Protein AF-0000000080623939 (afdb_homodimer)

Nearest PDB structures (foldseek):
  3be8-assembly1_B  TM=8.299E-01  e=8.585E-42  Homo sapiens
  3be8-assembly1_A  TM=8.220E-01  e=2.836E-42  Homo sapiens
  8axc-assembly1_A  TM=8.297E-01  e=2.183E-39  Mus musculus
  6ep4-assembly1_A  TM=8.125E-01  e=1.832E-39  Homo sapiens
  2bce-assembly1_A  TM=8.359E-01  e=5.084E-38  Bos taurus

Sequence (1098 aa):
MGGTISKSSQHYPDSRQVVTSYGPIEGRRLIHEGDKQVDAFQGIPYAAPPIGKLRFAMPQPHEKWTEVRETKAFGDRGIQKDNIFHGKMAPQSEDNLTLNVFTPVWTPKNSTGFPVLFYIHGGGFISDSAHKYGDLSICQHLVTKDVVVVTIQYRLGYLGFWTTGDSSIPDNLALHDMTFALKWVKENIGLFNGDPNNITLMGQSAGGASVDFLSISPVSRDLFHKVIPMGGNASCSWAIHPRPLNSCRKRSHEIGVLDEMNTLDWVEKLREVPAEKFGSTLDMGAVDLQTDPELVIGPKYDNLFIPKPIMELRKESPVKPRLVGCARSEGLVMCMFGLNTKHPLHGIQQDVSAILSEKLFPLKAREYQEQALEKLIDTGSDHSKEEWQRAMCELRGDSFLNIGVQQNVVDVLETQPQTPVYLYSFDYYNPKAYGIMRWKLPFKDATHCTDISYVVGNHIVMSLDFNEDDYKMIEITTRLWTNFAKYGDPNGEGEDIAQLEQKWERATVENPQTHLSISLQPKLQQVYKNGRPLFMAQLLKEARPPPNLMGGTISKSSQHYPDSRQVVTSYGPIEGRRLIHEGDKQVDAFQGIPYAAPPIGKLRFAMPQPHEKWTEVRETKAFGDRGIQKDNIFHGKMAPQSEDNLTLNVFTPVWTPKNSTGFPVLFYIHGGGFISDSAHKYGDLSICQHLVTKDVVVVTIQYRLGYLGFWTTGDSSIPDNLALHDMTFALKWVKENIGLFNGDPNNITLMGQSAGGASVDFLSISPVSRDLFHKVIPMGGNASCSWAIHPRPLNSCRKRSHEIGVLDEMNTLDWVEKLREVPAEKFGSTLDMGAVDLQTDPELVIGPKYDNLFIPKPIMELRKESPVKPRLVGCARSEGLVMCMFGLNTKHPLHGIQQDVSAILSEKLFPLKAREYQEQALEKLIDTGSDHSKEEWQRAMCELRGDSFLNIGVQQNVVDVLETQPQTPVYLYSFDYYNPKAYGIMRWKLPFKDATHCTDISYVVGNHIVMSLDFNEDDYKMIEITTRLWTNFAKYGDPNGEGEDIAQLEQKWERATVENPQTHLSISLQPKLQQVYKNGRPLFMAQLLKEARPPPNL

pLDDT: mean 92.3, std 11.76, range [22.44, 98.94]

Structure (mmCIF, N/CA/C/O backbone):
data_AF-0000000080623939-model_v1
#
loop_
_entity.id
_entity.type
_entity.pdbx_description
1 polymer 'Carboxylesterase type B domain-containing protein'
#
loop_
_atom_site.group_PDB
_atom_site.id
_atom_site.type_symbol
_atom_site.label_atom_id
_atom_site.label_alt_id
_atom_site.la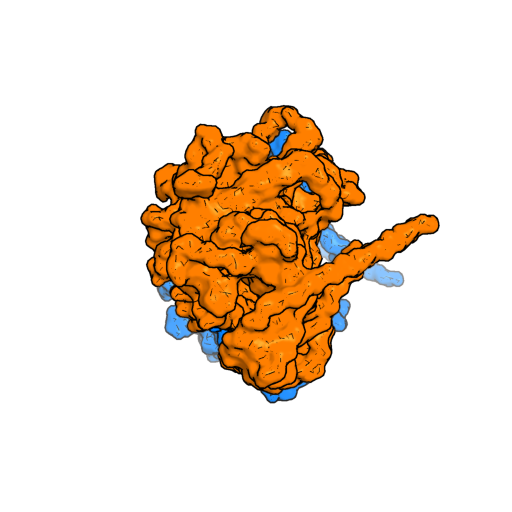bel_comp_id
_atom_site.label_asym_id
_atom_site.label_entity_id
_atom_site.label_seq_id
_atom_site.pdbx_PDB_ins_code
_atom_site.Cartn_x
_atom_site.Cartn_y
_atom_site.Cartn_z
_atom_site.occupancy
_atom_site.B_iso_or_equiv
_atom_site.auth_seq_id
_atom_site.auth_comp_id
_atom_site.auth_asym_id
_atom_site.auth_atom_id
_atom_site.pdbx_PDB_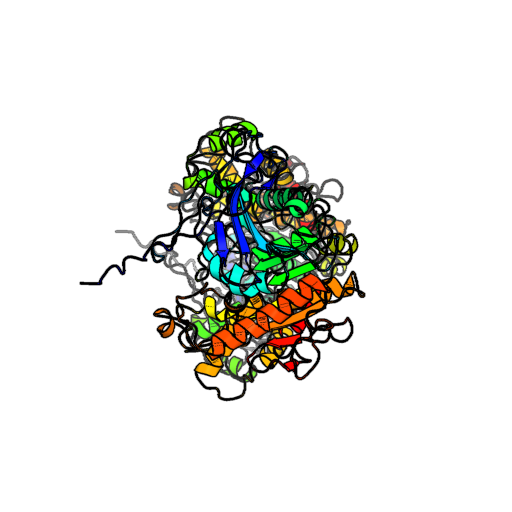model_num
ATOM 1 N N . MET A 1 1 ? 9.047 -49.406 19.062 1 22.44 1 MET A N 1
ATOM 2 C CA . MET A 1 1 ? 9.758 -50.312 18.156 1 22.44 1 MET A CA 1
ATOM 3 C C . MET A 1 1 ? 9.266 -50.125 16.734 1 22.44 1 MET A C 1
ATOM 5 O O . MET A 1 1 ? 8.289 -50.781 16.328 1 22.44 1 MET A O 1
ATOM 9 N N . GLY A 1 2 ? 9 -48.906 16.344 1 24.2 2 GLY A N 1
ATOM 10 C CA . GLY A 1 2 ? 8.336 -48.438 15.133 1 24.2 2 GLY A CA 1
ATOM 11 C C . GLY A 1 2 ? 8.961 -48.969 13.859 1 24.2 2 GLY A C 1
ATOM 12 O O . GLY A 1 2 ? 10.125 -48.688 13.578 1 24.2 2 GLY A O 1
ATOM 13 N N . GLY A 1 3 ? 8.539 -50.188 13.602 1 26.73 3 GLY A N 1
ATOM 14 C CA . GLY A 1 3 ? 9.133 -51 12.547 1 26.73 3 GLY A CA 1
ATOM 15 C C . GLY A 1 3 ? 9.25 -50.281 11.227 1 26.73 3 GLY A C 1
ATOM 16 O O . GLY A 1 3 ? 8.305 -49.594 10.805 1 26.73 3 GLY A O 1
ATOM 17 N N . THR A 1 4 ? 10.445 -49.812 10.922 1 29.72 4 THR A N 1
ATOM 18 C CA . THR A 1 4 ? 10.883 -49.281 9.641 1 29.72 4 THR A CA 1
ATOM 19 C C . THR A 1 4 ? 10.469 -50.219 8.5 1 29.72 4 THR A C 1
ATOM 21 O O . THR A 1 4 ? 10.914 -51.375 8.438 1 29.72 4 THR A O 1
ATOM 24 N N . ILE A 1 5 ? 9.156 -50.312 8.156 1 33.03 5 ILE A N 1
ATOM 25 C CA . ILE A 1 5 ? 8.797 -51.125 7.012 1 33.03 5 ILE A CA 1
ATOM 26 C C . ILE A 1 5 ? 9.789 -50.906 5.875 1 33.03 5 ILE A C 1
ATOM 28 O O . ILE A 1 5 ? 10.047 -49.75 5.488 1 33.03 5 ILE A O 1
ATOM 32 N N . SER A 1 6 ? 10.734 -51.844 5.906 1 30.95 6 SER A N 1
ATOM 33 C CA . SER A 1 6 ? 11.625 -51.875 4.75 1 30.95 6 SER A CA 1
ATOM 34 C C . SER A 1 6 ? 10.859 -51.625 3.453 1 30.95 6 SER A C 1
ATOM 36 O O . SER A 1 6 ? 9.898 -52.312 3.143 1 30.95 6 SER A O 1
ATOM 38 N N . LYS A 1 7 ? 10.578 -50.438 3.146 1 43.19 7 LYS A N 1
ATOM 39 C CA . LYS A 1 7 ? 10.023 -50.156 1.82 1 43.19 7 LYS A CA 1
ATOM 40 C C . LYS A 1 7 ? 10.633 -51.094 0.779 1 43.19 7 LYS A C 1
ATOM 42 O O . LYS A 1 7 ? 11.828 -51.031 0.495 1 43.19 7 LYS A O 1
ATOM 47 N N . SER A 1 8 ? 10.375 -52.406 0.696 1 37.66 8 SER A N 1
ATOM 48 C CA . SER A 1 8 ? 10.82 -53.312 -0.362 1 37.66 8 SER A CA 1
ATOM 49 C C . SER A 1 8 ? 10.984 -52.562 -1.685 1 37.66 8 SER A C 1
ATOM 51 O O . SER A 1 8 ? 10.047 -51.906 -2.168 1 37.66 8 SER A O 1
ATOM 53 N N . SER A 1 9 ? 12.109 -52.125 -2.123 1 48.19 9 SER A N 1
ATOM 54 C CA . SER A 1 9 ? 12.508 -51.469 -3.365 1 48.19 9 SER A CA 1
ATOM 55 C C . SER A 1 9 ? 12 -52.25 -4.582 1 48.19 9 SER A C 1
ATOM 57 O O . SER A 1 9 ? 12.492 -53.312 -4.883 1 48.19 9 SER A O 1
ATOM 59 N N . GLN A 1 10 ? 10.773 -52.281 -4.875 1 62.12 10 GLN A N 1
ATOM 60 C CA . GLN A 1 10 ? 10.25 -52.906 -6.086 1 62.12 10 GLN A CA 1
ATOM 61 C C . GLN A 1 10 ? 11.148 -52.625 -7.285 1 62.12 10 GLN A C 1
ATOM 63 O O . GLN A 1 10 ? 11.5 -51.469 -7.547 1 62.12 10 GLN A O 1
ATOM 68 N N . HIS A 1 11 ? 11.867 -53.594 -7.727 1 80.19 11 HIS A N 1
ATOM 69 C CA . HIS A 1 11 ? 12.727 -53.531 -8.898 1 80.19 11 HIS A CA 1
ATOM 70 C C . HIS A 1 11 ? 11.914 -53.406 -10.18 1 80.19 11 HIS A C 1
ATOM 72 O O . HIS A 1 11 ? 11.031 -54.25 -10.438 1 80.19 11 HIS A O 1
ATOM 78 N N . TYR A 1 12 ? 11.953 -52.312 -10.852 1 90.81 12 TYR A N 1
ATOM 79 C CA . TYR A 1 12 ? 11.305 -52.094 -12.141 1 90.81 12 TYR A CA 1
ATOM 80 C C . TYR A 1 12 ? 12.266 -52.375 -13.289 1 90.81 12 TYR A C 1
ATOM 82 O O . TYR A 1 12 ? 13.453 -52.062 -13.203 1 90.81 12 TYR A O 1
ATOM 90 N N . PRO A 1 13 ? 11.758 -53 -14.352 1 95.25 13 PRO A N 1
ATOM 91 C CA . PRO A 1 13 ? 12.617 -53.219 -15.523 1 95.25 13 PRO A CA 1
ATOM 92 C C . PRO A 1 13 ? 13.047 -51.875 -16.172 1 95.25 13 PRO A C 1
ATOM 94 O O . PRO A 1 13 ? 12.453 -50.844 -15.906 1 95.25 13 PRO A O 1
ATOM 97 N N . ASP A 1 14 ? 14.086 -52.031 -17.016 1 96.88 14 ASP A N 1
ATOM 98 C CA . ASP A 1 14 ? 14.555 -50.875 -17.766 1 96.88 14 ASP A CA 1
ATOM 99 C C . ASP A 1 14 ? 13.539 -50.469 -18.828 1 96.88 14 ASP A C 1
ATOM 101 O O . ASP A 1 14 ? 12.836 -51.312 -19.391 1 96.88 14 ASP A O 1
ATOM 105 N N . SER A 1 15 ? 13.484 -49.219 -19.062 1 97.12 15 SER A N 1
ATOM 106 C CA . SER A 1 15 ? 12.688 -48.688 -20.156 1 97.12 15 SER A CA 1
ATOM 107 C C . SER A 1 15 ? 13.375 -48.906 -21.5 1 97.12 15 SER A C 1
ATOM 109 O O . SER A 1 15 ? 14.5 -49.406 -21.547 1 97.12 15 SER A O 1
ATOM 111 N N . ARG A 1 16 ? 12.625 -48.5 -22.547 1 96.56 16 ARG A N 1
ATOM 112 C CA . ARG A 1 16 ? 13.312 -48.344 -23.828 1 96.56 16 ARG A CA 1
ATOM 113 C C . ARG A 1 16 ? 14.367 -47.25 -23.766 1 96.56 16 ARG A C 1
ATOM 115 O O . ARG A 1 16 ? 14.297 -46.344 -22.906 1 96.56 16 ARG A O 1
ATOM 122 N N . GLN A 1 17 ? 15.305 -47.312 -24.641 1 97.75 17 GLN A N 1
ATOM 123 C CA . GLN A 1 17 ? 16.281 -46.25 -24.781 1 97.75 17 GLN A CA 1
ATOM 124 C C . GLN A 1 17 ? 15.805 -45.188 -25.75 1 97.75 17 GLN A C 1
ATOM 126 O O . GLN A 1 17 ? 15.219 -45.5 -26.797 1 97.75 17 GLN A O 1
ATOM 131 N N . VAL A 1 18 ? 15.992 -43.969 -25.422 1 98.12 18 VAL A N 1
ATOM 132 C CA . VAL A 1 18 ? 15.648 -42.844 -26.266 1 98.12 18 VAL A CA 1
ATOM 133 C C . VAL A 1 18 ? 16.891 -41.969 -26.484 1 98.12 18 VAL A C 1
ATOM 135 O O . VAL A 1 18 ? 17.641 -41.688 -25.547 1 98.12 18 VAL A O 1
ATOM 138 N N . VAL A 1 19 ? 17.141 -41.5 -27.703 1 98.19 19 VAL A N 1
ATOM 139 C CA . VAL A 1 19 ? 18.25 -40.625 -28 1 98.19 19 VAL A CA 1
ATOM 140 C C . VAL A 1 19 ? 17.75 -39.188 -28.141 1 98.19 19 VAL A C 1
ATOM 142 O O . VAL A 1 19 ? 17.297 -38.781 -29.219 1 98.19 19 VAL A O 1
ATOM 145 N N . THR A 1 20 ? 17.922 -38.438 -27.125 1 98 20 THR A N 1
ATOM 146 C CA . THR A 1 20 ? 17.5 -37.031 -27.125 1 98 20 THR A CA 1
ATOM 147 C C . THR A 1 20 ? 18.5 -36.188 -27.875 1 98 20 THR A C 1
ATOM 149 O O . THR A 1 20 ? 19.531 -36.656 -28.344 1 98 20 THR A O 1
ATOM 152 N N . SER A 1 21 ? 18.219 -34.844 -27.953 1 97.12 21 SER A N 1
ATOM 153 C CA . SER A 1 21 ? 19.109 -33.875 -28.625 1 97.12 21 SER A CA 1
ATOM 154 C C . SER A 1 21 ? 20.453 -33.812 -27.906 1 97.12 21 SER A C 1
ATOM 156 O O . SER A 1 21 ? 21.453 -33.406 -28.5 1 97.12 21 SER A O 1
ATOM 158 N N . TYR A 1 22 ? 20.5 -34.25 -26.578 1 97.81 22 TYR A N 1
ATOM 159 C CA . TYR A 1 22 ? 21.75 -34.156 -25.828 1 97.81 22 TYR A CA 1
ATOM 160 C C . TYR A 1 22 ? 22.438 -35.5 -25.719 1 97.81 22 TYR A C 1
ATOM 162 O O . TYR A 1 22 ? 23.625 -35.594 -25.406 1 97.81 22 TYR A O 1
ATOM 170 N N . GLY A 1 23 ? 21.719 -36.562 -25.906 1 98.25 23 GLY A N 1
ATOM 171 C CA . GLY A 1 23 ? 22.312 -37.906 -25.828 1 98.25 23 GLY A CA 1
ATOM 172 C C . GLY A 1 23 ? 21.328 -38.969 -25.438 1 98.25 23 GLY A C 1
ATOM 173 O O . GLY A 1 23 ? 20.156 -38.688 -25.172 1 98.25 23 GLY A O 1
ATOM 174 N N . PRO A 1 24 ? 21.781 -40.219 -25.438 1 98.5 24 PRO A N 1
ATOM 175 C CA . PRO A 1 24 ? 20.891 -41.344 -25.109 1 98.5 24 PRO A CA 1
ATOM 176 C C . PRO A 1 24 ? 20.578 -41.438 -23.625 1 98.5 24 PRO A C 1
ATOM 178 O O . PRO A 1 24 ? 21.453 -41.188 -22.797 1 98.5 24 PRO A O 1
ATOM 181 N N . ILE A 1 25 ? 19.328 -41.812 -23.359 1 98.81 25 ILE A N 1
ATOM 182 C CA . ILE A 1 25 ? 18.906 -42 -21.969 1 98.81 25 ILE A CA 1
ATOM 183 C C . ILE A 1 25 ? 18.125 -43.281 -21.812 1 98.81 25 ILE A C 1
ATOM 185 O O . ILE A 1 25 ? 17.609 -43.844 -22.797 1 98.81 25 ILE A O 1
ATOM 189 N N . GLU A 1 26 ? 18.109 -43.812 -20.578 1 98.62 26 GLU A N 1
ATOM 190 C CA . GLU A 1 26 ? 17.328 -45 -20.203 1 98.62 26 GLU A CA 1
ATOM 191 C C . GLU A 1 26 ? 16.672 -44.812 -18.844 1 98.62 26 GLU A C 1
ATOM 193 O O . GLU A 1 26 ? 17.328 -44.438 -17.875 1 98.62 26 GLU A O 1
ATOM 198 N N . GLY A 1 27 ? 15.391 -45 -18.859 1 98.31 27 GLY A N 1
ATOM 199 C CA . GLY A 1 27 ? 14.633 -44.875 -17.625 1 98.31 27 GLY A CA 1
ATOM 200 C C . GLY A 1 27 ? 14.172 -46.219 -17.094 1 98.31 27 GLY A C 1
ATOM 201 O O . GLY A 1 27 ? 14.906 -47.219 -17.156 1 98.31 27 GLY A O 1
ATOM 202 N N . ARG A 1 28 ? 13.023 -46.188 -16.406 1 98.06 28 ARG A N 1
ATOM 203 C CA . ARG A 1 28 ? 12.375 -47.375 -15.875 1 98.06 28 ARG A CA 1
ATOM 204 C C . ARG A 1 28 ? 11 -47.594 -16.484 1 98.06 28 ARG A C 1
ATOM 206 O O . ARG A 1 28 ? 10.305 -46.625 -16.797 1 98.06 28 ARG A O 1
ATOM 213 N N . ARG A 1 29 ? 10.648 -48.844 -16.688 1 98 29 ARG A N 1
ATOM 214 C CA . ARG A 1 29 ? 9.258 -49.156 -17 1 98 29 ARG A CA 1
ATOM 215 C C . ARG A 1 29 ? 8.438 -49.375 -15.734 1 98 29 ARG A C 1
ATOM 217 O O . ARG A 1 29 ? 8.391 -50.469 -15.195 1 98 29 ARG A O 1
ATOM 224 N N . LEU A 1 30 ? 7.762 -48.375 -15.312 1 96.69 30 LEU A N 1
ATOM 225 C CA . LEU A 1 30 ? 7.098 -48.375 -14.016 1 96.69 30 LEU A CA 1
ATOM 226 C C . LEU A 1 30 ? 5.828 -49.219 -14.047 1 96.69 30 LEU A C 1
ATOM 228 O O . LEU A 1 30 ? 5.473 -49.844 -13.047 1 96.69 30 LEU A O 1
ATOM 232 N N . ILE A 1 31 ? 5.098 -49.125 -15.148 1 96.44 31 ILE A N 1
ATOM 233 C CA . ILE A 1 31 ? 4.02 -50.094 -15.406 1 96.44 31 ILE A CA 1
ATOM 234 C C . ILE A 1 31 ? 4.469 -51.094 -16.453 1 96.44 31 ILE A C 1
ATOM 236 O O . ILE A 1 31 ? 4.633 -50.75 -17.625 1 96.44 31 ILE A O 1
ATOM 240 N N . HIS A 1 32 ? 4.629 -52.344 -16.047 1 93.44 32 HIS A N 1
ATOM 241 C CA . HIS A 1 32 ? 5.289 -53.281 -16.938 1 93.44 32 HIS A CA 1
ATOM 242 C C . HIS A 1 32 ? 4.414 -54.5 -17.203 1 93.44 32 HIS A C 1
ATOM 244 O O . HIS A 1 32 ? 4.836 -55.469 -17.875 1 93.44 32 HIS A O 1
ATOM 250 N N . GLU A 1 33 ? 3.297 -54.438 -16.703 1 90.19 33 GLU A N 1
ATOM 251 C CA . GLU A 1 33 ? 2.352 -55.531 -16.953 1 90.19 33 GLU A CA 1
ATOM 252 C C . GLU A 1 33 ? 1.16 -55.031 -17.781 1 90.19 33 GLU A C 1
ATOM 254 O O . GLU A 1 33 ? 0.781 -53.844 -17.688 1 90.19 33 GLU A O 1
ATOM 259 N N . GLY A 1 34 ? 0.685 -55.906 -18.625 1 89.75 34 GLY A N 1
ATOM 260 C CA . GLY A 1 34 ? -0.511 -55.562 -19.391 1 89.75 34 GLY A CA 1
ATOM 261 C C . GLY A 1 34 ? -0.219 -54.781 -20.641 1 89.75 34 GLY A C 1
ATOM 262 O O . GLY A 1 34 ? 0.943 -54.562 -21 1 89.75 34 GLY A O 1
ATOM 263 N N . ASP A 1 35 ? -1.229 -54.25 -21.297 1 90.62 35 ASP A N 1
ATOM 264 C CA . ASP A 1 35 ? -1.124 -53.594 -22.594 1 90.62 35 ASP A CA 1
ATOM 265 C C . ASP A 1 35 ? -0.76 -52.125 -22.438 1 90.62 35 ASP A C 1
ATOM 267 O O . ASP A 1 35 ? -0.218 -51.531 -23.359 1 90.62 35 ASP A O 1
ATOM 271 N N . LYS A 1 36 ? -1.07 -51.594 -21.312 1 93.56 36 LYS A N 1
ATOM 272 C CA . LYS A 1 36 ? -0.782 -50.188 -21.094 1 93.56 36 LYS A CA 1
ATOM 273 C C . LYS A 1 36 ? 0.456 -50 -20.219 1 93.56 36 LYS A C 1
ATOM 275 O O . LYS A 1 36 ? 0.36 -49.5 -19.094 1 93.56 36 LYS A O 1
ATOM 280 N N . GLN A 1 37 ? 1.551 -50.281 -20.781 1 96.94 37 GLN A N 1
ATOM 281 C CA . GLN A 1 37 ? 2.824 -50.125 -20.078 1 96.94 37 GLN A CA 1
ATOM 282 C C . GLN A 1 37 ? 3.348 -48.719 -20.188 1 96.94 37 GLN A C 1
ATOM 284 O O . GLN A 1 37 ? 3.088 -48.031 -21.172 1 96.94 37 GLN A O 1
ATOM 289 N N . VAL A 1 38 ? 4.047 -48.281 -19.141 1 98.44 38 VAL A N 1
ATOM 290 C CA . VAL A 1 38 ? 4.461 -46.875 -19.062 1 98.44 38 VAL A CA 1
ATOM 291 C C . VAL A 1 38 ? 5.941 -46.781 -18.719 1 98.44 38 VAL A C 1
ATOM 293 O O . VAL A 1 38 ? 6.387 -47.375 -17.734 1 98.44 38 VAL A O 1
ATOM 296 N N . ASP A 1 39 ? 6.719 -46.094 -19.531 1 98.5 39 ASP A N 1
ATOM 297 C CA . ASP A 1 39 ? 8.109 -45.75 -19.25 1 98.5 39 ASP A CA 1
ATOM 298 C C . ASP A 1 39 ? 8.211 -44.438 -18.5 1 98.5 39 ASP A C 1
ATOM 300 O O . ASP A 1 39 ? 7.457 -43.5 -18.766 1 98.5 39 ASP A O 1
ATOM 304 N N . ALA A 1 40 ? 9.109 -44.406 -17.562 1 98.56 40 ALA A N 1
ATOM 305 C CA . ALA A 1 40 ? 9.438 -43.188 -16.828 1 98.56 40 ALA A CA 1
ATOM 306 C C . ALA A 1 40 ? 10.914 -42.812 -16.984 1 98.56 40 ALA A C 1
ATOM 308 O O . ALA A 1 40 ? 11.789 -43.656 -16.688 1 98.56 40 ALA A O 1
ATOM 309 N N . PHE A 1 41 ? 11.188 -41.688 -17.531 1 98.69 41 PHE A N 1
ATOM 310 C CA . PHE A 1 41 ? 12.516 -41.062 -17.578 1 98.69 41 PHE A CA 1
ATOM 311 C C . PHE A 1 41 ? 12.609 -39.906 -16.594 1 98.69 41 PHE A C 1
ATOM 313 O O . PHE A 1 41 ? 11.93 -38.906 -16.75 1 98.69 41 PHE A O 1
ATOM 320 N N . GLN A 1 42 ? 13.422 -40.062 -15.539 1 98.31 42 GLN A N 1
ATOM 321 C CA . GLN A 1 42 ? 13.445 -39.094 -14.461 1 98.31 42 GLN A CA 1
ATOM 322 C C . GLN A 1 42 ? 14.828 -38.469 -14.312 1 98.31 42 GLN A C 1
ATOM 324 O O . GLN A 1 42 ? 15.844 -39.156 -14.43 1 98.31 42 GLN A O 1
ATOM 329 N N . GLY A 1 43 ? 14.812 -37.094 -14.062 1 98.06 43 GLY A N 1
ATOM 330 C CA . GLY A 1 43 ? 16.062 -36.375 -13.836 1 98.06 43 GLY A CA 1
ATOM 331 C C . GLY A 1 43 ? 16.812 -36.062 -15.109 1 98.06 43 GLY A C 1
ATOM 332 O O . GLY A 1 43 ? 18.047 -36.031 -15.125 1 98.06 43 GLY A O 1
ATOM 333 N N . ILE A 1 44 ? 16.109 -35.906 -16.203 1 98.69 44 ILE A N 1
ATOM 334 C CA . ILE A 1 44 ? 16.75 -35.562 -17.469 1 98.69 44 ILE A CA 1
ATOM 335 C C . ILE A 1 44 ? 17.203 -34.094 -17.438 1 98.69 44 ILE A C 1
ATOM 337 O O . ILE A 1 44 ? 16.391 -33.188 -17.266 1 98.69 44 ILE A O 1
ATOM 341 N N . PRO A 1 45 ? 18.469 -33.812 -17.578 1 98.5 45 PRO A N 1
ATOM 342 C CA . PRO A 1 45 ? 18.859 -32.406 -17.656 1 98.5 45 PRO A CA 1
ATOM 343 C C . PRO A 1 45 ? 18.328 -31.734 -18.922 1 98.5 45 PRO A C 1
ATOM 345 O O . PRO A 1 45 ? 18.609 -32.188 -20.031 1 98.5 45 PRO A O 1
ATOM 348 N N . TYR A 1 46 ? 17.609 -30.688 -18.781 1 98.56 46 TYR A N 1
ATOM 349 C CA . TYR A 1 46 ? 17.125 -29.969 -19.969 1 98.56 46 TYR A CA 1
ATOM 350 C C . TYR A 1 46 ? 17.969 -28.734 -20.234 1 98.56 46 TYR A C 1
ATOM 352 O O . TYR A 1 46 ? 17.844 -28.109 -21.297 1 98.56 46 TYR A O 1
ATOM 360 N N . ALA A 1 47 ? 18.875 -28.359 -19.344 1 98.69 47 ALA A N 1
ATOM 361 C CA . ALA A 1 47 ? 19.797 -27.234 -19.469 1 98.69 47 ALA A CA 1
ATOM 362 C C . ALA A 1 47 ? 21.109 -27.5 -18.75 1 98.69 47 ALA A C 1
ATOM 364 O O . ALA A 1 47 ? 21.219 -28.453 -17.953 1 98.69 47 ALA A O 1
ATOM 365 N N . ALA A 1 48 ? 22.094 -26.656 -19.094 1 98.56 48 ALA A N 1
ATOM 366 C CA . ALA A 1 48 ? 23.359 -26.703 -18.344 1 98.56 48 ALA A CA 1
ATOM 367 C C . ALA A 1 48 ? 23.141 -26.328 -16.891 1 98.56 48 ALA A C 1
ATOM 369 O O . ALA A 1 48 ? 22.266 -25.516 -16.578 1 98.56 48 ALA A O 1
ATOM 370 N N . PRO A 1 49 ? 23.969 -26.984 -15.984 1 98.25 49 PRO A N 1
ATOM 371 C CA . PRO A 1 49 ? 23.844 -26.578 -14.578 1 98.25 49 PRO A CA 1
ATOM 372 C C . PRO A 1 49 ? 24.031 -25.078 -14.375 1 98.25 49 PRO A C 1
ATOM 374 O O . PRO A 1 49 ? 25.016 -24.5 -14.867 1 98.25 49 PRO A O 1
ATOM 377 N N . PRO A 1 50 ? 23.094 -24.438 -13.734 1 98.31 50 PRO A N 1
ATOM 378 C CA . PRO A 1 50 ? 23.203 -22.984 -13.5 1 98.31 50 PRO A CA 1
ATOM 379 C C . PRO A 1 50 ? 24.094 -22.656 -12.305 1 98.31 50 PRO A C 1
ATOM 381 O O . PRO A 1 50 ? 23.656 -21.984 -11.375 1 98.31 50 PRO A O 1
ATOM 384 N N . ILE A 1 51 ? 25.359 -23.062 -12.281 1 97.69 51 ILE A N 1
ATOM 385 C CA . ILE A 1 51 ? 26.312 -22.875 -11.203 1 97.69 51 ILE A CA 1
ATOM 386 C C . ILE A 1 51 ? 27.469 -22 -11.672 1 97.69 51 ILE A C 1
ATOM 388 O O . ILE A 1 51 ? 27.641 -21.781 -12.875 1 97.69 51 ILE A O 1
ATOM 392 N N . GLY A 1 52 ? 28.25 -21.469 -10.734 1 96.12 52 GLY A N 1
ATOM 393 C CA . GLY A 1 52 ? 29.391 -20.625 -11.086 1 96.12 52 GLY A CA 1
ATOM 394 C C . GLY A 1 52 ? 29 -19.422 -11.93 1 96.12 52 GLY A C 1
ATOM 395 O O . GLY A 1 52 ? 28.094 -18.672 -11.562 1 96.12 52 GLY A O 1
ATOM 396 N N . LYS A 1 53 ? 29.547 -19.344 -13.102 1 95.62 53 LYS A N 1
ATOM 397 C CA . LYS A 1 53 ? 29.297 -18.203 -13.992 1 95.62 53 LYS A CA 1
ATOM 398 C C . LYS A 1 53 ? 27.859 -18.234 -14.531 1 95.62 53 LYS A C 1
ATOM 400 O O . LYS A 1 53 ? 27.344 -17.203 -14.992 1 95.62 53 LYS A O 1
ATOM 405 N N . LEU A 1 54 ? 27.266 -19.422 -14.438 1 97.69 54 LEU A N 1
ATOM 406 C CA . LEU A 1 54 ? 25.906 -19.547 -14.977 1 97.69 54 LEU A CA 1
ATOM 407 C C . LEU A 1 54 ? 24.859 -19.281 -13.898 1 97.69 54 LEU A C 1
ATOM 409 O O . LEU A 1 54 ? 23.672 -19.266 -14.188 1 97.69 54 LEU A O 1
ATOM 413 N N . ARG A 1 55 ? 25.391 -19.109 -12.586 1 96.5 55 ARG A N 1
ATOM 414 C CA . ARG A 1 55 ? 24.453 -18.578 -11.594 1 96.5 55 ARG A CA 1
ATOM 415 C C . ARG A 1 55 ? 23.969 -17.188 -12 1 96.5 55 ARG A C 1
ATOM 417 O O . ARG A 1 55 ? 24.781 -16.328 -12.359 1 96.5 55 ARG A O 1
ATOM 424 N N . PHE A 1 56 ? 22.734 -16.922 -12.062 1 98.12 56 PHE A N 1
ATOM 425 C CA . PHE A 1 56 ? 22.078 -15.656 -12.414 1 98.12 56 PHE A CA 1
ATOM 426 C C . PHE A 1 56 ? 22.219 -15.375 -13.906 1 98.12 56 PHE A C 1
ATOM 428 O O . PHE A 1 56 ? 22.266 -14.219 -14.32 1 98.12 56 PHE A O 1
ATOM 435 N N . ALA A 1 57 ? 22.375 -16.375 -14.672 1 98 57 ALA A N 1
ATOM 436 C CA . ALA A 1 57 ? 22.422 -16.25 -16.125 1 98 57 ALA A CA 1
ATOM 437 C C . ALA A 1 57 ? 21.25 -16.984 -16.781 1 98 57 ALA A C 1
ATOM 439 O O . ALA A 1 57 ? 20.594 -17.812 -16.141 1 98 57 ALA A O 1
ATOM 440 N N . MET A 1 58 ? 20.969 -16.609 -18 1 98.5 58 MET A N 1
ATOM 441 C CA . MET A 1 58 ? 19.969 -17.328 -18.781 1 98.5 58 MET A CA 1
ATOM 442 C C . MET A 1 58 ? 20.312 -18.812 -18.891 1 98.5 58 MET A C 1
ATOM 444 O O . MET A 1 58 ? 21.484 -19.172 -18.953 1 98.5 58 MET A O 1
ATOM 448 N N . PRO A 1 59 ? 19.25 -19.672 -18.875 1 98.69 59 PRO A N 1
ATOM 449 C CA . PRO A 1 59 ? 19.562 -21.094 -19.125 1 98.69 59 PRO A CA 1
ATOM 450 C C . PRO A 1 59 ? 20.219 -21.312 -20.469 1 98.69 59 PRO A C 1
ATOM 452 O O . PRO A 1 59 ? 19.891 -20.641 -21.453 1 98.69 59 PRO A O 1
ATOM 455 N N . GLN A 1 60 ? 21.141 -22.297 -20.453 1 98.31 60 GLN A N 1
ATOM 456 C CA . GLN A 1 60 ? 21.891 -22.625 -21.656 1 98.31 60 GLN A CA 1
ATOM 457 C C . GLN A 1 60 ? 21.766 -24.125 -21.984 1 98.31 60 GLN A C 1
ATOM 459 O O . GLN A 1 60 ? 21.453 -24.922 -21.109 1 98.31 60 GLN A O 1
ATOM 464 N N . PRO A 1 61 ? 22.016 -24.469 -23.234 1 98.38 61 PRO A N 1
ATOM 465 C CA . PRO A 1 61 ? 21.953 -25.875 -23.594 1 98.38 61 PRO A CA 1
ATOM 466 C C . PRO A 1 61 ? 22.953 -26.734 -22.812 1 98.38 61 PRO A C 1
ATOM 468 O O . PRO A 1 61 ? 24.078 -26.281 -22.547 1 98.38 61 PRO A O 1
ATOM 471 N N . HIS A 1 62 ? 22.531 -27.828 -22.469 1 98.12 62 HIS A N 1
ATOM 472 C CA . HIS A 1 62 ? 23.422 -28.781 -21.828 1 98.12 62 HIS A CA 1
ATOM 473 C C . HIS A 1 62 ? 24.438 -29.328 -22.828 1 98.12 62 HIS A C 1
ATOM 475 O O . HIS A 1 62 ? 24.141 -29.469 -24.016 1 98.12 62 HIS A O 1
ATOM 481 N N . GLU A 1 63 ? 25.641 -29.719 -22.297 1 97.56 63 GLU A N 1
ATOM 482 C CA . GLU A 1 63 ? 26.609 -30.422 -23.141 1 97.56 63 GLU A CA 1
ATOM 483 C C . GLU A 1 63 ? 26.078 -31.797 -23.578 1 97.56 63 GLU A C 1
ATOM 485 O O . GLU A 1 63 ? 25.422 -32.469 -22.797 1 97.56 63 GLU A O 1
ATOM 490 N N . LYS A 1 64 ? 26.469 -32.156 -24.75 1 98.06 64 LYS A N 1
ATOM 491 C CA . LYS A 1 64 ? 26.016 -33.438 -25.266 1 98.06 64 LYS A CA 1
ATOM 492 C C . LYS A 1 64 ? 26.797 -34.594 -24.609 1 98.06 64 LYS A C 1
ATOM 494 O O . LYS A 1 64 ? 27.906 -34.406 -24.125 1 98.06 64 LYS A O 1
ATOM 499 N N . TRP A 1 65 ? 26.141 -35.688 -24.547 1 97.94 65 TRP A N 1
ATOM 500 C CA . TRP A 1 65 ? 26.828 -36.875 -24.062 1 97.94 65 TRP A CA 1
ATOM 501 C C . TRP A 1 65 ? 26.609 -38.031 -25.031 1 97.94 65 TRP A C 1
ATOM 503 O O . TRP A 1 65 ? 25.688 -38.031 -25.859 1 97.94 65 TRP A O 1
ATOM 513 N N . THR A 1 66 ? 27.531 -39.094 -24.969 1 97.62 66 THR A N 1
ATOM 514 C CA . THR A 1 66 ? 27.484 -40.156 -25.938 1 97.62 66 THR A CA 1
ATOM 515 C C . THR A 1 66 ? 27.062 -41.469 -25.281 1 97.62 66 THR A C 1
ATOM 517 O O . THR A 1 66 ? 26.469 -42.344 -25.922 1 97.62 66 THR A O 1
ATOM 520 N N . GLU A 1 67 ? 27.375 -41.594 -24.016 1 98 67 GLU A N 1
ATOM 521 C CA . GLU A 1 67 ? 26.984 -42.812 -23.297 1 98 67 GLU A CA 1
ATOM 522 C C . GLU A 1 67 ? 25.578 -42.688 -22.75 1 98 67 GLU A C 1
ATOM 524 O O . GLU A 1 67 ? 25.078 -41.594 -22.469 1 98 67 GLU A O 1
ATOM 529 N N . VAL A 1 68 ? 24.984 -43.875 -22.594 1 98.31 68 VAL A N 1
ATOM 530 C CA . VAL A 1 68 ? 23.625 -43.906 -22.094 1 98.31 68 VAL A CA 1
ATOM 531 C C . VAL A 1 68 ? 23.578 -43.375 -20.656 1 98.31 68 VAL A C 1
ATOM 533 O O . VAL A 1 68 ? 24.25 -43.906 -19.781 1 98.31 68 VAL A O 1
ATOM 536 N N . ARG A 1 69 ? 22.844 -42.375 -20.484 1 98.06 69 ARG A N 1
ATOM 537 C CA . ARG A 1 69 ? 22.656 -41.812 -19.156 1 98.06 69 ARG A CA 1
ATOM 538 C C . ARG A 1 69 ? 21.469 -42.469 -18.453 1 98.06 69 ARG A C 1
ATOM 540 O O . ARG A 1 69 ? 20.391 -42.625 -19.047 1 98.06 69 ARG A O 1
ATOM 547 N N . GLU A 1 70 ? 21.641 -42.875 -17.188 1 97.75 70 GLU A N 1
ATOM 548 C CA . GLU A 1 70 ? 20.547 -43.406 -16.391 1 97.75 70 GLU A CA 1
ATOM 549 C C . GLU A 1 70 ? 19.625 -42.281 -15.898 1 97.75 70 GLU A C 1
ATOM 551 O O . GLU A 1 70 ? 20.078 -41.344 -15.242 1 97.75 70 GLU A O 1
ATOM 556 N N . THR A 1 71 ? 18.453 -42.344 -16.266 1 98.25 71 THR A N 1
ATOM 557 C CA . THR A 1 71 ? 17.422 -41.406 -15.836 1 98.25 71 THR A CA 1
ATOM 558 C C . THR A 1 71 ? 16.328 -42.125 -15.062 1 98.25 71 THR A C 1
ATOM 560 O O . THR A 1 71 ? 15.156 -42.094 -15.445 1 98.25 71 THR A O 1
ATOM 563 N N . LYS A 1 72 ? 16.688 -42.719 -13.875 1 97.31 72 LYS A N 1
ATOM 564 C CA . LYS A 1 72 ? 15.844 -43.656 -13.156 1 97.31 72 LYS A CA 1
ATOM 565 C C . LYS A 1 72 ? 15.375 -43.094 -11.82 1 97.31 72 LYS A C 1
ATOM 567 O O . LYS A 1 72 ? 14.734 -43.781 -11.023 1 97.31 72 LYS A O 1
ATOM 572 N N . ALA A 1 73 ? 15.805 -41.875 -11.578 1 95.56 73 ALA A N 1
ATOM 573 C CA . ALA A 1 73 ? 15.391 -41.156 -10.359 1 95.56 73 ALA A CA 1
ATOM 574 C C . ALA A 1 73 ? 15.219 -39.656 -10.609 1 95.56 73 ALA A C 1
ATOM 576 O O . ALA A 1 73 ? 15.812 -39.125 -11.539 1 95.56 73 ALA A O 1
ATOM 577 N N . PHE A 1 74 ? 14.414 -39.094 -9.727 1 96.5 74 PHE A N 1
ATOM 578 C CA . PHE A 1 74 ? 14.242 -37.656 -9.805 1 96.5 74 PHE A CA 1
ATOM 579 C C . PHE A 1 74 ? 15.57 -36.938 -9.609 1 96.5 74 PHE A C 1
ATOM 581 O O . PHE A 1 74 ? 16.391 -37.344 -8.805 1 96.5 74 PHE A O 1
ATOM 588 N N . GLY A 1 75 ? 15.719 -35.812 -10.375 1 96.19 75 GLY A N 1
ATOM 589 C CA . GLY A 1 75 ? 16.844 -34.938 -10.078 1 96.19 75 GLY A CA 1
ATOM 590 C C . GLY A 1 75 ? 16.672 -34.188 -8.766 1 96.19 75 GLY A C 1
ATOM 591 O O . GLY A 1 75 ? 15.617 -34.219 -8.148 1 96.19 75 GLY A O 1
ATOM 592 N N . ASP A 1 76 ? 17.688 -33.469 -8.352 1 96.12 76 ASP A N 1
ATOM 593 C CA . ASP A 1 76 ? 17.688 -32.75 -7.094 1 96.12 76 ASP A CA 1
ATOM 594 C C . ASP A 1 76 ? 16.641 -31.641 -7.102 1 96.12 76 ASP A C 1
ATOM 596 O O . ASP A 1 76 ? 16.344 -31.062 -8.148 1 96.12 76 ASP A O 1
ATOM 600 N N . ARG A 1 77 ? 16.109 -31.375 -5.891 1 96.06 77 ARG A N 1
ATOM 601 C CA . ARG A 1 77 ? 15.25 -30.219 -5.715 1 96.06 77 ARG A CA 1
ATOM 602 C C . ARG A 1 77 ? 16.062 -28.922 -5.785 1 96.06 77 ARG A C 1
ATOM 604 O O . ARG A 1 77 ? 17.281 -28.938 -5.582 1 96.06 77 ARG A O 1
ATOM 611 N N . GLY A 1 78 ? 15.375 -27.844 -6.102 1 96.56 78 GLY A N 1
ATOM 612 C CA . GLY A 1 78 ? 16.016 -26.531 -6.016 1 96.56 78 GLY A CA 1
ATOM 613 C C . GLY A 1 78 ? 16.344 -26.125 -4.59 1 96.56 78 GLY A C 1
ATOM 614 O O . GLY A 1 78 ? 15.766 -26.656 -3.639 1 96.56 78 GLY A O 1
ATOM 615 N N . ILE A 1 79 ? 17.25 -25.172 -4.48 1 97.12 79 ILE A N 1
ATOM 616 C CA . ILE A 1 79 ? 17.672 -24.672 -3.178 1 97.12 79 ILE A CA 1
ATOM 617 C C . ILE A 1 79 ? 16.484 -24.031 -2.467 1 97.12 79 ILE A C 1
ATOM 619 O O . ILE A 1 79 ? 15.844 -23.125 -3.01 1 97.12 79 ILE A O 1
ATOM 623 N N . GLN A 1 80 ? 16.125 -24.453 -1.294 1 95.38 80 GLN A N 1
ATOM 624 C CA . GLN A 1 80 ? 15.039 -23.969 -0.455 1 95.38 80 GLN A CA 1
ATOM 625 C C . GLN A 1 80 ? 15.289 -24.297 1.015 1 95.38 80 GLN A C 1
ATOM 627 O O . GLN A 1 80 ? 16.25 -25 1.347 1 95.38 80 GLN A O 1
ATOM 632 N N . LYS A 1 81 ? 14.516 -23.672 1.905 1 90.81 81 LYS A N 1
ATOM 633 C CA . LYS A 1 81 ? 14.578 -24 3.326 1 90.81 81 LYS A CA 1
ATOM 634 C C . LYS A 1 81 ? 13.359 -24.812 3.76 1 90.81 81 LYS A C 1
ATOM 636 O O . LYS A 1 81 ? 12.234 -24.297 3.711 1 90.81 81 LYS A O 1
ATOM 641 N N . ASP A 1 82 ? 13.641 -26 4.062 1 81.69 82 ASP A N 1
ATOM 642 C CA . ASP A 1 82 ? 12.555 -26.891 4.461 1 81.69 82 ASP A CA 1
ATOM 643 C C . ASP A 1 82 ? 12.086 -26.594 5.883 1 81.69 82 ASP A C 1
ATOM 645 O O . ASP A 1 82 ? 12.875 -26.188 6.73 1 81.69 82 ASP A O 1
ATOM 649 N N . ASN A 1 83 ? 10.805 -26.562 5.938 1 68.44 83 ASN A N 1
ATOM 650 C CA . ASN A 1 83 ? 10.273 -26.453 7.297 1 68.44 83 ASN A CA 1
ATOM 651 C C . ASN A 1 83 ? 10.625 -27.672 8.141 1 68.44 83 ASN A C 1
ATOM 653 O O . ASN A 1 83 ? 10.609 -28.797 7.637 1 68.44 83 ASN A O 1
ATOM 657 N N . ILE A 1 84 ? 11.156 -27.391 9.281 1 52.62 84 ILE A N 1
ATOM 658 C CA . ILE A 1 84 ? 11.688 -28.406 10.188 1 52.62 84 ILE A CA 1
ATOM 659 C C . ILE A 1 84 ? 10.656 -29.516 10.391 1 52.62 84 ILE A C 1
ATOM 661 O O . ILE A 1 84 ? 11.016 -30.656 10.648 1 52.62 84 ILE A O 1
ATOM 665 N N . PHE A 1 85 ? 9.414 -29.125 10.234 1 49.88 85 PHE A N 1
ATOM 666 C CA . PHE A 1 85 ? 8.406 -30.109 10.578 1 49.88 85 PHE A CA 1
ATOM 667 C C . PHE A 1 85 ? 8.203 -31.094 9.43 1 49.88 85 PHE A C 1
ATOM 669 O O . PHE A 1 85 ? 7.504 -32.094 9.578 1 49.88 85 PHE A O 1
ATOM 676 N N . HIS A 1 86 ? 8.844 -30.719 8.328 1 55.5 86 HIS A N 1
ATOM 677 C CA . HIS A 1 86 ? 8.609 -31.625 7.211 1 55.5 86 HIS A CA 1
ATOM 678 C C . HIS A 1 86 ? 9.688 -32.719 7.145 1 55.5 86 HIS A C 1
ATOM 680 O O . HIS A 1 86 ? 10.844 -32.469 7.48 1 55.5 86 HIS A O 1
ATOM 686 N N . GLY A 1 87 ? 9.328 -34.031 7.266 1 50.53 87 GLY A N 1
ATOM 687 C CA . GLY A 1 87 ? 10.148 -35.25 7.164 1 50.53 87 GLY A CA 1
ATOM 688 C C . GLY A 1 87 ? 11.219 -35.156 6.09 1 50.53 87 GLY A C 1
ATOM 689 O O . GLY A 1 87 ? 11.414 -34.094 5.496 1 50.53 87 GLY A O 1
ATOM 690 N N . LYS A 1 88 ? 11.93 -36.344 5.879 1 55.38 88 LYS A N 1
ATOM 691 C CA . LYS A 1 88 ? 13.062 -36.531 4.98 1 55.38 88 LYS A CA 1
ATOM 692 C C . LYS A 1 88 ? 12.742 -36.062 3.574 1 55.38 88 LYS A C 1
ATOM 694 O O . LYS A 1 88 ? 11.82 -36.562 2.926 1 55.38 88 LYS A O 1
ATOM 699 N N . MET A 1 89 ? 13.25 -34.844 3.15 1 67.81 89 MET A N 1
ATOM 700 C CA . MET A 1 89 ? 12.992 -34.281 1.826 1 67.81 89 MET A CA 1
ATOM 701 C C . MET A 1 89 ? 14.109 -34.656 0.856 1 67.81 89 MET A C 1
ATOM 703 O O . MET A 1 89 ? 15.227 -34.969 1.277 1 67.81 89 MET A O 1
ATOM 707 N N . ALA A 1 90 ? 13.82 -34.875 -0.425 1 81.62 90 ALA A N 1
ATOM 708 C CA . ALA A 1 90 ? 14.773 -35.156 -1.5 1 81.62 90 ALA A CA 1
ATOM 709 C C . ALA A 1 90 ? 15.914 -34.156 -1.486 1 81.62 90 ALA A C 1
ATOM 711 O O . ALA A 1 90 ? 15.781 -33.062 -0.933 1 81.62 90 ALA A O 1
ATOM 712 N N . PRO A 1 91 ? 17.078 -34.562 -1.84 1 92.06 91 PRO A N 1
ATOM 713 C CA . PRO A 1 91 ? 18.25 -33.656 -1.824 1 92.06 91 PRO A CA 1
ATOM 714 C C . PRO A 1 91 ? 18.031 -32.375 -2.635 1 92.06 91 PRO A C 1
ATOM 716 O O . PRO A 1 91 ? 17.203 -32.375 -3.551 1 92.06 91 PRO A O 1
ATOM 719 N N . GLN A 1 92 ? 18.75 -31.375 -2.273 1 95.38 92 GLN A N 1
ATOM 720 C CA . GLN A 1 92 ? 18.719 -30.094 -2.955 1 95.38 92 GLN A CA 1
ATOM 721 C C . GLN A 1 92 ? 20.047 -29.797 -3.645 1 95.38 92 GLN A C 1
ATOM 723 O O . GLN A 1 92 ? 21.109 -30.219 -3.168 1 95.38 92 GLN A O 1
ATOM 728 N N . SER A 1 93 ? 20.016 -29.156 -4.73 1 97 93 SER A N 1
ATOM 729 C CA . SER A 1 93 ? 21.203 -28.734 -5.449 1 97 93 SER A CA 1
ATOM 730 C C . SER A 1 93 ? 20.938 -27.516 -6.312 1 97 93 SER A C 1
ATOM 732 O O . SER A 1 93 ? 19.812 -27.297 -6.758 1 97 93 SER A O 1
ATOM 734 N N . GLU A 1 94 ? 21.922 -26.734 -6.457 1 96.88 94 GLU A N 1
ATOM 735 C CA . GLU A 1 94 ? 21.844 -25.656 -7.434 1 96.88 94 GLU A CA 1
ATOM 736 C C . GLU A 1 94 ? 21.766 -26.203 -8.859 1 96.88 94 GLU A C 1
ATOM 738 O O . GLU A 1 94 ? 21.234 -25.547 -9.758 1 96.88 94 GLU A O 1
ATOM 743 N N . ASP A 1 95 ? 22.375 -27.328 -9.055 1 97.81 95 ASP A N 1
ATOM 744 C CA . ASP A 1 95 ? 22.234 -28.047 -10.312 1 97.81 95 ASP A CA 1
ATOM 745 C C . ASP A 1 95 ? 20.922 -28.812 -10.367 1 97.81 95 ASP A C 1
ATOM 747 O O . ASP A 1 95 ? 20.891 -30.031 -10.227 1 97.81 95 ASP A O 1
ATOM 751 N N . ASN A 1 96 ? 19.844 -28.094 -10.633 1 98.06 96 ASN A N 1
ATOM 752 C CA . ASN A 1 96 ? 18.531 -28.719 -10.477 1 98.06 96 ASN A CA 1
ATOM 753 C C . ASN A 1 96 ? 17.688 -28.578 -11.734 1 98.06 96 ASN A C 1
ATOM 755 O O . ASN A 1 96 ? 16.5 -28.875 -11.727 1 98.06 96 ASN A O 1
ATOM 759 N N . LEU A 1 97 ? 18.25 -28.141 -12.875 1 98.69 97 LEU A N 1
ATOM 760 C CA . LEU A 1 97 ? 17.453 -27.938 -14.078 1 98.69 97 LEU A CA 1
ATOM 761 C C . LEU A 1 97 ? 17.234 -29.25 -14.812 1 98.69 97 LEU A C 1
ATOM 763 O O . LEU A 1 97 ? 17.844 -29.5 -15.859 1 98.69 97 LEU A O 1
ATOM 767 N N . THR A 1 98 ? 16.328 -30.016 -14.289 1 98.62 98 THR A N 1
ATOM 768 C CA . THR A 1 98 ? 15.984 -31.328 -14.828 1 98.62 98 THR A CA 1
ATOM 769 C C . THR A 1 98 ? 14.477 -31.453 -15.016 1 98.62 98 THR A C 1
ATOM 771 O O . THR A 1 98 ? 13.703 -30.656 -14.469 1 98.62 98 THR A O 1
ATOM 774 N N . LEU A 1 99 ? 14.062 -32.344 -15.883 1 98.69 99 LEU A N 1
ATOM 775 C CA . LEU A 1 99 ? 12.648 -32.656 -16.062 1 98.69 99 LEU A CA 1
ATOM 776 C C . LEU A 1 99 ? 12.43 -34.188 -16.094 1 98.69 99 LEU A C 1
ATOM 778 O O . LEU A 1 99 ? 13.391 -34.938 -16.094 1 98.69 99 LEU A O 1
ATOM 782 N N . ASN A 1 100 ? 11.203 -34.594 -15.969 1 98.81 100 ASN A N 1
ATOM 783 C CA . ASN A 1 100 ? 10.766 -35.969 -16.016 1 98.81 100 ASN A CA 1
ATOM 784 C C . ASN A 1 100 ? 9.727 -36.188 -17.125 1 98.81 100 ASN A C 1
ATOM 786 O O . ASN A 1 100 ? 8.859 -35.344 -17.344 1 98.81 100 ASN A O 1
ATOM 790 N N . VAL A 1 101 ? 9.844 -37.375 -17.781 1 98.88 101 VAL A N 1
ATOM 791 C CA . VAL A 1 101 ? 8.875 -37.719 -18.797 1 98.88 101 VAL A CA 1
ATOM 792 C C . VAL A 1 101 ? 8.258 -39.094 -18.469 1 98.88 101 VAL A C 1
ATOM 794 O O . VAL A 1 101 ? 8.977 -40.094 -18.328 1 98.88 101 VAL A O 1
ATOM 797 N N . PHE A 1 102 ? 7.012 -39.125 -18.328 1 98.81 102 PHE A N 1
ATOM 798 C CA . PHE A 1 102 ? 6.211 -40.344 -18.219 1 98.81 102 PHE A CA 1
ATOM 799 C C . PHE A 1 102 ? 5.41 -40.562 -19.484 1 98.81 102 PHE A C 1
ATOM 801 O O . PHE A 1 102 ? 4.613 -39.719 -19.891 1 98.81 102 PHE A O 1
ATOM 808 N N . THR A 1 103 ? 5.578 -41.719 -20.109 1 98.69 103 THR A N 1
ATOM 809 C CA . THR A 1 103 ? 5.059 -41.844 -21.469 1 98.69 103 THR A CA 1
ATOM 810 C C . THR A 1 103 ? 4.543 -43.25 -21.75 1 98.69 103 THR A C 1
ATOM 812 O O . THR A 1 103 ? 5.129 -44.219 -21.281 1 98.69 103 THR A O 1
ATOM 815 N N . PRO A 1 104 ? 3.473 -43.312 -22.578 1 98 104 PRO A N 1
ATOM 816 C CA . PRO A 1 104 ? 2.979 -44.625 -23.016 1 98 104 PRO A CA 1
ATOM 817 C C . PRO A 1 104 ? 3.973 -45.344 -23.906 1 98 104 PRO A C 1
ATOM 819 O O . PRO A 1 104 ? 4.66 -44.719 -24.719 1 98 104 PRO A O 1
ATOM 822 N N . VAL A 1 105 ? 3.916 -46.594 -23.734 1 95.94 105 VAL A N 1
ATOM 823 C CA . VAL A 1 105 ? 4.738 -47.469 -24.594 1 95.94 105 VAL A CA 1
ATOM 824 C C . VAL A 1 105 ? 3.939 -47.875 -25.812 1 95.94 105 VAL A C 1
ATOM 826 O O . VAL A 1 105 ? 4.516 -48.188 -26.859 1 95.94 105 VAL A O 1
ATOM 829 N N . TRP A 1 106 ? 2.645 -47.938 -25.688 1 95.62 106 TRP A N 1
ATOM 830 C CA . TRP A 1 106 ? 1.801 -48.344 -26.797 1 95.62 106 TRP A CA 1
ATOM 831 C C . TRP A 1 106 ? 1.73 -47.219 -27.859 1 95.62 106 TRP A C 1
ATOM 833 O O . TRP A 1 106 ? 2.16 -46.094 -27.609 1 95.62 106 TRP A O 1
ATOM 843 N N . THR A 1 107 ? 1.24 -47.562 -29.078 1 94.56 107 THR A N 1
ATOM 844 C CA . THR A 1 107 ? 1.21 -46.656 -30.234 1 94.56 107 THR A CA 1
ATOM 845 C C . THR A 1 107 ? 0.036 -45.688 -30.125 1 94.56 107 THR A C 1
ATOM 847 O O . THR A 1 107 ? -1.094 -46.094 -29.859 1 94.56 107 THR A O 1
ATOM 850 N N . PRO A 1 108 ? 0.355 -44.469 -30.266 1 94.94 108 PRO A N 1
ATOM 851 C CA . PRO A 1 108 ? -0.744 -43.5 -30.25 1 94.94 108 PRO A CA 1
ATOM 852 C C . PRO A 1 108 ? -1.711 -43.688 -31.422 1 94.94 108 PRO A C 1
ATOM 854 O O . PRO A 1 108 ? -1.305 -44.125 -32.5 1 94.94 108 PRO A O 1
ATOM 857 N N . LYS A 1 109 ? -2.893 -43.25 -31.141 1 89.81 109 LYS A N 1
ATOM 858 C CA . LYS A 1 109 ? -3.891 -43.312 -32.219 1 89.81 109 LYS A CA 1
ATOM 859 C C . LYS A 1 109 ? -3.596 -42.281 -33.281 1 89.81 109 LYS A C 1
ATOM 861 O O . LYS A 1 109 ? -3.791 -42.531 -34.469 1 89.81 109 LYS A O 1
ATOM 866 N N . ASN A 1 110 ? -3.186 -41.188 -32.906 1 89.94 110 ASN A N 1
ATOM 867 C CA . ASN A 1 110 ? -2.777 -40.156 -33.844 1 89.94 110 ASN A CA 1
ATOM 868 C C . ASN A 1 110 ? -1.298 -40.25 -34.188 1 89.94 110 ASN A C 1
ATOM 870 O O . ASN A 1 110 ? -0.455 -40.438 -33.312 1 89.94 110 ASN A O 1
ATOM 874 N N . SER A 1 111 ? -0.985 -40.031 -35.469 1 91.25 111 SER A N 1
ATOM 875 C CA . SER A 1 111 ? 0.387 -40.188 -35.938 1 91.25 111 SER A CA 1
ATOM 876 C C . SER A 1 111 ? 1.292 -39.094 -35.375 1 91.25 111 SER A C 1
ATOM 878 O O . SER A 1 111 ? 2.514 -39.25 -35.344 1 91.25 111 SER A O 1
ATOM 880 N N . THR A 1 112 ? 0.661 -38.094 -34.906 1 94.12 112 THR A N 1
ATOM 881 C CA . THR A 1 112 ? 1.458 -37 -34.406 1 94.12 112 THR A CA 1
ATOM 882 C C . THR A 1 112 ? 1.889 -37.25 -32.969 1 94.12 112 THR A C 1
ATOM 884 O O . THR A 1 112 ? 2.762 -36.562 -32.438 1 94.12 112 THR A O 1
ATOM 887 N N . GLY A 1 113 ? 1.306 -38.25 -32.281 1 97.94 113 GLY A N 1
ATOM 888 C CA . GLY A 1 113 ? 1.688 -38.625 -30.922 1 97.94 113 GLY A CA 1
ATOM 889 C C . GLY A 1 113 ? 0.607 -38.344 -29.906 1 97.94 113 GLY A C 1
ATOM 890 O O . GLY A 1 113 ? -0.484 -37.875 -30.25 1 97.94 113 GLY A O 1
ATOM 891 N N . PHE A 1 114 ? 0.901 -38.656 -28.625 1 98.62 114 PHE A N 1
ATOM 892 C CA . PHE A 1 114 ? -0.021 -38.406 -27.531 1 98.62 114 PHE A CA 1
ATOM 893 C C . PHE A 1 114 ? 0.024 -36.938 -27.109 1 98.62 114 PHE A C 1
ATOM 895 O O . PHE A 1 114 ? 1.087 -36.312 -27.125 1 98.62 114 PHE A O 1
ATOM 902 N N . PRO A 1 115 ? -1.143 -36.375 -26.75 1 98.62 115 PRO A N 1
ATOM 903 C CA . PRO A 1 115 ? -1.104 -35.062 -26.141 1 98.62 115 PRO A CA 1
ATOM 904 C C . PRO A 1 115 ? -0.199 -35 -24.906 1 98.62 115 PRO A C 1
ATOM 906 O O . PRO A 1 115 ? -0.056 -36 -24.203 1 98.62 115 PRO A O 1
ATOM 909 N N . VAL A 1 116 ? 0.385 -33.844 -24.625 1 98.88 116 VAL A N 1
ATOM 910 C CA . VAL A 1 116 ? 1.38 -33.688 -23.578 1 98.88 116 VAL A CA 1
ATOM 911 C C . VAL A 1 116 ? 0.829 -32.781 -22.469 1 98.88 116 VAL A C 1
ATOM 913 O O . VAL A 1 116 ? 0.298 -31.703 -22.734 1 98.88 116 VAL A O 1
ATOM 916 N N . LEU A 1 117 ? 0.86 -33.25 -21.234 1 98.81 117 LEU A N 1
ATOM 917 C CA . LEU A 1 117 ? 0.653 -32.438 -20.031 1 98.81 117 LEU A CA 1
ATOM 918 C C . LEU A 1 117 ? 1.987 -32.031 -19.422 1 98.81 117 LEU A C 1
ATOM 920 O O . LEU A 1 117 ? 2.771 -32.875 -19.016 1 98.81 117 LEU A O 1
ATOM 924 N N . PHE A 1 118 ? 2.232 -30.781 -19.406 1 98.88 118 PHE A N 1
ATOM 925 C CA . PHE A 1 118 ? 3.447 -30.188 -18.859 1 98.88 118 PHE A CA 1
ATOM 926 C C . PHE A 1 118 ? 3.162 -29.516 -17.516 1 98.88 118 PHE A C 1
ATOM 928 O O . PHE A 1 118 ? 2.527 -28.469 -17.469 1 98.88 118 PHE A O 1
ATOM 935 N N . TYR A 1 119 ? 3.703 -30.078 -16.422 1 98.5 119 TYR A N 1
ATOM 936 C CA . TYR A 1 119 ? 3.326 -29.625 -15.086 1 98.5 119 TYR A CA 1
ATOM 937 C C . TYR A 1 119 ? 4.426 -28.766 -14.469 1 98.5 119 TYR A C 1
ATOM 939 O O . TYR A 1 119 ? 5.598 -29.156 -14.477 1 98.5 119 TYR A O 1
ATOM 947 N N . ILE A 1 120 ? 4.008 -27.641 -13.914 1 98.62 120 ILE A N 1
ATOM 948 C CA . ILE A 1 120 ? 4.867 -26.734 -13.164 1 98.62 120 ILE A CA 1
ATOM 949 C C . ILE A 1 120 ? 4.418 -26.688 -11.703 1 98.62 120 ILE A C 1
ATOM 951 O O . ILE A 1 120 ? 3.301 -26.25 -11.406 1 98.62 120 ILE A O 1
ATOM 955 N N . HIS A 1 121 ? 5.305 -27.047 -10.781 1 96.75 121 HIS A N 1
ATOM 956 C CA . HIS A 1 121 ? 4.934 -27.141 -9.375 1 96.75 121 HIS A CA 1
ATOM 957 C C . HIS A 1 121 ? 4.832 -25.75 -8.742 1 96.75 121 HIS A C 1
ATOM 959 O O . HIS A 1 121 ? 5.371 -24.781 -9.273 1 96.75 121 HIS A O 1
ATOM 965 N N . GLY A 1 122 ? 4.137 -25.766 -7.625 1 95.56 122 GLY A N 1
ATOM 966 C CA . GLY A 1 122 ? 3.957 -24.531 -6.883 1 95.56 122 GLY A CA 1
ATOM 967 C C . GLY A 1 122 ? 5.043 -24.297 -5.848 1 95.56 122 GLY A C 1
ATOM 968 O O . GLY A 1 122 ? 6.223 -24.531 -6.113 1 95.56 122 GLY A O 1
ATOM 969 N N . GLY A 1 123 ? 4.637 -23.703 -4.73 1 93.44 123 GLY A N 1
ATOM 970 C CA . GLY A 1 123 ? 5.578 -23.438 -3.654 1 93.44 123 GLY A CA 1
ATOM 971 C C . GLY A 1 123 ? 5.918 -21.969 -3.51 1 93.44 123 GLY A C 1
ATOM 972 O O . GLY A 1 123 ? 7.008 -21.609 -3.049 1 93.44 123 GLY A O 1
ATOM 973 N N . GLY A 1 124 ? 5.059 -21.109 -3.926 1 94.62 124 GLY A N 1
ATOM 974 C CA . GLY A 1 124 ? 5.262 -19.688 -3.766 1 94.62 124 GLY A CA 1
ATOM 975 C C . GLY A 1 124 ? 6.516 -19.172 -4.453 1 94.62 124 GLY A C 1
ATOM 976 O O . GLY A 1 124 ? 7.164 -18.25 -3.971 1 94.62 124 GLY A O 1
ATOM 977 N N . PHE A 1 125 ? 6.992 -19.875 -5.383 1 96.94 125 PHE A N 1
ATOM 978 C CA . PHE A 1 125 ? 8.188 -19.594 -6.172 1 96.94 125 PHE A CA 1
ATOM 979 C C . PHE A 1 125 ? 9.445 -19.875 -5.363 1 96.94 125 PHE A C 1
ATOM 981 O O . PHE A 1 125 ? 10.562 -19.734 -5.871 1 96.94 125 PHE A O 1
ATOM 988 N N . ILE A 1 126 ? 9.344 -20.312 -4.098 1 96.06 126 ILE A N 1
ATOM 989 C CA . ILE A 1 126 ? 10.547 -20.359 -3.27 1 96.06 126 ILE A CA 1
ATOM 990 C C . ILE A 1 126 ? 10.758 -21.766 -2.732 1 96.06 126 ILE A C 1
ATOM 992 O O . ILE A 1 126 ? 11.789 -22.062 -2.117 1 96.06 126 ILE A O 1
ATOM 996 N N . SER A 1 127 ? 9.742 -22.578 -2.963 1 93.62 127 SER A N 1
ATOM 997 C CA . SER A 1 127 ? 9.844 -23.922 -2.408 1 93.62 127 SER A CA 1
ATOM 998 C C . SER A 1 127 ? 9.109 -24.938 -3.275 1 93.62 127 SER A C 1
ATOM 1000 O O . SER A 1 127 ? 8.617 -24.594 -4.355 1 93.62 127 SER A O 1
ATOM 1002 N N . ASP A 1 128 ? 9.148 -26.219 -2.873 1 92.62 128 ASP A N 1
ATOM 1003 C CA . ASP A 1 128 ? 8.484 -27.359 -3.494 1 92.62 128 ASP A CA 1
ATOM 1004 C C . ASP A 1 128 ? 9.375 -28 -4.562 1 92.62 128 ASP A C 1
ATOM 1006 O O . ASP A 1 128 ? 10.586 -27.781 -4.578 1 92.62 128 ASP A O 1
ATOM 1010 N N . SER A 1 129 ? 8.891 -29.047 -5.234 1 94.12 129 SER A N 1
ATOM 1011 C CA . SER A 1 129 ? 9.625 -29.797 -6.25 1 94.12 129 SER A CA 1
ATOM 1012 C C . SER A 1 129 ? 8.711 -30.766 -6.984 1 94.12 129 SER A C 1
ATOM 1014 O O . SER A 1 129 ? 7.609 -31.062 -6.516 1 94.12 129 SER A O 1
ATOM 1016 N N . ALA A 1 130 ? 9.195 -31.25 -8.062 1 93.56 130 ALA A N 1
ATOM 1017 C CA . ALA A 1 130 ? 8.469 -32.25 -8.844 1 93.56 130 ALA A CA 1
ATOM 1018 C C . ALA A 1 130 ? 8.352 -33.562 -8.062 1 93.56 130 ALA A C 1
ATOM 1020 O O . ALA A 1 130 ? 7.449 -34.344 -8.32 1 93.56 130 ALA A O 1
ATOM 1021 N N . HIS A 1 131 ? 9.156 -33.781 -7.074 1 90.5 131 HIS A N 1
ATOM 1022 C CA . HIS A 1 131 ? 9.148 -35 -6.258 1 90.5 131 HIS A CA 1
ATOM 1023 C C . HIS A 1 131 ? 7.801 -35.188 -5.57 1 90.5 131 HIS A C 1
ATOM 1025 O O . HIS A 1 131 ? 7.297 -36.312 -5.484 1 90.5 131 HIS A O 1
ATOM 1031 N N . LYS A 1 132 ? 7.348 -34.125 -5.184 1 89 132 LYS A N 1
ATOM 1032 C CA . LYS A 1 132 ? 6.176 -34.125 -4.316 1 89 132 LYS A CA 1
ATOM 1033 C C . LYS A 1 132 ? 4.949 -34.688 -5.047 1 89 132 LYS A C 1
ATOM 1035 O O . LYS A 1 132 ? 4.02 -35.188 -4.414 1 89 132 LYS A O 1
ATOM 1040 N N . TYR A 1 133 ? 4.949 -34.719 -6.328 1 89.81 133 TYR A N 1
ATOM 1041 C CA . TYR A 1 133 ? 3.736 -35 -7.086 1 89.81 133 TYR A CA 1
ATOM 1042 C C . TYR A 1 133 ? 3.723 -36.469 -7.57 1 89.81 133 TYR A C 1
ATOM 1044 O O . TYR A 1 133 ? 2.732 -36.906 -8.148 1 89.81 133 TYR A O 1
ATOM 1052 N N . GLY A 1 134 ? 4.809 -37.156 -7.332 1 88.31 134 GLY A N 1
ATOM 1053 C CA . GLY A 1 134 ? 4.836 -38.594 -7.527 1 88.31 134 GLY A CA 1
ATOM 1054 C C . GLY A 1 134 ? 5.297 -39 -8.914 1 88.31 134 GLY A C 1
ATOM 1055 O O . GLY A 1 134 ? 5.574 -38.156 -9.758 1 88.31 134 GLY A O 1
ATOM 1056 N N . ASP A 1 135 ? 5.4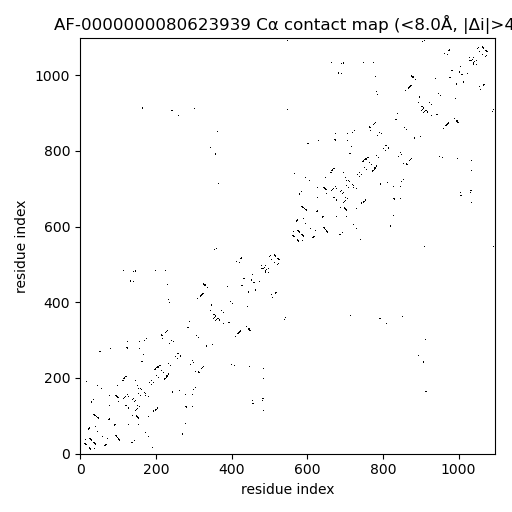14 -40.375 -9.078 1 93.12 135 ASP A N 1
ATOM 1057 C CA . ASP A 1 135 ? 5.793 -40.969 -10.359 1 93.12 135 ASP A CA 1
ATOM 1058 C C . ASP A 1 135 ? 4.84 -42.094 -10.734 1 93.12 135 ASP A C 1
ATOM 1060 O O . ASP A 1 135 ? 4.082 -41.969 -11.695 1 93.12 135 ASP A O 1
ATOM 1064 N N . LEU A 1 136 ? 4.699 -43.094 -9.844 1 93.88 136 LEU A N 1
ATOM 1065 C CA . LEU A 1 136 ? 3.834 -44.219 -10.125 1 93.88 136 LEU A CA 1
ATOM 1066 C C . LEU A 1 136 ? 2.381 -43.781 -10.258 1 93.88 136 LEU A C 1
ATOM 1068 O O . LEU A 1 136 ? 1.659 -44.281 -11.133 1 93.88 136 LEU A O 1
ATOM 1072 N N . SER A 1 137 ? 1.953 -42.938 -9.383 1 94.69 137 SER A N 1
ATOM 1073 C CA . SER A 1 137 ? 0.57 -42.469 -9.422 1 94.69 137 SER A CA 1
ATOM 1074 C C . SER A 1 137 ? 0.277 -41.719 -10.719 1 94.69 137 SER A C 1
ATOM 1076 O O . SER A 1 137 ? -0.811 -41.875 -11.289 1 94.69 137 SER A O 1
ATOM 1078 N N . ILE A 1 138 ? 1.197 -40.938 -11.195 1 97.06 138 ILE A N 1
ATOM 1079 C CA . ILE A 1 138 ? 1.062 -40.25 -12.461 1 97.06 138 ILE A CA 1
ATOM 1080 C C . ILE A 1 138 ? 0.904 -41.25 -13.602 1 97.06 138 ILE A C 1
ATOM 1082 O O . ILE A 1 138 ? 0.032 -41.094 -14.453 1 97.06 138 ILE A O 1
ATOM 1086 N N . CYS A 1 139 ? 1.748 -42.281 -13.602 1 97.62 139 CYS A N 1
ATOM 1087 C CA . CYS A 1 139 ? 1.696 -43.312 -14.617 1 97.62 139 CYS A CA 1
ATOM 1088 C C . CYS A 1 139 ? 0.35 -44.031 -14.602 1 97.62 139 CYS A C 1
ATOM 1090 O O . CYS A 1 139 ? -0.26 -44.25 -15.648 1 97.62 139 CYS A O 1
ATOM 1092 N N . GLN A 1 140 ? -0.128 -44.281 -13.414 1 96.38 140 GLN A N 1
ATOM 1093 C CA . GLN A 1 140 ? -1.329 -45.094 -13.234 1 96.38 140 GLN A CA 1
ATOM 1094 C C . GLN A 1 140 ? -2.584 -44.312 -13.602 1 96.38 140 GLN A C 1
ATOM 1096 O O . GLN A 1 140 ? -3.529 -44.875 -14.164 1 96.38 140 GLN A O 1
ATOM 1101 N N . HIS A 1 141 ? -2.564 -43.062 -13.312 1 96.94 141 HIS A N 1
ATOM 1102 C CA . HIS A 1 141 ? -3.852 -42.375 -13.336 1 96.94 141 HIS A CA 1
ATOM 1103 C C . HIS A 1 141 ? -3.926 -41.375 -14.492 1 96.94 141 HIS A C 1
ATOM 1105 O O . HIS A 1 141 ? -5.02 -41 -14.93 1 96.94 141 HIS A O 1
ATOM 1111 N N . LEU A 1 142 ? -2.832 -40.875 -14.984 1 98.38 142 LEU A N 1
ATOM 1112 C CA . LEU A 1 142 ? -2.844 -39.906 -16.078 1 98.38 142 LEU A CA 1
ATOM 1113 C C . LEU A 1 142 ? -2.359 -40.562 -17.375 1 98.38 142 LEU A C 1
ATOM 1115 O O . LEU A 1 142 ? -3.088 -40.562 -18.375 1 98.38 142 LEU A O 1
ATOM 1119 N N . VAL A 1 143 ? -1.21 -41.156 -17.391 1 98.56 143 VAL A N 1
ATOM 1120 C CA . VAL A 1 143 ? -0.581 -41.656 -18.609 1 98.56 143 VAL A CA 1
ATOM 1121 C C . VAL A 1 143 ? -1.432 -42.781 -19.219 1 98.56 143 VAL A C 1
ATOM 1123 O O . VAL A 1 143 ? -1.529 -42.875 -20.453 1 98.56 143 VAL A O 1
ATOM 1126 N N . THR A 1 144 ? -2.049 -43.562 -18.438 1 96.94 144 THR A N 1
ATOM 1127 C CA . THR A 1 144 ? -2.873 -44.656 -18.922 1 96.94 144 THR A CA 1
ATOM 1128 C C . THR A 1 144 ? -4.105 -44.125 -19.656 1 96.94 144 THR A C 1
ATOM 1130 O O . THR A 1 144 ? -4.824 -44.906 -20.297 1 96.94 144 THR A O 1
ATOM 1133 N N . LYS A 1 145 ? -4.27 -42.875 -19.594 1 97.44 145 LYS A N 1
ATOM 1134 C CA . LYS A 1 145 ? -5.383 -42.25 -20.297 1 97.44 145 LYS A CA 1
ATOM 1135 C C . LYS A 1 145 ? -4.902 -41.531 -21.547 1 97.44 145 LYS A C 1
ATOM 1137 O O . LYS A 1 145 ? -5.457 -40.5 -21.938 1 97.44 145 LYS A O 1
ATOM 1142 N N . ASP A 1 146 ? -3.844 -41.938 -22.078 1 97.81 146 ASP A N 1
ATOM 1143 C CA . ASP A 1 146 ? -3.352 -41.594 -23.406 1 97.81 146 ASP A CA 1
ATOM 1144 C C . ASP A 1 146 ? -2.791 -40.156 -23.422 1 97.81 146 ASP A C 1
ATOM 1146 O O . ASP A 1 146 ? -3.123 -39.375 -24.312 1 97.81 146 ASP A O 1
ATOM 1150 N N . VAL A 1 147 ? -2.016 -39.844 -22.422 1 98.62 147 VAL A N 1
ATOM 1151 C CA . VAL A 1 147 ? -1.266 -38.594 -22.422 1 98.62 147 VAL A CA 1
ATOM 1152 C C . VAL A 1 147 ? 0.179 -38.844 -22 1 98.62 147 VAL A C 1
ATOM 1154 O O . VAL A 1 147 ? 0.466 -39.844 -21.328 1 98.62 147 VAL A O 1
ATOM 1157 N N . VAL A 1 148 ? 1.09 -38.031 -22.438 1 98.81 148 VAL A N 1
ATOM 1158 C CA . VAL A 1 148 ? 2.439 -37.938 -21.891 1 98.81 148 VAL A CA 1
ATOM 1159 C C . VAL A 1 148 ? 2.482 -36.875 -20.812 1 98.81 148 VAL A C 1
ATOM 1161 O O . VAL A 1 148 ? 1.888 -35.781 -20.969 1 98.81 148 VAL A O 1
ATOM 1164 N N . VAL A 1 149 ? 3.107 -37.156 -19.688 1 98.88 149 VAL A N 1
ATOM 1165 C CA . VAL A 1 149 ? 3.223 -36.188 -18.625 1 98.88 149 VAL A CA 1
ATOM 1166 C C . VAL A 1 149 ? 4.684 -35.781 -18.453 1 98.88 149 VAL A C 1
ATOM 1168 O O . VAL A 1 149 ? 5.57 -36.625 -18.406 1 98.88 149 VAL A O 1
ATOM 1171 N N . VAL A 1 150 ? 4.906 -34.5 -18.422 1 98.88 150 VAL A N 1
ATOM 1172 C CA . VAL A 1 150 ? 6.223 -33.938 -18.141 1 98.88 150 VAL A CA 1
ATOM 1173 C C . VAL A 1 150 ? 6.164 -33.094 -16.875 1 98.88 150 VAL A C 1
ATOM 1175 O O . VAL A 1 150 ? 5.246 -32.312 -16.688 1 98.88 150 VAL A O 1
ATOM 1178 N N . THR A 1 151 ? 7.047 -33.312 -15.906 1 98.56 151 THR A N 1
ATOM 1179 C CA . THR A 1 151 ? 7.223 -32.469 -14.742 1 98.56 151 THR A CA 1
ATOM 1180 C C . THR A 1 151 ? 8.625 -31.859 -14.711 1 98.56 151 THR A C 1
ATOM 1182 O O . THR A 1 151 ? 9.578 -32.469 -15.188 1 98.56 151 THR A O 1
ATOM 1185 N N . ILE A 1 152 ? 8.766 -30.672 -14.109 1 98.5 152 ILE A N 1
ATOM 1186 C CA . ILE A 1 152 ? 10.062 -30.016 -14.234 1 98.5 152 ILE A CA 1
ATOM 1187 C C . ILE A 1 152 ? 10.5 -29.484 -12.875 1 98.5 152 ILE A C 1
ATOM 1189 O O . ILE A 1 152 ? 9.672 -29.266 -11.984 1 98.5 152 ILE A O 1
ATOM 1193 N N . GLN A 1 153 ? 11.773 -29.359 -12.742 1 97.94 153 GLN A N 1
ATOM 1194 C CA . GLN A 1 153 ? 12.406 -28.516 -11.742 1 97.94 153 GLN A CA 1
ATOM 1195 C C . GLN A 1 153 ? 12.891 -27.203 -12.352 1 97.94 153 GLN A C 1
ATOM 1197 O O . GLN A 1 153 ? 13.117 -27.125 -13.562 1 97.94 153 GLN A O 1
ATOM 1202 N N . TYR A 1 154 ? 12.969 -26.203 -11.648 1 98.44 154 TYR A N 1
ATOM 1203 C CA . TYR A 1 154 ? 13.477 -24.891 -12.047 1 98.44 154 TYR A CA 1
ATOM 1204 C C . TYR A 1 154 ? 14.117 -24.172 -10.859 1 98.44 154 TYR A C 1
ATOM 1206 O O . TYR A 1 154 ? 13.992 -24.609 -9.719 1 98.44 154 TYR A O 1
ATOM 1214 N N . ARG A 1 155 ? 14.906 -23.141 -11.078 1 97.94 155 ARG A N 1
ATOM 1215 C CA . ARG A 1 155 ? 15.508 -22.375 -9.984 1 97.94 155 ARG A CA 1
ATOM 1216 C C . ARG A 1 155 ? 14.438 -21.734 -9.109 1 97.94 155 ARG A C 1
ATOM 1218 O O . ARG A 1 155 ? 13.461 -21.188 -9.625 1 97.94 155 ARG A O 1
ATOM 1225 N N . LEU A 1 156 ? 14.648 -21.688 -7.781 1 98.12 156 LEU A N 1
ATOM 1226 C CA . LEU A 1 156 ? 13.656 -21.203 -6.828 1 98.12 156 LEU A CA 1
ATOM 1227 C C . LEU A 1 156 ? 14.133 -19.922 -6.156 1 98.12 156 LEU A C 1
ATOM 1229 O O . LEU A 1 156 ? 15.328 -19.641 -6.105 1 98.12 156 LEU A O 1
ATOM 1233 N N . GLY A 1 157 ? 13.172 -19.203 -5.648 1 97.56 157 GLY A N 1
ATOM 1234 C CA . GLY A 1 157 ? 13.445 -18.078 -4.766 1 97.56 157 GLY A CA 1
ATOM 1235 C C . GLY A 1 157 ? 14.406 -17.078 -5.359 1 97.56 157 GLY A C 1
ATOM 1236 O O . GLY A 1 157 ? 14.266 -16.672 -6.516 1 97.56 157 GLY A O 1
ATOM 1237 N N . TYR A 1 158 ? 15.367 -16.703 -4.555 1 97.94 158 TYR A N 1
ATOM 1238 C CA . TYR A 1 158 ? 16.312 -15.664 -4.945 1 97.94 158 TYR A CA 1
ATOM 1239 C C . TYR A 1 158 ? 17.188 -16.125 -6.113 1 97.94 158 TYR A C 1
ATOM 1241 O O . TYR A 1 158 ? 17.609 -15.312 -6.941 1 97.94 158 TYR A O 1
ATOM 1249 N N . LEU A 1 159 ? 17.375 -17.406 -6.254 1 98.44 159 LEU A N 1
ATOM 1250 C CA . LEU A 1 159 ? 18.188 -17.891 -7.375 1 98.44 159 LEU A CA 1
ATOM 1251 C C . LEU A 1 159 ? 17.406 -17.797 -8.68 1 98.44 159 LEU A C 1
ATOM 1253 O O . LEU A 1 159 ? 17.984 -17.656 -9.758 1 98.44 159 LEU A O 1
ATOM 1257 N N . GLY A 1 160 ? 16.094 -17.844 -8.57 1 98.44 160 GLY A N 1
ATOM 1258 C CA . GLY A 1 160 ? 15.258 -17.781 -9.758 1 98.44 160 GLY A CA 1
ATOM 1259 C C . GLY A 1 160 ? 14.766 -16.391 -10.07 1 98.44 160 GLY A C 1
ATOM 1260 O O . GLY A 1 160 ? 14.344 -16.109 -11.195 1 98.44 160 GLY A O 1
ATOM 1261 N N . PHE A 1 161 ? 14.859 -15.492 -9.047 1 98.44 161 PHE A N 1
ATOM 1262 C CA . PHE A 1 161 ? 14.203 -14.203 -9.258 1 98.44 161 PHE A CA 1
ATOM 1263 C C . PHE A 1 161 ? 15.078 -13.062 -8.742 1 98.44 161 PHE A C 1
ATOM 1265 O O . PHE A 1 161 ? 14.57 -11.977 -8.438 1 98.44 161 PHE A O 1
ATOM 1272 N N . TRP A 1 162 ? 16.344 -13.266 -8.656 1 97.81 162 TRP A N 1
ATOM 1273 C CA . TRP A 1 162 ? 17.234 -12.164 -8.297 1 97.81 162 TRP A CA 1
ATOM 1274 C C . TRP A 1 162 ? 17.172 -11.055 -9.344 1 97.81 162 TRP A C 1
ATOM 1276 O O . TRP A 1 162 ? 17.016 -11.328 -10.539 1 97.81 162 TRP A O 1
ATOM 1286 N N . THR A 1 163 ? 17.297 -9.82 -8.883 1 97.38 163 THR A N 1
ATOM 1287 C CA . THR A 1 163 ? 17.359 -8.68 -9.789 1 97.38 163 THR A CA 1
ATOM 1288 C C . THR A 1 163 ? 18.344 -7.633 -9.266 1 97.38 163 THR A C 1
ATOM 1290 O O . THR A 1 163 ? 18.484 -7.457 -8.055 1 97.38 163 THR A O 1
ATOM 1293 N N . THR A 1 164 ? 19.031 -7.023 -10.18 1 95.62 164 THR A N 1
ATOM 1294 C CA . THR A 1 164 ? 19.906 -5.902 -9.844 1 95.62 164 THR A CA 1
ATOM 1295 C C . THR A 1 164 ? 19.234 -4.574 -10.188 1 95.62 164 THR A C 1
ATOM 1297 O O . THR A 1 164 ? 19.812 -3.508 -9.969 1 95.62 164 THR A O 1
ATOM 1300 N N . GLY A 1 165 ? 18.031 -4.707 -10.75 1 93.31 165 GLY A N 1
ATOM 1301 C CA . GLY A 1 165 ? 17.266 -3.514 -11.07 1 93.31 165 GLY A CA 1
ATOM 1302 C C . GLY A 1 165 ? 17.734 -2.818 -12.336 1 93.31 165 GLY A C 1
ATOM 1303 O O . GLY A 1 165 ? 17.188 -1.786 -12.719 1 93.31 165 GLY A O 1
ATOM 1304 N N . ASP A 1 166 ? 18.781 -3.312 -12.852 1 91 166 ASP A N 1
ATOM 1305 C CA . ASP A 1 166 ? 19.281 -2.848 -14.141 1 91 166 ASP A CA 1
ATOM 1306 C C . ASP A 1 166 ? 19.5 -4.016 -15.102 1 91 166 ASP A C 1
ATOM 1308 O O . ASP A 1 166 ? 18.922 -5.094 -14.914 1 91 166 ASP A O 1
ATOM 1312 N N . SER A 1 167 ? 20.156 -3.82 -16.203 1 90.56 167 SER A N 1
ATOM 1313 C CA . SER A 1 167 ? 20.266 -4.848 -17.234 1 90.56 167 SER A CA 1
ATOM 1314 C C . SER A 1 167 ? 21.516 -5.691 -17.062 1 90.56 167 SER A C 1
ATOM 1316 O O . SER A 1 167 ? 21.922 -6.406 -17.984 1 90.56 167 SER A O 1
ATOM 1318 N N . SER A 1 168 ? 22.141 -5.582 -15.828 1 92.94 168 SER A N 1
ATOM 1319 C CA . SER A 1 168 ? 23.375 -6.305 -15.602 1 92.94 168 SER A CA 1
ATOM 1320 C C . SER A 1 168 ? 23.156 -7.812 -15.609 1 92.94 168 SER A C 1
ATOM 1322 O O . SER A 1 168 ? 24.031 -8.57 -16.016 1 92.94 168 SER A O 1
ATOM 1324 N N . ILE A 1 169 ? 22.078 -8.25 -15.109 1 95.06 169 ILE A N 1
ATOM 1325 C CA . ILE A 1 169 ? 21.688 -9.656 -15.188 1 95.06 169 ILE A CA 1
ATOM 1326 C C . ILE A 1 169 ? 20.234 -9.758 -15.656 1 95.06 169 ILE A C 1
ATOM 1328 O O . ILE A 1 169 ? 19.469 -8.805 -15.539 1 95.06 169 ILE A O 1
ATOM 1332 N N . PRO A 1 170 ? 19.875 -10.961 -16.25 1 97.06 170 PRO A N 1
ATOM 1333 C CA . PRO A 1 170 ? 18.484 -11.141 -16.672 1 97.06 170 PRO A CA 1
ATOM 1334 C C . PRO A 1 170 ? 17.531 -11.258 -15.492 1 97.06 170 PRO A C 1
ATOM 1336 O O . PRO A 1 170 ? 17.906 -11.75 -14.43 1 97.06 170 PRO A O 1
ATOM 1339 N N . ASP A 1 171 ? 16.328 -10.742 -15.695 1 97.88 171 ASP A N 1
ATOM 1340 C CA . ASP A 1 171 ? 15.266 -10.875 -14.703 1 97.88 171 ASP A CA 1
ATOM 1341 C C . ASP A 1 171 ? 14.438 -12.133 -14.945 1 97.88 171 ASP A C 1
ATOM 1343 O O . ASP A 1 171 ? 14.484 -12.711 -16.031 1 97.88 171 ASP A O 1
ATOM 1347 N N . ASN A 1 172 ? 13.695 -12.609 -13.93 1 98.69 172 ASN A N 1
ATOM 1348 C CA . ASN A 1 172 ? 12.711 -13.68 -14.039 1 98.69 172 ASN A CA 1
ATOM 1349 C C . ASN A 1 172 ? 13.336 -14.969 -14.562 1 98.69 172 ASN A C 1
ATOM 1351 O O . ASN A 1 172 ? 12.773 -15.633 -15.438 1 98.69 172 ASN A O 1
ATOM 1355 N N . LEU A 1 173 ? 14.477 -15.312 -14.023 1 98.81 173 LEU A N 1
ATOM 1356 C CA . LEU A 1 173 ? 15.234 -16.453 -14.523 1 98.81 173 LEU A CA 1
ATOM 1357 C C . LEU A 1 173 ? 14.453 -17.75 -14.352 1 98.81 173 LEU A C 1
ATOM 1359 O O . LEU A 1 173 ? 14.555 -18.656 -15.18 1 98.81 173 LEU A O 1
ATOM 1363 N N . ALA A 1 174 ? 13.68 -17.891 -13.281 1 98.88 174 ALA A N 1
ATOM 1364 C CA . ALA A 1 174 ? 12.859 -19.078 -13.094 1 98.88 174 ALA A CA 1
ATOM 1365 C C . ALA A 1 174 ? 11.883 -19.266 -14.258 1 98.88 174 ALA A C 1
ATOM 1367 O O . ALA A 1 174 ? 11.688 -20.375 -14.742 1 98.88 174 ALA A O 1
ATOM 1368 N N . LEU A 1 175 ? 11.258 -18.188 -14.711 1 98.94 175 LEU A N 1
ATOM 1369 C CA . LEU A 1 175 ? 10.336 -18.25 -15.844 1 98.94 175 LEU A CA 1
ATOM 1370 C C . LEU A 1 175 ? 11.078 -18.609 -17.125 1 98.94 175 LEU A C 1
ATOM 1372 O O . LEU A 1 175 ? 10.547 -19.344 -17.969 1 98.94 175 LEU A O 1
ATOM 1376 N N . HIS A 1 176 ? 12.297 -18.125 -17.25 1 98.88 176 HIS A N 1
ATOM 1377 C CA . HIS A 1 176 ? 13.133 -18.5 -18.375 1 98.88 176 HIS A CA 1
ATOM 1378 C C . HIS A 1 176 ? 13.523 -19.984 -18.312 1 98.88 176 HIS A C 1
ATOM 1380 O O . HIS A 1 176 ? 13.641 -20.641 -19.344 1 98.88 176 HIS A O 1
ATOM 1386 N N . ASP A 1 177 ? 13.789 -20.453 -17.094 1 98.94 177 ASP A N 1
ATOM 1387 C CA . ASP A 1 177 ? 14.039 -21.875 -16.938 1 98.94 177 ASP A CA 1
ATOM 1388 C C . ASP A 1 177 ? 12.859 -22.703 -17.453 1 98.94 177 ASP A C 1
ATOM 1390 O O . ASP A 1 177 ? 13.039 -23.641 -18.219 1 98.94 177 ASP A O 1
ATOM 1394 N N . MET A 1 178 ? 11.68 -22.344 -17.062 1 98.94 178 MET A N 1
ATOM 1395 C CA . MET A 1 178 ? 10.461 -23.031 -17.484 1 98.94 178 MET A CA 1
ATOM 1396 C C . MET A 1 178 ? 10.305 -23 -19 1 98.94 178 MET A C 1
ATOM 1398 O O . MET A 1 178 ? 9.953 -24 -19.625 1 98.94 178 MET A O 1
ATOM 1402 N N . THR A 1 179 ? 10.602 -21.828 -19.578 1 98.88 179 THR A N 1
ATOM 1403 C CA . THR A 1 179 ? 10.531 -21.656 -21.016 1 98.88 179 THR A CA 1
ATOM 1404 C C . THR A 1 179 ? 11.547 -22.562 -21.719 1 98.88 179 THR A C 1
ATOM 1406 O O . THR A 1 179 ? 11.242 -23.172 -22.75 1 98.88 179 THR A O 1
ATOM 1409 N N . PHE A 1 180 ? 12.703 -22.625 -21.141 1 98.88 180 PHE A N 1
ATOM 1410 C CA . PHE A 1 180 ? 13.758 -23.453 -21.719 1 98.88 180 PHE A CA 1
ATOM 1411 C C . PHE A 1 180 ? 13.375 -24.938 -21.656 1 98.88 180 PHE A C 1
ATOM 1413 O O . PHE A 1 180 ? 13.641 -25.688 -22.594 1 98.88 180 PHE A O 1
ATOM 1420 N N . ALA A 1 181 ? 12.789 -25.344 -20.578 1 98.88 181 ALA A N 1
ATOM 1421 C CA . ALA A 1 181 ? 12.266 -26.703 -20.469 1 98.88 181 ALA A CA 1
ATOM 1422 C C . ALA A 1 181 ? 11.211 -26.969 -21.547 1 98.88 181 ALA A C 1
ATOM 1424 O O . ALA A 1 181 ? 11.188 -28.047 -22.141 1 98.88 181 ALA A O 1
ATOM 1425 N N . LEU A 1 182 ? 10.375 -26.031 -21.766 1 98.75 182 LEU A N 1
ATOM 1426 C CA . LEU A 1 182 ? 9.336 -26.141 -22.781 1 98.75 182 LEU A CA 1
ATOM 1427 C C . LEU A 1 182 ? 9.945 -26.297 -24.172 1 98.75 182 LEU A C 1
ATOM 1429 O O . LEU A 1 182 ? 9.445 -27.078 -24.984 1 98.75 182 LEU A O 1
ATOM 1433 N N . LYS A 1 183 ? 10.945 -25.547 -24.438 1 98.75 183 LYS A N 1
ATOM 1434 C CA . LYS A 1 183 ? 11.641 -25.672 -25.719 1 98.75 183 LYS A CA 1
ATOM 1435 C C . LYS A 1 183 ? 12.234 -27.062 -25.875 1 98.75 183 LYS A C 1
ATOM 1437 O O . LYS A 1 183 ? 12.148 -27.656 -26.953 1 98.75 183 LYS A O 1
ATOM 1442 N N . TRP A 1 184 ? 12.859 -27.516 -24.828 1 98.75 184 TRP A N 1
ATOM 1443 C CA . TRP A 1 184 ? 13.375 -28.891 -24.859 1 98.75 184 TRP A CA 1
ATOM 1444 C C . TRP A 1 184 ? 12.266 -29.891 -25.172 1 98.75 184 TRP A C 1
ATOM 1446 O O . TRP A 1 184 ? 12.461 -30.812 -25.969 1 98.75 184 TRP A O 1
ATOM 1456 N N . VAL A 1 185 ? 11.133 -29.734 -24.547 1 98.88 185 VAL A N 1
ATOM 1457 C CA . VAL A 1 185 ? 10 -30.625 -24.734 1 98.88 185 VAL A CA 1
ATOM 1458 C C . VAL A 1 185 ? 9.523 -30.547 -26.188 1 98.88 185 VAL A C 1
ATOM 1460 O O . VAL A 1 185 ? 9.297 -31.578 -26.828 1 98.88 185 VAL A O 1
ATOM 1463 N N . LYS A 1 186 ? 9.391 -29.438 -26.688 1 98 186 LYS A N 1
ATOM 1464 C CA . LYS A 1 186 ? 8.953 -29.266 -28.062 1 98 186 LYS A CA 1
ATOM 1465 C C . LYS A 1 186 ? 9.891 -29.984 -29.031 1 98 186 LYS A C 1
ATOM 1467 O O . LYS A 1 186 ? 9.438 -30.594 -30 1 98 186 LYS A O 1
ATOM 1472 N N . GLU A 1 187 ? 11.117 -29.953 -28.734 1 98.06 187 GLU A N 1
ATOM 1473 C CA . GLU A 1 187 ? 12.148 -30.516 -29.594 1 98.06 187 GLU A CA 1
ATOM 1474 C C . GLU A 1 187 ? 12.219 -32.031 -29.469 1 98.06 187 GLU A C 1
ATOM 1476 O O . GLU A 1 187 ? 12.508 -32.75 -30.438 1 98.06 187 GLU A O 1
ATOM 1481 N N . ASN A 1 188 ? 11.945 -32.531 -28.281 1 98.69 188 ASN A N 1
ATOM 1482 C CA . ASN A 1 188 ? 12.336 -33.906 -28.016 1 98.69 188 ASN A CA 1
ATOM 1483 C C . ASN A 1 188 ? 11.117 -34.812 -27.781 1 98.69 188 ASN A C 1
ATOM 1485 O O . ASN A 1 188 ? 11.227 -36.031 -27.828 1 98.69 188 ASN A O 1
ATOM 1489 N N . ILE A 1 189 ? 9.969 -34.281 -27.562 1 98.69 189 ILE A N 1
ATOM 1490 C CA . ILE A 1 189 ? 8.883 -35.062 -26.969 1 98.69 189 ILE A CA 1
ATOM 1491 C C . ILE A 1 189 ? 8.383 -36.094 -27.953 1 98.69 189 ILE A C 1
ATOM 1493 O O . ILE A 1 189 ? 7.777 -37.094 -27.562 1 98.69 189 ILE A O 1
ATOM 1497 N N . GLY A 1 190 ? 8.578 -35.844 -29.266 1 98.06 190 GLY A N 1
ATOM 1498 C CA . GLY A 1 190 ? 8.242 -36.812 -30.281 1 98.06 190 GLY A CA 1
ATOM 1499 C C . GLY A 1 190 ? 8.953 -38.156 -30.078 1 98.06 190 GLY A C 1
ATOM 1500 O O . GLY A 1 190 ? 8.406 -39.219 -30.406 1 98.06 190 GLY A O 1
ATOM 1501 N N . LEU A 1 191 ? 10.141 -38.094 -29.516 1 97.75 191 LEU A N 1
ATOM 1502 C CA . LEU A 1 191 ? 10.93 -39.312 -29.25 1 97.75 191 LEU A CA 1
ATOM 1503 C C . LEU A 1 191 ? 10.312 -40.125 -28.125 1 97.75 191 LEU A C 1
ATOM 1505 O O . LEU A 1 191 ? 10.641 -41.312 -27.953 1 97.75 191 LEU A O 1
ATOM 1509 N N . PHE A 1 192 ? 9.422 -39.531 -27.406 1 98.31 192 PHE A N 1
ATOM 1510 C CA . PHE A 1 192 ? 8.734 -40.156 -26.281 1 98.31 192 PHE A CA 1
ATOM 1511 C C . PHE A 1 192 ? 7.277 -40.438 -26.641 1 98.31 192 PHE A C 1
ATOM 1513 O O . PHE A 1 192 ? 6.453 -40.656 -25.75 1 98.31 192 PHE A O 1
ATOM 1520 N N . ASN A 1 193 ? 6.945 -40.312 -27.875 1 97.75 193 ASN A N 1
ATOM 1521 C CA . ASN A 1 193 ? 5.605 -40.562 -28.406 1 97.75 193 ASN A CA 1
ATOM 1522 C C . ASN A 1 193 ? 4.66 -39.406 -28.094 1 97.75 193 ASN A C 1
ATOM 1524 O O . ASN A 1 193 ? 3.439 -39.562 -28.141 1 97.75 193 ASN A O 1
ATOM 1528 N N . GLY A 1 194 ? 5.184 -38.312 -27.719 1 98.62 194 GLY A N 1
ATOM 1529 C CA . GLY A 1 194 ? 4.375 -37.125 -27.484 1 98.62 194 GLY A CA 1
ATOM 1530 C C . GLY A 1 194 ? 4.191 -36.25 -28.719 1 98.62 194 GLY A C 1
ATOM 1531 O O . GLY A 1 194 ? 5.039 -36.281 -29.609 1 98.62 194 GLY A O 1
ATOM 1532 N N . ASP A 1 195 ? 3.107 -35.562 -28.781 1 98.69 195 ASP A N 1
ATOM 1533 C CA . ASP A 1 195 ? 2.814 -34.625 -29.859 1 98.69 195 ASP A CA 1
ATOM 1534 C C . ASP A 1 195 ? 3.316 -33.219 -29.531 1 98.69 195 ASP A C 1
ATOM 1536 O O . ASP A 1 195 ? 2.76 -32.531 -28.672 1 98.69 195 ASP A O 1
ATOM 1540 N N . PRO A 1 196 ? 4.348 -32.719 -30.188 1 98.31 196 PRO A N 1
ATOM 1541 C CA . PRO A 1 196 ? 4.875 -31.375 -29.891 1 98.31 196 PRO A CA 1
ATOM 1542 C C . PRO A 1 196 ? 3.9 -30.266 -30.266 1 98.31 196 PRO A C 1
ATOM 1544 O O . PRO A 1 196 ? 4.125 -29.109 -29.922 1 98.31 196 PRO A O 1
ATOM 1547 N N . ASN A 1 197 ? 2.818 -30.594 -30.938 1 98.12 197 ASN A N 1
ATOM 1548 C CA . ASN A 1 197 ? 1.835 -29.594 -31.359 1 98.12 197 ASN A CA 1
ATOM 1549 C C . ASN A 1 197 ? 0.551 -29.703 -30.531 1 98.12 197 ASN A C 1
ATOM 1551 O O . ASN A 1 197 ? -0.483 -29.156 -30.922 1 98.12 197 ASN A O 1
ATOM 1555 N N . ASN A 1 198 ? 0.585 -30.375 -29.484 1 98.5 198 ASN A N 1
ATOM 1556 C CA . ASN A 1 198 ? -0.53 -30.516 -28.562 1 98.5 198 ASN A CA 1
ATOM 1557 C C . ASN A 1 198 ? -0.05 -30.578 -27.109 1 98.5 198 ASN A C 1
ATOM 1559 O O . ASN A 1 198 ? -0.195 -31.594 -26.438 1 98.5 198 ASN A O 1
ATOM 1563 N N . ILE A 1 199 ? 0.454 -29.453 -26.641 1 98.88 199 ILE A N 1
ATOM 1564 C CA . ILE A 1 199 ? 1.032 -29.312 -25.312 1 98.88 199 ILE A CA 1
ATOM 1565 C C . ILE A 1 199 ? 0.128 -28.453 -24.438 1 98.88 199 ILE A C 1
ATOM 1567 O O . ILE A 1 199 ? -0.241 -27.344 -24.812 1 98.88 199 ILE A O 1
ATOM 1571 N N . THR A 1 200 ? -0.287 -29 -23.297 1 98.94 200 THR A N 1
ATOM 1572 C CA . THR A 1 200 ? -1.04 -28.281 -22.281 1 98.94 200 THR A CA 1
ATOM 1573 C C . THR A 1 200 ? -0.161 -28 -21.062 1 98.94 200 THR A C 1
ATOM 1575 O O . THR A 1 200 ? 0.408 -28.922 -20.469 1 98.94 200 THR A O 1
ATOM 1578 N N . LEU A 1 201 ? -0.059 -26.734 -20.672 1 98.88 201 LEU A N 1
ATOM 1579 C CA . LEU A 1 201 ? 0.624 -26.391 -19.438 1 98.88 201 LEU A CA 1
ATOM 1580 C C . LEU A 1 201 ? -0.343 -26.438 -18.25 1 98.88 201 LEU A C 1
ATOM 1582 O O . LEU A 1 201 ? -1.441 -25.875 -18.328 1 98.88 201 LEU A O 1
ATOM 1586 N N . MET A 1 202 ? 0.063 -27.078 -17.25 1 98.75 202 MET A N 1
ATOM 1587 C CA . MET A 1 202 ? -0.688 -27.125 -16 1 98.75 202 MET A CA 1
ATOM 1588 C C . MET A 1 202 ? 0.203 -26.766 -14.82 1 98.75 202 MET A C 1
ATOM 1590 O O . MET A 1 202 ? 1.399 -27.062 -14.828 1 98.75 202 MET A O 1
ATOM 1594 N N . GLY A 1 203 ? -0.328 -26.125 -13.828 1 98.31 203 GLY A N 1
ATOM 1595 C CA . GLY A 1 203 ? 0.431 -25.781 -12.633 1 98.31 203 GLY A CA 1
ATOM 1596 C C . GLY A 1 203 ? -0.447 -25.438 -11.445 1 98.31 203 GLY A C 1
ATOM 1597 O O . GLY A 1 203 ? -1.614 -25.078 -11.617 1 98.31 203 GLY A O 1
ATOM 1598 N N . GLN A 1 204 ? 0.126 -25.531 -10.273 1 96.94 204 GLN A N 1
ATOM 1599 C CA . GLN A 1 204 ? -0.569 -25.297 -9.016 1 96.94 204 GLN A CA 1
ATOM 1600 C C . GLN A 1 204 ? 0.017 -24.094 -8.289 1 96.94 204 GLN A C 1
ATOM 1602 O O . GLN A 1 204 ? 1.238 -23.953 -8.18 1 96.94 204 GLN A O 1
ATOM 1607 N N . SER A 1 205 ? -0.899 -23.188 -7.742 1 95.5 205 SER A N 1
ATOM 1608 C CA . SER A 1 205 ? -0.459 -22.062 -6.926 1 95.5 205 SER A CA 1
ATOM 1609 C C . SER A 1 205 ? 0.506 -21.172 -7.695 1 95.5 205 SER A C 1
ATOM 1611 O O . SER A 1 205 ? 0.173 -20.672 -8.773 1 95.5 205 SER A O 1
ATOM 1613 N N . ALA A 1 206 ? 1.816 -21.078 -7.25 1 97 206 ALA A N 1
ATOM 1614 C CA . ALA A 1 206 ? 2.82 -20.344 -8.008 1 97 206 ALA A CA 1
ATOM 1615 C C . ALA A 1 206 ? 3.047 -20.953 -9.383 1 97 206 ALA A C 1
ATOM 1617 O O . ALA A 1 206 ? 3.318 -20.25 -10.352 1 97 206 ALA A O 1
ATOM 1618 N N . GLY A 1 207 ? 2.865 -22.25 -9.469 1 98.38 207 GLY A N 1
ATOM 1619 C CA . GLY A 1 207 ? 2.918 -22.922 -10.758 1 98.38 207 GLY A CA 1
ATOM 1620 C C . GLY A 1 207 ? 1.791 -22.5 -11.688 1 98.38 207 GLY A C 1
ATOM 1621 O O . GLY A 1 207 ? 1.994 -22.359 -12.898 1 98.38 207 GLY A O 1
ATOM 1622 N N . GLY A 1 208 ? 0.594 -22.359 -11.07 1 98.69 208 GLY A N 1
ATOM 1623 C CA . GLY A 1 208 ? -0.514 -21.828 -11.852 1 98.69 208 GLY A CA 1
ATOM 1624 C C . GLY A 1 208 ? -0.274 -20.422 -12.359 1 98.69 208 GLY A C 1
ATOM 1625 O O . GLY A 1 208 ? -0.591 -20.094 -13.508 1 98.69 208 GLY A O 1
ATOM 1626 N N . ALA A 1 209 ? 0.279 -19.609 -11.539 1 98.62 209 ALA A N 1
ATOM 1627 C CA . ALA A 1 209 ? 0.652 -18.266 -11.961 1 98.62 209 ALA A CA 1
ATOM 1628 C C . ALA A 1 209 ? 1.689 -18.297 -13.078 1 98.62 209 ALA A C 1
ATOM 1630 O O . ALA A 1 209 ? 1.597 -17.547 -14.055 1 98.62 209 ALA A O 1
ATOM 1631 N N . SER A 1 210 ? 2.613 -19.172 -12.969 1 98.88 210 SER A N 1
ATOM 1632 C CA . SER A 1 210 ? 3.643 -19.328 -13.992 1 98.88 210 SER A CA 1
ATOM 1633 C C . SER A 1 210 ? 3.033 -19.734 -15.328 1 98.88 210 SER A C 1
ATOM 1635 O O . SER A 1 210 ? 3.393 -19.188 -16.375 1 98.88 210 SER A O 1
ATOM 1637 N N . VAL A 1 211 ? 2.105 -20.656 -15.258 1 98.81 211 VAL A N 1
ATOM 1638 C CA . VAL A 1 211 ? 1.413 -21.125 -16.453 1 98.81 211 VAL A CA 1
ATOM 1639 C C . VAL A 1 211 ? 0.756 -19.938 -17.172 1 98.81 211 VAL A C 1
ATOM 1641 O O . VAL A 1 211 ? 0.861 -19.797 -18.391 1 98.81 211 VAL A O 1
ATOM 1644 N N . ASP A 1 212 ? 0.142 -19.125 -16.375 1 98.81 212 ASP A N 1
ATOM 1645 C CA . ASP A 1 212 ? -0.537 -17.969 -16.953 1 98.81 212 ASP A CA 1
ATOM 1646 C C . ASP A 1 212 ? 0.469 -16.969 -17.5 1 98.81 212 ASP A C 1
ATOM 1648 O O . ASP A 1 212 ? 0.287 -16.438 -18.594 1 98.81 212 ASP A O 1
ATOM 1652 N N . PHE A 1 213 ? 1.554 -16.703 -16.859 1 98.88 213 PHE A N 1
ATOM 1653 C CA . PHE A 1 213 ? 2.6 -15.812 -17.359 1 98.88 213 PHE A CA 1
ATOM 1654 C C . PHE A 1 213 ? 3.189 -16.344 -18.656 1 98.88 213 PHE A C 1
ATOM 1656 O O . PHE A 1 213 ? 3.367 -15.594 -19.609 1 98.88 213 PHE A O 1
ATOM 1663 N N . LEU A 1 214 ? 3.482 -17.625 -18.703 1 98.94 214 LEU A N 1
ATOM 1664 C CA . LEU A 1 214 ? 4.047 -18.234 -19.891 1 98.94 214 LEU A CA 1
ATOM 1665 C C . LEU A 1 214 ? 3.092 -18.094 -21.078 1 98.94 214 LEU A C 1
ATOM 1667 O O . LEU A 1 214 ? 3.531 -17.953 -22.219 1 98.94 214 LEU A O 1
ATOM 1671 N N . SER A 1 215 ? 1.821 -18.125 -20.812 1 98.81 215 SER A N 1
ATOM 1672 C CA . SER A 1 215 ? 0.825 -18.094 -21.875 1 98.81 215 SER A CA 1
ATOM 1673 C C . SER A 1 215 ? 0.74 -16.703 -22.516 1 98.81 215 SER A C 1
ATOM 1675 O O . SER A 1 215 ? 0.22 -16.562 -23.625 1 98.81 215 SER A O 1
ATOM 1677 N N . ILE A 1 216 ? 1.26 -15.672 -21.844 1 98.62 216 ILE A N 1
ATOM 1678 C CA . ILE A 1 216 ? 1.061 -14.328 -22.391 1 98.62 216 ILE A CA 1
ATOM 1679 C C . ILE A 1 216 ? 2.41 -13.703 -22.734 1 98.62 216 ILE A C 1
ATOM 1681 O O . ILE A 1 216 ? 2.473 -12.711 -23.469 1 98.62 216 ILE A O 1
ATOM 1685 N N . SER A 1 217 ? 3.49 -14.266 -22.266 1 98.81 217 SER A N 1
ATOM 1686 C CA . SER A 1 217 ? 4.816 -13.703 -22.516 1 98.81 217 SER A CA 1
ATOM 1687 C C . SER A 1 217 ? 5.227 -13.859 -23.969 1 98.81 217 SER A C 1
ATOM 1689 O O . SER A 1 217 ? 5.094 -14.938 -24.547 1 98.81 217 SER A O 1
ATOM 1691 N N . PRO A 1 218 ? 5.84 -12.82 -24.562 1 98.56 218 PRO A N 1
ATOM 1692 C CA . PRO A 1 218 ? 6.324 -12.938 -25.938 1 98.56 218 PRO A CA 1
ATOM 1693 C C . PRO A 1 218 ? 7.43 -13.984 -26.078 1 98.56 218 PRO A C 1
ATOM 1695 O O . PRO A 1 218 ? 7.707 -14.445 -27.188 1 98.56 218 PRO A O 1
ATOM 1698 N N . VAL A 1 219 ? 7.98 -14.383 -24.984 1 98.31 219 VAL A N 1
ATOM 1699 C CA . VAL A 1 219 ? 9.117 -15.297 -25 1 98.31 219 VAL A CA 1
ATOM 1700 C C . VAL A 1 219 ? 8.625 -16.734 -25.078 1 98.31 219 VAL A C 1
ATOM 1702 O O . VAL A 1 219 ? 9.312 -17.609 -25.625 1 98.31 219 VAL A O 1
ATOM 1705 N N . SER A 1 220 ? 7.391 -16.984 -24.609 1 98.75 220 SER A N 1
ATOM 1706 C CA . SER A 1 220 ? 7.012 -18.375 -24.406 1 98.75 220 SER A CA 1
ATOM 1707 C C . SER A 1 220 ? 5.637 -18.672 -25 1 98.75 220 SER A C 1
ATOM 1709 O O . SER A 1 220 ? 5.285 -19.828 -25.219 1 98.75 220 SER A O 1
ATOM 1711 N N . ARG A 1 221 ? 4.828 -17.719 -25.312 1 98.5 221 ARG A N 1
ATOM 1712 C CA . ARG A 1 221 ? 3.396 -17.844 -25.562 1 98.5 221 ARG A CA 1
ATOM 1713 C C . ARG A 1 221 ? 3.133 -18.688 -26.812 1 98.5 221 ARG A C 1
ATOM 1715 O O . ARG A 1 221 ? 2.045 -19.234 -26.969 1 98.5 221 ARG A O 1
ATOM 1722 N N . ASP A 1 222 ? 4.098 -18.859 -27.672 1 98.44 222 ASP A N 1
ATOM 1723 C CA . ASP A 1 222 ? 3.865 -19.562 -28.938 1 98.44 222 ASP A CA 1
ATOM 1724 C C . ASP A 1 222 ? 4.348 -21 -28.875 1 98.44 222 ASP A C 1
ATOM 1726 O O . ASP A 1 222 ? 4.312 -21.719 -29.875 1 98.44 222 ASP A O 1
ATOM 1730 N N . LEU A 1 223 ? 4.68 -21.484 -27.656 1 98.62 223 LEU A N 1
ATOM 1731 C CA . LEU A 1 223 ? 5.359 -22.781 -27.547 1 98.62 223 LEU A CA 1
ATOM 1732 C C . LEU A 1 223 ? 4.379 -23.875 -27.156 1 98.62 223 LEU A C 1
ATOM 1734 O O . LEU A 1 223 ? 4.738 -25.062 -27.141 1 98.62 223 LEU A O 1
ATOM 1738 N N . PHE A 1 224 ? 3.156 -23.594 -26.906 1 98.75 224 PHE A N 1
ATOM 1739 C CA . PHE A 1 224 ? 2.188 -24.562 -26.422 1 98.75 224 PHE A CA 1
ATOM 1740 C C . PHE A 1 224 ? 0.768 -24.141 -26.766 1 98.75 224 PHE A C 1
ATOM 1742 O O . PHE A 1 224 ? 0.564 -23.125 -27.422 1 98.75 224 PHE A O 1
ATOM 1749 N N . HIS A 1 225 ? -0.266 -24.922 -26.219 1 98.69 225 HIS A N 1
ATOM 1750 C CA . HIS A 1 225 ? -1.534 -24.812 -26.922 1 98.69 225 HIS A CA 1
ATOM 1751 C C . HIS A 1 225 ? -2.695 -24.609 -25.969 1 98.69 225 HIS A C 1
ATOM 1753 O O . HIS A 1 225 ? -3.736 -24.062 -26.344 1 98.69 225 HIS A O 1
ATOM 1759 N N . LYS A 1 226 ? -2.59 -25.094 -24.781 1 98.88 226 LYS A N 1
ATOM 1760 C CA . LYS A 1 226 ? -3.645 -25 -23.781 1 98.88 226 LYS A CA 1
ATOM 1761 C C . LYS A 1 226 ? -3.061 -24.781 -22.391 1 98.88 226 LYS A C 1
ATOM 1763 O O . LYS A 1 226 ? -1.872 -25.016 -22.156 1 98.88 226 LYS A O 1
ATOM 1768 N N . VAL A 1 227 ? -3.941 -24.25 -21.406 1 98.88 227 VAL A N 1
ATOM 1769 C CA . VAL A 1 227 ? -3.393 -23.969 -20.078 1 98.88 227 VAL A CA 1
ATOM 1770 C C . VAL A 1 227 ? -4.387 -24.406 -19 1 98.88 227 VAL A C 1
ATOM 1772 O O . VAL A 1 227 ? -5.598 -24.281 -19.172 1 98.88 227 VAL A O 1
ATOM 1775 N N . ILE A 1 228 ? -3.871 -24.891 -17.891 1 98.88 228 ILE A N 1
ATOM 1776 C CA . ILE A 1 228 ? -4.633 -25.25 -16.703 1 98.88 228 ILE A CA 1
ATOM 1777 C C . ILE A 1 228 ? -4.016 -24.594 -15.469 1 98.88 228 ILE A C 1
ATOM 1779 O O . ILE A 1 228 ? -3.363 -25.25 -14.664 1 98.88 228 ILE A O 1
ATOM 1783 N N . PRO A 1 229 ? -4.223 -23.328 -15.258 1 98.75 229 PRO A N 1
ATOM 1784 C CA . PRO A 1 229 ? -3.789 -22.703 -14 1 98.75 229 PRO A CA 1
ATOM 1785 C C . PRO A 1 229 ? -4.668 -23.094 -12.812 1 98.75 229 PRO A C 1
ATOM 1787 O O . PRO A 1 229 ? -5.848 -22.75 -12.773 1 98.75 229 PRO A O 1
ATOM 1790 N N . MET A 1 230 ? -4.035 -23.797 -11.859 1 98.38 230 MET A N 1
ATOM 1791 C CA . MET A 1 230 ? -4.766 -24.281 -10.695 1 98.38 230 MET A CA 1
ATOM 1792 C C . MET A 1 230 ? -4.348 -23.531 -9.438 1 98.38 230 MET A C 1
ATOM 1794 O O . MET A 1 230 ? -3.162 -23.453 -9.117 1 98.38 230 MET A O 1
ATOM 1798 N N . GLY A 1 231 ? -5.297 -22.969 -8.75 1 97 231 GLY A N 1
ATOM 1799 C CA . GLY A 1 231 ? -5.023 -22.312 -7.484 1 97 231 GLY A CA 1
ATOM 1800 C C . GLY A 1 231 ? -4.043 -21.156 -7.609 1 97 231 GLY A C 1
ATOM 1801 O O . GLY A 1 231 ? -3.248 -20.922 -6.699 1 97 231 GLY A O 1
ATOM 1802 N N . GLY A 1 232 ? -3.938 -20.562 -8.703 1 97.31 232 GLY A N 1
ATOM 1803 C CA . GLY A 1 232 ? -3.066 -19.438 -8.945 1 97.31 232 GLY A CA 1
ATOM 1804 C C . GLY A 1 232 ? -3.021 -19.016 -10.406 1 97.31 232 GLY A C 1
ATOM 1805 O O . GLY A 1 232 ? -3.061 -19.859 -11.297 1 97.31 232 GLY A O 1
ATOM 1806 N N . ASN A 1 233 ? -2.938 -17.75 -10.672 1 98.31 233 ASN A N 1
ATOM 1807 C CA . ASN A 1 233 ? -2.803 -17.172 -12 1 98.31 233 ASN A CA 1
ATOM 1808 C C . ASN A 1 233 ? -2.209 -15.766 -11.945 1 98.31 233 ASN A C 1
ATOM 1810 O O . ASN A 1 233 ? -1.943 -15.242 -10.859 1 98.31 233 ASN A O 1
ATOM 1814 N N . ALA A 1 234 ? -2.023 -15.164 -13.086 1 97.69 234 ALA A N 1
ATOM 1815 C CA . ALA A 1 234 ? -1.319 -13.891 -13.188 1 97.69 234 ALA A CA 1
ATOM 1816 C C . ALA A 1 234 ? -2.156 -12.75 -12.609 1 97.69 234 ALA A C 1
ATOM 1818 O O . ALA A 1 234 ? -1.644 -11.648 -12.375 1 97.69 234 ALA A O 1
ATOM 1819 N N . SER A 1 235 ? -3.455 -12.992 -12.367 1 96.19 235 SER A N 1
ATOM 1820 C CA . SER A 1 235 ? -4.34 -11.953 -11.859 1 96.19 235 SER A CA 1
ATOM 1821 C C . SER A 1 235 ? -4.371 -11.945 -10.336 1 96.19 235 SER A C 1
ATOM 1823 O O . SER A 1 235 ? -4.988 -11.07 -9.727 1 96.19 235 SER A O 1
ATOM 1825 N N . CYS A 1 236 ? -3.758 -12.953 -9.719 1 95.19 236 CYS A N 1
ATOM 1826 C CA . CYS A 1 236 ? -3.662 -12.945 -8.266 1 95.19 236 CYS A CA 1
ATOM 1827 C C . CYS A 1 236 ? -2.764 -11.805 -7.785 1 95.19 236 CYS A C 1
ATOM 1829 O O . CYS A 1 236 ? -1.727 -11.531 -8.391 1 95.19 236 CYS A O 1
ATOM 1831 N N . SER A 1 237 ? -3.102 -11.195 -6.684 1 91.38 237 SER A N 1
ATOM 1832 C CA . SER A 1 237 ? -2.422 -10 -6.203 1 91.38 237 SER A CA 1
ATOM 1833 C C . SER A 1 237 ? -0.972 -10.297 -5.836 1 91.38 237 SER A C 1
ATOM 1835 O O . SER A 1 237 ? -0.124 -9.398 -5.863 1 91.38 237 SER A O 1
ATOM 1837 N N . TRP A 1 238 ? -0.66 -11.531 -5.512 1 92.69 238 TRP A N 1
ATOM 1838 C CA . TRP A 1 238 ? 0.67 -11.914 -5.055 1 92.69 238 TRP A CA 1
ATOM 1839 C C . TRP A 1 238 ? 1.534 -12.375 -6.223 1 92.69 238 TRP A C 1
ATOM 1841 O O . TRP A 1 238 ? 2.711 -12.703 -6.047 1 92.69 238 TRP A O 1
ATOM 1851 N N . ALA A 1 239 ? 0.96 -12.469 -7.453 1 96 239 ALA A N 1
ATOM 1852 C CA . ALA A 1 239 ? 1.637 -13.094 -8.586 1 96 239 ALA A CA 1
ATOM 1853 C C . ALA A 1 239 ? 2.84 -12.266 -9.031 1 96 239 ALA A C 1
ATOM 1855 O O . ALA A 1 239 ? 3.863 -12.82 -9.445 1 96 239 ALA A O 1
ATOM 1856 N N . ILE A 1 240 ? 2.754 -10.961 -9.008 1 96.19 240 ILE A N 1
ATOM 1857 C CA . ILE A 1 240 ? 3.857 -10.055 -9.32 1 96.19 240 ILE A CA 1
ATOM 1858 C C . ILE A 1 240 ? 4.379 -9.414 -8.039 1 96.19 240 ILE A C 1
ATOM 1860 O O . ILE A 1 240 ? 3.605 -8.836 -7.266 1 96.19 240 ILE A O 1
ATOM 1864 N N . HIS A 1 241 ? 5.637 -9.547 -7.863 1 95.31 241 HIS A N 1
ATOM 1865 C CA . HIS A 1 241 ? 6.23 -9 -6.648 1 95.31 241 HIS A CA 1
ATOM 1866 C C . HIS A 1 241 ? 6.328 -7.477 -6.719 1 95.31 241 HIS A C 1
ATOM 1868 O O . HIS A 1 241 ? 6.793 -6.926 -7.719 1 95.31 241 HIS A O 1
ATOM 1874 N N . PRO A 1 242 ? 6.012 -6.812 -5.668 1 90.62 242 PRO A N 1
ATOM 1875 C CA . PRO A 1 242 ? 5.914 -5.352 -5.754 1 90.62 242 PRO A CA 1
ATOM 1876 C C . PRO A 1 242 ? 7.262 -4.66 -5.566 1 90.62 242 PRO A C 1
ATOM 1878 O O . PRO A 1 242 ? 7.422 -3.502 -5.965 1 90.62 242 PRO A O 1
ATOM 1881 N N . ARG A 1 243 ? 8.273 -5.305 -4.926 1 91.31 243 ARG A N 1
ATOM 1882 C CA . ARG A 1 243 ? 9.547 -4.66 -4.641 1 91.31 243 ARG A CA 1
ATOM 1883 C C . ARG A 1 243 ? 10.688 -5.668 -4.688 1 91.31 243 ARG A C 1
ATOM 1885 O O . ARG A 1 243 ? 11.453 -5.797 -3.727 1 91.31 243 ARG A O 1
ATOM 1892 N N . PRO A 1 244 ? 10.875 -6.219 -5.797 1 95.06 244 PRO A N 1
ATOM 1893 C CA . PRO A 1 244 ? 11.859 -7.301 -5.875 1 95.06 244 PRO A CA 1
ATOM 1894 C C . PRO A 1 244 ? 13.281 -6.816 -5.637 1 95.06 244 PRO A C 1
ATOM 1896 O O . PRO A 1 244 ? 14.078 -7.512 -4.996 1 95.06 244 PRO A O 1
ATOM 1899 N N . LEU A 1 245 ? 13.703 -5.633 -6.117 1 94.56 245 LEU A N 1
ATOM 1900 C CA . LEU A 1 245 ? 15.055 -5.129 -5.922 1 94.56 245 LEU A CA 1
ATOM 1901 C C . LEU A 1 245 ? 15.344 -4.91 -4.441 1 94.56 245 LEU A C 1
ATOM 1903 O O . LEU A 1 245 ? 16.422 -5.273 -3.951 1 94.56 245 LEU A O 1
ATOM 1907 N N . ASN A 1 246 ? 14.414 -4.281 -3.795 1 91.06 246 ASN A N 1
ATOM 1908 C CA . ASN A 1 246 ? 14.57 -4.078 -2.359 1 91.06 246 ASN A CA 1
ATOM 1909 C C . ASN A 1 246 ? 14.734 -5.402 -1.618 1 91.06 246 ASN A C 1
ATOM 1911 O O . ASN A 1 246 ? 15.57 -5.516 -0.717 1 91.06 246 ASN A O 1
ATOM 1915 N N . SER A 1 247 ? 13.961 -6.387 -1.975 1 93.38 247 SER A N 1
ATOM 1916 C CA . SER A 1 247 ? 14.062 -7.711 -1.367 1 93.38 247 SER A CA 1
ATOM 1917 C C . SER A 1 247 ? 15.43 -8.336 -1.618 1 93.38 247 SER A C 1
ATOM 1919 O O . SER A 1 247 ? 16.016 -8.93 -0.716 1 93.38 247 SER A O 1
ATOM 1921 N N . CYS A 1 248 ? 15.906 -8.18 -2.762 1 95.75 248 CYS A N 1
ATOM 1922 C CA . CYS A 1 248 ? 17.219 -8.727 -3.111 1 95.75 248 CYS A CA 1
ATOM 1923 C C . CYS A 1 248 ? 18.328 -8.023 -2.342 1 95.75 248 CYS A C 1
ATOM 1925 O O . CYS A 1 248 ? 19.234 -8.672 -1.837 1 95.75 248 CYS A O 1
ATOM 1927 N N . ARG A 1 249 ? 18.281 -6.715 -2.205 1 93.38 249 ARG A N 1
ATOM 1928 C CA . ARG A 1 249 ? 19.281 -5.965 -1.447 1 93.38 249 ARG A CA 1
ATOM 1929 C C . ARG A 1 249 ? 19.281 -6.379 0.02 1 93.38 249 ARG A C 1
ATOM 1931 O O . ARG A 1 249 ? 20.344 -6.539 0.626 1 93.38 249 ARG A O 1
ATOM 1938 N N . LYS A 1 250 ? 18.125 -6.488 0.538 1 92.12 250 LYS A N 1
ATOM 1939 C CA . LYS A 1 250 ? 18.016 -6.922 1.926 1 92.12 250 LYS A CA 1
ATOM 1940 C C . LYS A 1 250 ? 18.625 -8.305 2.117 1 92.12 250 LYS A C 1
ATOM 1942 O O . LYS A 1 250 ? 19.406 -8.523 3.049 1 92.12 250 LYS A O 1
ATOM 1947 N N . ARG A 1 251 ? 18.25 -9.203 1.238 1 94.81 251 ARG A N 1
ATOM 1948 C CA . ARG A 1 251 ? 18.797 -10.555 1.318 1 94.81 251 ARG A CA 1
ATOM 1949 C C . ARG A 1 251 ? 20.312 -10.531 1.165 1 94.81 251 ARG A C 1
ATOM 1951 O O . ARG A 1 251 ? 21.031 -11.234 1.884 1 94.81 251 ARG A O 1
ATOM 1958 N N . SER A 1 252 ? 20.766 -9.766 0.247 1 95.81 252 SER A N 1
ATOM 1959 C CA . SER A 1 252 ? 22.203 -9.641 0.031 1 95.81 252 SER A CA 1
ATOM 1960 C C . SER A 1 252 ? 22.922 -9.25 1.316 1 95.81 252 SER A C 1
ATOM 1962 O O . SER A 1 252 ? 23.938 -9.852 1.677 1 95.81 252 SER A O 1
ATOM 1964 N N . HIS A 1 253 ? 22.406 -8.297 1.994 1 92.62 253 HIS A N 1
ATOM 1965 C CA . HIS A 1 253 ? 22.984 -7.844 3.254 1 92.62 253 HIS A CA 1
ATOM 1966 C C . HIS A 1 253 ? 22.922 -8.938 4.316 1 92.62 253 HIS A C 1
ATOM 1968 O O . HIS A 1 253 ? 23.875 -9.141 5.066 1 92.62 253 HIS A O 1
ATOM 1974 N N . GLU A 1 254 ? 21.812 -9.625 4.355 1 92.75 254 GLU A N 1
ATOM 1975 C CA . GLU A 1 254 ? 21.609 -10.688 5.336 1 92.75 254 GLU A CA 1
ATOM 1976 C C . GLU A 1 254 ? 22.641 -11.805 5.168 1 92.75 254 GLU A C 1
ATOM 1978 O O . GLU A 1 254 ? 23.047 -12.438 6.145 1 92.75 254 GLU A O 1
ATOM 1983 N N . ILE A 1 255 ? 23 -12 3.945 1 95 255 ILE A N 1
ATOM 1984 C CA . ILE A 1 255 ? 23.875 -13.141 3.711 1 95 255 ILE A CA 1
ATOM 1985 C C . ILE A 1 255 ? 25.328 -12.672 3.666 1 95 255 ILE A C 1
ATOM 1987 O O . ILE A 1 255 ? 26.219 -13.438 3.289 1 95 255 ILE A O 1
ATOM 1991 N N . GLY A 1 256 ? 25.578 -11.398 3.924 1 91.81 256 GLY A N 1
ATOM 1992 C CA . GLY A 1 256 ? 26.922 -10.898 4.164 1 91.81 256 GLY A CA 1
ATOM 1993 C C . GLY A 1 256 ? 27.547 -10.266 2.941 1 91.81 256 GLY A C 1
ATOM 1994 O O . GLY A 1 256 ? 28.75 -10.023 2.912 1 91.81 256 GLY A O 1
ATOM 1995 N N . VAL A 1 257 ? 26.797 -10.047 1.896 1 94.31 257 VAL A N 1
ATOM 1996 C CA . VAL A 1 257 ? 27.312 -9.375 0.71 1 94.31 257 VAL A CA 1
ATOM 1997 C C . VAL A 1 257 ? 26.734 -7.961 0.63 1 94.31 257 VAL A C 1
ATOM 1999 O O . VAL A 1 257 ? 25.578 -7.773 0.268 1 94.31 257 VAL A O 1
ATOM 2002 N N . LEU A 1 258 ? 27.578 -7.059 0.887 1 85.94 258 LEU A N 1
ATOM 2003 C CA . LEU A 1 258 ? 27.141 -5.668 0.848 1 85.94 258 LEU A CA 1
ATOM 2004 C C . LEU A 1 258 ? 27 -5.184 -0.591 1 85.94 258 LEU A C 1
ATOM 2006 O O . LEU A 1 258 ? 27.641 -5.723 -1.499 1 85.94 258 LEU A O 1
ATOM 2010 N N . ASP A 1 259 ? 26.125 -4.223 -0.821 1 76.88 259 ASP A N 1
ATOM 2011 C CA . ASP A 1 259 ? 25.828 -3.807 -2.186 1 76.88 259 ASP A CA 1
ATOM 2012 C C . ASP A 1 259 ? 26.375 -2.408 -2.469 1 76.88 259 ASP A C 1
ATOM 2014 O O . ASP A 1 259 ? 25.875 -1.702 -3.342 1 76.88 259 ASP A O 1
ATOM 2018 N N . GLU A 1 260 ? 27.312 -2.115 -1.705 1 80.06 260 GLU A N 1
ATOM 2019 C CA . GLU A 1 260 ? 27.953 -0.819 -1.915 1 80.06 260 GLU A CA 1
ATOM 2020 C C . GLU A 1 260 ? 29.078 -0.917 -2.951 1 80.06 260 GLU A C 1
ATOM 2022 O O . GLU A 1 260 ? 30.219 -0.578 -2.666 1 80.06 260 GLU A O 1
ATOM 2027 N N . MET A 1 261 ? 28.875 -1.493 -4.051 1 83.62 261 MET A N 1
ATOM 2028 C CA . MET A 1 261 ? 29.812 -1.682 -5.148 1 83.62 261 MET A CA 1
ATOM 2029 C C . MET A 1 261 ? 29.094 -1.638 -6.496 1 83.62 261 MET A C 1
ATOM 2031 O O . MET A 1 261 ? 27.859 -1.51 -6.543 1 83.62 261 MET A O 1
ATOM 2035 N N . ASN A 1 262 ? 29.922 -1.539 -7.492 1 87.56 262 ASN A N 1
ATOM 2036 C CA . ASN A 1 262 ? 29.281 -1.586 -8.797 1 87.56 262 ASN A CA 1
ATOM 2037 C C . ASN A 1 262 ? 28.516 -2.895 -9.008 1 87.56 262 ASN A C 1
ATOM 2039 O O . ASN A 1 262 ? 28.859 -3.912 -8.391 1 87.56 262 ASN A O 1
ATOM 2043 N N . THR A 1 263 ? 27.547 -2.855 -9.844 1 92.06 263 THR A N 1
ATOM 2044 C CA . THR A 1 263 ? 26.578 -3.943 -9.992 1 92.06 263 THR A CA 1
ATOM 2045 C C . THR A 1 263 ? 27.281 -5.227 -10.43 1 92.06 263 THR A C 1
ATOM 2047 O O . THR A 1 263 ? 26.969 -6.312 -9.938 1 92.06 263 THR A O 1
ATOM 2050 N N . LEU A 1 264 ? 28.203 -5.156 -11.336 1 93.06 264 LEU A N 1
ATOM 2051 C CA . LEU A 1 264 ? 28.891 -6.348 -11.844 1 93.06 264 LEU A CA 1
ATOM 2052 C C . LEU A 1 264 ? 29.703 -7.012 -10.75 1 93.06 264 LEU A C 1
ATOM 2054 O O . LEU A 1 264 ? 29.719 -8.242 -10.633 1 93.06 264 LEU A O 1
ATOM 2058 N N . ASP A 1 265 ? 30.359 -6.141 -9.93 1 94.44 265 ASP A N 1
ATOM 2059 C CA . ASP A 1 265 ? 31.109 -6.676 -8.797 1 94.44 265 ASP A CA 1
ATOM 2060 C C . ASP A 1 265 ? 30.172 -7.316 -7.773 1 94.44 265 ASP A C 1
ATOM 2062 O O . ASP A 1 265 ? 30.5 -8.359 -7.191 1 94.44 265 ASP A O 1
ATOM 2066 N N . TRP A 1 266 ? 29.094 -6.645 -7.613 1 94.56 266 TRP A N 1
ATOM 2067 C CA . TRP A 1 266 ? 28.078 -7.172 -6.711 1 94.56 266 TRP A CA 1
ATOM 2068 C C . TRP A 1 266 ? 27.641 -8.57 -7.137 1 94.56 266 TRP A C 1
ATOM 2070 O O . TRP A 1 266 ? 27.625 -9.492 -6.324 1 94.56 266 TRP A O 1
ATOM 2080 N N . VAL A 1 267 ? 27.406 -8.773 -8.391 1 96.38 267 VAL A N 1
ATOM 2081 C CA . VAL A 1 267 ? 26.953 -10.047 -8.938 1 96.38 267 VAL A CA 1
ATOM 2082 C C . VAL A 1 267 ? 28.047 -11.094 -8.797 1 96.38 267 VAL A C 1
ATOM 2084 O O . VAL A 1 267 ? 27.781 -12.242 -8.43 1 96.38 267 VAL A O 1
ATOM 2087 N N . GLU A 1 268 ? 29.281 -10.695 -9.047 1 96.69 268 GLU A N 1
ATOM 2088 C CA . GLU A 1 268 ? 30.391 -11.633 -8.938 1 96.69 268 GLU A CA 1
ATOM 2089 C C . GLU A 1 268 ? 30.578 -12.117 -7.5 1 96.69 268 GLU A C 1
ATOM 2091 O O . GLU A 1 268 ? 30.844 -13.297 -7.266 1 96.69 268 GLU A O 1
ATOM 2096 N N . LYS A 1 269 ? 30.469 -11.219 -6.578 1 96.81 269 LYS A N 1
ATOM 2097 C CA . LYS A 1 269 ? 30.562 -11.609 -5.176 1 96.81 269 LYS A CA 1
ATOM 2098 C C . LYS A 1 269 ? 29.422 -12.555 -4.793 1 96.81 269 LYS A C 1
ATOM 2100 O O . LYS A 1 269 ? 29.625 -13.492 -4.02 1 96.81 269 LYS A O 1
ATOM 2105 N N . LEU A 1 270 ? 28.25 -12.266 -5.328 1 97.5 270 LEU A N 1
ATOM 2106 C CA . LEU A 1 270 ? 27.094 -13.125 -5.051 1 97.5 270 LEU A CA 1
ATOM 2107 C C . LEU A 1 270 ? 27.312 -14.516 -5.637 1 97.5 270 LEU A C 1
ATOM 2109 O O . LEU A 1 270 ? 26.828 -15.508 -5.078 1 97.5 270 LEU A O 1
ATOM 2113 N N . ARG A 1 271 ? 27.969 -14.641 -6.738 1 97.56 271 ARG A N 1
ATOM 2114 C CA . ARG A 1 271 ? 28.25 -15.922 -7.375 1 97.56 271 ARG A CA 1
ATOM 2115 C C . ARG A 1 271 ? 29.172 -16.781 -6.512 1 97.56 271 ARG A C 1
ATOM 2117 O O . ARG A 1 271 ? 29.219 -18 -6.664 1 97.56 271 ARG A O 1
ATOM 2124 N N . GLU A 1 272 ? 29.812 -16.109 -5.531 1 96.75 272 GLU A N 1
ATOM 2125 C CA . GLU A 1 272 ? 30.766 -16.812 -4.676 1 96.75 272 GLU A CA 1
ATOM 2126 C C . GLU A 1 272 ? 30.078 -17.344 -3.414 1 96.75 272 GLU A C 1
ATOM 2128 O O . GLU A 1 272 ? 30.641 -18.172 -2.697 1 96.75 272 GLU A O 1
ATOM 2133 N N . VAL A 1 273 ? 28.922 -16.859 -3.16 1 97.12 273 VAL A N 1
ATOM 2134 C CA . VAL A 1 273 ? 28.219 -17.219 -1.941 1 97.12 273 VAL A CA 1
ATOM 2135 C C . VAL A 1 273 ? 27.672 -18.641 -2.062 1 97.12 273 VAL A C 1
ATOM 2137 O O . VAL A 1 273 ? 27.156 -19.031 -3.113 1 97.12 273 VAL A O 1
ATOM 2140 N N . PRO A 1 274 ? 27.828 -19.484 -0.973 1 97.44 274 PRO A N 1
ATOM 2141 C CA . PRO A 1 274 ? 27.188 -20.797 -1.026 1 97.44 274 PRO A CA 1
ATOM 2142 C C . PRO A 1 274 ? 25.703 -20.719 -1.369 1 97.44 274 PRO A C 1
ATOM 2144 O O . PRO A 1 274 ? 24.984 -19.859 -0.849 1 97.44 274 PRO A O 1
ATOM 2147 N N . ALA A 1 275 ? 25.203 -21.656 -2.186 1 97.12 275 ALA A N 1
ATOM 2148 C CA . ALA A 1 275 ? 23.859 -21.609 -2.732 1 97.12 275 ALA A CA 1
ATOM 2149 C C . ALA A 1 275 ? 22.812 -21.688 -1.619 1 97.12 275 ALA A C 1
ATOM 2151 O O . ALA A 1 275 ? 21.734 -21.078 -1.722 1 97.12 275 ALA A O 1
ATOM 2152 N N . GLU A 1 276 ? 23.094 -22.344 -0.556 1 95.62 276 GLU A N 1
ATOM 2153 C CA . GLU A 1 276 ? 22.156 -22.578 0.534 1 95.62 276 GLU A CA 1
ATOM 2154 C C . GLU A 1 276 ? 21.734 -21.266 1.199 1 95.62 276 GLU A C 1
ATOM 2156 O O . GLU A 1 276 ? 20.656 -21.188 1.788 1 95.62 276 GLU A O 1
ATOM 2161 N N . LYS A 1 277 ? 22.547 -20.25 1.069 1 96.38 277 LYS A N 1
ATOM 2162 C CA . LYS A 1 277 ? 22.281 -18.969 1.704 1 96.38 277 LYS A CA 1
ATOM 2163 C C . LYS A 1 277 ? 21.141 -18.234 0.993 1 96.38 277 LYS A C 1
ATOM 2165 O O . LYS A 1 277 ? 20.547 -17.312 1.549 1 96.38 277 LYS A O 1
ATOM 2170 N N . PHE A 1 278 ? 20.812 -18.672 -0.193 1 97.12 278 PHE A N 1
ATOM 2171 C CA . PHE A 1 278 ? 19.75 -18.047 -0.962 1 97.12 278 PHE A CA 1
ATOM 2172 C C . PHE A 1 278 ? 18.406 -18.703 -0.677 1 97.12 278 PHE A C 1
ATOM 2174 O O . PHE A 1 278 ? 17.359 -18.234 -1.132 1 97.12 278 PHE A O 1
ATOM 2181 N N . GLY A 1 279 ? 18.406 -19.859 0.033 1 95.5 279 GLY A N 1
ATOM 2182 C CA . GLY A 1 279 ? 17.172 -20.578 0.314 1 95.5 279 GLY A CA 1
ATOM 2183 C C . GLY A 1 279 ? 16.234 -19.828 1.234 1 95.5 279 GLY A C 1
ATOM 2184 O O . GLY A 1 279 ? 16.672 -19.109 2.125 1 95.5 279 GLY A O 1
ATOM 2185 N N . SER A 1 280 ? 14.945 -19.953 0.96 1 91.38 280 SER A N 1
ATOM 2186 C CA . SER A 1 280 ? 13.906 -19.359 1.794 1 91.38 280 SER A CA 1
ATOM 2187 C C . SER A 1 280 ? 12.82 -20.375 2.127 1 91.38 280 SER A C 1
ATOM 2189 O O . SER A 1 280 ? 12.727 -21.422 1.482 1 91.38 280 SER A O 1
ATOM 2191 N N . THR A 1 281 ? 12.031 -20 3.135 1 85.06 281 THR A N 1
ATOM 2192 C CA . THR A 1 281 ? 10.93 -20.859 3.561 1 85.06 281 THR A CA 1
ATOM 2193 C C . THR A 1 281 ? 9.586 -20.188 3.281 1 85.06 281 THR A C 1
ATOM 2195 O O . THR A 1 281 ? 9.43 -18.984 3.475 1 85.06 281 THR A O 1
ATOM 2198 N N . LEU A 1 282 ? 8.727 -21.016 2.807 1 81.12 282 LEU A N 1
ATOM 2199 C CA . LEU A 1 282 ? 7.359 -20.531 2.635 1 81.12 282 LEU A CA 1
ATOM 2200 C C . LEU A 1 282 ? 6.562 -20.703 3.924 1 81.12 282 LEU A C 1
ATOM 2202 O O . LEU A 1 282 ? 6.523 -21.781 4.5 1 81.12 282 LEU A O 1
ATOM 2206 N N . ASP A 1 283 ? 6.043 -19.516 4.387 1 73.75 283 ASP A N 1
ATOM 2207 C CA . ASP A 1 283 ? 5.176 -19.562 5.559 1 73.75 283 ASP A CA 1
ATOM 2208 C C . ASP A 1 283 ? 3.795 -19 5.238 1 73.75 283 ASP A C 1
ATOM 2210 O O . ASP A 1 283 ? 3.588 -17.781 5.301 1 73.75 283 ASP A O 1
ATOM 2214 N N . MET A 1 284 ? 2.889 -19.891 4.973 1 66.94 284 MET A N 1
ATOM 2215 C CA . MET A 1 284 ? 1.548 -19.484 4.57 1 66.94 284 MET A CA 1
ATOM 2216 C C . MET A 1 284 ? 0.788 -18.875 5.742 1 66.94 284 MET A C 1
ATOM 2218 O O . MET A 1 284 ? -0.152 -18.094 5.547 1 66.94 284 MET A O 1
ATOM 2222 N N . GLY A 1 285 ? 1.149 -19.281 6.93 1 63.56 285 GLY A N 1
ATOM 2223 C CA . GLY A 1 285 ? 0.506 -18.734 8.117 1 63.56 285 GLY A CA 1
ATOM 2224 C C . GLY A 1 285 ? 0.922 -17.312 8.43 1 63.56 285 GLY A C 1
ATOM 2225 O O . GLY A 1 285 ? 0.265 -16.625 9.219 1 63.56 285 GLY A O 1
ATOM 2226 N N . ALA A 1 286 ? 1.918 -16.875 7.781 1 57.75 286 ALA A N 1
ATOM 2227 C CA . ALA A 1 286 ? 2.479 -15.562 8.125 1 57.75 286 ALA A CA 1
ATOM 2228 C C . ALA A 1 286 ? 2.072 -14.508 7.105 1 57.75 286 ALA A C 1
ATOM 2230 O O . ALA A 1 286 ? 2.598 -13.391 7.117 1 57.75 286 ALA A O 1
ATOM 2231 N N . VAL A 1 287 ? 1.109 -14.875 6.383 1 61.06 287 VAL A N 1
ATOM 2232 C CA . VAL A 1 287 ? 0.691 -13.914 5.367 1 61.06 287 VAL A CA 1
ATOM 2233 C C . VAL A 1 287 ? -0.089 -12.773 6.02 1 61.06 287 VAL A C 1
ATOM 2235 O O . VAL A 1 287 ? -1.014 -13.016 6.801 1 61.06 287 VAL A O 1
ATOM 2238 N N . ASP A 1 288 ? 0.414 -11.523 5.824 1 61.06 288 ASP A N 1
ATOM 2239 C CA . ASP A 1 288 ? -0.28 -10.336 6.309 1 61.06 288 ASP A CA 1
ATOM 2240 C C . ASP A 1 288 ? -1.564 -10.086 5.523 1 61.06 288 ASP A C 1
ATOM 2242 O O . ASP A 1 288 ? -1.532 -9.961 4.297 1 61.06 288 ASP A O 1
ATOM 2246 N N . LEU A 1 289 ? -2.617 -10.07 6.258 1 60.31 289 LEU A N 1
ATOM 2247 C CA . LEU A 1 289 ? -3.904 -9.93 5.59 1 60.31 289 LEU A CA 1
ATOM 2248 C C . LEU A 1 289 ? -4.406 -8.492 5.68 1 60.31 289 LEU A C 1
ATOM 2250 O O . LEU A 1 289 ? -5.508 -8.18 5.223 1 60.31 289 LEU A O 1
ATOM 2254 N N . GLN A 1 290 ? -3.559 -7.641 6.289 1 61.84 290 GLN A N 1
ATOM 2255 C CA . GLN A 1 290 ? -3.965 -6.242 6.395 1 61.84 290 GLN A CA 1
ATOM 2256 C C . GLN A 1 290 ? -3.707 -5.492 5.09 1 61.84 290 GLN A C 1
ATOM 2258 O O . GLN A 1 290 ? -4.219 -4.391 4.891 1 61.84 290 GLN A O 1
ATOM 2263 N N . THR A 1 291 ? -2.883 -6.164 4.289 1 66.62 291 THR A N 1
ATOM 2264 C CA . THR A 1 291 ? -2.586 -5.66 2.949 1 66.62 291 THR A CA 1
ATOM 2265 C C . THR A 1 291 ? -2.619 -6.793 1.929 1 66.62 291 THR A C 1
ATOM 2267 O O . THR A 1 291 ? -2.908 -7.941 2.275 1 66.62 291 THR A O 1
ATOM 2270 N N . ASP A 1 292 ? -2.451 -6.383 0.754 1 69.12 292 ASP A N 1
ATOM 2271 C CA . ASP A 1 292 ? -2.32 -7.422 -0.262 1 69.12 292 ASP A CA 1
ATOM 2272 C C . ASP A 1 292 ? -1.198 -8.398 0.091 1 69.12 292 ASP A C 1
ATOM 2274 O O . ASP A 1 292 ? -0.107 -7.977 0.486 1 69.12 292 ASP A O 1
ATOM 2278 N N . PRO A 1 293 ? -1.561 -9.664 0.068 1 72.69 293 PRO A N 1
ATOM 2279 C CA . PRO A 1 293 ? -0.513 -10.641 0.365 1 72.69 293 PRO A CA 1
ATOM 2280 C C . PRO A 1 293 ? 0.691 -10.523 -0.567 1 72.69 293 PRO A C 1
ATOM 2282 O O . PRO A 1 293 ? 0.529 -10.227 -1.754 1 72.69 293 PRO A O 1
ATOM 2285 N N . GLU A 1 294 ? 1.916 -10.648 0.053 1 77.56 294 GLU A N 1
ATOM 2286 C CA . GLU A 1 294 ? 3.166 -10.594 -0.701 1 77.56 294 GLU A CA 1
ATOM 2287 C C . GLU A 1 294 ? 4.035 -11.812 -0.416 1 77.56 294 GLU A C 1
ATOM 2289 O O . GLU A 1 294 ? 4.09 -12.289 0.718 1 77.56 294 GLU A O 1
ATOM 2294 N N . LEU A 1 295 ? 4.598 -12.266 -1.485 1 87.81 295 LEU A N 1
ATOM 2295 C CA . LEU A 1 295 ? 5.551 -13.367 -1.345 1 87.81 295 LEU A CA 1
ATOM 2296 C C . LEU A 1 295 ? 6.949 -12.836 -1.055 1 87.81 295 LEU A C 1
ATOM 2298 O O . LEU A 1 295 ? 7.191 -11.625 -1.141 1 87.81 295 LEU A O 1
ATOM 2302 N N . VAL A 1 296 ? 7.855 -13.695 -0.655 1 90.62 296 VAL A N 1
ATOM 2303 C CA . VAL A 1 296 ? 9.227 -13.344 -0.299 1 90.62 296 VAL A CA 1
ATOM 2304 C C . VAL A 1 296 ? 9.93 -12.734 -1.507 1 90.62 296 VAL A C 1
ATOM 2306 O O . VAL A 1 296 ? 10.633 -11.727 -1.379 1 90.62 296 VAL A O 1
ATOM 2309 N N . ILE A 1 297 ? 9.781 -13.336 -2.631 1 95.5 297 ILE A N 1
ATOM 2310 C CA . ILE A 1 297 ? 10.305 -12.922 -3.928 1 95.5 297 ILE A CA 1
ATOM 2311 C C . ILE A 1 297 ? 9.516 -13.602 -5.043 1 95.5 297 ILE A C 1
ATOM 2313 O O . ILE A 1 297 ? 8.836 -14.609 -4.809 1 95.5 297 ILE A O 1
ATOM 2317 N N . GLY A 1 298 ? 9.562 -13.062 -6.25 1 97.12 298 GLY A N 1
ATOM 2318 C CA . GLY A 1 298 ? 8.812 -13.648 -7.348 1 97.12 298 GLY A CA 1
ATOM 2319 C C . GLY A 1 298 ? 8.938 -12.867 -8.641 1 97.12 298 GLY A C 1
ATOM 2320 O O . GLY A 1 298 ? 9.844 -12.047 -8.789 1 97.12 298 GLY A O 1
ATOM 2321 N N . PRO A 1 299 ? 8.023 -13.141 -9.555 1 98.38 299 PRO A N 1
ATOM 2322 C CA . PRO A 1 299 ? 8.047 -12.492 -10.859 1 98.38 299 PRO A CA 1
ATOM 2323 C C . PRO A 1 299 ? 7.895 -10.969 -10.766 1 98.38 299 PRO A C 1
ATOM 2325 O O . PRO A 1 299 ? 7.293 -10.469 -9.812 1 98.38 299 PRO A O 1
ATOM 2328 N N . LYS A 1 300 ? 8.484 -10.336 -11.719 1 97.56 300 LYS A N 1
ATOM 2329 C CA . LYS A 1 300 ? 8.359 -8.883 -11.828 1 97.56 300 LYS A CA 1
ATOM 2330 C C . LYS A 1 300 ? 8.227 -8.453 -13.281 1 97.56 300 LYS A C 1
ATOM 2332 O O . LYS A 1 300 ? 8.539 -9.219 -14.195 1 97.56 300 LYS A O 1
ATOM 2337 N N . TYR A 1 301 ? 7.723 -7.258 -13.5 1 97.31 301 TYR A N 1
ATOM 2338 C CA . TYR A 1 301 ? 7.801 -6.664 -14.828 1 97.31 301 TYR A CA 1
ATOM 2339 C C . TYR A 1 301 ? 9.25 -6.488 -15.266 1 97.31 301 TYR A C 1
ATOM 2341 O O . TYR A 1 301 ? 10.109 -6.121 -14.453 1 97.31 301 TYR A O 1
ATOM 2349 N N . ASP A 1 302 ? 9.531 -6.762 -16.422 1 97.25 302 ASP A N 1
ATOM 2350 C CA . ASP A 1 302 ? 10.852 -6.574 -17.016 1 97.25 302 ASP A CA 1
ATOM 2351 C C . ASP A 1 302 ? 10.742 -6.246 -18.516 1 97.25 302 ASP A C 1
ATOM 2353 O O . ASP A 1 302 ? 9.641 -6.055 -19.031 1 97.25 302 ASP A O 1
ATOM 2357 N N . ASN A 1 303 ? 11.867 -6.145 -19.188 1 96 303 ASN A N 1
ATOM 2358 C CA . ASN A 1 303 ? 11.859 -5.68 -20.562 1 96 303 ASN A CA 1
ATOM 2359 C C . ASN A 1 303 ? 11.719 -6.836 -21.547 1 96 303 ASN A C 1
ATOM 2361 O O . ASN A 1 303 ? 11.57 -6.621 -22.75 1 96 303 ASN A O 1
ATOM 2365 N N . LEU A 1 304 ? 11.695 -8.023 -21.016 1 97.31 304 LEU A N 1
ATOM 2366 C CA . LEU A 1 304 ? 11.734 -9.164 -21.922 1 97.31 304 LEU A CA 1
ATOM 2367 C C . LEU A 1 304 ? 10.547 -10.094 -21.672 1 97.31 304 LEU A C 1
ATOM 2369 O O . LEU A 1 304 ? 9.656 -10.211 -22.516 1 97.31 304 LEU A O 1
ATOM 2373 N N . PHE A 1 305 ? 10.406 -10.609 -20.531 1 98.38 305 PHE A N 1
ATOM 2374 C CA . PHE A 1 305 ? 9.438 -11.664 -20.266 1 98.38 305 PHE A CA 1
ATOM 2375 C C . PHE A 1 305 ? 8.047 -11.086 -20.031 1 98.38 305 PHE A C 1
ATOM 2377 O O . PHE A 1 305 ? 7.059 -11.586 -20.578 1 98.38 305 PHE A O 1
ATOM 2384 N N . ILE A 1 306 ? 7.93 -10.086 -19.172 1 98.25 306 ILE A N 1
ATOM 2385 C CA . ILE A 1 306 ? 6.695 -9.352 -18.922 1 98.25 306 ILE A CA 1
ATOM 2386 C C . ILE A 1 306 ? 6.902 -7.871 -19.234 1 98.25 306 ILE A C 1
ATOM 2388 O O . ILE A 1 306 ? 6.875 -7.035 -18.328 1 98.25 306 ILE A O 1
ATOM 2392 N N . PRO A 1 307 ? 6.996 -7.5 -20.453 1 97.5 307 PRO A N 1
ATOM 2393 C CA . PRO A 1 307 ? 7.453 -6.172 -20.859 1 97.5 307 PRO A CA 1
ATOM 2394 C C . PRO A 1 307 ? 6.316 -5.152 -20.938 1 97.5 307 PRO A C 1
ATOM 2396 O O . PRO A 1 307 ? 6.562 -3.965 -21.172 1 97.5 307 PRO A O 1
ATOM 2399 N N . LYS A 1 308 ? 5.043 -5.578 -20.828 1 97.25 308 LYS A N 1
ATOM 2400 C CA . LYS A 1 308 ? 3.848 -4.742 -20.906 1 97.25 308 LYS A CA 1
ATOM 2401 C C . LYS A 1 308 ? 2.852 -5.109 -19.797 1 97.25 308 LYS A C 1
ATOM 2403 O O . LYS A 1 308 ? 2.998 -6.145 -19.141 1 97.25 308 LYS A O 1
ATOM 2408 N N . PRO A 1 309 ? 1.866 -4.219 -19.562 1 96.19 309 PRO A N 1
ATOM 2409 C CA . PRO A 1 309 ? 0.802 -4.621 -18.641 1 96.19 309 PRO A CA 1
ATOM 2410 C C . PRO A 1 309 ? 0.133 -5.93 -19.047 1 96.19 309 PRO A C 1
ATOM 2412 O O . PRO A 1 309 ? -0.016 -6.207 -20.25 1 96.19 309 PRO A O 1
ATOM 2415 N N . ILE A 1 310 ? -0.344 -6.695 -18.078 1 96.88 310 ILE A N 1
ATOM 2416 C CA . ILE A 1 310 ? -0.866 -8.047 -18.266 1 96.88 310 ILE A CA 1
ATOM 2417 C C . ILE A 1 310 ? -1.995 -8.023 -19.297 1 96.88 310 ILE A C 1
ATOM 2419 O O . ILE A 1 310 ? -2.055 -8.891 -20.172 1 96.88 310 ILE A O 1
ATOM 2423 N N . MET A 1 311 ? -2.877 -7.031 -19.25 1 96.56 311 MET A N 1
ATOM 2424 C CA . MET A 1 311 ? -4.02 -6.953 -20.156 1 96.56 311 MET A CA 1
ATOM 2425 C C . MET A 1 311 ? -3.555 -6.777 -21.594 1 96.56 311 MET A C 1
ATOM 2427 O O . MET A 1 311 ? -4.148 -7.344 -22.516 1 96.56 311 MET A O 1
ATOM 2431 N N . GLU A 1 312 ? -2.494 -6.008 -21.766 1 97.31 312 GLU A N 1
ATOM 2432 C CA . GLU A 1 312 ? -1.956 -5.801 -23.109 1 97.31 312 GLU A CA 1
ATOM 2433 C C . GLU A 1 312 ? -1.293 -7.07 -23.641 1 97.31 312 GLU A C 1
ATOM 2435 O O . GLU A 1 312 ? -1.473 -7.434 -24.812 1 97.31 312 GLU A O 1
ATOM 2440 N N . LEU A 1 313 ? -0.548 -7.715 -22.781 1 98.19 313 LEU A N 1
ATOM 2441 C CA . LEU A 1 313 ? 0.081 -8.969 -23.172 1 98.19 313 LEU A CA 1
ATOM 2442 C C . LEU A 1 313 ? -0.969 -10.008 -23.547 1 98.19 313 LEU A C 1
ATOM 2444 O O . LEU A 1 313 ? -0.787 -10.766 -24.5 1 98.19 313 LEU A O 1
ATOM 2448 N N . ARG A 1 314 ? -2.035 -10.07 -22.781 1 97.94 314 ARG A N 1
ATOM 2449 C CA . ARG A 1 314 ? -3.115 -11.016 -23.062 1 97.94 314 ARG A CA 1
ATOM 2450 C C . ARG A 1 314 ? -3.732 -10.758 -24.422 1 97.94 314 ARG A C 1
ATOM 2452 O O . ARG A 1 314 ? -4.008 -11.695 -25.172 1 97.94 314 ARG A O 1
ATOM 2459 N N . LYS A 1 315 ? -3.92 -9.539 -24.75 1 97.44 315 LYS A N 1
ATOM 2460 C CA . LYS A 1 315 ? -4.508 -9.148 -26.031 1 97.44 315 LYS A CA 1
ATOM 2461 C C . LYS A 1 315 ? -3.627 -9.586 -27.188 1 97.44 315 LYS A C 1
ATOM 2463 O O . LYS A 1 315 ? -4.133 -9.953 -28.266 1 97.44 315 LYS A O 1
ATOM 2468 N N . GLU A 1 316 ? -2.377 -9.586 -26.969 1 97.88 316 GLU A N 1
ATOM 2469 C CA . GLU A 1 316 ? -1.416 -9.852 -28.031 1 97.88 316 GLU A CA 1
ATOM 2470 C C . GLU A 1 316 ? -1.125 -11.344 -28.156 1 97.88 316 GLU A C 1
ATOM 2472 O O . GLU A 1 316 ? -0.51 -11.781 -29.125 1 97.88 316 GLU A O 1
ATOM 2477 N N . SER A 1 317 ? -1.558 -12.148 -27.219 1 97.88 317 SER A N 1
ATOM 2478 C CA . SER A 1 317 ? -1.176 -13.555 -27.156 1 97.88 317 SER A CA 1
ATOM 2479 C C . SER A 1 317 ? -2.115 -14.422 -27.984 1 97.88 317 SER A C 1
ATOM 2481 O O . SER A 1 317 ? -3.242 -14.023 -28.281 1 97.88 317 SER A O 1
ATOM 2483 N N . PRO A 1 318 ? -1.646 -15.609 -28.469 1 97.88 318 PRO A N 1
ATOM 2484 C CA . PRO A 1 318 ? -2.568 -16.547 -29.125 1 97.88 318 PRO A CA 1
ATOM 2485 C C . PRO A 1 318 ? -3.682 -17.016 -28.188 1 97.88 318 PRO A C 1
ATOM 2487 O O . PRO A 1 318 ? -3.467 -17.156 -26.984 1 97.88 318 PRO A O 1
ATOM 2490 N N . VAL A 1 319 ? -4.809 -17.25 -28.812 1 97.94 319 VAL A N 1
ATOM 2491 C CA . VAL A 1 319 ? -5.938 -17.781 -28.062 1 97.94 319 VAL A CA 1
ATOM 2492 C C . VAL A 1 319 ? -5.625 -19.203 -27.609 1 97.94 319 VAL A C 1
ATOM 2494 O O . VAL A 1 319 ? -5.195 -20.047 -28.406 1 97.94 319 VAL A O 1
ATOM 2497 N N . LYS A 1 320 ? -5.801 -19.5 -26.344 1 98.38 320 LYS A N 1
ATOM 2498 C CA . LYS A 1 320 ? -5.586 -20.828 -25.766 1 98.38 320 LYS A CA 1
ATOM 2499 C C . LYS A 1 320 ? -6.742 -21.219 -24.859 1 98.38 320 LYS A C 1
ATOM 2501 O O . LYS A 1 320 ? -7.086 -20.5 -23.922 1 98.38 320 LYS A O 1
ATOM 2506 N N . PRO A 1 321 ? -7.316 -22.406 -25.156 1 98.75 321 PRO A N 1
ATOM 2507 C CA . PRO A 1 321 ? -8.289 -22.906 -24.172 1 98.75 321 PRO A CA 1
ATOM 2508 C C . PRO A 1 321 ? -7.723 -22.984 -22.766 1 98.75 321 PRO A C 1
ATOM 2510 O O . PRO A 1 321 ? -6.535 -23.266 -22.578 1 98.75 321 PRO A O 1
ATOM 2513 N N . ARG A 1 322 ? -8.633 -22.75 -21.797 1 98.62 322 ARG A N 1
ATOM 2514 C CA . ARG A 1 322 ? -8.18 -22.672 -20.406 1 98.62 322 ARG A CA 1
ATOM 2515 C C . ARG A 1 322 ? -9.109 -23.453 -19.484 1 98.62 322 ARG A C 1
ATOM 2517 O O . ARG A 1 322 ? -10.328 -23.422 -19.641 1 98.62 322 ARG A O 1
ATOM 2524 N N . LEU A 1 323 ? -8.539 -24.188 -18.641 1 98.75 323 LEU A N 1
ATOM 2525 C CA . LEU A 1 323 ? -9.18 -24.812 -17.484 1 98.75 323 LEU A CA 1
ATOM 2526 C C . LEU A 1 323 ? -8.664 -24.203 -16.188 1 98.75 323 LEU A C 1
ATOM 2528 O O . LEU A 1 323 ? -7.531 -24.469 -15.781 1 98.75 323 LEU A O 1
ATOM 2532 N N . VAL A 1 324 ? -9.516 -23.312 -15.539 1 98.62 324 VAL A N 1
ATOM 2533 C CA . VAL A 1 324 ? -9.047 -22.516 -14.422 1 98.62 324 VAL A CA 1
ATOM 2534 C C . VAL A 1 324 ? -9.961 -22.719 -13.211 1 98.62 324 VAL A C 1
ATOM 2536 O O . VAL A 1 324 ? -11.172 -22.891 -13.367 1 98.62 324 VAL A O 1
ATOM 2539 N N . GLY A 1 325 ? -9.336 -22.781 -12.047 1 97.62 325 GLY A N 1
ATOM 2540 C CA . GLY A 1 325 ? -10.172 -22.891 -10.859 1 97.62 325 GLY A CA 1
ATOM 2541 C C . GLY A 1 325 ? -9.359 -23.062 -9.586 1 97.62 325 GLY A C 1
ATOM 2542 O O . GLY A 1 325 ? -8.156 -22.797 -9.562 1 97.62 325 GLY A O 1
ATOM 2543 N N . CYS A 1 326 ? -10.102 -23.297 -8.5 1 95.75 326 CYS A N 1
ATOM 2544 C CA . CYS A 1 326 ? -9.492 -23.484 -7.188 1 95.75 326 CYS A CA 1
ATOM 2545 C C . CYS A 1 326 ? -10.375 -24.344 -6.293 1 95.75 326 CYS A C 1
ATOM 2547 O O . CYS A 1 326 ? -11.414 -24.828 -6.727 1 95.75 326 CYS A O 1
ATOM 2549 N N . ALA A 1 327 ? -9.836 -24.594 -5.105 1 96.06 327 ALA A N 1
ATOM 2550 C CA . ALA A 1 327 ? -10.578 -25.391 -4.125 1 96.06 327 ALA A CA 1
ATOM 2551 C C . ALA A 1 327 ? -11.695 -24.562 -3.494 1 96.06 327 ALA A C 1
ATOM 2553 O O . ALA A 1 327 ? -11.656 -23.328 -3.514 1 96.06 327 ALA A O 1
ATOM 2554 N N . ARG A 1 328 ? -12.578 -25.219 -2.949 1 96.62 328 ARG A N 1
ATOM 2555 C CA . ARG A 1 328 ? -13.773 -24.594 -2.389 1 96.62 328 ARG A CA 1
ATOM 2556 C C . ARG A 1 328 ? -13.406 -23.625 -1.276 1 96.62 328 ARG A C 1
ATOM 2558 O O . ARG A 1 328 ? -13.938 -22.516 -1.22 1 96.62 328 ARG A O 1
ATOM 2565 N N . SER A 1 329 ? -12.523 -24.016 -0.388 1 94.5 329 SER A N 1
ATOM 2566 C CA . SER A 1 329 ? -12.148 -23.203 0.767 1 94.5 329 SER A CA 1
ATOM 2567 C C . SER A 1 329 ? -10.648 -22.922 0.771 1 94.5 329 SER A C 1
ATOM 2569 O O . SER A 1 329 ? -9.938 -23.312 1.699 1 94.5 329 SER A O 1
ATOM 2571 N N . GLU A 1 330 ? -10.219 -22.125 -0.122 1 92.38 330 GLU A N 1
ATOM 2572 C CA . GLU A 1 330 ? -8.805 -21.844 -0.321 1 92.38 330 GLU A CA 1
ATOM 2573 C C . GLU A 1 330 ? -8.188 -21.234 0.934 1 92.38 330 GLU A C 1
ATOM 2575 O O . GLU A 1 330 ? -7.027 -21.5 1.256 1 92.38 330 GLU A O 1
ATOM 2580 N N . GLY A 1 331 ? -8.945 -20.531 1.664 1 89.94 331 GLY A N 1
ATOM 2581 C CA . GLY A 1 331 ? -8.422 -19.828 2.82 1 89.94 331 GLY A CA 1
ATOM 2582 C C . GLY A 1 331 ? -8.164 -20.734 4.012 1 89.94 331 GLY A C 1
ATOM 2583 O O . GLY A 1 331 ? -7.512 -20.328 4.977 1 89.94 331 GLY A O 1
ATOM 2584 N N . LEU A 1 332 ? -8.617 -21.875 3.969 1 88 332 LEU A N 1
ATOM 2585 C CA . LEU A 1 332 ? -8.531 -22.781 5.105 1 88 332 LEU A CA 1
ATOM 2586 C C . LEU A 1 332 ? -7.074 -23.094 5.445 1 88 332 LEU A C 1
ATOM 2588 O O . LEU A 1 332 ? -6.723 -23.25 6.613 1 88 332 LEU A O 1
ATOM 2592 N N . VAL A 1 333 ? -6.246 -23.094 4.469 1 80.12 333 VAL A N 1
ATOM 2593 C CA . VAL A 1 333 ? -4.832 -23.375 4.668 1 80.12 333 VAL A CA 1
ATOM 2594 C C . VAL A 1 333 ? -4.191 -22.25 5.488 1 80.12 333 VAL A C 1
ATOM 2596 O O . VAL A 1 333 ? -3.186 -22.469 6.172 1 80.12 333 VAL A O 1
ATOM 2599 N N . MET A 1 334 ? -4.77 -21.109 5.426 1 81.62 334 MET A N 1
ATOM 2600 C CA . MET A 1 334 ? -4.242 -19.953 6.137 1 81.62 334 MET A CA 1
ATOM 2601 C C . MET A 1 334 ? -4.797 -19.875 7.555 1 81.62 334 MET A C 1
ATOM 2603 O O . MET A 1 334 ? -4.406 -19.016 8.344 1 81.62 334 MET A O 1
ATOM 2607 N N . CYS A 1 335 ? -5.699 -20.672 7.883 1 79.31 335 CYS A N 1
ATOM 2608 C CA . CYS A 1 335 ? -6.355 -20.656 9.18 1 79.31 335 CYS A CA 1
ATOM 2609 C C . CYS A 1 335 ? -5.871 -21.812 10.047 1 79.31 335 CYS A C 1
ATOM 2611 O O . CYS A 1 335 ? -6.527 -22.188 11.023 1 79.31 335 CYS A O 1
ATOM 2613 N N . MET A 1 336 ? -4.723 -22.312 9.727 1 69.38 336 MET A N 1
ATOM 2614 C CA . MET A 1 336 ? -4.262 -23.547 10.367 1 69.38 336 MET A CA 1
ATOM 2615 C C . MET A 1 336 ? -3.957 -23.297 11.844 1 69.38 336 MET A C 1
ATOM 2617 O O . MET A 1 336 ? -3.947 -24.234 12.641 1 69.38 336 MET A O 1
ATOM 2621 N N . PHE A 1 337 ? -3.74 -22.016 12.188 1 64.75 337 PHE A N 1
ATOM 2622 C CA . PHE A 1 337 ? -3.436 -21.781 13.594 1 64.75 337 PHE A CA 1
ATOM 2623 C C . PHE A 1 337 ? -4.66 -21.266 14.336 1 64.75 337 PHE A C 1
ATOM 2625 O O . PHE A 1 337 ? -4.559 -20.828 15.484 1 64.75 337 PHE A O 1
ATOM 2632 N N . GLY A 1 338 ? -5.691 -21.422 13.781 1 65.75 338 GLY A N 1
ATOM 2633 C CA . GLY A 1 338 ? -6.945 -21.094 14.438 1 65.75 338 GLY A CA 1
ATOM 2634 C C . GLY A 1 338 ? -7.465 -19.719 14.062 1 65.75 338 GLY A C 1
ATOM 2635 O O . GLY A 1 338 ? -6.77 -18.938 13.398 1 65.75 338 GLY A O 1
ATOM 2636 N N . LEU A 1 339 ? -8.703 -19.547 14.172 1 74.75 339 LEU A N 1
ATOM 2637 C CA . LEU A 1 339 ? -9.406 -18.281 13.969 1 74.75 339 LEU A CA 1
ATOM 2638 C C . LEU A 1 339 ? -10.086 -17.828 15.258 1 74.75 339 LEU A C 1
ATOM 2640 O O . LEU A 1 339 ? -10.734 -18.625 15.938 1 74.75 339 LEU A O 1
ATOM 2644 N N . ASN A 1 340 ? -9.711 -16.594 15.664 1 72.06 340 ASN A N 1
ATOM 2645 C CA . ASN A 1 340 ? -10.406 -16 16.797 1 72.06 340 ASN A CA 1
ATOM 2646 C C . ASN A 1 340 ? -11.82 -15.562 16.422 1 72.06 340 ASN A C 1
ATOM 2648 O O . ASN A 1 340 ? -11.984 -14.625 15.633 1 72.06 340 ASN A O 1
ATOM 2652 N N . THR A 1 341 ? -12.836 -16.375 17.016 1 75.25 341 THR A N 1
ATOM 2653 C CA . THR A 1 341 ? -14.219 -16.047 16.672 1 75.25 341 THR A CA 1
ATOM 2654 C C . THR A 1 341 ? -14.914 -15.344 17.828 1 75.25 341 THR A C 1
ATOM 2656 O O . THR A 1 341 ? -16.141 -15.391 17.938 1 75.25 341 THR A O 1
ATOM 2659 N N . LYS A 1 342 ? -14.125 -14.734 18.719 1 82.19 342 LYS A N 1
ATOM 2660 C CA . LYS A 1 342 ? -14.766 -14.008 19.812 1 82.19 342 LYS A CA 1
ATOM 2661 C C . LYS A 1 342 ? -15.617 -12.859 19.297 1 82.19 342 LYS A C 1
ATOM 2663 O O . LYS A 1 342 ? -16.734 -12.633 19.766 1 82.19 342 LYS A O 1
ATOM 2668 N N . HIS A 1 343 ? -15.133 -12.219 18.312 1 87.19 343 HIS A N 1
ATOM 2669 C CA . HIS A 1 343 ? -15.844 -11.148 17.625 1 87.19 343 HIS A CA 1
ATOM 2670 C C . HIS A 1 343 ? -15.766 -11.305 16.109 1 87.19 343 HIS A C 1
ATOM 2672 O O . HIS A 1 343 ? -15.141 -10.492 15.43 1 87.19 343 HIS A O 1
ATOM 2678 N N . PRO A 1 344 ? -16.5 -12.297 15.625 1 88 344 PRO A N 1
ATOM 2679 C CA . PRO A 1 344 ? -16.328 -12.68 14.219 1 88 344 PRO A CA 1
ATOM 2680 C C . PRO A 1 344 ? -16.734 -11.57 13.258 1 88 344 PRO A C 1
ATOM 2682 O O . PRO A 1 344 ? -16.125 -11.398 12.203 1 88 344 PRO A O 1
ATOM 2685 N N . LEU A 1 345 ? -17.766 -10.828 13.648 1 88.44 345 LEU A N 1
ATOM 2686 C CA . LEU A 1 345 ? -18.203 -9.734 12.781 1 88.44 345 LEU A CA 1
ATOM 2687 C C . LEU A 1 345 ? -17.109 -8.688 12.648 1 88.44 345 LEU A C 1
ATOM 2689 O O . LEU A 1 345 ? -16.844 -8.188 11.547 1 88.44 345 LEU A O 1
ATOM 2693 N N . HIS A 1 346 ? -16.453 -8.359 13.734 1 88.19 346 HIS A N 1
ATOM 2694 C CA . HIS A 1 346 ? -15.336 -7.43 13.695 1 88.19 346 HIS A CA 1
ATOM 2695 C C . HIS A 1 346 ? -14.211 -7.953 12.812 1 88.19 346 HIS A C 1
ATOM 2697 O O . HIS A 1 346 ? -13.625 -7.199 12.031 1 88.19 346 HIS A O 1
ATOM 2703 N N . GLY A 1 347 ? -13.984 -9.203 12.938 1 87.56 347 GLY A N 1
ATOM 2704 C CA . GLY A 1 347 ? -12.938 -9.828 12.148 1 87.56 347 GLY A CA 1
ATOM 2705 C C . GLY A 1 347 ? -13.188 -9.742 10.656 1 87.56 347 GLY A C 1
ATOM 2706 O O . GLY A 1 347 ? -12.289 -9.375 9.891 1 87.56 347 GLY A O 1
ATOM 2707 N N . ILE A 1 348 ? -14.391 -10.078 10.266 1 91.06 348 ILE A N 1
ATOM 2708 C CA . ILE A 1 348 ? -14.656 -10.078 8.828 1 91.06 348 ILE A CA 1
ATOM 2709 C C . ILE A 1 348 ? -14.719 -8.648 8.312 1 91.06 348 ILE A C 1
ATOM 2711 O O . ILE A 1 348 ? -14.391 -8.383 7.156 1 91.06 348 ILE A O 1
ATOM 2715 N N . GLN A 1 349 ? -15.117 -7.711 9.141 1 90.31 349 GLN A N 1
ATOM 2716 C CA . GLN A 1 349 ? -15.117 -6.309 8.75 1 90.31 349 GLN A CA 1
ATOM 2717 C C . GLN A 1 349 ? -13.695 -5.801 8.523 1 90.31 349 GLN A C 1
ATOM 2719 O O . GLN A 1 349 ? -13.453 -5.035 7.586 1 90.31 349 GLN A O 1
ATOM 2724 N N . GLN A 1 350 ? -12.828 -6.234 9.328 1 88 350 GLN A N 1
ATOM 2725 C CA . GLN A 1 350 ? -11.43 -5.867 9.148 1 88 350 GLN A CA 1
ATOM 2726 C C . GLN A 1 350 ? -10.867 -6.469 7.859 1 88 350 GLN A C 1
ATOM 2728 O O . GLN A 1 350 ? -10.188 -5.785 7.09 1 88 350 GLN A O 1
ATOM 2733 N N . ASP A 1 351 ? -11.203 -7.684 7.633 1 89.88 351 ASP A N 1
ATOM 2734 C CA . ASP A 1 351 ? -10.672 -8.383 6.473 1 89.88 351 ASP A CA 1
ATOM 2735 C C . ASP A 1 351 ? -11.195 -7.777 5.172 1 89.88 351 ASP A C 1
ATOM 2737 O O . ASP A 1 351 ? -10.43 -7.562 4.23 1 89.88 351 ASP A O 1
ATOM 2741 N N . VAL A 1 352 ? -12.484 -7.547 5.141 1 93.69 352 VAL A N 1
ATOM 2742 C CA . VAL A 1 352 ? -13.055 -7.016 3.908 1 93.69 352 VAL A CA 1
ATOM 2743 C C . VAL A 1 352 ? -12.547 -5.598 3.67 1 93.69 352 VAL A C 1
ATOM 2745 O O . VAL A 1 352 ? -12.383 -5.172 2.523 1 93.69 352 VAL A O 1
ATOM 2748 N N . SER A 1 353 ? -12.258 -4.828 4.75 1 92.94 353 SER A N 1
ATOM 2749 C CA . SER A 1 353 ? -11.742 -3.469 4.629 1 92.94 353 SER A CA 1
ATOM 2750 C C . SER A 1 353 ? -10.336 -3.457 4.031 1 92.94 353 SER A C 1
ATOM 2752 O O . SER A 1 353 ? -9.938 -2.48 3.393 1 92.94 353 SER A O 1
ATOM 2754 N N . ALA A 1 354 ? -9.617 -4.516 4.246 1 91 354 ALA A N 1
ATOM 2755 C CA . ALA A 1 354 ? -8.289 -4.633 3.648 1 91 354 ALA A CA 1
ATOM 2756 C C . ALA A 1 354 ? -8.383 -4.848 2.141 1 91 354 ALA A C 1
ATOM 2758 O O . ALA A 1 354 ? -7.523 -4.383 1.389 1 91 354 ALA A O 1
ATOM 2759 N N . ILE A 1 355 ? -9.422 -5.531 1.723 1 93.88 355 ILE A N 1
ATOM 2760 C CA . ILE A 1 355 ? -9.609 -5.828 0.306 1 93.88 355 ILE A CA 1
ATOM 2761 C C . ILE A 1 355 ? -10.203 -4.609 -0.404 1 93.88 355 ILE A C 1
ATOM 2763 O O . ILE A 1 355 ? -9.648 -4.137 -1.399 1 93.88 355 ILE A O 1
ATOM 2767 N N . LEU A 1 356 ? -11.328 -4.152 0.096 1 95.44 356 LEU A N 1
ATOM 2768 C CA . LEU A 1 356 ? -12.008 -2.975 -0.439 1 95.44 356 LEU A CA 1
ATOM 2769 C C . LEU A 1 356 ? -11.727 -1.748 0.424 1 95.44 356 LEU A C 1
ATOM 2771 O O . LEU A 1 356 ? -12.641 -1.2 1.045 1 95.44 356 LEU A O 1
ATOM 2775 N N . SER A 1 357 ? -10.531 -1.29 0.37 1 92.31 357 SER A N 1
ATOM 2776 C CA . SER A 1 357 ? -10.016 -0.293 1.301 1 92.31 357 SER A CA 1
ATOM 2777 C C . SER A 1 357 ? -10.562 1.094 0.991 1 92.31 357 SER A C 1
ATOM 2779 O O . SER A 1 357 ? -10.938 1.378 -0.148 1 92.31 357 SER A O 1
ATOM 2781 N N . GLU A 1 358 ? -10.539 1.935 1.992 1 93 358 GLU A N 1
ATOM 2782 C CA . GLU A 1 358 ? -10.938 3.33 1.829 1 93 358 GLU A CA 1
ATOM 2783 C C . GLU A 1 358 ? -9.938 4.09 0.961 1 93 358 GLU A C 1
ATOM 2785 O O . GLU A 1 358 ? -10.289 5.102 0.345 1 93 358 GLU A O 1
ATOM 2790 N N . LYS A 1 359 ? -8.742 3.611 0.927 1 90.75 359 LYS A N 1
ATOM 2791 C CA . LYS A 1 359 ? -7.75 4.203 0.04 1 90.75 359 LYS A CA 1
ATOM 2792 C C . LYS A 1 359 ? -8.164 4.066 -1.423 1 90.75 359 LYS A C 1
ATOM 2794 O O . LYS A 1 359 ? -8.023 5.008 -2.205 1 90.75 359 LYS A O 1
ATOM 2799 N N . LEU A 1 360 ? -8.695 2.926 -1.754 1 93.12 360 LEU A N 1
ATOM 2800 C CA . LEU A 1 360 ? -9.109 2.646 -3.125 1 93.12 360 LEU A CA 1
ATOM 2801 C C . LEU A 1 360 ? -10.469 3.273 -3.42 1 93.12 360 LEU A C 1
ATOM 2803 O O . LEU A 1 360 ? -10.75 3.658 -4.559 1 93.12 360 LEU A O 1
ATOM 2807 N N . PHE A 1 361 ? -11.297 3.35 -2.369 1 95.12 361 PHE A N 1
ATOM 2808 C CA . PHE A 1 361 ? -12.656 3.838 -2.529 1 95.12 361 PHE A CA 1
ATOM 2809 C C . PHE A 1 361 ? -13.008 4.84 -1.433 1 95.12 361 PHE A C 1
ATOM 2811 O O . PHE A 1 361 ? -13.891 4.586 -0.613 1 95.12 361 PHE A O 1
ATOM 2818 N N . PRO A 1 362 ? -12.492 5.984 -1.509 1 94.38 362 PRO A N 1
ATOM 2819 C CA . PRO A 1 362 ? -12.555 6.91 -0.375 1 94.38 362 PRO A CA 1
ATOM 2820 C C . PRO A 1 362 ? -13.992 7.23 0.048 1 94.38 362 PRO A C 1
ATOM 2822 O O . PRO A 1 362 ? -14.273 7.352 1.243 1 94.38 362 PRO A O 1
ATOM 2825 N N . LEU A 1 363 ? -14.953 7.324 -0.889 1 95.12 363 LEU A N 1
ATOM 2826 C CA . LEU A 1 363 ? -16.312 7.734 -0.534 1 95.12 363 LEU A CA 1
ATOM 2827 C C . LEU A 1 363 ? -17.266 6.547 -0.584 1 95.12 363 LEU A C 1
ATOM 2829 O O . LEU A 1 363 ? -18.422 6.656 -0.161 1 95.12 363 LEU A O 1
ATOM 2833 N N . LYS A 1 364 ? -16.75 5.371 -1.015 1 95.62 364 LYS A N 1
ATOM 2834 C CA . LYS A 1 364 ? -17.688 4.281 -1.293 1 95.62 364 LYS A CA 1
ATOM 2835 C C . LYS A 1 364 ? -17.281 3.008 -0.562 1 95.62 364 LYS A C 1
ATOM 2837 O O . LYS A 1 364 ? -17.969 1.985 -0.659 1 95.62 364 LYS A O 1
ATOM 2842 N N . ALA A 1 365 ? -16.234 3.043 0.173 1 95.56 365 ALA A N 1
ATOM 2843 C CA . ALA A 1 365 ? -15.656 1.841 0.772 1 95.56 365 ALA A CA 1
ATOM 2844 C C . ALA A 1 365 ? -16.688 1.112 1.632 1 95.56 365 ALA A C 1
ATOM 2846 O O . ALA A 1 365 ? -16.891 -0.096 1.484 1 95.56 365 ALA A O 1
ATOM 2847 N N . ARG A 1 366 ? -17.375 1.787 2.516 1 95.12 366 ARG A N 1
ATOM 2848 C CA . ARG A 1 366 ? -18.312 1.132 3.424 1 95.12 366 ARG A CA 1
ATOM 2849 C C . ARG A 1 366 ? -19.422 0.426 2.65 1 95.12 366 ARG A C 1
ATOM 2851 O O . ARG A 1 366 ? -19.766 -0.722 2.947 1 95.12 366 ARG A O 1
ATOM 2858 N N . GLU A 1 367 ? -19.984 1.148 1.73 1 95.75 367 GLU A N 1
ATOM 2859 C CA . GLU A 1 367 ? -21.047 0.576 0.913 1 95.75 367 GLU A CA 1
ATOM 2860 C C . GLU A 1 367 ? -20.594 -0.707 0.226 1 95.75 367 GLU A C 1
ATOM 2862 O O . GLU A 1 367 ? -21.281 -1.728 0.281 1 95.75 367 GLU A O 1
ATOM 2867 N N . TYR A 1 368 ? -19.453 -0.685 -0.428 1 97.25 368 TYR A N 1
ATOM 2868 C CA . TYR A 1 368 ? -18.922 -1.839 -1.146 1 97.25 368 TYR A CA 1
ATOM 2869 C C . TYR A 1 368 ? -18.609 -2.979 -0.186 1 97.25 368 TYR A C 1
ATOM 2871 O O . TYR A 1 368 ? -18.844 -4.148 -0.502 1 97.25 368 TYR A O 1
ATOM 2879 N N . GLN A 1 369 ? -18.062 -2.627 1.009 1 96.19 369 GLN A N 1
ATOM 2880 C CA . GLN A 1 369 ? -17.766 -3.635 2.021 1 96.19 369 GLN A CA 1
ATOM 2881 C C . GLN A 1 369 ? -19.031 -4.34 2.486 1 96.19 369 GLN A C 1
ATOM 2883 O O . GLN A 1 369 ? -19.078 -5.566 2.58 1 96.19 369 GLN A O 1
ATOM 2888 N N . GLU A 1 370 ? -20.078 -3.586 2.746 1 94.88 370 G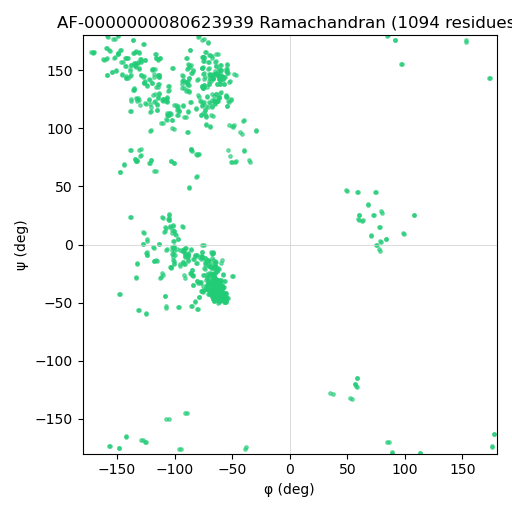LU A N 1
ATOM 2889 C CA . GLU A 1 370 ? -21.344 -4.156 3.186 1 94.88 370 GLU A CA 1
ATOM 2890 C C . GLU A 1 370 ? -21.938 -5.059 2.109 1 94.88 370 GLU A C 1
ATOM 2892 O O . GLU A 1 370 ? -22.453 -6.133 2.412 1 94.88 370 GLU A O 1
ATOM 2897 N N . GLN A 1 371 ? -21.859 -4.621 0.863 1 97.19 371 GLN A N 1
ATOM 2898 C CA . GLN A 1 371 ? -22.359 -5.438 -0.237 1 97.19 371 GLN A CA 1
ATOM 2899 C C . GLN A 1 371 ? -21.578 -6.75 -0.342 1 97.19 371 GLN A C 1
ATOM 2901 O O . GLN A 1 371 ? -22.172 -7.805 -0.584 1 97.19 371 GLN A O 1
ATOM 2906 N N . ALA A 1 372 ? -20.281 -6.715 -0.178 1 97.62 372 ALA A N 1
ATOM 2907 C CA . ALA A 1 372 ? -19.453 -7.922 -0.2 1 97.62 372 ALA A CA 1
ATOM 2908 C C . ALA A 1 372 ? -19.828 -8.859 0.947 1 97.62 372 ALA A C 1
ATOM 2910 O O . ALA A 1 372 ? -19.922 -10.07 0.76 1 97.62 372 ALA A O 1
ATOM 2911 N N . LEU A 1 373 ? -20.047 -8.273 2.152 1 95.75 373 LEU A N 1
ATOM 2912 C CA . LEU A 1 373 ? -20.375 -9.07 3.33 1 95.75 373 LEU A CA 1
ATOM 2913 C C . LEU A 1 373 ? -21.734 -9.719 3.182 1 95.75 373 LEU A C 1
ATOM 2915 O O . LEU A 1 373 ? -21.953 -10.844 3.652 1 95.75 373 LEU A O 1
ATOM 2919 N N . GLU A 1 374 ? -22.688 -9.008 2.518 1 95.81 374 GLU A N 1
ATOM 2920 C CA . GLU A 1 374 ? -24.016 -9.57 2.275 1 95.81 374 GLU A CA 1
ATOM 2921 C C . GLU A 1 374 ? -23.922 -10.844 1.436 1 95.81 374 GLU A C 1
ATOM 2923 O O . GLU A 1 374 ? -24.75 -11.75 1.585 1 95.81 374 GLU A O 1
ATOM 2928 N N . LYS A 1 375 ? -22.938 -10.859 0.6 1 97.19 375 LYS A N 1
ATOM 2929 C CA . LYS A 1 375 ? -22.734 -12.031 -0.249 1 97.19 375 LYS A CA 1
ATOM 2930 C C . LYS A 1 375 ? -21.969 -13.125 0.495 1 97.19 375 LYS A C 1
ATOM 2932 O O . LYS A 1 375 ? -21.844 -14.242 -0.006 1 97.19 375 LYS A O 1
ATOM 2937 N N . LEU A 1 376 ? -21.484 -12.773 1.646 1 96.62 376 LEU A N 1
ATOM 2938 C CA . LEU A 1 376 ? -20.672 -13.695 2.43 1 96.62 376 LEU A CA 1
ATOM 2939 C C . LEU A 1 376 ? -21.516 -14.398 3.49 1 96.62 376 LEU A C 1
ATOM 2941 O O . LEU A 1 376 ? -21.5 -15.625 3.59 1 96.62 376 LEU A O 1
ATOM 2945 N N . ILE A 1 377 ? -22.172 -13.594 4.262 1 95.06 377 ILE A N 1
ATOM 2946 C CA . ILE A 1 377 ? -22.953 -14.102 5.383 1 95.06 377 ILE A CA 1
ATOM 2947 C C . ILE A 1 377 ? -24 -13.07 5.789 1 95.06 377 ILE A C 1
ATOM 2949 O O . ILE A 1 377 ? -23.781 -11.867 5.688 1 95.06 377 ILE A O 1
ATOM 2953 N N . ASP A 1 378 ? -25.141 -13.539 6.219 1 92.94 378 ASP A N 1
ATOM 2954 C CA . ASP A 1 378 ? -26.141 -12.641 6.766 1 92.94 378 ASP A CA 1
ATOM 2955 C C . ASP A 1 378 ? -25.734 -12.125 8.141 1 92.94 378 ASP A C 1
ATOM 2957 O O . ASP A 1 378 ? -25.922 -12.812 9.148 1 92.94 378 ASP A O 1
ATOM 2961 N N . THR A 1 379 ? -25.266 -10.883 8.227 1 86.38 379 THR A N 1
ATOM 2962 C CA . THR A 1 379 ? -24.688 -10.352 9.461 1 86.38 379 THR A CA 1
ATOM 2963 C C . THR A 1 379 ? -25.781 -10.016 10.469 1 86.38 379 THR A C 1
ATOM 2965 O O . THR A 1 379 ? -25.5 -9.742 11.633 1 86.38 379 THR A O 1
ATOM 2968 N N . GLY A 1 380 ? -27.031 -10.023 10.094 1 83.31 380 GLY A N 1
ATOM 2969 C CA . GLY A 1 380 ? -28.141 -9.688 10.977 1 83.31 380 GLY A CA 1
ATOM 2970 C C . GLY A 1 380 ? -28.734 -10.906 11.672 1 83.31 380 GLY A C 1
ATOM 2971 O O . GLY A 1 380 ? -29.594 -10.773 12.539 1 83.31 380 GLY A O 1
ATOM 2972 N N . SER A 1 381 ? -28.234 -12.055 11.32 1 87.81 381 SER A N 1
ATOM 2973 C CA . SER A 1 381 ? -28.797 -13.289 11.867 1 87.81 381 SER A CA 1
ATOM 2974 C C . SER A 1 381 ? -27.797 -13.992 12.781 1 87.81 381 SER A C 1
ATOM 2976 O O . SER A 1 381 ? -26.609 -13.672 12.758 1 87.81 381 SER A O 1
ATOM 2978 N N . ASP A 1 382 ? -28.297 -14.875 13.633 1 90.12 382 ASP A N 1
ATOM 2979 C CA . ASP A 1 382 ? -27.422 -15.703 14.461 1 90.12 382 ASP A CA 1
ATOM 2980 C C . ASP A 1 382 ? -26.797 -16.828 13.648 1 90.12 382 ASP A C 1
ATOM 2982 O O . ASP A 1 382 ? -27.453 -17.422 12.789 1 90.12 382 ASP A O 1
ATOM 2986 N N . HIS A 1 383 ? -25.562 -17 13.883 1 93.81 383 HIS A N 1
ATOM 2987 C CA . HIS A 1 383 ? -24.828 -18.062 13.195 1 93.81 383 HIS A CA 1
ATOM 2988 C C . HIS A 1 383 ? -24.031 -18.891 14.18 1 93.81 383 HIS A C 1
ATOM 2990 O O . HIS A 1 383 ? -23.656 -18.422 15.25 1 93.81 383 HIS A O 1
ATOM 2996 N N . SER A 1 384 ? -23.828 -20.109 13.82 1 93.75 384 SER A N 1
ATOM 2997 C CA . SER A 1 384 ? -22.969 -20.984 14.617 1 93.75 384 SER A CA 1
ATOM 2998 C C . SER A 1 384 ? -21.516 -20.578 14.523 1 93.75 384 SER A C 1
ATOM 3000 O O . SER A 1 384 ? -21.141 -19.797 13.641 1 93.75 384 SER A O 1
ATOM 3002 N N . LYS A 1 385 ? -20.75 -21.078 15.461 1 91.25 385 LYS A N 1
ATOM 3003 C CA . LYS A 1 385 ? -19.297 -20.844 15.445 1 91.25 385 LYS A CA 1
ATOM 3004 C C . LYS A 1 385 ? -18.688 -21.281 14.125 1 91.25 385 LYS A C 1
ATOM 3006 O O . LYS A 1 385 ? -17.859 -20.578 13.555 1 91.25 385 LYS A O 1
ATOM 3011 N N . GLU A 1 386 ? -19.078 -22.359 13.617 1 91.88 386 GLU A N 1
ATOM 3012 C CA . GLU A 1 386 ? -18.531 -22.891 12.375 1 91.88 386 GLU A CA 1
ATOM 3013 C C . GLU A 1 386 ? -18.906 -22.016 11.188 1 91.88 386 GLU A C 1
ATOM 3015 O O . GLU A 1 386 ? -18.094 -21.828 10.273 1 91.88 386 GLU A O 1
ATOM 3020 N N . GLU A 1 387 ? -20.109 -21.547 11.242 1 94.12 387 GLU A N 1
ATOM 3021 C CA . GLU A 1 387 ? -20.547 -20.672 10.156 1 94.12 387 GLU A CA 1
ATOM 3022 C C . GLU A 1 387 ? -19.688 -19.406 10.102 1 94.12 387 GLU A C 1
ATOM 3024 O O . GLU A 1 387 ? -19.297 -18.969 9.016 1 94.12 387 GLU A O 1
ATOM 3029 N N . TRP A 1 388 ? -19.359 -18.891 11.234 1 92.5 388 TRP A N 1
ATOM 3030 C CA . TRP A 1 388 ? -18.484 -17.719 11.305 1 92.5 388 TRP A CA 1
ATOM 3031 C C . TRP A 1 388 ? -17.078 -18.062 10.836 1 92.5 388 TRP A C 1
ATOM 3033 O O . TRP A 1 388 ? -16.438 -17.297 10.109 1 92.5 388 TRP A O 1
ATOM 3043 N N . GLN A 1 389 ? -16.656 -19.203 11.266 1 91.94 389 GLN A N 1
ATOM 3044 C CA . GLN A 1 389 ? -15.328 -19.641 10.859 1 91.94 389 GLN A CA 1
ATOM 3045 C C . GLN A 1 389 ? -15.242 -19.797 9.344 1 91.94 389 GLN A C 1
ATOM 3047 O O . GLN A 1 389 ? -14.242 -19.422 8.727 1 91.94 389 GLN A O 1
ATOM 3052 N N . ARG A 1 390 ? -16.234 -20.312 8.734 1 93.62 390 ARG A N 1
ATOM 3053 C CA . ARG A 1 390 ? -16.281 -20.469 7.285 1 93.62 390 ARG A CA 1
ATOM 3054 C C . ARG A 1 390 ? -16.297 -19.125 6.578 1 93.62 390 ARG A C 1
ATOM 3056 O O . ARG A 1 390 ? -15.609 -18.938 5.566 1 93.62 390 ARG A O 1
ATOM 3063 N N . ALA A 1 391 ? -17.031 -18.234 7.145 1 93.94 391 ALA A N 1
ATOM 3064 C CA . ALA A 1 391 ? -17.094 -16.891 6.562 1 93.94 391 ALA A CA 1
ATOM 3065 C C . ALA A 1 391 ? -15.719 -16.219 6.594 1 93.94 391 ALA A C 1
ATOM 3067 O O . ALA A 1 391 ? -15.266 -15.656 5.598 1 93.94 391 ALA A O 1
ATOM 3068 N N . MET A 1 392 ? -15.086 -16.312 7.711 1 91.88 392 MET A N 1
ATOM 3069 C CA . MET A 1 392 ? -13.75 -15.734 7.855 1 91.88 392 MET A CA 1
ATOM 3070 C C . MET A 1 392 ? -12.773 -16.391 6.887 1 91.88 392 MET A C 1
ATOM 3072 O O . MET A 1 392 ? -11.984 -15.703 6.234 1 91.88 392 MET A O 1
ATOM 3076 N N . CYS A 1 393 ? -12.891 -17.625 6.746 1 91.31 393 CYS A N 1
ATOM 3077 C CA . CYS A 1 393 ? -12.023 -18.391 5.848 1 91.31 393 CYS A CA 1
ATOM 3078 C C . CYS A 1 393 ? -12.273 -18 4.398 1 91.31 393 CYS A C 1
ATOM 3080 O O . CYS A 1 393 ? -11.336 -17.891 3.607 1 91.31 393 CYS A O 1
ATOM 3082 N N . GLU A 1 394 ? -13.477 -17.812 4.09 1 93.69 394 GLU A N 1
ATOM 3083 C CA . GLU A 1 394 ? -13.844 -17.453 2.725 1 93.69 394 GLU A CA 1
ATOM 3084 C C . GLU A 1 394 ? -13.25 -16.094 2.338 1 93.69 394 GLU A C 1
ATOM 3086 O O . GLU A 1 394 ? -12.781 -15.914 1.212 1 93.69 394 GLU A O 1
ATOM 3091 N N . LEU A 1 395 ? -13.258 -15.211 3.236 1 92.25 395 LEU A N 1
ATOM 3092 C CA . LEU A 1 395 ? -12.703 -13.898 2.953 1 92.25 395 LEU A CA 1
ATOM 3093 C C . LEU A 1 395 ? -11.188 -13.969 2.783 1 92.25 395 LEU A C 1
ATOM 3095 O O . LEU A 1 395 ? -10.617 -13.281 1.934 1 92.25 395 LEU A O 1
ATOM 3099 N N . ARG A 1 396 ? -10.617 -14.734 3.594 1 90.94 396 ARG A N 1
ATOM 3100 C CA . ARG A 1 396 ? -9.188 -14.953 3.422 1 90.94 396 ARG A CA 1
ATOM 3101 C C . ARG A 1 396 ? -8.891 -15.594 2.072 1 90.94 396 ARG A C 1
ATOM 3103 O O . ARG A 1 396 ? -7.902 -15.25 1.418 1 90.94 396 ARG A O 1
ATOM 3110 N N . GLY A 1 397 ? -9.711 -16.516 1.671 1 93.5 397 GLY A N 1
ATOM 3111 C CA . GLY A 1 397 ? -9.602 -17.125 0.356 1 93.5 397 GLY A CA 1
ATOM 3112 C C . GLY A 1 397 ? -9.812 -16.141 -0.78 1 93.5 397 GLY A C 1
ATOM 3113 O O . GLY A 1 397 ? -9.188 -16.266 -1.837 1 93.5 397 GLY A O 1
ATOM 3114 N N . ASP A 1 398 ? -10.727 -15.156 -0.529 1 95.12 398 ASP A N 1
ATOM 3115 C CA . ASP A 1 398 ? -10.953 -14.117 -1.529 1 95.12 398 ASP A CA 1
ATOM 3116 C C . ASP A 1 398 ? -9.688 -13.312 -1.782 1 95.12 398 ASP A C 1
ATOM 3118 O O . ASP A 1 398 ? -9.289 -13.109 -2.934 1 95.12 398 ASP A O 1
ATOM 3122 N N . SER A 1 399 ? -9.078 -12.93 -0.726 1 92.19 399 SER A N 1
ATOM 3123 C CA . SER A 1 399 ? -7.852 -12.148 -0.839 1 92.19 399 SER A CA 1
ATOM 3124 C C . SER A 1 399 ? -6.73 -12.977 -1.46 1 92.19 399 SER A C 1
ATOM 3126 O O . SER A 1 399 ? -5.938 -12.453 -2.252 1 92.19 399 SER A O 1
ATOM 3128 N N . PHE A 1 400 ? -6.734 -14.188 -1.147 1 92.25 400 PHE A N 1
ATOM 3129 C CA . PHE A 1 400 ? -5.652 -15.086 -1.539 1 92.25 400 PHE A CA 1
ATOM 3130 C C . PHE A 1 400 ? -5.805 -15.516 -2.994 1 92.25 400 PHE A C 1
ATOM 3132 O O . PHE A 1 400 ? -4.863 -15.406 -3.779 1 92.25 400 PHE A O 1
ATOM 3139 N N . LEU A 1 401 ? -7.102 -15.906 -3.428 1 95.06 401 LEU A N 1
ATOM 3140 C CA . LEU A 1 401 ? -7.148 -16.578 -4.719 1 95.06 401 LEU A CA 1
ATOM 3141 C C . LEU A 1 401 ? -8.453 -16.266 -5.449 1 95.06 401 LEU A C 1
ATOM 3143 O O . LEU A 1 401 ? -8.445 -16 -6.652 1 95.06 401 LEU A O 1
ATOM 3147 N N . ASN A 1 402 ? -9.602 -16.281 -4.734 1 97.06 402 ASN A N 1
ATOM 3148 C CA . ASN A 1 402 ? -10.906 -16.297 -5.387 1 97.06 402 ASN A CA 1
ATOM 3149 C C . ASN A 1 402 ? -11.102 -15.07 -6.277 1 97.06 402 ASN A C 1
ATOM 3151 O O . ASN A 1 402 ? -11.586 -15.188 -7.402 1 97.06 402 ASN A O 1
ATOM 3155 N N . ILE A 1 403 ? -10.719 -13.953 -5.781 1 97.12 403 ILE A N 1
ATOM 3156 C CA . ILE A 1 403 ? -10.836 -12.742 -6.574 1 97.12 403 ILE A CA 1
ATOM 3157 C C . ILE A 1 403 ? -9.977 -12.859 -7.832 1 97.12 403 ILE A C 1
ATOM 3159 O O . ILE A 1 403 ? -10.43 -12.539 -8.938 1 97.12 403 ILE A O 1
ATOM 3163 N N . GLY A 1 404 ? -8.75 -13.344 -7.676 1 97.25 404 GLY A N 1
ATOM 3164 C CA . GLY A 1 404 ? -7.848 -13.508 -8.797 1 97.25 404 GLY A CA 1
ATOM 3165 C C . GLY A 1 404 ? -8.367 -14.477 -9.852 1 97.25 404 GLY A C 1
ATOM 3166 O O . GLY A 1 404 ? -8.203 -14.242 -11.047 1 97.25 404 GLY A O 1
ATOM 3167 N N . VAL A 1 405 ? -9 -15.516 -9.438 1 98.19 405 VAL A N 1
ATOM 3168 C CA . VAL A 1 405 ? -9.547 -16.516 -10.344 1 98.19 405 VAL A CA 1
ATOM 3169 C C . VAL A 1 405 ? -10.664 -15.891 -11.18 1 98.19 405 VAL A C 1
ATOM 3171 O O . VAL A 1 405 ? -10.672 -16.016 -12.406 1 98.19 405 VAL A O 1
ATOM 3174 N N . GLN A 1 406 ? -11.57 -15.211 -10.492 1 98.06 406 GLN A N 1
ATOM 3175 C CA . GLN A 1 406 ? -12.664 -14.578 -11.219 1 98.06 406 GLN A CA 1
ATOM 3176 C C . GLN A 1 406 ? -12.148 -13.461 -12.125 1 98.06 406 GLN A C 1
ATOM 3178 O O . GLN A 1 406 ? -12.625 -13.305 -13.25 1 98.06 406 GLN A O 1
ATOM 3183 N N . GLN A 1 407 ? -11.203 -12.711 -11.641 1 97.88 407 GLN A N 1
ATOM 3184 C CA . GLN A 1 407 ? -10.609 -11.656 -12.453 1 97.88 407 GLN A CA 1
ATOM 3185 C C . GLN A 1 407 ? -9.953 -12.227 -13.711 1 97.88 407 GLN A C 1
ATOM 3187 O O . GLN A 1 407 ? -10.062 -11.648 -14.789 1 97.88 407 GLN A O 1
ATOM 3192 N N . ASN A 1 408 ? -9.25 -13.297 -13.547 1 98.25 408 ASN A N 1
ATOM 3193 C CA . ASN A 1 408 ? -8.617 -13.945 -14.688 1 98.25 408 ASN A CA 1
ATOM 3194 C C . ASN A 1 408 ? -9.633 -14.312 -15.766 1 98.25 408 ASN A C 1
ATOM 3196 O O . ASN A 1 408 ? -9.406 -14.055 -16.953 1 98.25 408 ASN A O 1
ATOM 3200 N N . VAL A 1 409 ? -10.75 -14.914 -15.391 1 98.62 409 VAL A N 1
ATOM 3201 C CA . VAL A 1 409 ? -11.805 -15.289 -16.328 1 98.62 409 VAL A CA 1
ATOM 3202 C C . VAL A 1 409 ? -12.32 -14.055 -17.062 1 98.62 409 VAL A C 1
ATOM 3204 O O . VAL A 1 409 ? -12.406 -14.047 -18.297 1 98.62 409 VAL A O 1
ATOM 3207 N N . VAL A 1 410 ? -12.578 -13.016 -16.328 1 98.12 410 VAL A N 1
ATOM 3208 C CA . VAL A 1 410 ? -13.125 -11.789 -16.891 1 98.12 410 VAL A CA 1
ATOM 3209 C C . VAL A 1 410 ? -12.102 -11.156 -17.844 1 98.12 410 VAL A C 1
ATOM 3211 O O . VAL A 1 410 ? -12.445 -10.758 -18.953 1 98.12 410 VAL A O 1
ATOM 3214 N N . ASP A 1 411 ? -10.852 -11.094 -17.422 1 97.19 411 ASP A N 1
ATOM 3215 C CA . ASP A 1 411 ? -9.797 -10.477 -18.219 1 97.19 411 ASP A CA 1
ATOM 3216 C C . ASP A 1 411 ? -9.609 -11.219 -19.531 1 97.19 411 ASP A C 1
ATOM 3218 O O . ASP A 1 411 ? -9.477 -10.586 -20.594 1 97.19 411 ASP A O 1
ATOM 3222 N N . VAL A 1 412 ? -9.586 -12.5 -19.484 1 98.44 412 VAL A N 1
ATOM 3223 C CA . VAL A 1 412 ? -9.383 -13.312 -20.672 1 98.44 412 VAL A CA 1
ATOM 3224 C C . VAL A 1 412 ? -10.547 -13.117 -21.641 1 98.44 412 VAL A C 1
ATOM 3226 O O . VAL A 1 412 ? -10.336 -12.875 -22.828 1 98.44 412 VAL A O 1
ATOM 3229 N N . LEU A 1 413 ? -11.734 -13.156 -21.141 1 98.25 413 LEU A N 1
ATOM 3230 C CA . LEU A 1 413 ? -12.922 -13.047 -21.984 1 98.25 413 LEU A CA 1
ATOM 3231 C C . LEU A 1 413 ? -13.055 -11.641 -22.562 1 98.25 413 LEU A C 1
ATOM 3233 O O . LEU A 1 413 ? -13.555 -11.461 -23.672 1 98.25 413 LEU A O 1
ATOM 3237 N N . GLU A 1 414 ? -12.625 -10.688 -21.828 1 97.06 414 GLU A N 1
ATOM 3238 C CA . GLU A 1 414 ? -12.656 -9.305 -22.312 1 97.06 414 GLU A CA 1
ATOM 3239 C C . GLU A 1 414 ? -11.672 -9.102 -23.469 1 97.06 414 GLU A C 1
ATOM 3241 O O . GLU A 1 414 ? -12 -8.43 -24.453 1 97.06 414 GLU A O 1
ATOM 3246 N N . THR A 1 415 ? -10.523 -9.648 -23.344 1 97.5 415 THR A N 1
ATOM 3247 C CA . THR A 1 415 ? -9.469 -9.422 -24.328 1 97.5 415 THR A CA 1
ATOM 3248 C C . THR A 1 415 ? -9.625 -10.375 -25.516 1 97.5 415 THR A C 1
ATOM 3250 O O . THR A 1 415 ? -9.305 -10.023 -26.656 1 97.5 415 THR A O 1
ATOM 3253 N N . GLN A 1 416 ? -10.102 -11.617 -25.219 1 97.81 416 GLN A N 1
ATOM 3254 C CA . GLN A 1 416 ? -10.289 -12.656 -26.219 1 97.81 416 GLN A CA 1
ATOM 3255 C C . GLN A 1 416 ? -11.594 -13.406 -26 1 97.81 416 GLN A C 1
ATOM 3257 O O . GLN A 1 416 ? -11.586 -14.555 -25.547 1 97.81 416 GLN A O 1
ATOM 3262 N N . PRO A 1 417 ? -12.656 -12.859 -26.438 1 96.81 417 PRO A N 1
ATOM 3263 C CA . PRO A 1 417 ? -13.984 -13.375 -26.094 1 96.81 417 PRO A CA 1
ATOM 3264 C C . PRO A 1 417 ? -14.219 -14.781 -26.641 1 96.81 417 PRO A C 1
ATOM 3266 O O . PRO A 1 417 ? -15.109 -15.492 -26.156 1 96.81 417 PRO A O 1
ATOM 3269 N N . GLN A 1 418 ? -13.469 -15.18 -27.609 1 96.38 418 GLN A N 1
ATOM 3270 C CA . GLN A 1 418 ? -13.688 -16.484 -28.219 1 96.38 418 GLN A CA 1
ATOM 3271 C C . GLN A 1 418 ? -12.969 -17.578 -27.453 1 96.38 418 GLN A C 1
ATOM 3273 O O . GLN A 1 418 ? -13.125 -18.766 -27.766 1 96.38 418 GLN A O 1
ATOM 3278 N N . THR A 1 419 ? -12.211 -17.25 -26.438 1 98.25 419 THR A N 1
ATOM 3279 C CA . THR A 1 419 ? -11.438 -18.234 -25.703 1 98.25 419 THR A CA 1
ATOM 3280 C C . THR A 1 419 ? -12.352 -19.188 -24.938 1 98.25 419 THR A C 1
ATOM 3282 O O . THR A 1 419 ? -13.195 -18.75 -24.156 1 98.25 419 THR A O 1
ATOM 3285 N N . PRO A 1 420 ? -12.219 -20.5 -25.156 1 98.62 420 PRO A N 1
ATOM 3286 C CA . PRO A 1 420 ? -12.914 -21.438 -24.266 1 98.62 420 PRO A CA 1
ATOM 3287 C C . PRO A 1 420 ? -12.367 -21.422 -22.844 1 98.62 420 PRO A C 1
ATOM 3289 O O . PRO A 1 420 ? -11.188 -21.703 -22.625 1 98.62 420 PRO A O 1
ATOM 3292 N N . VAL A 1 421 ? -13.211 -21.062 -21.891 1 98.81 421 VAL A N 1
ATOM 3293 C CA . VAL A 1 421 ? -12.805 -21.016 -20.484 1 98.81 421 VAL A CA 1
ATOM 3294 C C . VAL A 1 421 ? -13.688 -21.953 -19.672 1 98.81 421 VAL A C 1
ATOM 3296 O O . VAL A 1 421 ? -14.898 -21.766 -19.578 1 98.81 421 VAL A O 1
ATOM 3299 N N . TYR A 1 422 ? -13.07 -22.938 -19.156 1 98.88 422 TYR A N 1
ATOM 3300 C CA . TYR A 1 422 ? -13.734 -23.859 -18.219 1 98.88 422 TYR A CA 1
ATOM 3301 C C . TYR A 1 422 ? -13.328 -23.562 -16.781 1 98.88 422 TYR A C 1
ATOM 3303 O O . TYR A 1 422 ? -12.211 -23.891 -16.375 1 98.88 422 TYR A O 1
ATOM 3311 N N . LEU A 1 423 ? -14.258 -22.969 -16.016 1 98.81 423 LEU A N 1
ATOM 3312 C CA . LEU A 1 423 ? -14.047 -22.641 -14.609 1 98.81 423 LEU A CA 1
ATOM 3313 C C . LEU A 1 423 ? -14.523 -23.781 -13.711 1 98.81 423 LEU A C 1
ATOM 3315 O O . LEU A 1 423 ? -15.555 -24.391 -13.977 1 98.81 423 LEU A O 1
ATOM 3319 N N . TYR A 1 424 ? -13.727 -24.047 -12.602 1 98.69 424 TYR A N 1
ATOM 3320 C CA . TYR A 1 424 ? -14.18 -25.094 -11.695 1 98.69 424 TYR A CA 1
ATOM 3321 C C . TYR A 1 424 ? -13.992 -24.672 -10.242 1 98.69 424 TYR A C 1
ATOM 3323 O O . TYR A 1 424 ? -13.188 -23.797 -9.938 1 98.69 424 TYR A O 1
ATOM 3331 N N . SER A 1 425 ? -14.75 -25.203 -9.391 1 98.62 425 SER A N 1
ATOM 3332 C CA . SER A 1 425 ? -14.547 -25.297 -7.953 1 98.62 425 SER A CA 1
ATOM 3333 C C . SER A 1 425 ? -14.391 -26.75 -7.512 1 98.62 425 SER A C 1
ATOM 3335 O O . SER A 1 425 ? -15.297 -27.562 -7.699 1 98.62 425 SER A O 1
ATOM 3337 N N . PHE A 1 426 ? -13.227 -27.094 -6.992 1 98.25 426 PHE A N 1
ATOM 3338 C CA . PHE A 1 426 ? -13.023 -28.438 -6.473 1 98.25 426 PHE A CA 1
ATOM 3339 C C . PHE A 1 426 ? -13.594 -28.562 -5.066 1 98.25 426 PHE A C 1
ATOM 3341 O O . PHE A 1 426 ? -13.07 -27.984 -4.117 1 98.25 426 PHE A O 1
ATOM 3348 N N . ASP A 1 427 ? -14.586 -29.422 -4.902 1 97.69 427 ASP A N 1
ATOM 3349 C CA . ASP A 1 427 ? -15.383 -29.359 -3.682 1 97.69 427 ASP A CA 1
ATOM 3350 C C . ASP A 1 427 ? -15.273 -30.656 -2.885 1 97.69 427 ASP A C 1
ATOM 3352 O O . ASP A 1 427 ? -15.828 -30.766 -1.788 1 97.69 427 ASP A O 1
ATOM 3356 N N . TYR A 1 428 ? -14.555 -31.594 -3.4 1 96.06 428 TYR A N 1
ATOM 3357 C CA . TYR A 1 428 ? -14.383 -32.844 -2.691 1 96.06 428 TYR A CA 1
ATOM 3358 C C . TYR A 1 428 ? -13.203 -32.781 -1.732 1 96.06 428 TYR A C 1
ATOM 3360 O O . TYR A 1 428 ? -12.18 -32.188 -2.043 1 96.06 428 TYR A O 1
ATOM 3368 N N . TYR A 1 429 ? -13.398 -33.438 -0.593 1 90.75 429 TYR A N 1
ATOM 3369 C CA . TYR A 1 429 ? -12.289 -33.625 0.344 1 90.75 429 TYR A CA 1
ATOM 3370 C C . TYR A 1 429 ? -12.453 -34.906 1.147 1 90.75 429 TYR A C 1
ATOM 3372 O O . TYR A 1 429 ? -13.578 -35.406 1.335 1 90.75 429 TYR A O 1
ATOM 3380 N N . ASN A 1 430 ? -11.289 -35.406 1.474 1 90.25 430 ASN A N 1
ATOM 3381 C CA . ASN A 1 430 ? -11.266 -36.531 2.418 1 90.25 430 ASN A CA 1
ATOM 3382 C C . ASN A 1 430 ? -11.203 -36.031 3.861 1 90.25 430 ASN A C 1
ATOM 3384 O O . ASN A 1 430 ? -10.211 -35.406 4.266 1 90.25 430 ASN A O 1
ATOM 3388 N N . PRO A 1 431 ? -12.188 -36.25 4.66 1 82.62 431 PRO A N 1
ATOM 3389 C CA . PRO A 1 431 ? -12.195 -35.719 6.031 1 82.62 431 PRO A CA 1
ATOM 3390 C C . PRO A 1 431 ? -11.016 -36.219 6.859 1 82.62 431 PRO A C 1
ATOM 3392 O O . PRO A 1 431 ? -10.719 -35.688 7.918 1 82.62 431 PRO A O 1
ATOM 3395 N N . LYS A 1 432 ? -10.32 -37.219 6.48 1 78.31 432 LYS A N 1
ATOM 3396 C CA . LYS A 1 432 ? -9.195 -37.75 7.223 1 78.31 432 LYS A CA 1
ATOM 3397 C C . LYS A 1 432 ? -7.871 -37.188 6.723 1 78.31 432 LYS A C 1
ATOM 3399 O O . LYS A 1 432 ? -6.812 -37.469 7.277 1 78.31 432 LYS A O 1
ATOM 3404 N N . ALA A 1 433 ? -7.91 -36.438 5.707 1 70.75 433 ALA A N 1
ATOM 3405 C CA . ALA A 1 433 ? -6.715 -35.938 5.02 1 70.75 433 ALA A CA 1
ATOM 3406 C C . ALA A 1 433 ? -5.934 -34.969 5.898 1 70.75 433 ALA A C 1
ATOM 3408 O O . ALA A 1 433 ? -4.77 -34.656 5.617 1 70.75 433 ALA A O 1
ATOM 3409 N N . TYR A 1 434 ? -6.305 -34.5 7.051 1 67 434 TYR A N 1
ATOM 3410 C CA . TYR A 1 434 ? -5.637 -33.406 7.719 1 67 434 TYR A CA 1
ATOM 3411 C C . TYR A 1 434 ? -4.734 -33.906 8.844 1 67 434 TYR A C 1
ATOM 3413 O O . TYR A 1 434 ? -4.035 -33.125 9.484 1 67 434 TYR A O 1
ATOM 3421 N N . GLY A 1 435 ? -4.539 -35.094 8.836 1 64.38 435 GLY A N 1
ATOM 3422 C CA . GLY A 1 435 ? -3.672 -35.656 9.875 1 64.38 435 GLY A CA 1
ATOM 3423 C C . GLY A 1 435 ? -3.807 -34.938 11.203 1 64.38 435 GLY A C 1
ATOM 3424 O O . GLY A 1 435 ? -4.918 -34.719 11.695 1 64.38 435 GLY A O 1
ATOM 3425 N N . ILE A 1 436 ? -2.574 -34.531 11.711 1 62.25 436 ILE A N 1
ATOM 3426 C CA . ILE A 1 436 ? -2.502 -33.906 13.031 1 62.25 436 ILE A CA 1
ATOM 3427 C C . ILE A 1 436 ? -3.043 -32.5 12.953 1 62.25 436 ILE A C 1
ATOM 3429 O O . ILE A 1 436 ? -3.539 -31.953 13.953 1 62.25 436 ILE A O 1
ATOM 3433 N N . MET A 1 437 ? -3.053 -31.969 11.703 1 64.56 437 MET A N 1
ATOM 3434 C CA . MET A 1 437 ? -3.527 -30.594 11.586 1 64.56 437 MET A CA 1
ATOM 3435 C C . MET A 1 437 ? -5.047 -30.531 11.688 1 64.56 437 MET A C 1
ATOM 3437 O O . MET A 1 437 ? -5.625 -29.453 11.82 1 64.56 437 MET A O 1
ATOM 3441 N N . ARG A 1 438 ? -5.582 -31.703 11.719 1 65.75 438 ARG A N 1
ATOM 3442 C CA . ARG A 1 438 ? -7.035 -31.812 11.773 1 65.75 438 ARG A CA 1
ATOM 3443 C C . ARG A 1 438 ? -7.586 -31.094 13 1 65.75 438 ARG A C 1
ATOM 3445 O O . ARG A 1 438 ? -8.68 -30.531 12.953 1 65.75 438 ARG A O 1
ATOM 3452 N N . TRP A 1 439 ? -6.715 -31.031 13.945 1 68.06 439 TRP A N 1
ATOM 3453 C CA . TRP A 1 439 ? -7.219 -30.484 15.203 1 68.06 439 TRP A CA 1
ATOM 3454 C C . TRP A 1 439 ? -7.078 -28.969 15.234 1 68.06 439 TRP A C 1
ATOM 3456 O O . TRP A 1 439 ? -7.742 -28.297 16.031 1 68.06 439 TRP A O 1
ATOM 3466 N N . LYS A 1 440 ? -6.324 -28.516 14.312 1 73 440 LYS A N 1
ATOM 3467 C CA . LYS A 1 440 ? -6.09 -27.078 14.352 1 73 440 LYS A CA 1
ATOM 3468 C C . LYS A 1 440 ? -6.969 -26.344 13.336 1 73 440 LYS A C 1
ATOM 3470 O O . LYS A 1 440 ? -7.176 -25.141 13.445 1 73 440 LYS A O 1
ATOM 3475 N N . LEU A 1 441 ? -7.477 -27.203 12.414 1 80.69 441 LEU A N 1
ATOM 3476 C CA . LEU A 1 441 ? -8.352 -26.594 11.422 1 80.69 441 LEU A CA 1
ATOM 3477 C C . LEU A 1 441 ? -9.719 -26.281 12.016 1 80.69 441 LEU A C 1
ATOM 3479 O O . LEU A 1 441 ? -10.289 -27.109 12.734 1 80.69 441 LEU A O 1
ATOM 3483 N N . PRO A 1 442 ? -10.219 -25.172 11.766 1 86 442 PRO A N 1
ATOM 3484 C CA . PRO A 1 442 ? -11.531 -24.812 12.312 1 86 442 PRO A CA 1
ATOM 3485 C C . PRO A 1 442 ? -12.656 -25.688 11.75 1 86 442 PRO A C 1
ATOM 3487 O O . PRO A 1 442 ? -13.688 -25.875 12.414 1 86 442 PRO A O 1
ATOM 3490 N N . PHE A 1 443 ? -12.5 -26.172 10.562 1 88.5 443 PHE A N 1
ATOM 3491 C CA . PHE A 1 443 ? -13.422 -27.094 9.914 1 88.5 443 PHE A CA 1
ATOM 3492 C C . PHE A 1 443 ? -12.727 -27.859 8.789 1 88.5 443 PHE A C 1
ATOM 3494 O O . PHE A 1 443 ? -11.555 -27.594 8.492 1 88.5 443 PHE A O 1
ATOM 3501 N N . LYS A 1 444 ? -13.398 -28.859 8.289 1 88.75 444 LYS A N 1
ATOM 3502 C CA . LYS A 1 444 ? -12.82 -29.641 7.203 1 88.75 444 LYS A CA 1
ATOM 3503 C C . LYS A 1 444 ? -13.492 -29.312 5.871 1 88.75 444 LYS A C 1
ATOM 3505 O O . LYS A 1 444 ? -14.711 -29.125 5.812 1 88.75 444 LYS A O 1
ATOM 3510 N N . ASP A 1 445 ? -12.617 -29.172 4.844 1 92 445 ASP A N 1
ATOM 3511 C CA . ASP A 1 445 ? -13.094 -28.844 3.504 1 92 445 ASP A CA 1
ATOM 3512 C C . ASP A 1 445 ? -11.969 -28.953 2.48 1 92 445 ASP A C 1
ATOM 3514 O O . ASP A 1 445 ? -10.812 -29.172 2.844 1 92 445 ASP A O 1
ATOM 3518 N N . ALA A 1 446 ? -12.328 -28.984 1.195 1 93.31 446 ALA A N 1
ATOM 3519 C CA . ALA A 1 446 ? -11.289 -28.875 0.174 1 93.31 446 ALA A CA 1
ATOM 3520 C C . ALA A 1 446 ? -10.562 -27.531 0.266 1 93.31 446 ALA A C 1
ATOM 3522 O O . ALA A 1 446 ? -11.195 -26.469 0.242 1 93.31 446 ALA A O 1
ATOM 3523 N N . THR A 1 447 ? -9.273 -27.547 0.422 1 91.69 447 THR A N 1
ATOM 3524 C CA . THR A 1 447 ? -8.484 -26.328 0.567 1 91.69 447 THR A CA 1
ATOM 3525 C C . THR A 1 447 ? -7.367 -26.281 -0.47 1 91.69 447 THR A C 1
ATOM 3527 O O . THR A 1 447 ? -7.375 -27.047 -1.437 1 91.69 447 THR A O 1
ATOM 3530 N N . HIS A 1 448 ? -6.477 -25.344 -0.298 1 90.75 448 HIS A N 1
ATOM 3531 C CA . HIS A 1 448 ? -5.395 -25.109 -1.251 1 90.75 448 HIS A CA 1
ATOM 3532 C C . HIS A 1 448 ? -4.609 -26.391 -1.51 1 90.75 448 HIS A C 1
ATOM 3534 O O . HIS A 1 448 ? -4.191 -27.078 -0.569 1 90.75 448 HIS A O 1
ATOM 3540 N N . CYS A 1 449 ? -4.496 -26.844 -2.795 1 91 449 CYS A N 1
ATOM 3541 C CA . CYS A 1 449 ? -3.732 -27.984 -3.281 1 91 449 CYS A CA 1
ATOM 3542 C C . CYS A 1 449 ? -4.52 -29.281 -3.111 1 91 449 CYS A C 1
ATOM 3544 O O . CYS A 1 449 ? -4.004 -30.375 -3.379 1 91 449 CYS A O 1
ATOM 3546 N N . THR A 1 450 ? -5.773 -29.188 -2.664 1 91.88 450 THR A N 1
ATOM 3547 C CA . THR A 1 450 ? -6.586 -30.391 -2.625 1 91.88 450 THR A CA 1
ATOM 3548 C C . THR A 1 450 ? -6.824 -30.922 -4.035 1 91.88 450 THR A C 1
ATOM 3550 O O . THR A 1 450 ? -6.758 -32.125 -4.262 1 91.88 450 THR A O 1
ATOM 3553 N N . ASP A 1 451 ? -7.094 -30.109 -4.953 1 94.75 451 ASP A N 1
ATOM 3554 C CA . ASP A 1 451 ? -7.414 -30.5 -6.324 1 94.75 451 ASP A CA 1
ATOM 3555 C C . ASP A 1 451 ? -6.242 -31.234 -6.973 1 94.75 451 ASP A C 1
ATOM 3557 O O . ASP A 1 451 ? -6.414 -32.344 -7.5 1 94.75 451 ASP A O 1
ATOM 3561 N N . ILE A 1 452 ? -5.023 -30.688 -6.812 1 95.25 452 ILE A N 1
ATOM 3562 C CA . ILE A 1 452 ? -3.873 -31.281 -7.48 1 95.25 452 ILE A CA 1
ATOM 3563 C C . ILE A 1 452 ? -3.617 -32.688 -6.906 1 95.25 452 ILE A C 1
ATOM 3565 O O . ILE A 1 452 ? -3.148 -33.562 -7.617 1 95.25 452 ILE A O 1
ATOM 3569 N N . SER A 1 453 ? -3.971 -32.938 -5.68 1 93.06 453 SER A N 1
ATOM 3570 C CA . SER A 1 453 ? -3.822 -34.25 -5.09 1 93.06 453 SER A CA 1
ATOM 3571 C C . SER A 1 453 ? -4.609 -35.312 -5.875 1 93.06 453 SER A C 1
ATOM 3573 O O . SER A 1 453 ? -4.164 -36.438 -6.023 1 93.06 453 SER A O 1
ATOM 3575 N N . TYR A 1 454 ? -5.715 -34.906 -6.363 1 95.06 454 TYR A N 1
ATOM 3576 C CA . TYR A 1 454 ? -6.582 -35.844 -7.059 1 95.06 454 TYR A CA 1
ATOM 3577 C C . TYR A 1 454 ? -6.277 -35.875 -8.555 1 95.06 454 TYR A C 1
ATOM 3579 O O . TYR A 1 454 ? -6.684 -36.812 -9.266 1 95.06 454 TYR A O 1
ATOM 3587 N N . VAL A 1 455 ? -5.59 -34.875 -9.031 1 96.81 455 VAL A N 1
ATOM 3588 C CA . VAL A 1 455 ? -5.129 -34.875 -10.414 1 96.81 455 VAL A CA 1
ATOM 3589 C C . VAL A 1 455 ? -3.951 -35.844 -10.562 1 96.81 455 VAL A C 1
ATOM 3591 O O . VAL A 1 455 ? -3.873 -36.594 -11.531 1 96.81 455 VAL A O 1
ATOM 3594 N N . VAL A 1 456 ? -3.064 -35.875 -9.57 1 94.94 456 VAL A N 1
ATOM 3595 C CA . VAL A 1 456 ? -1.856 -36.688 -9.711 1 94.94 456 VAL A CA 1
ATOM 3596 C C . VAL A 1 456 ? -2.016 -37.969 -8.93 1 94.94 456 VAL A C 1
ATOM 3598 O O . VAL A 1 456 ? -1.171 -38.875 -9.031 1 94.94 456 VAL A O 1
ATOM 3601 N N . GLY A 1 457 ? -3.074 -38.094 -8.141 1 92.31 457 GLY A N 1
ATOM 3602 C CA . GLY A 1 457 ? -3.33 -39.281 -7.375 1 92.31 457 GLY A CA 1
ATOM 3603 C C . GLY A 1 457 ? -2.326 -39.5 -6.258 1 92.31 457 GLY A C 1
ATOM 3604 O O . GLY A 1 457 ? -1.875 -40.625 -6.039 1 92.31 457 GLY A O 1
ATOM 3605 N N . ASN A 1 458 ? -1.881 -38.438 -5.707 1 87.88 458 ASN A N 1
ATOM 3606 C CA . ASN A 1 458 ? -0.918 -38.469 -4.609 1 87.88 458 ASN A CA 1
ATOM 3607 C C . ASN A 1 458 ? -1.274 -37.438 -3.531 1 87.88 458 ASN A C 1
ATOM 3609 O O . ASN A 1 458 ? -1.907 -36.438 -3.818 1 87.88 458 ASN A O 1
ATOM 3613 N N . HIS A 1 459 ? -0.87 -37.812 -2.297 1 79.31 459 HIS A N 1
ATOM 3614 C CA . HIS A 1 459 ? -1.15 -36.875 -1.218 1 79.31 459 HIS A CA 1
ATOM 3615 C C . HIS A 1 459 ? -0.158 -35.719 -1.225 1 79.31 459 HIS A C 1
ATOM 3617 O O . HIS A 1 459 ? 1.056 -35.938 -1.188 1 79.31 459 HIS A O 1
ATOM 3623 N N . ILE A 1 460 ? -0.565 -34.5 -1.302 1 74.06 460 ILE A N 1
ATOM 3624 C CA . ILE A 1 460 ? 0.308 -33.344 -1.409 1 74.06 460 ILE A CA 1
ATOM 3625 C C . ILE A 1 460 ? 0.284 -32.562 -0.099 1 74.06 460 ILE A C 1
ATOM 3627 O O . ILE A 1 460 ? 1.332 -32.156 0.406 1 74.06 460 ILE A O 1
ATOM 3631 N N . VAL A 1 461 ? -0.859 -32.344 0.48 1 65.56 461 VAL A N 1
ATOM 3632 C CA . VAL A 1 461 ? -0.976 -31.516 1.681 1 65.56 461 VAL A CA 1
ATOM 3633 C C . VAL A 1 461 ? -0.695 -32.375 2.918 1 65.56 461 VAL A C 1
ATOM 3635 O O . VAL A 1 461 ? 0.142 -32 3.75 1 65.56 461 VAL A O 1
ATOM 3638 N N . MET A 1 462 ? -1.387 -33.469 3.041 1 64.94 462 MET A N 1
ATOM 3639 C CA . MET A 1 462 ? -1.212 -34.344 4.191 1 64.94 462 MET A CA 1
ATOM 3640 C C . MET A 1 462 ? -1.306 -35.812 3.775 1 64.94 462 MET A C 1
ATOM 3642 O O . MET A 1 462 ? -1.974 -36.125 2.793 1 64.94 462 MET A O 1
ATOM 3646 N N . SER A 1 463 ? -0.469 -36.562 4.508 1 64.44 463 SER A N 1
ATOM 3647 C CA . SER A 1 463 ? -0.497 -38 4.23 1 64.44 463 SER A CA 1
ATOM 3648 C C . SER A 1 463 ? -1.909 -38.562 4.355 1 64.44 463 SER A C 1
ATOM 3650 O O . SER A 1 463 ? -2.631 -38.219 5.301 1 64.44 463 SER A O 1
ATOM 3652 N N . LEU A 1 464 ? -2.375 -39.094 3.238 1 66.38 464 LEU A N 1
ATOM 3653 C CA . LEU A 1 464 ? -3.752 -39.562 3.139 1 66.38 464 LEU A CA 1
ATOM 3654 C C . LEU A 1 464 ? -3.805 -40.969 2.566 1 66.38 464 LEU A C 1
ATOM 3656 O O . LEU A 1 464 ? -3.1 -41.281 1.604 1 66.38 464 LEU A O 1
ATOM 3660 N N . ASP A 1 465 ? -4.395 -41.906 3.416 1 78.06 465 ASP A N 1
ATOM 3661 C CA . ASP A 1 465 ? -4.781 -43.156 2.756 1 78.06 465 ASP A CA 1
ATOM 3662 C C . ASP A 1 465 ? -6.07 -42.969 1.953 1 78.06 465 ASP A C 1
ATOM 3664 O O . ASP A 1 465 ? -7.121 -42.656 2.52 1 78.06 465 ASP A O 1
ATOM 3668 N N . PHE A 1 466 ? -5.91 -43.031 0.615 1 88.69 466 PHE A N 1
ATOM 3669 C CA . PHE A 1 466 ? -7.074 -42.875 -0.249 1 88.69 466 PHE A CA 1
ATOM 3670 C C . PHE A 1 466 ? -8.109 -43.938 0.03 1 88.69 466 PHE A C 1
ATOM 3672 O O . PHE A 1 466 ? -7.766 -45.125 0.175 1 88.69 466 PHE A O 1
ATOM 3679 N N . ASN A 1 467 ? -9.312 -43.594 0.201 1 91.5 467 ASN A N 1
ATOM 3680 C CA . ASN A 1 467 ? -10.414 -44.531 0.304 1 91.5 467 ASN A CA 1
ATOM 3681 C C . ASN A 1 467 ? -11.109 -44.719 -1.041 1 91.5 467 ASN A C 1
ATOM 3683 O O . ASN A 1 467 ? -10.633 -44.25 -2.068 1 91.5 467 ASN A O 1
ATOM 3687 N N . GLU A 1 468 ? -12.164 -45.469 -1.098 1 94.62 468 GLU A N 1
ATOM 3688 C CA . GLU A 1 468 ? -12.859 -45.812 -2.34 1 94.62 468 GLU A CA 1
ATOM 3689 C C . GLU A 1 468 ? -13.367 -44.531 -3.033 1 94.62 468 GLU A C 1
ATOM 3691 O O . GLU A 1 468 ? -13.273 -44.406 -4.254 1 94.62 468 GLU A O 1
ATOM 3696 N N . ASP A 1 469 ? -13.867 -43.656 -2.24 1 95.56 469 ASP A N 1
ATOM 3697 C CA . ASP A 1 469 ? -14.367 -42.406 -2.795 1 95.56 469 ASP A CA 1
ATOM 3698 C C . ASP A 1 469 ? -13.227 -41.562 -3.373 1 95.56 469 ASP A C 1
ATOM 3700 O O . ASP A 1 469 ? -13.406 -40.875 -4.379 1 95.56 469 ASP A O 1
ATOM 3704 N N . ASP A 1 470 ? -12.133 -41.656 -2.729 1 95 470 ASP A N 1
ATOM 3705 C CA . ASP A 1 470 ? -10.969 -40.938 -3.242 1 95 470 ASP A CA 1
ATOM 3706 C C . ASP A 1 470 ? -10.562 -41.469 -4.617 1 95 470 ASP A C 1
ATOM 3708 O O . ASP A 1 470 ? -10.242 -40.688 -5.516 1 95 470 ASP A O 1
ATOM 3712 N N . TYR A 1 471 ? -10.57 -42.75 -4.754 1 95.56 471 TYR A N 1
ATOM 3713 C CA . TYR A 1 471 ? -10.195 -43.344 -6.035 1 95.56 471 TYR A CA 1
ATOM 3714 C C . TYR A 1 471 ? -11.211 -42.969 -7.117 1 95.56 471 TYR A C 1
ATOM 3716 O O . TYR A 1 471 ? -10.844 -42.75 -8.273 1 95.56 471 TYR A O 1
ATOM 3724 N N . LYS A 1 472 ? -12.453 -42.938 -6.754 1 97.19 472 LYS A N 1
ATOM 3725 C CA . LYS A 1 472 ? -13.469 -42.438 -7.688 1 97.19 472 LYS A CA 1
ATOM 3726 C C . LYS A 1 472 ? -13.195 -41 -8.102 1 97.19 472 LYS A C 1
ATOM 3728 O O . LYS A 1 472 ? -13.32 -40.656 -9.281 1 97.19 472 LYS A O 1
ATOM 3733 N N . MET A 1 473 ? -12.852 -40.219 -7.113 1 96.75 473 MET A N 1
ATOM 3734 C CA . MET A 1 473 ? -12.562 -38.812 -7.395 1 96.75 473 MET A CA 1
ATOM 3735 C C . MET A 1 473 ? -11.328 -38.688 -8.289 1 96.75 473 MET A C 1
ATOM 3737 O O . MET A 1 473 ? -11.289 -37.844 -9.172 1 96.75 473 MET A O 1
ATOM 3741 N N . ILE A 1 474 ? -10.305 -39.5 -8.055 1 96.88 474 ILE A N 1
ATOM 3742 C CA . ILE A 1 474 ? -9.125 -39.531 -8.922 1 96.88 474 ILE A CA 1
ATOM 3743 C C . ILE A 1 474 ? -9.539 -39.844 -10.352 1 96.88 474 ILE A C 1
ATOM 3745 O O . ILE A 1 474 ? -9.094 -39.188 -11.297 1 96.88 474 ILE A O 1
ATOM 3749 N N . GLU A 1 475 ? -10.43 -40.781 -10.5 1 97.44 475 GLU A N 1
ATOM 3750 C CA . GLU A 1 475 ? -10.898 -41.156 -11.828 1 97.44 475 GLU A CA 1
ATOM 3751 C C . GLU A 1 475 ? -11.633 -40 -12.508 1 97.44 475 GLU A C 1
ATOM 3753 O O . GLU A 1 475 ? -11.352 -39.688 -13.664 1 97.44 475 GLU A O 1
ATOM 3758 N N . ILE A 1 476 ? -12.531 -39.375 -11.812 1 97.88 476 ILE A N 1
ATOM 3759 C CA . ILE A 1 476 ? -13.305 -38.281 -12.352 1 97.88 476 ILE A CA 1
ATOM 3760 C C . ILE A 1 476 ? -12.367 -37.125 -12.75 1 97.88 476 ILE A C 1
ATOM 3762 O O . ILE A 1 476 ? -12.422 -36.656 -13.883 1 97.88 476 ILE A O 1
ATOM 3766 N N . THR A 1 477 ? -11.5 -36.75 -11.844 1 98.12 477 THR A N 1
ATOM 3767 C CA . THR A 1 477 ? -10.633 -35.594 -12.055 1 98.12 477 THR A CA 1
ATOM 3768 C C . THR A 1 477 ? -9.648 -35.875 -13.188 1 98.12 477 THR A C 1
ATOM 3770 O O . THR A 1 477 ? -9.484 -35.031 -14.078 1 98.12 477 THR A O 1
ATOM 3773 N N . THR A 1 478 ? -9.008 -37.031 -13.234 1 98.38 478 THR A N 1
ATOM 3774 C CA . THR A 1 478 ? -8.016 -37.344 -14.258 1 98.38 478 THR A CA 1
ATOM 3775 C C . THR A 1 478 ? -8.672 -37.469 -15.625 1 98.38 478 THR A C 1
ATOM 3777 O O . THR A 1 478 ? -8.07 -37.094 -16.641 1 98.38 478 THR A O 1
ATOM 3780 N N . ARG A 1 479 ? -9.875 -37.969 -15.672 1 98.38 479 ARG A N 1
ATOM 3781 C CA . ARG A 1 479 ? -10.602 -38.031 -16.938 1 98.38 479 ARG A CA 1
ATOM 3782 C C . ARG A 1 479 ? -10.852 -36.625 -17.5 1 98.38 479 ARG A C 1
ATOM 3784 O O . ARG A 1 479 ? -10.586 -36.344 -18.672 1 98.38 479 ARG A O 1
ATOM 3791 N N . LEU A 1 480 ? -11.305 -35.719 -16.672 1 98.69 480 LEU A N 1
ATOM 3792 C CA . LEU A 1 480 ? -11.586 -34.344 -17.094 1 98.69 480 LEU A CA 1
ATOM 3793 C C . LEU A 1 480 ? -10.305 -33.656 -17.547 1 98.69 480 LEU A C 1
ATOM 3795 O O . LEU A 1 480 ? -10.289 -32.969 -18.578 1 98.69 480 LEU A O 1
ATOM 3799 N N . TRP A 1 481 ? -9.234 -33.781 -16.828 1 98.81 481 TRP A N 1
ATOM 3800 C CA . TRP A 1 481 ? -7.965 -33.125 -17.125 1 98.81 481 TRP A CA 1
ATOM 3801 C C . TRP A 1 481 ? -7.336 -33.688 -18.391 1 98.81 481 TRP A C 1
ATOM 3803 O O . TRP A 1 481 ? -6.84 -32.938 -19.234 1 98.81 481 TRP A O 1
ATOM 3813 N N . THR A 1 482 ? -7.352 -35.031 -18.578 1 98.75 482 THR A N 1
ATOM 3814 C CA . THR A 1 482 ? -6.754 -35.625 -19.766 1 98.75 482 THR A CA 1
ATOM 3815 C C . THR A 1 482 ? -7.605 -35.344 -21 1 98.75 482 THR A C 1
ATOM 3817 O O . THR A 1 482 ? -7.078 -35.156 -22.094 1 98.75 482 THR A O 1
ATOM 3820 N N . ASN A 1 483 ? -8.953 -35.312 -20.859 1 98.81 483 ASN A N 1
ATOM 3821 C CA . ASN A 1 483 ? -9.805 -34.906 -21.953 1 98.81 483 ASN A CA 1
ATOM 3822 C C . ASN A 1 483 ? -9.461 -33.469 -22.406 1 98.81 483 ASN A C 1
ATOM 3824 O O . ASN A 1 483 ? -9.359 -33.219 -23.609 1 98.81 483 ASN A O 1
ATOM 3828 N N . PHE A 1 484 ? -9.281 -32.625 -21.438 1 98.81 484 PHE A N 1
ATOM 3829 C CA . PHE A 1 484 ? -8.922 -31.266 -21.781 1 98.81 484 PHE A CA 1
ATOM 3830 C C . PHE A 1 484 ? -7.598 -31.219 -22.531 1 98.81 484 PHE A C 1
ATOM 3832 O O . PHE A 1 484 ? -7.453 -30.469 -23.5 1 98.81 484 PHE A O 1
ATOM 3839 N N . ALA A 1 485 ? -6.617 -31.938 -22.062 1 98.69 485 ALA A N 1
ATOM 3840 C CA . ALA A 1 485 ? -5.316 -31.984 -22.719 1 98.69 485 ALA A CA 1
ATOM 3841 C C . ALA A 1 485 ? -5.457 -32.5 -24.156 1 98.69 485 ALA A C 1
ATOM 3843 O O . ALA A 1 485 ? -4.793 -32 -25.062 1 98.69 485 ALA A O 1
ATOM 3844 N N . LYS A 1 486 ? -6.312 -33.5 -24.391 1 98.06 486 LYS A N 1
ATOM 3845 C CA . LYS A 1 486 ? -6.48 -34.156 -25.688 1 98.06 486 LYS A CA 1
ATOM 3846 C C . LYS A 1 486 ? -7.285 -33.281 -26.641 1 98.06 486 LYS A C 1
ATOM 3848 O O . LYS A 1 486 ? -6.926 -33.125 -27.812 1 98.06 486 LYS A O 1
ATOM 3853 N N . TYR A 1 487 ? -8.375 -32.594 -26.078 1 97.75 487 TYR A N 1
ATOM 3854 C CA . TYR A 1 487 ? -9.391 -32.062 -26.984 1 97.75 487 TYR A CA 1
ATOM 3855 C C . TYR A 1 487 ? -9.594 -30.578 -26.766 1 97.75 487 TYR A C 1
ATOM 3857 O O . TYR A 1 487 ? -10.297 -29.922 -27.531 1 97.75 487 TYR A O 1
ATOM 3865 N N . GLY A 1 488 ? -8.969 -30.016 -25.734 1 98.19 488 GLY A N 1
ATOM 3866 C CA . GLY A 1 488 ? -9.281 -28.656 -25.344 1 98.19 488 GLY A CA 1
ATOM 3867 C C . GLY A 1 488 ? -10.656 -28.516 -24.719 1 98.19 488 GLY A C 1
ATOM 3868 O O . GLY A 1 488 ? -11.148 -27.406 -24.516 1 98.19 488 GLY A O 1
ATOM 3869 N N . ASP A 1 489 ? -11.305 -29.594 -24.469 1 98.5 489 ASP A N 1
ATOM 3870 C CA . ASP A 1 489 ? -12.641 -29.734 -23.891 1 98.5 489 ASP A CA 1
ATOM 3871 C C . ASP A 1 489 ? -12.688 -30.859 -22.875 1 98.5 489 ASP A C 1
ATOM 3873 O O . ASP A 1 489 ? -12.547 -32.031 -23.219 1 98.5 489 ASP A O 1
ATOM 3877 N N . PRO A 1 490 ? -12.922 -30.531 -21.578 1 98.75 490 PRO A N 1
ATOM 3878 C CA . PRO A 1 490 ? -12.875 -31.562 -20.531 1 98.75 490 PRO A CA 1
ATOM 3879 C C . PRO A 1 490 ? -13.992 -32.594 -20.672 1 98.75 490 PRO A C 1
ATOM 3881 O O . PRO A 1 490 ? -13.93 -33.656 -20.062 1 98.75 490 PRO A O 1
ATOM 3884 N N . ASN A 1 491 ? -14.984 -32.344 -21.469 1 98.38 491 ASN A N 1
ATOM 3885 C CA . ASN A 1 491 ? -16.078 -33.281 -21.656 1 98.38 491 ASN A CA 1
ATOM 3886 C C . ASN A 1 491 ? -15.633 -34.531 -22.453 1 98.38 491 ASN A C 1
ATOM 3888 O O . ASN A 1 491 ? -16.156 -35.625 -22.266 1 98.38 491 ASN A O 1
ATOM 3892 N N . GLY A 1 492 ? -14.719 -34.375 -23.328 1 97.56 492 GLY A N 1
ATOM 3893 C CA . GLY A 1 492 ? -14.164 -35.469 -24.094 1 97.56 492 GLY A CA 1
ATOM 3894 C C . GLY A 1 492 ? -14.984 -35.781 -25.328 1 97.56 492 GLY A C 1
ATOM 3895 O O . GLY A 1 492 ? -15.953 -35.094 -25.641 1 97.56 492 GLY A O 1
ATOM 3896 N N . GLU A 1 493 ? -14.508 -36.781 -26.062 1 95.56 493 GLU A N 1
ATOM 3897 C CA . GLU A 1 493 ? -15.133 -37.281 -27.281 1 95.56 493 GLU A CA 1
ATOM 3898 C C . GLU A 1 493 ? -15 -38.812 -27.391 1 95.56 493 GLU A C 1
ATOM 3900 O O . GLU A 1 493 ? -14.102 -39.406 -26.781 1 95.56 493 GLU A O 1
ATOM 3905 N N . GLY A 1 494 ? -15.922 -39.375 -28.078 1 94.69 494 GLY A N 1
ATOM 3906 C CA . GLY A 1 494 ? -15.836 -40.812 -28.344 1 94.69 494 GLY A CA 1
ATOM 3907 C C . GLY A 1 494 ? -15.781 -41.625 -27.078 1 94.69 494 GLY A C 1
ATOM 3908 O O . GLY A 1 494 ? -16.625 -41.5 -26.188 1 94.69 494 GLY A O 1
ATOM 3909 N N . GLU A 1 495 ? -14.727 -42.406 -26.969 1 93.19 495 GLU A N 1
ATOM 3910 C CA . GLU A 1 495 ? -14.57 -43.312 -25.828 1 93.19 495 GLU A CA 1
ATOM 3911 C C . GLU A 1 495 ? -14.117 -42.562 -24.578 1 93.19 495 GLU A C 1
ATOM 3913 O O . GLU A 1 495 ? -14.18 -43.094 -23.469 1 93.19 495 GLU A O 1
ATOM 3918 N N . ASP A 1 496 ? -13.758 -41.344 -24.781 1 95.88 496 ASP A N 1
ATOM 3919 C CA . ASP A 1 496 ? -13.195 -40.562 -23.672 1 95.88 496 ASP A CA 1
ATOM 3920 C C . ASP A 1 496 ? -14.258 -39.656 -23.047 1 95.88 496 ASP A C 1
ATOM 3922 O O . ASP A 1 496 ? -13.953 -38.844 -22.172 1 95.88 496 ASP A O 1
ATOM 3926 N N . ILE A 1 497 ? -15.492 -39.781 -23.406 1 97 497 ILE A N 1
ATOM 3927 C CA . ILE A 1 497 ? -16.547 -38.906 -22.922 1 97 497 ILE A CA 1
ATOM 3928 C C . ILE A 1 497 ? -16.656 -39.062 -21.406 1 97 497 ILE A C 1
ATOM 3930 O O . ILE A 1 497 ? -16.75 -40.156 -20.875 1 97 497 ILE A O 1
ATOM 3934 N N . ALA A 1 498 ? -16.578 -37.938 -20.734 1 96.44 498 ALA A N 1
ATOM 3935 C CA . ALA A 1 498 ? -16.719 -37.938 -19.281 1 96.44 498 ALA A CA 1
ATOM 3936 C C . ALA A 1 498 ? -18.156 -38.25 -18.859 1 96.44 498 ALA A C 1
ATOM 3938 O O . ALA A 1 498 ? -19.109 -37.781 -19.5 1 96.44 498 ALA A O 1
ATOM 3939 N N . GLN A 1 499 ? -18.297 -39 -17.828 1 93.19 499 GLN A N 1
ATOM 3940 C CA . GLN A 1 499 ? -19.609 -39.344 -17.312 1 93.19 499 GLN A CA 1
ATOM 3941 C C . GLN A 1 499 ? -20.141 -38.281 -16.359 1 93.19 499 GLN A C 1
ATOM 3943 O O . GLN A 1 499 ? -20.078 -38.469 -15.141 1 93.19 499 GLN A O 1
ATOM 3948 N N . LEU A 1 500 ? -20.688 -37.281 -16.906 1 95.56 500 LEU A N 1
ATOM 3949 C CA . LEU A 1 500 ? -21.25 -36.156 -16.156 1 95.56 500 LEU A CA 1
ATOM 3950 C C . LEU A 1 500 ? -22.75 -36.094 -16.328 1 95.56 500 LEU A C 1
ATOM 3952 O O . LEU A 1 500 ? -23.266 -36.375 -17.406 1 95.56 500 LEU A O 1
ATOM 3956 N N . GLU A 1 501 ? -23.422 -35.719 -15.289 1 93.44 501 GLU A N 1
ATOM 3957 C CA . GLU A 1 501 ? -24.859 -35.5 -15.406 1 93.44 501 GLU A CA 1
ATOM 3958 C C . GLU A 1 501 ? -25.172 -34.312 -16.344 1 93.44 501 GLU A C 1
ATOM 3960 O O . GLU A 1 501 ? -26.141 -34.375 -17.094 1 93.44 501 GLU A O 1
ATOM 3965 N N . GLN A 1 502 ? -24.375 -33.312 -16.234 1 94.38 502 GLN A N 1
ATOM 3966 C CA . GLN A 1 502 ? -24.453 -32.156 -17.125 1 94.38 502 GLN A CA 1
ATOM 3967 C C . GLN A 1 502 ? -23.109 -31.859 -17.766 1 94.38 502 GLN A C 1
ATOM 3969 O O . GLN A 1 502 ? -22.062 -31.969 -17.109 1 94.38 502 GLN A O 1
ATOM 3974 N N . LYS A 1 503 ? -23.25 -31.422 -18.953 1 96.25 503 LYS A N 1
ATOM 3975 C CA . LYS A 1 503 ? -22.031 -31.031 -19.672 1 96.25 503 LYS A CA 1
ATOM 3976 C C . LYS A 1 503 ? -21.344 -29.859 -18.969 1 96.25 503 LYS A C 1
ATOM 3978 O O . LYS A 1 503 ? -22.016 -28.922 -18.516 1 96.25 503 LYS A O 1
ATOM 3983 N N . TRP A 1 504 ? -20.031 -29.906 -18.875 1 98.44 504 TRP A N 1
ATOM 3984 C CA . TRP A 1 504 ? -19.266 -28.766 -18.406 1 98.44 504 TRP A CA 1
ATOM 3985 C C . TRP A 1 504 ? -19.281 -27.625 -19.406 1 98.44 504 TRP A C 1
ATOM 3987 O O . TRP A 1 504 ? -18.531 -27.641 -20.391 1 98.44 504 TRP A O 1
ATOM 3997 N N . GLU A 1 505 ? -20.094 -26.656 -19.156 1 98.25 505 GLU A N 1
ATOM 3998 C CA . GLU A 1 505 ? -20.219 -25.516 -20.062 1 98.25 505 GLU A CA 1
ATOM 3999 C C . GLU A 1 505 ? -19.141 -24.469 -19.797 1 98.25 505 GLU A C 1
ATOM 4001 O O . GLU A 1 505 ? -18.734 -24.266 -18.641 1 98.25 505 GLU A O 1
ATOM 4006 N N . ARG A 1 506 ? -18.781 -23.781 -20.812 1 98.25 506 ARG A N 1
ATOM 4007 C CA . ARG A 1 506 ? -17.766 -22.734 -20.734 1 98.25 506 ARG A CA 1
ATOM 4008 C C . ARG A 1 506 ? -18.328 -21.484 -20.062 1 98.25 506 ARG A C 1
ATOM 4010 O O . ARG A 1 506 ? -19.516 -21.188 -20.188 1 98.25 506 ARG A O 1
ATOM 4017 N N . ALA A 1 507 ? -17.484 -20.781 -19.344 1 98.62 507 ALA A N 1
ATOM 4018 C CA . ALA A 1 507 ? -17.797 -19.406 -18.969 1 98.62 507 ALA A CA 1
ATOM 4019 C C . ALA A 1 507 ? -17.781 -18.484 -20.172 1 98.62 507 ALA A C 1
ATOM 4021 O O . ALA A 1 507 ? -17 -18.688 -21.109 1 98.62 507 ALA A O 1
ATOM 4022 N N . THR A 1 508 ? -18.672 -17.484 -20.25 1 98.06 508 THR A N 1
ATOM 4023 C CA . THR A 1 508 ? -18.766 -16.516 -21.328 1 98.06 508 THR A CA 1
ATOM 4024 C C . THR A 1 508 ? -18.75 -15.094 -20.781 1 98.06 508 THR A C 1
ATOM 4026 O O . THR A 1 508 ? -18.75 -14.883 -19.578 1 98.06 508 THR A O 1
ATOM 4029 N N . VAL A 1 509 ? -18.672 -14.156 -21.734 1 97.44 509 VAL A N 1
ATOM 4030 C CA . VAL A 1 509 ? -18.703 -12.75 -21.344 1 97.44 509 VAL A CA 1
ATOM 4031 C C . VAL A 1 509 ? -20 -12.461 -20.578 1 97.44 509 VAL A C 1
ATOM 4033 O O . VAL A 1 509 ? -19.984 -11.75 -19.578 1 97.44 509 VAL A O 1
ATOM 4036 N N . GLU A 1 510 ? -21.094 -13.07 -20.953 1 97.38 510 GLU A N 1
ATOM 4037 C CA . GLU A 1 510 ? -22.406 -12.852 -20.344 1 97.38 510 GLU A CA 1
ATOM 4038 C C . GLU A 1 510 ? -22.516 -13.586 -19.016 1 97.38 510 GLU A C 1
ATOM 4040 O O . GLU A 1 510 ? -23.156 -13.109 -18.078 1 97.38 510 GLU A O 1
ATOM 4045 N N . ASN A 1 511 ? -21.844 -14.734 -18.922 1 97.81 511 ASN A N 1
ATOM 4046 C CA . ASN A 1 511 ? -21.891 -15.555 -17.719 1 97.81 511 ASN A CA 1
ATOM 4047 C C . ASN A 1 511 ? -20.5 -16 -17.281 1 97.81 511 ASN A C 1
ATOM 4049 O O . ASN A 1 511 ? -20.188 -17.188 -17.312 1 97.81 511 ASN A O 1
ATOM 4053 N N . PRO A 1 512 ? -19.75 -15.07 -16.781 1 98.31 512 PRO A N 1
ATOM 4054 C CA . PRO A 1 512 ? -18.359 -15.367 -16.469 1 98.31 512 PRO A CA 1
ATOM 4055 C C . PRO A 1 512 ? -18.203 -16.219 -15.203 1 98.31 512 PRO A C 1
ATOM 4057 O O . PRO A 1 512 ? -17.094 -16.625 -14.859 1 98.31 512 PRO A O 1
ATOM 4060 N N . GLN A 1 513 ? -19.312 -16.578 -14.539 1 98.44 513 GLN A N 1
ATOM 4061 C CA . GLN A 1 513 ? -19.25 -17.328 -13.289 1 98.44 513 GLN A CA 1
ATOM 4062 C C . GLN A 1 513 ? -19.547 -18.812 -13.523 1 98.44 513 GLN A C 1
ATOM 4064 O O . GLN A 1 513 ? -19.359 -19.625 -12.625 1 98.44 513 GLN A O 1
ATOM 4069 N N . THR A 1 514 ? -20.078 -19.141 -14.703 1 98.56 514 THR A N 1
ATOM 4070 C CA . THR A 1 514 ? -20.406 -20.547 -14.977 1 98.56 514 THR A CA 1
ATOM 4071 C C . THR A 1 514 ? -19.219 -21.453 -14.672 1 98.56 514 THR A C 1
ATOM 4073 O O . THR A 1 514 ? -18.109 -21.188 -15.125 1 98.56 514 THR A O 1
ATOM 4076 N N . HIS A 1 515 ? -19.484 -22.484 -13.781 1 98.69 515 HIS A N 1
ATOM 4077 C CA . HIS A 1 515 ? -18.375 -23.359 -13.391 1 98.69 515 HIS A CA 1
ATOM 4078 C C . HIS A 1 515 ? -18.891 -24.75 -13.023 1 98.69 515 HIS A C 1
ATOM 4080 O O . HIS A 1 515 ? -20.094 -24.938 -12.812 1 98.69 515 HIS A O 1
ATOM 4086 N N . LEU A 1 516 ? -18 -25.641 -13.047 1 98.69 516 LEU A N 1
ATOM 4087 C CA . LEU A 1 516 ? -18.328 -26.984 -12.578 1 98.69 516 LEU A CA 1
ATOM 4088 C C . LEU A 1 516 ? -17.875 -27.188 -11.133 1 98.69 516 LEU A C 1
ATOM 4090 O O . LEU A 1 516 ? -16.703 -26.984 -10.812 1 98.69 516 LEU A O 1
ATOM 4094 N N . SER A 1 517 ? -18.812 -27.453 -10.25 1 98.31 517 SER A N 1
ATOM 4095 C CA . SER A 1 517 ? -18.484 -27.969 -8.922 1 98.31 517 SER A CA 1
ATOM 4096 C C . SER A 1 517 ? -18.062 -29.422 -8.969 1 98.31 517 SER A C 1
ATOM 4098 O O . SER A 1 517 ? -18.891 -30.297 -9.234 1 98.31 517 SER A O 1
ATOM 4100 N N . ILE A 1 518 ? -16.812 -29.688 -8.688 1 98.38 518 ILE A N 1
ATOM 4101 C CA . ILE A 1 518 ? -16.281 -31.031 -8.883 1 98.38 518 ILE A CA 1
ATOM 4102 C C . ILE A 1 518 ? -16.297 -31.797 -7.559 1 98.38 518 ILE A C 1
ATOM 4104 O O . ILE A 1 518 ? -15.578 -31.422 -6.621 1 98.38 518 ILE A O 1
ATOM 4108 N N . SER A 1 519 ? -17.078 -32.719 -7.465 1 97.5 519 SER A N 1
ATOM 4109 C CA . SER A 1 519 ? -17.25 -33.688 -6.379 1 97.5 519 SER A CA 1
ATOM 4110 C C . SER A 1 519 ? -17.562 -35.062 -6.918 1 97.5 519 SER A C 1
ATOM 4112 O O . SER A 1 519 ? -17.297 -35.375 -8.086 1 97.5 519 SER A O 1
ATOM 4114 N N . LEU A 1 520 ? -18.047 -35.969 -6.02 1 97 520 LEU A N 1
ATOM 4115 C CA . LEU A 1 520 ? -18.375 -37.312 -6.469 1 97 520 LEU A CA 1
ATOM 4116 C C . LEU A 1 520 ? -19.531 -37.281 -7.469 1 97 520 LEU A C 1
ATOM 4118 O O . LEU A 1 520 ? -19.688 -38.219 -8.266 1 97 520 LEU A O 1
ATOM 4122 N N . GLN A 1 521 ? -20.297 -36.25 -7.434 1 96.5 521 GLN A N 1
ATOM 4123 C CA . GLN A 1 521 ? -21.344 -35.938 -8.398 1 96.5 521 GLN A CA 1
ATOM 4124 C C . GLN A 1 521 ? -21.219 -34.5 -8.914 1 96.5 521 GLN A C 1
ATOM 4126 O O . GLN A 1 521 ? -21.953 -33.625 -8.484 1 96.5 521 GLN A O 1
ATOM 4131 N N . PRO A 1 522 ? -20.312 -34.312 -9.922 1 97.94 522 PRO A N 1
ATOM 4132 C CA . PRO A 1 522 ? -20.078 -32.938 -10.398 1 97.94 522 PRO A CA 1
ATOM 4133 C C . PRO A 1 522 ? -21.359 -32.281 -10.891 1 97.94 522 PRO A C 1
ATOM 4135 O O . PRO A 1 522 ? -22.203 -32.906 -11.508 1 97.94 522 PRO A O 1
ATOM 4138 N N . LYS A 1 523 ? -21.5 -30.969 -10.617 1 97.62 523 LYS A N 1
ATOM 4139 C CA . LYS A 1 523 ? -22.688 -30.203 -10.992 1 97.62 523 LYS A CA 1
ATOM 4140 C C . LYS A 1 523 ? -22.297 -28.859 -11.602 1 97.62 523 LYS A C 1
ATOM 4142 O O . LYS A 1 523 ? -21.375 -28.203 -11.125 1 97.62 523 LYS A O 1
ATOM 4147 N N . LEU A 1 524 ? -22.969 -28.562 -12.719 1 98.06 524 LEU A N 1
ATOM 4148 C CA . LEU A 1 524 ? -22.797 -27.25 -13.32 1 98.06 524 LEU A CA 1
ATOM 4149 C C . LEU A 1 524 ? -23.484 -26.172 -12.484 1 98.06 524 LEU A C 1
ATOM 4151 O O . LEU A 1 524 ? -24.641 -26.344 -12.102 1 98.06 524 LEU A O 1
ATOM 4155 N N . GLN A 1 525 ? -22.75 -25.141 -12.141 1 97.75 525 GLN A N 1
ATOM 4156 C CA . GLN A 1 525 ? -23.281 -24.031 -11.359 1 97.75 525 GLN A CA 1
ATOM 4157 C C . GLN A 1 525 ? -23.172 -22.719 -12.133 1 97.75 525 GLN A C 1
ATOM 4159 O O . GLN A 1 525 ? -22.219 -22.516 -12.883 1 97.75 525 GLN A O 1
ATOM 4164 N N . GLN A 1 526 ? -24.078 -21.812 -11.883 1 97.69 526 GLN A N 1
ATOM 4165 C CA . GLN A 1 526 ? -24.125 -20.547 -12.625 1 97.69 526 GLN A CA 1
ATOM 4166 C C . GLN A 1 526 ? -23.562 -19.406 -11.797 1 97.69 526 GLN A C 1
ATOM 4168 O O . GLN A 1 526 ? -23.25 -18.328 -12.328 1 97.69 526 GLN A O 1
ATOM 4173 N N . VAL A 1 527 ? -23.516 -19.625 -10.516 1 97.88 527 VAL A N 1
ATOM 4174 C CA . VAL A 1 527 ? -23 -18.578 -9.625 1 97.88 527 VAL A CA 1
ATOM 4175 C C . VAL A 1 527 ? -21.812 -19.109 -8.828 1 97.88 527 VAL A C 1
ATOM 4177 O O . VAL A 1 527 ? -21.906 -20.156 -8.195 1 97.88 527 VAL A O 1
ATOM 4180 N N . TYR A 1 528 ? -20.766 -18.438 -8.93 1 97.56 528 TYR A N 1
ATOM 4181 C CA . TYR A 1 528 ? -19.516 -18.812 -8.266 1 97.56 528 TYR A CA 1
ATOM 4182 C C . TYR A 1 528 ? -19.359 -18.078 -6.938 1 97.56 528 TYR A C 1
ATOM 4184 O O . TYR A 1 528 ? -19.297 -16.844 -6.898 1 97.56 528 TYR A O 1
ATOM 4192 N N . LYS A 1 529 ? -19.375 -18.859 -5.812 1 97.06 529 LYS A N 1
ATOM 4193 C CA . LYS A 1 529 ? -19.172 -18.359 -4.453 1 97.06 529 LYS A CA 1
ATOM 4194 C C . LYS A 1 529 ? -20.047 -17.156 -4.16 1 97.06 529 LYS A C 1
ATOM 4196 O O . LYS A 1 529 ? -19.547 -16.109 -3.721 1 97.06 529 LYS A O 1
ATOM 4201 N N . ASN A 1 530 ? -21.266 -17.234 -4.508 1 96.62 530 ASN A N 1
ATOM 4202 C CA . ASN A 1 530 ? -22.328 -16.266 -4.258 1 96.62 530 ASN A CA 1
ATOM 4203 C C . ASN A 1 530 ? -22.047 -14.945 -4.965 1 96.62 530 ASN A C 1
ATOM 4205 O O . ASN A 1 530 ? -22.516 -13.891 -4.523 1 96.62 530 ASN A O 1
ATOM 4209 N N . GLY A 1 531 ? -21.188 -14.953 -6.008 1 97.81 531 GLY A N 1
ATOM 4210 C CA . GLY A 1 531 ? -20.906 -13.781 -6.828 1 97.81 531 GLY A CA 1
ATOM 4211 C C . GLY A 1 531 ? -19.953 -12.805 -6.176 1 97.81 531 GLY A C 1
ATOM 4212 O O . GLY A 1 531 ? -19.641 -11.75 -6.738 1 97.81 531 GLY A O 1
ATOM 4213 N N . ARG A 1 532 ? -19.453 -13.148 -4.996 1 97.44 532 ARG A N 1
ATOM 4214 C CA . ARG A 1 532 ? -18.641 -12.242 -4.199 1 97.44 532 ARG A CA 1
ATOM 4215 C C . ARG A 1 532 ? -17.297 -11.961 -4.883 1 97.44 532 ARG A C 1
ATOM 4217 O O . ARG A 1 532 ? -16.891 -10.812 -5.023 1 97.44 532 ARG A O 1
ATOM 4224 N N . PRO A 1 533 ? -16.609 -13 -5.422 1 97.94 533 PRO A N 1
ATOM 4225 C CA . PRO A 1 533 ? -15.328 -12.727 -6.09 1 97.94 533 PRO A CA 1
ATOM 4226 C C . PRO A 1 533 ? -15.492 -11.875 -7.344 1 97.94 533 PRO A C 1
ATOM 4228 O O . PRO A 1 533 ? -14.664 -11 -7.609 1 97.94 533 PRO A O 1
ATOM 4231 N N . LEU A 1 534 ? -16.547 -12.094 -8.148 1 98.31 534 LEU A N 1
ATOM 4232 C CA . LEU A 1 534 ? -16.781 -11.297 -9.344 1 98.31 534 LEU A CA 1
ATOM 4233 C C . LEU A 1 534 ? -17.047 -9.836 -8.984 1 98.31 534 LEU A C 1
ATOM 4235 O O . LEU A 1 534 ? -16.5 -8.93 -9.617 1 98.31 534 LEU A O 1
ATOM 4239 N N . PHE A 1 535 ? -17.906 -9.68 -7.938 1 98.19 535 PHE A N 1
ATOM 4240 C CA . PHE A 1 535 ? -18.219 -8.344 -7.461 1 98.19 535 PHE A CA 1
ATOM 4241 C C . PHE A 1 535 ? -16.953 -7.578 -7.09 1 98.19 535 PHE A C 1
ATOM 4243 O O . PHE A 1 535 ? -16.75 -6.453 -7.551 1 98.19 535 PHE A O 1
ATOM 4250 N N . MET A 1 536 ? -16.094 -8.195 -6.332 1 98.06 536 MET A N 1
ATOM 4251 C CA . MET A 1 536 ? -14.883 -7.539 -5.848 1 98.06 536 MET A CA 1
ATOM 4252 C C . MET A 1 536 ? -13.883 -7.352 -6.98 1 98.06 536 MET A C 1
ATOM 4254 O O . MET A 1 536 ? -13.211 -6.32 -7.055 1 98.06 536 MET A O 1
ATOM 4258 N N . ALA A 1 537 ? -13.789 -8.336 -7.852 1 97.56 537 ALA A N 1
ATOM 4259 C CA . ALA A 1 537 ? -12.867 -8.234 -8.984 1 97.56 537 ALA A CA 1
ATOM 4260 C C . ALA A 1 537 ? -13.203 -7.031 -9.859 1 97.56 537 ALA A C 1
ATOM 4262 O O . ALA A 1 537 ? -12.312 -6.305 -10.289 1 97.56 537 ALA A O 1
ATOM 4263 N N . GLN A 1 538 ? -14.422 -6.805 -10.109 1 96.69 538 GLN A N 1
ATOM 4264 C CA . GLN A 1 538 ? -14.859 -5.703 -10.961 1 96.69 538 GLN A CA 1
ATOM 4265 C C . GLN A 1 538 ? -14.562 -4.352 -10.312 1 96.69 538 GLN A C 1
ATOM 4267 O O . GLN A 1 538 ? -14.094 -3.428 -10.977 1 96.69 538 GLN A O 1
ATOM 4272 N N . LEU A 1 539 ? -14.82 -4.27 -9 1 96.69 539 LEU A N 1
ATOM 4273 C CA . LEU A 1 539 ? -14.531 -3.035 -8.273 1 96.69 539 LEU A CA 1
ATOM 4274 C C . LEU A 1 539 ? -13.039 -2.742 -8.273 1 96.69 539 LEU A C 1
ATOM 4276 O O . LEU A 1 539 ? -12.625 -1.607 -8.523 1 96.69 539 LEU A O 1
ATOM 4280 N N . LEU A 1 540 ? -12.25 -3.721 -8 1 95.31 540 LEU A N 1
ATOM 4281 C CA . LEU A 1 540 ? -10.805 -3.541 -7.898 1 95.31 540 LEU A CA 1
ATOM 4282 C C . LEU A 1 540 ? -10.203 -3.199 -9.258 1 95.31 540 LEU A C 1
ATOM 4284 O O . LEU A 1 540 ? -9.266 -2.404 -9.344 1 95.31 540 LEU A O 1
ATOM 4288 N N . LYS A 1 541 ? -10.711 -3.805 -10.289 1 92.88 541 LYS A N 1
ATOM 4289 C CA . LYS A 1 541 ? -10.242 -3.488 -11.633 1 92.88 541 LYS A CA 1
ATOM 4290 C C . LYS A 1 541 ? -10.477 -2.018 -11.969 1 92.88 541 LYS A C 1
ATOM 4292 O O . LYS A 1 541 ? -9.625 -1.374 -12.586 1 92.88 541 LYS A O 1
ATOM 4297 N N . GLU A 1 542 ? -11.539 -1.532 -11.539 1 90.88 542 GLU A N 1
ATOM 4298 C CA . GLU A 1 542 ? -11.875 -0.131 -11.781 1 90.88 542 GLU A CA 1
ATOM 4299 C C . GLU A 1 542 ? -10.977 0.797 -10.969 1 90.88 542 GLU A C 1
ATOM 4301 O O . GLU A 1 542 ? -10.594 1.87 -11.438 1 90.88 542 GLU A O 1
ATOM 4306 N N . ALA A 1 543 ? -10.656 0.379 -9.836 1 92.06 543 ALA A N 1
ATOM 4307 C CA . ALA A 1 543 ? -9.961 1.251 -8.891 1 92.06 543 ALA A CA 1
ATOM 4308 C C . ALA A 1 543 ? -8.453 1.241 -9.148 1 92.06 543 ALA A C 1
ATOM 4310 O O . ALA A 1 543 ? -7.754 2.193 -8.797 1 92.06 543 ALA A O 1
ATOM 4311 N N . ARG A 1 544 ? -7.906 0.198 -9.688 1 87.38 544 ARG A N 1
ATOM 4312 C CA . ARG A 1 544 ? -6.465 0.053 -9.875 1 87.38 544 ARG A CA 1
ATOM 4313 C C . ARG A 1 544 ? -6.062 0.395 -11.305 1 87.38 544 ARG A C 1
ATOM 4315 O O . ARG A 1 544 ? -6.484 -0.273 -12.25 1 87.38 544 ARG A O 1
ATOM 4322 N N . PRO A 1 545 ? -5.211 1.398 -11.406 1 84.56 545 PRO A N 1
ATOM 4323 C CA . PRO A 1 545 ? -4.738 1.729 -12.758 1 84.56 545 PRO A CA 1
ATOM 4324 C C . PRO A 1 545 ? -3.719 0.722 -13.281 1 84.56 545 PRO A C 1
ATOM 4326 O O . PRO A 1 545 ? -3.125 -0.03 -12.508 1 84.56 545 PRO A O 1
ATOM 4329 N N . PRO A 1 546 ? -3.553 0.735 -14.633 1 86.44 546 PRO A N 1
ATOM 4330 C CA . PRO A 1 546 ? -2.439 -0.054 -15.164 1 86.44 546 PRO A CA 1
ATOM 4331 C C . PRO A 1 546 ? -1.086 0.395 -14.625 1 86.44 546 PRO A C 1
ATOM 4333 O O . PRO A 1 546 ? -0.919 1.562 -14.258 1 86.44 546 PRO A O 1
ATOM 4336 N N . PRO A 1 547 ? -0.185 -0.58 -14.539 1 88.75 547 PRO A N 1
ATOM 4337 C CA . PRO A 1 547 ? 1.141 -0.198 -14.039 1 88.75 547 PRO A CA 1
ATOM 4338 C C . PRO A 1 547 ? 1.813 0.859 -14.914 1 88.75 547 PRO A C 1
ATOM 4340 O O . PRO A 1 547 ? 1.665 0.839 -16.141 1 88.75 547 PRO A O 1
ATOM 4343 N N . ASN A 1 548 ? 2.549 1.769 -14.281 1 87.31 548 ASN A N 1
ATOM 4344 C CA . ASN A 1 548 ? 3.311 2.824 -14.945 1 87.31 548 ASN A CA 1
ATOM 4345 C C . ASN A 1 548 ? 4.688 2.332 -15.375 1 87.31 548 ASN A C 1
ATOM 4347 O O . ASN A 1 548 ? 5.695 2.645 -14.734 1 87.31 548 ASN A O 1
ATOM 4351 N N . LEU A 1 549 ? 4.73 1.594 -16.562 1 91.38 549 LEU A N 1
ATOM 4352 C CA . LEU A 1 549 ? 5.965 0.944 -16.984 1 91.38 549 LEU A CA 1
ATOM 4353 C C . LEU A 1 549 ? 6.887 1.936 -17.688 1 91.38 549 LEU A C 1
ATOM 4355 O O . LEU A 1 549 ? 6.422 2.818 -18.422 1 91.38 549 LEU A O 1
ATOM 4359 N N . MET B 1 1 ? 17.859 20.547 46.469 1 22.67 1 MET B N 1
ATOM 4360 C CA . MET B 1 1 ? 17.047 21.594 47.062 1 22.67 1 MET B CA 1
ATOM 4361 C C . MET B 1 1 ? 16.516 22.547 46 1 22.67 1 MET B C 1
ATOM 4363 O O . MET B 1 1 ? 17.172 23.516 45.656 1 22.67 1 MET B O 1
ATOM 4367 N N . GLY B 1 2 ? 16.156 22 44.844 1 24.53 2 GLY B N 1
ATOM 4368 C CA . GLY B 1 2 ? 15.742 22.609 43.594 1 24.53 2 GLY B CA 1
ATOM 4369 C C . GLY B 1 2 ? 14.617 23.625 43.75 1 24.53 2 GLY B C 1
ATOM 4370 O O . GLY B 1 2 ? 13.508 23.266 44.156 1 24.53 2 GLY B O 1
ATOM 4371 N N . GLY B 1 3 ? 15.07 24.781 44.25 1 26.69 3 GLY B N 1
ATOM 4372 C CA . GLY B 1 3 ? 14.164 25.844 44.656 1 26.69 3 GLY B CA 1
ATOM 4373 C C . GLY B 1 3 ? 13.109 26.172 43.625 1 26.69 3 GLY B C 1
ATOM 4374 O O . GLY B 1 3 ? 13.406 26.25 42.438 1 26.69 3 GLY B O 1
ATOM 4375 N N . THR B 1 4 ? 11.898 25.703 43.844 1 30.12 4 THR B N 1
ATOM 4376 C CA . THR B 1 4 ? 10.664 26.047 43.156 1 30.12 4 THR B CA 1
ATOM 4377 C C . THR B 1 4 ? 10.539 27.562 43.031 1 30.12 4 THR B C 1
ATOM 4379 O O . THR B 1 4 ? 10.438 28.281 44.031 1 30.12 4 THR B O 1
ATOM 4382 N N . ILE B 1 5 ? 11.359 28.234 42.156 1 33.12 5 ILE B N 1
ATOM 4383 C CA . ILE B 1 5 ? 11.141 29.656 41.969 1 33.12 5 ILE B CA 1
ATOM 4384 C C . ILE B 1 5 ? 9.641 29.938 41.844 1 33.12 5 ILE B C 1
ATOM 4386 O O . ILE B 1 5 ? 8.953 29.312 41.031 1 33.12 5 ILE B O 1
ATOM 4390 N N . SER B 1 6 ? 9.156 30.312 43.031 1 31.12 6 SER B N 1
ATOM 4391 C CA . SER B 1 6 ? 7.793 30.828 43.031 1 31.12 6 SER B CA 1
ATOM 4392 C C . SER B 1 6 ? 7.543 31.703 41.812 1 31.12 6 SER B C 1
ATOM 4394 O O . SER B 1 6 ? 8.266 32.688 41.594 1 31.12 6 SER B O 1
ATOM 4396 N N . LYS B 1 7 ? 7.27 31.172 40.688 1 42.62 7 LYS B N 1
ATOM 4397 C CA . LYS B 1 7 ? 6.84 32 39.594 1 42.62 7 LYS B CA 1
ATOM 4398 C C . LYS B 1 7 ? 5.984 33.156 40.094 1 42.62 7 LYS B C 1
ATOM 4400 O O . LYS B 1 7 ? 4.883 32.969 40.594 1 42.62 7 LYS B O 1
ATOM 4405 N N . SER B 1 8 ? 6.457 34.188 40.75 1 37.84 8 SER B N 1
ATOM 4406 C CA . SER B 1 8 ? 5.707 35.406 41.094 1 37.84 8 SER B CA 1
ATOM 4407 C C . SER B 1 8 ? 4.625 35.688 40.062 1 37.84 8 SER B C 1
ATOM 4409 O O . SER B 1 8 ? 4.91 35.812 38.875 1 37.84 8 SER B O 1
ATOM 4411 N N . SER B 1 9 ? 3.371 35.375 40.219 1 48.22 9 SER B N 1
ATOM 4412 C CA . SER B 1 9 ? 2.178 35.625 39.406 1 48.22 9 SER B CA 1
ATOM 4413 C C . SER B 1 9 ? 2.064 37.094 39.031 1 48.22 9 SER B C 1
ATOM 4415 O O . SER B 1 9 ? 1.794 37.969 39.875 1 48.22 9 SER B O 1
ATOM 4417 N N . GLN B 1 10 ? 2.863 37.625 38.188 1 62.16 10 GLN B N 1
ATOM 4418 C CA . GLN B 1 10 ? 2.729 39 37.719 1 62.16 10 GLN B CA 1
ATOM 4419 C C . GLN B 1 10 ? 1.264 39.375 37.469 1 62.16 10 GLN B C 1
ATOM 4421 O O . GLN B 1 10 ? 0.538 38.625 36.812 1 62.16 10 GLN B O 1
ATOM 4426 N N . HIS B 1 11 ? 0.699 40.156 38.312 1 80.31 11 HIS B N 1
ATOM 4427 C CA . HIS B 1 11 ? -0.663 40.688 38.219 1 80.31 11 HIS B CA 1
ATOM 4428 C C . HIS B 1 11 ? -0.807 41.625 37.062 1 80.31 11 HIS B C 1
ATOM 4430 O O . HIS B 1 11 ? -0.062 42.625 36.938 1 80.31 11 HIS B O 1
ATOM 4436 N N . TYR B 1 12 ? -1.521 41.281 36.031 1 90.75 12 TYR B N 1
ATOM 4437 C CA . TYR B 1 12 ? -1.826 42.125 34.875 1 90.75 12 TYR B CA 1
ATOM 4438 C C . TYR B 1 12 ? -3.162 42.844 35.062 1 90.75 12 TYR B C 1
ATOM 4440 O O . TYR B 1 12 ? -4.113 42.25 35.594 1 90.75 12 TYR B O 1
ATOM 4448 N N . PRO B 1 13 ? -3.223 44.125 34.688 1 95.25 13 PRO B N 1
ATOM 4449 C CA . PRO B 1 13 ? -4.512 44.812 34.75 1 95.25 13 PRO B CA 1
ATOM 4450 C C . PRO B 1 13 ? -5.559 44.188 33.812 1 95.25 13 PRO B C 1
ATOM 4452 O O . PRO B 1 13 ? -5.215 43.438 32.906 1 95.25 13 PRO B O 1
ATOM 4455 N N . ASP B 1 14 ? -6.812 44.562 34.094 1 96.94 14 ASP B N 1
ATOM 4456 C CA . ASP B 1 14 ? -7.91 44.125 33.25 1 96.94 14 ASP B CA 1
ATOM 4457 C C . ASP B 1 14 ? -7.848 44.781 31.875 1 96.94 14 ASP B C 1
ATOM 4459 O O . ASP B 1 14 ? -7.41 45.938 31.766 1 96.94 14 ASP B O 1
ATOM 4463 N N . SER B 1 15 ? -8.25 44.062 30.906 1 97.19 15 SER B N 1
ATOM 4464 C CA . SER B 1 15 ? -8.414 44.625 29.562 1 97.19 15 SER B CA 1
ATOM 4465 C C . SER B 1 15 ? -9.664 45.5 29.469 1 97.19 15 SER B C 1
ATOM 4467 O O . SER B 1 15 ? -10.438 45.594 30.422 1 97.19 15 SER B O 1
ATOM 4469 N N . ARG B 1 16 ? -9.805 46.094 28.25 1 96.62 16 ARG B N 1
ATOM 4470 C CA . ARG B 1 16 ? -11.117 46.656 27.938 1 96.62 16 ARG B CA 1
ATOM 4471 C C . ARG B 1 16 ? -12.18 45.562 27.859 1 96.62 16 ARG B C 1
ATOM 4473 O O . ARG B 1 16 ? -11.852 44.375 27.656 1 96.62 16 ARG B O 1
ATOM 4480 N N . GLN B 1 17 ? -13.398 45.938 28.047 1 97.75 17 GLN B N 1
ATOM 4481 C CA . GLN B 1 17 ? -14.5 45.031 27.844 1 97.75 17 GLN B CA 1
ATOM 4482 C C . GLN B 1 17 ? -14.977 45.031 26.391 1 97.75 17 GLN B C 1
ATOM 4484 O O . GLN B 1 17 ? -15.039 46.094 25.766 1 97.75 17 GLN B O 1
ATOM 4489 N N . VAL B 1 18 ? -15.234 43.906 25.875 1 98.12 18 VAL B N 1
ATOM 4490 C CA . VAL B 1 18 ? -15.75 43.75 24.516 1 98.12 18 VAL B CA 1
ATOM 4491 C C . VAL B 1 18 ? -17.062 42.969 24.547 1 98.12 18 VAL B C 1
ATOM 4493 O O . VAL B 1 18 ? -17.172 41.969 25.266 1 98.12 18 VAL B O 1
ATOM 4496 N N . VAL B 1 19 ? -18.078 43.375 23.812 1 98.19 19 VAL B N 1
ATOM 4497 C CA . VAL B 1 19 ? -19.344 42.656 23.719 1 98.19 19 VAL B CA 1
ATOM 4498 C C . VAL B 1 19 ? -19.406 41.844 22.422 1 98.19 19 VAL B C 1
ATOM 4500 O O . VAL B 1 19 ? -19.781 42.406 21.375 1 98.19 19 VAL B O 1
ATOM 4503 N N . THR B 1 20 ? -19.141 40.625 22.531 1 98 20 THR B N 1
ATOM 4504 C CA . THR B 1 20 ? -19.172 39.75 21.359 1 98 20 THR B CA 1
ATOM 4505 C C . THR B 1 20 ? -20.609 39.344 21.016 1 98 20 THR B C 1
ATOM 4507 O O . THR B 1 20 ? -21.547 39.75 21.703 1 98 20 THR B O 1
ATOM 4510 N N . SER B 1 21 ? -20.781 38.562 19.938 1 97.12 21 SER B N 1
ATOM 4511 C CA . SER B 1 21 ? -22.094 38.062 19.5 1 97.12 21 SER B CA 1
ATOM 4512 C C . SER B 1 21 ? -22.73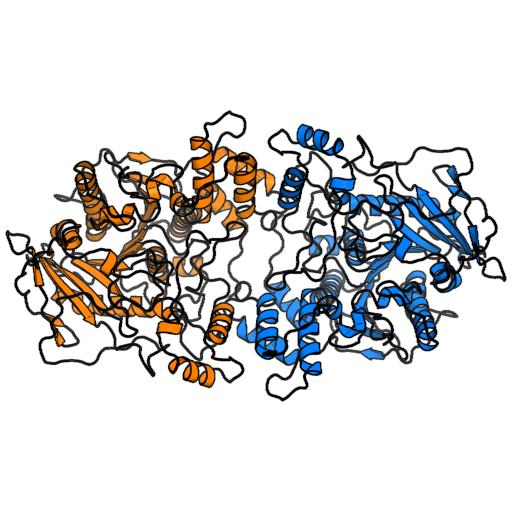4 37.188 20.578 1 97.12 21 SER B C 1
ATOM 4514 O O . SER B 1 21 ? -23.969 37.062 20.609 1 97.12 21 SER B O 1
ATOM 4516 N N . TYR B 1 22 ? -21.891 36.625 21.531 1 97.81 22 TYR B N 1
ATOM 4517 C CA . TYR B 1 22 ? -22.438 35.75 22.562 1 97.81 22 TYR B CA 1
ATOM 4518 C C . TYR B 1 22 ? -22.562 36.438 23.891 1 97.81 22 TYR B C 1
ATOM 4520 O O . TYR B 1 22 ? -23.266 36 24.797 1 97.81 22 TYR B O 1
ATOM 4528 N N . GLY B 1 23 ? -21.844 37.531 24.109 1 98.25 23 GLY B N 1
ATOM 4529 C CA . GLY B 1 23 ? -21.922 38.25 25.359 1 98.25 23 GLY B CA 1
ATOM 4530 C C . GLY B 1 23 ? -20.641 39 25.672 1 98.25 23 GLY B C 1
ATOM 4531 O O . GLY B 1 23 ? -19.672 38.938 24.938 1 98.25 23 GLY B O 1
ATOM 4532 N N . PRO B 1 24 ? -20.688 39.781 26.75 1 98.5 24 PRO B N 1
ATOM 4533 C CA . PRO B 1 24 ? -19.516 40.594 27.125 1 98.5 24 PRO B CA 1
ATOM 4534 C C . PRO B 1 24 ? -18.391 39.75 27.719 1 98.5 24 PRO B C 1
ATOM 4536 O O . PRO B 1 24 ? -18.656 38.781 28.453 1 98.5 24 PRO B O 1
ATOM 4539 N N . ILE B 1 25 ? -17.156 40.188 27.375 1 98.81 25 ILE B N 1
ATOM 4540 C CA . ILE B 1 25 ? -15.992 39.469 27.906 1 98.81 25 ILE B CA 1
ATOM 4541 C C . ILE B 1 25 ? -14.961 40.5 28.391 1 98.81 25 ILE B C 1
ATOM 4543 O O . ILE B 1 25 ? -14.992 41.656 27.984 1 98.81 25 ILE B O 1
ATOM 4547 N N . GLU B 1 26 ? -14.094 40.094 29.328 1 98.62 26 GLU B N 1
ATOM 4548 C CA . GLU B 1 26 ? -12.969 40.875 29.828 1 98.62 26 GLU B CA 1
ATOM 4549 C C . GLU B 1 26 ? -11.719 40.031 29.984 1 98.62 26 GLU B C 1
ATOM 4551 O O . GLU B 1 26 ? -11.758 38.938 30.578 1 98.62 26 GLU B O 1
ATOM 4556 N N . GLY B 1 27 ? -10.703 40.469 29.344 1 98.31 27 GLY B N 1
ATOM 4557 C CA . GLY B 1 27 ? -9.422 39.781 29.422 1 98.31 27 GLY B CA 1
ATOM 4558 C C . GLY B 1 27 ? -8.414 40.5 30.297 1 98.31 27 GLY B C 1
ATOM 4559 O O . GLY B 1 27 ? -8.766 41.062 31.328 1 98.31 27 GLY B O 1
ATOM 4560 N N . ARG B 1 28 ? -7.133 40.312 29.922 1 98.06 28 ARG B N 1
ATOM 4561 C CA . ARG B 1 28 ? -6.02 41 30.594 1 98.06 28 ARG B CA 1
ATOM 4562 C C . ARG B 1 28 ? -5.262 41.906 29.625 1 98.06 28 ARG B C 1
ATOM 4564 O O . ARG B 1 28 ? -5.152 41.594 28.438 1 98.06 28 ARG B O 1
ATOM 4571 N N . ARG B 1 29 ? -4.773 43 30.172 1 98.06 29 ARG B N 1
ATOM 4572 C CA . ARG B 1 29 ? -3.805 43.781 29.422 1 98.06 29 ARG B CA 1
ATOM 4573 C C . ARG B 1 29 ? -2.381 43.312 29.688 1 98.06 29 ARG B C 1
ATOM 4575 O O . ARG B 1 29 ? -1.743 43.75 30.641 1 98.06 29 ARG B O 1
ATOM 4582 N N . LEU B 1 30 ? -1.87 42.5 28.844 1 96.75 30 LEU B N 1
ATOM 4583 C CA . LEU B 1 30 ? -0.606 41.812 29.078 1 96.75 30 LEU B CA 1
ATOM 4584 C C . LEU B 1 30 ? 0.573 42.781 28.891 1 96.75 30 LEU B C 1
ATOM 4586 O O . LEU B 1 30 ? 1.592 42.656 29.578 1 96.75 30 LEU B O 1
ATOM 4590 N N . ILE B 1 31 ? 0.471 43.625 27.875 1 96.5 31 ILE B N 1
ATOM 4591 C CA . ILE B 1 31 ? 1.398 44.75 27.75 1 96.5 31 ILE B CA 1
ATOM 4592 C C . ILE B 1 31 ? 0.706 46.031 28.188 1 96.5 31 ILE B C 1
ATOM 4594 O O . ILE B 1 31 ? -0.188 46.531 27.484 1 96.5 31 ILE B O 1
ATOM 4598 N N . HIS B 1 32 ? 1.137 46.625 29.297 1 93.38 32 HIS B N 1
ATOM 4599 C CA . HIS B 1 32 ? 0.351 47.688 29.875 1 93.38 32 HIS B CA 1
ATOM 4600 C C . HIS B 1 32 ? 1.191 48.969 30.031 1 93.38 32 HIS B C 1
ATOM 4602 O O . HIS B 1 32 ? 0.713 49.969 30.562 1 93.38 32 HIS B O 1
ATOM 4608 N N . GLU B 1 33 ? 2.338 48.844 29.578 1 90.12 33 GLU B N 1
ATOM 4609 C CA . GLU B 1 33 ? 3.197 50.031 29.625 1 90.12 33 GLU B CA 1
ATOM 4610 C C . GLU B 1 33 ? 3.52 50.5 28.203 1 90.12 33 GLU B C 1
ATOM 4612 O O . GLU B 1 33 ? 3.559 49.719 27.266 1 90.12 33 GLU B O 1
ATOM 4617 N N . GLY B 1 34 ? 3.621 51.812 28.094 1 89.88 34 GLY B N 1
ATOM 4618 C CA . GLY B 1 34 ? 4.023 52.375 26.828 1 89.88 34 GLY B CA 1
ATOM 4619 C C . GLY B 1 34 ? 2.863 52.594 25.859 1 89.88 34 GLY B C 1
ATOM 4620 O O . GLY B 1 34 ? 1.705 52.375 26.234 1 89.88 34 GLY B O 1
ATOM 4621 N N . ASP B 1 35 ? 3.127 52.906 24.625 1 90.69 35 ASP B N 1
ATOM 4622 C CA . ASP B 1 35 ? 2.123 53.281 23.625 1 90.69 35 ASP B CA 1
ATOM 4623 C C . ASP B 1 35 ? 1.551 52.031 22.938 1 90.69 35 ASP B C 1
ATOM 4625 O O . ASP B 1 35 ? 0.437 52.062 22.422 1 90.69 35 ASP B O 1
ATOM 4629 N N . LYS B 1 36 ? 2.305 51 22.953 1 93.56 36 LYS B N 1
ATOM 4630 C CA . LYS B 1 36 ? 1.843 49.781 22.281 1 93.56 36 LYS B CA 1
ATOM 4631 C C . LYS B 1 36 ? 1.343 48.75 23.312 1 93.56 36 LYS B C 1
ATOM 4633 O O . LYS B 1 36 ? 1.94 47.688 23.469 1 93.56 36 LYS B O 1
ATOM 4638 N N . GLN B 1 37 ? 0.24 49.062 23.859 1 97 37 GLN B N 1
ATOM 4639 C CA . GLN B 1 37 ? -0.38 48.156 24.844 1 97 37 GLN B CA 1
ATOM 4640 C C . GLN B 1 37 ? -1.217 47.094 24.156 1 97 37 GLN B C 1
ATOM 4642 O O . GLN B 1 37 ? -1.771 47.312 23.078 1 97 37 GLN B O 1
ATOM 4647 N N . VAL B 1 38 ? -1.25 45.906 24.781 1 98.44 38 VAL B N 1
ATOM 4648 C CA . VAL B 1 38 ? -1.891 44.781 24.125 1 98.44 38 VAL B CA 1
ATOM 4649 C C . VAL B 1 38 ? -2.854 44.094 25.109 1 98.44 38 VAL B C 1
ATOM 4651 O O . VAL B 1 38 ? -2.471 43.75 26.234 1 98.44 38 VAL B O 1
ATOM 4654 N N . ASP B 1 39 ? -4.105 43.938 24.703 1 98.5 39 ASP B N 1
ATOM 4655 C CA . ASP B 1 39 ? -5.102 43.156 25.422 1 98.5 39 ASP B CA 1
ATOM 4656 C C . ASP B 1 39 ? -5.086 41.688 24.969 1 98.5 39 ASP B C 1
ATOM 4658 O O . ASP B 1 39 ? -4.906 41.406 23.781 1 98.5 39 ASP B O 1
ATOM 4662 N N . ALA B 1 40 ? -5.238 40.812 25.922 1 98.56 40 ALA B N 1
ATOM 4663 C CA . ALA B 1 40 ? -5.383 39.375 25.656 1 98.56 40 ALA B CA 1
ATOM 4664 C C . ALA B 1 40 ? -6.703 38.875 26.219 1 98.56 40 ALA B C 1
ATOM 4666 O O . ALA B 1 40 ? -6.992 39 27.406 1 98.56 40 ALA B O 1
ATOM 4667 N N . PHE B 1 41 ? -7.523 38.344 25.359 1 98.75 41 PHE B N 1
ATOM 4668 C CA . PHE B 1 41 ? -8.727 37.594 25.703 1 98.75 41 PHE B CA 1
ATOM 4669 C C . PHE B 1 41 ? -8.531 36.125 25.469 1 98.75 41 PHE B C 1
ATOM 4671 O O . PHE B 1 41 ? -8.359 35.688 24.344 1 98.75 41 PHE B O 1
ATOM 4678 N N . GLN B 1 42 ? -8.516 35.312 26.547 1 98.31 42 GLN B N 1
ATOM 4679 C CA . GLN B 1 42 ? -8.164 33.906 26.438 1 98.31 42 GLN B CA 1
ATOM 4680 C C . GLN B 1 42 ? -9.305 33 26.891 1 98.31 42 GLN B C 1
ATOM 4682 O O . GLN B 1 42 ? -9.984 33.312 27.875 1 98.31 42 GLN B O 1
ATOM 4687 N N . GLY B 1 43 ? -9.5 31.891 26.109 1 98.12 43 GLY B N 1
ATOM 4688 C CA . GLY B 1 43 ? -10.516 30.922 26.484 1 98.12 43 GLY B CA 1
ATOM 4689 C C . GLY B 1 43 ? -11.922 31.328 26.094 1 98.12 43 GLY B C 1
ATOM 4690 O O . GLY B 1 43 ? -12.891 31 26.781 1 98.12 43 GLY B O 1
ATOM 4691 N N . ILE B 1 44 ? -12.062 32.125 25.062 1 98.75 44 ILE B N 1
ATOM 4692 C CA . ILE B 1 44 ? -13.375 32.531 24.578 1 98.75 44 ILE B CA 1
ATOM 4693 C C . ILE B 1 44 ? -14.086 31.375 23.906 1 98.75 44 ILE B C 1
ATOM 4695 O O . ILE B 1 44 ? -13.594 30.828 22.922 1 98.75 44 ILE B O 1
ATOM 4699 N N . PRO B 1 45 ? -15.211 30.938 24.391 1 98.5 45 PRO B N 1
ATOM 4700 C CA . PRO B 1 45 ? -15.93 29.891 23.641 1 98.5 45 PRO B CA 1
ATOM 4701 C C . PRO B 1 45 ? -16.438 30.375 22.281 1 98.5 45 PRO B C 1
ATOM 4703 O O . PRO B 1 45 ? -17.156 31.375 22.219 1 98.5 45 PRO B O 1
ATOM 4706 N N . TYR B 1 46 ? -16.062 29.734 21.25 1 98.56 46 TYR B N 1
ATOM 4707 C CA . TYR B 1 46 ? -16.547 30.125 19.922 1 98.56 46 TYR B CA 1
ATOM 4708 C C . TYR B 1 46 ? -17.688 29.219 19.469 1 98.56 46 TYR B C 1
ATOM 4710 O O . TYR B 1 46 ? -18.359 29.484 18.484 1 98.56 46 TYR B O 1
ATOM 4718 N N . ALA B 1 47 ? -17.969 28.125 20.188 1 98.69 47 ALA B N 1
ATOM 4719 C CA . ALA B 1 47 ? -19.031 27.172 19.906 1 98.69 47 ALA B CA 1
ATOM 4720 C C . ALA B 1 47 ? -19.578 26.547 21.203 1 98.69 47 ALA B C 1
ATOM 4722 O O . ALA B 1 47 ? -18.953 26.688 22.25 1 98.69 47 ALA B O 1
ATOM 4723 N N . ALA B 1 48 ? -20.75 25.922 21.047 1 98.56 48 ALA B N 1
ATOM 4724 C CA . ALA B 1 48 ? -21.281 25.141 22.156 1 98.56 48 ALA B CA 1
ATOM 4725 C C . ALA B 1 48 ? -20.359 23.969 22.484 1 98.56 48 ALA B C 1
ATOM 4727 O O . ALA B 1 48 ? -19.719 23.406 21.594 1 98.56 48 ALA B O 1
ATOM 4728 N N . PRO B 1 49 ? -20.312 23.625 23.844 1 98.25 49 PRO B N 1
ATOM 4729 C CA . PRO B 1 49 ? -19.5 22.453 24.172 1 98.25 49 PRO B CA 1
ATOM 4730 C C . PRO B 1 49 ? -19.922 21.203 23.391 1 98.25 49 PRO B C 1
ATOM 4732 O O . PRO B 1 49 ? -21.094 20.875 23.344 1 98.25 49 PRO B O 1
ATOM 4735 N N . PRO B 1 50 ? -18.969 20.578 22.719 1 98.31 50 PRO B N 1
ATOM 4736 C CA . PRO B 1 50 ? -19.297 19.375 21.953 1 98.31 50 PRO B CA 1
ATOM 4737 C C . PRO B 1 50 ? -19.375 18.109 22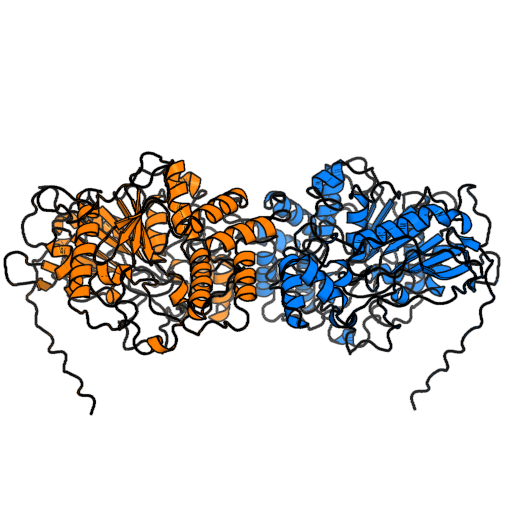.812 1 98.31 50 PRO B C 1
ATOM 4739 O O . PRO B 1 50 ? -18.672 17.141 22.562 1 98.31 50 PRO B O 1
ATOM 4742 N N . ILE B 1 51 ? -20.25 18.062 23.828 1 97.69 51 ILE B N 1
ATOM 4743 C CA . ILE B 1 51 ? -20.406 16.984 24.797 1 97.69 51 ILE B CA 1
ATOM 4744 C C . ILE B 1 51 ? -21.797 16.375 24.656 1 97.69 51 ILE B C 1
ATOM 4746 O O . ILE B 1 51 ? -22.688 16.969 24.047 1 97.69 51 ILE B O 1
ATOM 4750 N N . GLY B 1 52 ? -21.984 15.18 25.219 1 96.12 52 GLY B N 1
ATOM 4751 C CA . GLY B 1 52 ? -23.281 14.516 25.156 1 96.12 52 GLY B CA 1
ATOM 4752 C C . GLY B 1 52 ? -23.781 14.328 23.734 1 96.12 52 GLY B C 1
ATOM 4753 O O . GLY B 1 52 ? -23.062 13.781 22.891 1 96.12 52 GLY B O 1
ATOM 4754 N N . LYS B 1 53 ? -24.906 14.891 23.422 1 95.62 53 LYS B N 1
ATOM 4755 C CA . LYS B 1 53 ? -25.516 14.734 22.109 1 95.62 53 LYS B CA 1
ATOM 4756 C C . LYS B 1 53 ? -24.719 15.477 21.047 1 95.62 53 LYS B C 1
ATOM 4758 O O . LYS B 1 53 ? -24.859 15.188 19.859 1 95.62 53 LYS B O 1
ATOM 4763 N N . LEU B 1 54 ? -23.891 16.406 21.516 1 97.69 54 LEU B N 1
ATOM 4764 C CA . LEU B 1 54 ? -23.125 17.203 20.547 1 97.69 54 LEU B CA 1
ATOM 4765 C C . LEU B 1 54 ? -21.766 16.578 20.297 1 97.69 54 LEU B C 1
ATOM 4767 O O . LEU B 1 54 ? -21 17.062 19.453 1 97.69 54 LEU B O 1
ATOM 4771 N N . ARG B 1 55 ? -21.453 15.453 21.125 1 96.44 55 ARG B N 1
ATOM 4772 C CA . ARG B 1 55 ? -20.297 14.664 20.703 1 96.44 55 ARG B CA 1
ATOM 4773 C C . ARG B 1 55 ? -20.516 14.07 19.312 1 96.44 55 ARG B C 1
ATOM 4775 O O . ARG B 1 55 ? -21.562 13.484 19.047 1 96.44 55 ARG B O 1
ATOM 4782 N N . PHE B 1 56 ? -19.672 14.25 18.391 1 98.12 56 PHE B N 1
ATOM 4783 C CA . PHE B 1 56 ? -19.703 13.75 17.016 1 98.12 56 PHE B CA 1
ATOM 4784 C C . PHE B 1 56 ? -20.734 14.5 16.203 1 98.12 56 PHE B C 1
ATOM 4786 O O . PHE B 1 56 ? -21.312 13.945 15.258 1 98.12 56 PHE B O 1
ATOM 4793 N N . ALA B 1 57 ? -21.047 15.68 16.578 1 98 57 ALA B N 1
ATOM 4794 C CA . ALA B 1 57 ? -21.953 16.531 15.82 1 98 57 ALA B CA 1
ATOM 4795 C C . ALA B 1 57 ? -21.234 17.781 15.305 1 98 57 ALA B C 1
ATOM 4797 O O . ALA B 1 57 ? -20.141 18.109 15.781 1 98 57 ALA B O 1
ATOM 4798 N N . MET B 1 58 ? -21.828 18.391 14.312 1 98.5 58 MET B N 1
ATOM 4799 C CA . MET B 1 58 ? -21.312 19.672 13.828 1 98.5 58 MET B CA 1
ATOM 4800 C C . MET B 1 58 ? -21.266 20.703 14.961 1 98.5 58 MET B C 1
ATOM 4802 O O . MET B 1 58 ? -22.125 20.703 15.844 1 98.5 58 MET B O 1
ATOM 4806 N N . PRO B 1 59 ? -20.203 21.578 14.914 1 98.69 59 PRO B N 1
ATOM 4807 C CA . PRO B 1 59 ? -20.234 22.656 15.906 1 98.69 59 PRO B CA 1
ATOM 4808 C C . PRO B 1 59 ? -21.469 23.531 15.797 1 98.69 59 PRO B C 1
ATOM 4810 O O . PRO B 1 59 ? -21.953 23.781 14.688 1 98.69 59 PRO B O 1
ATOM 4813 N N . GLN B 1 60 ? -21.906 23.969 16.969 1 98.31 60 GLN B N 1
ATOM 4814 C CA . GLN B 1 60 ? -23.094 24.812 17.062 1 98.31 60 GLN B CA 1
ATOM 4815 C C . GLN B 1 60 ? -22.812 26.109 17.812 1 98.31 60 GLN B C 1
ATOM 4817 O O . GLN B 1 60 ? -21.859 26.188 18.578 1 98.31 60 GLN B O 1
ATOM 4822 N N . PRO B 1 61 ? -23.656 27.109 17.578 1 98.38 61 PRO B N 1
ATOM 4823 C CA . PRO B 1 61 ? -23.453 28.359 18.297 1 98.38 61 PRO B CA 1
ATOM 4824 C C . PRO B 1 61 ? -23.547 28.188 19.812 1 98.38 61 PRO B C 1
ATOM 4826 O O . PRO B 1 61 ? -24.375 27.406 20.297 1 98.38 61 PRO B O 1
ATOM 4829 N N . HIS B 1 62 ? -22.734 28.859 20.453 1 98.06 62 HIS B N 1
ATOM 4830 C CA . HIS B 1 62 ? -22.812 28.891 21.906 1 98.06 62 HIS B CA 1
ATOM 4831 C C . HIS B 1 62 ? -24.031 29.672 22.391 1 98.06 62 HIS B C 1
ATOM 4833 O O . HIS B 1 62 ? -24.453 30.625 21.734 1 98.06 62 HIS B O 1
ATOM 4839 N N . GLU B 1 63 ? -24.547 29.297 23.578 1 97.56 63 GLU B N 1
ATOM 4840 C CA . GLU B 1 63 ? -25.609 30.109 24.203 1 97.56 63 GLU B CA 1
ATOM 4841 C C . GLU B 1 63 ? -25.094 31.484 24.578 1 97.56 63 GLU B C 1
ATOM 4843 O O . GLU B 1 63 ? -23.953 31.641 25.031 1 97.56 63 GLU B O 1
ATOM 4848 N N . LYS B 1 64 ? -25.984 32.406 24.484 1 98.06 64 LYS B N 1
ATOM 4849 C CA . LYS B 1 64 ? -25.609 33.781 24.844 1 98.06 64 LYS B CA 1
ATOM 4850 C C . LYS B 1 64 ? -25.531 33.969 26.359 1 98.06 64 LYS B C 1
ATOM 4852 O O . LYS B 1 64 ? -26.172 33.219 27.109 1 98.06 64 LYS B O 1
ATOM 4857 N N . TRP B 1 65 ? -24.703 34.875 26.734 1 98 65 TRP B N 1
ATOM 4858 C CA . TRP B 1 65 ? -24.641 35.219 28.141 1 98 65 TRP B CA 1
ATOM 4859 C C . TRP B 1 65 ? -24.75 36.75 28.312 1 98 65 TRP B C 1
ATOM 4861 O O . TRP B 1 65 ? -24.516 37.5 27.375 1 98 65 TRP B O 1
ATOM 4871 N N . THR B 1 66 ? -25.141 37.188 29.562 1 97.62 66 THR B N 1
ATOM 4872 C CA . THR B 1 66 ? -25.391 38.594 29.781 1 97.62 66 THR B CA 1
ATOM 4873 C C . THR B 1 66 ? -24.344 39.219 30.719 1 97.62 66 THR B C 1
ATOM 4875 O O . THR B 1 66 ? -24.047 40.406 30.641 1 97.62 66 THR B O 1
ATOM 4878 N N . GLU B 1 67 ? -23.812 38.375 31.578 1 98 67 GLU B N 1
ATOM 4879 C CA . GLU B 1 67 ? -22.797 38.844 32.5 1 98 67 GLU B CA 1
ATOM 4880 C C . GLU B 1 67 ? -21.406 38.781 31.875 1 98 67 GLU B C 1
ATOM 4882 O O . GLU B 1 67 ? -21.156 37.938 31 1 98 67 GLU B O 1
ATOM 4887 N N . VAL B 1 68 ? -20.578 39.656 32.375 1 98.31 68 VAL B N 1
ATOM 4888 C CA . VAL B 1 68 ? -19.219 39.688 31.844 1 98.31 68 VAL B CA 1
ATOM 4889 C C . VAL B 1 68 ? -18.5 38.406 32.156 1 98.31 68 VAL B C 1
ATOM 4891 O O . VAL B 1 68 ? -18.359 38.031 33.312 1 98.31 68 VAL B O 1
ATOM 4894 N N . ARG B 1 69 ? -18.078 37.781 31.172 1 98.06 69 ARG B N 1
ATOM 4895 C CA . ARG B 1 69 ? -17.297 36.562 31.312 1 98.06 69 ARG B CA 1
ATOM 4896 C C . ARG B 1 69 ? -15.812 36.844 31.391 1 98.06 69 ARG B C 1
ATOM 4898 O O . ARG B 1 69 ? -15.289 37.625 30.578 1 98.06 69 ARG B O 1
ATOM 4905 N N . GLU B 1 70 ? -15.102 36.25 32.375 1 97.81 70 GLU B N 1
ATOM 4906 C CA . GLU B 1 70 ? -13.648 36.406 32.469 1 97.81 70 GLU B CA 1
ATOM 4907 C C . GLU B 1 70 ? -12.945 35.531 31.422 1 97.81 70 GLU B C 1
ATOM 4909 O O . GLU B 1 70 ? -13.164 34.312 31.391 1 97.81 70 GLU B O 1
ATOM 4914 N N . THR B 1 71 ? -12.242 36.094 30.609 1 98.25 71 THR B N 1
ATOM 4915 C CA . THR B 1 71 ? -11.43 35.438 29.594 1 98.25 71 THR B CA 1
ATOM 4916 C C . THR B 1 71 ? -9.945 35.719 29.828 1 98.25 71 THR B C 1
ATOM 4918 O O . THR B 1 71 ? -9.273 36.281 28.938 1 98.25 71 THR B O 1
ATOM 4921 N N . LYS B 1 72 ? -9.391 35.25 30.984 1 97.31 72 LYS B N 1
ATOM 4922 C CA . LYS B 1 72 ? -8.078 35.656 31.469 1 97.31 72 LYS B CA 1
ATOM 4923 C C . LYS B 1 72 ? -7.094 34.5 31.453 1 97.31 72 LYS B C 1
ATOM 4925 O O . LYS B 1 72 ? -5.961 34.656 31.922 1 97.31 72 LYS B O 1
ATOM 4930 N N . ALA B 1 73 ? -7.602 33.375 31 1 95.62 73 ALA B N 1
ATOM 4931 C CA . ALA B 1 73 ? -6.754 32.188 30.891 1 95.62 73 ALA B CA 1
ATOM 4932 C C . ALA B 1 73 ? -7.152 31.328 29.703 1 95.62 73 ALA B C 1
ATOM 4934 O O . ALA B 1 73 ? -8.297 31.391 29.234 1 95.62 73 ALA B O 1
ATOM 4935 N N . PHE B 1 74 ? -6.168 30.547 29.281 1 96.56 74 PHE B N 1
ATOM 4936 C CA . PHE B 1 74 ? -6.457 29.625 28.188 1 96.56 74 PHE B CA 1
ATOM 4937 C C . PHE B 1 74 ? -7.555 28.641 28.578 1 96.56 74 PHE B C 1
ATOM 4939 O O . PHE B 1 74 ? -7.613 28.203 29.734 1 96.56 74 PHE B O 1
ATOM 4946 N N . GLY B 1 75 ? -8.398 28.312 27.562 1 96.25 75 GLY B N 1
ATOM 4947 C CA . GLY B 1 75 ? -9.32 27.203 27.781 1 96.25 75 GLY B CA 1
ATOM 4948 C C . GLY B 1 75 ? -8.625 25.844 27.812 1 96.25 75 GLY B C 1
ATOM 4949 O O . GLY B 1 75 ? -7.43 25.75 27.531 1 96.25 75 GLY B O 1
ATOM 4950 N N . ASP B 1 76 ? -9.352 24.812 28.141 1 96.19 76 ASP B N 1
ATOM 4951 C CA . ASP B 1 76 ? -8.812 23.469 28.266 1 96.19 76 ASP B CA 1
ATOM 4952 C C . ASP B 1 76 ? -8.289 22.953 26.922 1 96.19 76 ASP B C 1
ATOM 4954 O O . ASP B 1 76 ? -8.82 23.312 25.875 1 96.19 76 ASP B O 1
ATOM 4958 N N . ARG B 1 77 ? -7.238 22.125 27.016 1 96.12 77 ARG B N 1
ATOM 4959 C CA . ARG B 1 77 ? -6.773 21.406 25.844 1 96.12 77 ARG B CA 1
ATOM 4960 C C . ARG B 1 77 ? -7.77 20.328 25.422 1 96.12 77 ARG B C 1
ATOM 4962 O O . ARG B 1 77 ? -8.594 19.906 26.219 1 96.12 77 ARG B O 1
ATOM 4969 N N . GLY B 1 78 ? -7.691 19.953 24.156 1 96.56 78 GLY B N 1
ATOM 4970 C CA . GLY B 1 78 ? -8.477 18.812 23.719 1 96.56 78 GLY B CA 1
ATOM 4971 C C . GLY B 1 78 ? -8.008 17.5 24.328 1 96.56 78 GLY B C 1
ATOM 4972 O O . GLY B 1 78 ? -6.875 17.406 24.797 1 96.56 78 GLY B O 1
ATOM 4973 N N . ILE B 1 79 ? -8.898 16.516 24.266 1 97.19 79 ILE B N 1
ATOM 4974 C CA . ILE B 1 79 ? -8.594 15.195 24.812 1 97.19 79 ILE B CA 1
ATOM 4975 C C . ILE B 1 79 ? -7.43 14.578 24.047 1 97.19 79 ILE B C 1
ATOM 4977 O O . ILE B 1 79 ? -7.48 14.461 22.812 1 97.19 79 ILE B O 1
ATOM 4981 N N . GLN B 1 80 ? -6.367 14.195 24.688 1 95.5 80 GLN B N 1
ATOM 4982 C CA . GLN B 1 80 ? -5.164 13.578 24.125 1 95.5 80 GLN B CA 1
ATOM 4983 C C . GLN B 1 80 ? -4.422 12.781 25.203 1 95.5 80 GLN B C 1
ATOM 4985 O O . GLN B 1 80 ? -4.789 12.812 26.375 1 95.5 80 GLN B O 1
ATOM 4990 N N . LYS B 1 81 ? -3.467 11.961 24.766 1 90.94 81 LYS B N 1
ATOM 4991 C CA . LYS B 1 81 ? -2.605 11.25 25.703 1 90.94 81 LYS B CA 1
ATOM 4992 C C . LYS B 1 81 ? -1.201 11.844 25.734 1 90.94 81 LYS B C 1
ATOM 4994 O O . LYS B 1 81 ? -0.491 11.805 24.719 1 90.94 81 LYS B O 1
ATOM 4999 N N . ASP B 1 82 ? -0.933 12.422 26.828 1 81.5 82 ASP B N 1
ATOM 5000 C CA . ASP B 1 82 ? 0.367 13.07 26.969 1 81.5 82 ASP B CA 1
ATOM 5001 C C . ASP B 1 82 ? 1.475 12.039 27.172 1 81.5 82 ASP B C 1
ATOM 5003 O O . ASP B 1 82 ? 1.248 10.992 27.781 1 81.5 82 ASP B O 1
ATOM 5007 N N . ASN B 1 83 ? 2.494 12.305 26.422 1 68.25 83 ASN B N 1
ATOM 5008 C CA . ASN B 1 83 ? 3.658 11.469 26.703 1 68.25 83 ASN B CA 1
ATOM 5009 C C . ASN B 1 83 ? 4.195 11.703 28.109 1 68.25 83 ASN B C 1
ATOM 5011 O O . ASN B 1 83 ? 4.207 12.836 28.594 1 68.25 83 ASN B O 1
ATOM 5015 N N . ILE B 1 84 ? 4.367 10.617 28.797 1 52.31 84 ILE B N 1
ATOM 5016 C CA . ILE B 1 84 ? 4.742 10.609 30.203 1 52.31 84 ILE B CA 1
ATOM 5017 C C . ILE B 1 84 ? 5.945 11.523 30.438 1 52.31 84 ILE B C 1
ATOM 5019 O O . ILE B 1 84 ? 6.113 12.086 31.516 1 52.31 84 ILE B O 1
ATOM 5023 N N . PHE B 1 85 ? 6.715 11.664 29.406 1 49.62 85 PHE B N 1
ATOM 5024 C CA . PHE B 1 85 ? 7.949 12.406 29.625 1 49.62 85 PHE B CA 1
ATOM 5025 C C . PHE B 1 85 ? 7.691 13.906 29.594 1 49.62 85 PHE B C 1
ATOM 5027 O O . PHE B 1 85 ? 8.578 14.703 29.922 1 49.62 85 PHE B O 1
ATOM 5034 N N . HIS B 1 86 ? 6.465 14.211 29.188 1 55.22 86 HIS B N 1
ATOM 5035 C CA . HIS B 1 86 ? 6.238 15.656 29.109 1 55.22 86 HIS B CA 1
ATOM 5036 C C . HIS B 1 86 ? 5.633 16.188 30.406 1 55.22 86 HIS B C 1
ATOM 5038 O O . HIS B 1 86 ? 4.855 15.492 31.062 1 55.22 86 HIS B O 1
ATOM 5044 N N . GLY B 1 87 ? 6.32 17.156 31.141 1 49.84 87 GLY B N 1
ATOM 5045 C CA . GLY B 1 87 ? 5.934 17.859 32.344 1 49.84 87 GLY B CA 1
ATOM 5046 C C . GLY B 1 87 ? 4.461 18.234 32.375 1 49.84 87 GLY B C 1
ATOM 5047 O O . GLY B 1 87 ? 3.695 17.828 31.5 1 49.84 87 GLY B O 1
ATOM 5048 N N . LYS B 1 88 ? 4.098 19.016 33.531 1 55.12 88 LYS B N 1
ATOM 5049 C CA . LYS B 1 88 ? 2.748 19.438 33.875 1 55.12 88 LYS B CA 1
ATOM 5050 C C . LYS B 1 88 ? 2.045 20.094 32.688 1 55.12 88 LYS B C 1
ATOM 5052 O O . LYS B 1 88 ? 2.494 21.125 32.188 1 55.12 88 LYS B O 1
ATOM 5057 N N . MET B 1 89 ? 1.101 19.375 31.953 1 68 89 MET B N 1
ATOM 5058 C CA . MET B 1 89 ? 0.379 19.922 30.812 1 68 89 MET B CA 1
ATOM 5059 C C . MET B 1 89 ? -0.949 20.531 31.25 1 68 89 MET B C 1
ATOM 5061 O O . MET B 1 89 ? -1.476 20.203 32.312 1 68 89 MET B O 1
ATOM 5065 N N . ALA B 1 90 ? -1.403 21.625 30.625 1 81.94 90 ALA B N 1
ATOM 5066 C CA . ALA B 1 90 ? -2.693 22.281 30.828 1 81.94 90 ALA B CA 1
ATOM 5067 C C . ALA B 1 90 ? -3.828 21.25 30.844 1 81.94 90 ALA B C 1
ATOM 5069 O O . ALA B 1 90 ? -3.68 20.156 30.312 1 81.94 90 ALA B O 1
ATOM 5070 N N . PRO B 1 91 ? -4.836 21.469 31.625 1 92.31 91 PRO B N 1
ATOM 5071 C CA . PRO B 1 91 ? -5.957 20.531 31.719 1 92.31 91 PRO B CA 1
ATOM 5072 C C . PRO B 1 91 ? -6.586 20.219 30.375 1 92.31 91 PRO B C 1
ATOM 5074 O O . PRO B 1 91 ? -6.488 21.016 29.438 1 92.31 91 PRO B O 1
ATOM 5077 N N . GLN B 1 92 ? -7.191 19.078 30.297 1 95.44 92 GLN B N 1
ATOM 5078 C CA . GLN B 1 92 ? -7.898 18.609 29.094 1 95.44 92 GLN B CA 1
ATOM 5079 C C . GLN B 1 92 ? -9.398 18.516 29.344 1 95.44 92 GLN B C 1
ATOM 5081 O O . GLN B 1 92 ? -9.828 18.234 30.469 1 95.44 92 GLN B O 1
ATOM 5086 N N . SER B 1 93 ? -10.156 18.781 28.391 1 97.06 93 SER B N 1
ATOM 5087 C CA . SER B 1 93 ? -11.609 18.656 28.453 1 97.06 93 SER B CA 1
ATOM 5088 C C . SER B 1 93 ? -12.211 18.422 27.078 1 97.06 93 SER B C 1
ATOM 5090 O O . SER B 1 93 ? -11.656 18.859 26.062 1 97.06 93 SER B O 1
ATOM 5092 N N . GLU B 1 94 ? -13.266 17.703 27.078 1 96.88 94 GLU B N 1
ATOM 5093 C CA . GLU B 1 94 ? -14.047 17.594 25.844 1 96.88 94 GLU B CA 1
ATOM 5094 C C . GLU B 1 94 ? -14.672 18.938 25.484 1 96.88 94 GLU B C 1
ATOM 5096 O O . GLU B 1 94 ? -14.938 19.203 24.312 1 96.88 94 GLU B O 1
ATOM 5101 N N . ASP B 1 95 ? -14.969 19.719 26.484 1 97.81 95 ASP B N 1
ATOM 5102 C CA . ASP B 1 95 ? -15.406 21.094 26.266 1 97.81 95 ASP B CA 1
ATOM 5103 C C . ASP B 1 95 ? -14.219 22.016 25.984 1 97.81 95 ASP B C 1
ATOM 5105 O O . ASP B 1 95 ? -13.797 22.781 26.844 1 97.81 95 ASP B O 1
ATOM 5109 N N . ASN B 1 96 ? -13.727 21.953 24.75 1 98.06 96 ASN B N 1
ATOM 5110 C CA . ASN B 1 96 ? -12.461 22.625 24.484 1 98.06 96 ASN B CA 1
ATOM 5111 C C . ASN B 1 96 ? -12.578 23.594 23.297 1 98.06 96 ASN B C 1
ATOM 5113 O O . ASN B 1 96 ? -11.57 24.109 22.812 1 98.06 96 ASN B O 1
ATOM 5117 N N . LEU B 1 97 ? -13.789 23.875 22.781 1 98.69 97 LEU B N 1
ATOM 5118 C CA . LEU B 1 97 ? -13.922 24.734 21.609 1 98.69 97 LEU B CA 1
ATOM 5119 C C . LEU B 1 97 ? -13.836 26.203 22 1 98.69 97 LEU B C 1
ATOM 5121 O O . LEU B 1 97 ? -14.844 26.906 22.016 1 98.69 97 LEU B O 1
ATOM 5125 N N . THR B 1 98 ? -12.633 26.625 22.234 1 98.62 98 THR B N 1
ATOM 5126 C CA . THR B 1 98 ? -12.344 28 22.641 1 98.62 98 THR B CA 1
ATOM 5127 C C . THR B 1 98 ? -11.25 28.609 21.75 1 98.62 98 THR B C 1
ATOM 5129 O O . THR B 1 98 ? -10.547 27.875 21.047 1 98.62 98 THR B O 1
ATOM 5132 N N . LEU B 1 99 ? -11.203 29.906 21.688 1 98.75 99 LEU B N 1
ATOM 5133 C CA . LEU B 1 99 ? -10.133 30.609 20.984 1 98.75 99 LEU B CA 1
ATOM 5134 C C . LEU B 1 99 ? -9.602 31.766 21.828 1 98.75 99 LEU B C 1
ATOM 5136 O O . LEU B 1 99 ? -10.141 32.062 22.891 1 98.75 99 LEU B O 1
ATOM 5140 N N . ASN B 1 100 ? -8.469 32.281 21.453 1 98.81 100 ASN B N 1
ATOM 5141 C CA . ASN B 1 100 ? -7.797 33.406 22.078 1 98.81 100 ASN B CA 1
ATOM 5142 C C . ASN B 1 100 ? -7.574 34.562 21.094 1 98.81 100 ASN B C 1
ATOM 5144 O O . ASN B 1 100 ? -7.254 34.344 19.938 1 98.81 100 ASN B O 1
ATOM 5148 N N . VAL B 1 101 ? -7.746 35.781 21.625 1 98.88 101 VAL B N 1
ATOM 5149 C CA . VAL B 1 101 ? -7.5 36.969 20.812 1 98.88 101 VAL B CA 1
ATOM 5150 C C . VAL B 1 101 ? -6.48 37.875 21.5 1 98.88 101 VAL B C 1
ATOM 5152 O O . VAL B 1 101 ? -6.691 38.312 22.641 1 98.88 101 VAL B O 1
ATOM 5155 N N . PHE B 1 102 ? -5.43 38.125 20.875 1 98.81 102 PHE B N 1
ATOM 5156 C CA . PHE B 1 102 ? -4.43 39.125 21.25 1 98.81 102 PHE B CA 1
ATOM 5157 C C . PHE B 1 102 ? -4.488 40.344 20.344 1 98.81 102 PHE B C 1
ATOM 5159 O O . PHE B 1 102 ? -4.324 40.219 19.125 1 98.81 102 PHE B O 1
ATOM 5166 N N . THR B 1 103 ? -4.688 41.531 20.891 1 98.69 103 THR B N 1
ATOM 5167 C CA . THR B 1 103 ? -5.047 42.625 20.016 1 98.69 103 THR B CA 1
ATOM 5168 C C . THR B 1 103 ? -4.445 43.938 20.516 1 98.69 103 THR B C 1
ATOM 5170 O O . THR B 1 103 ? -4.371 44.188 21.719 1 98.69 103 THR B O 1
ATOM 5173 N N . PRO B 1 104 ? -4.086 44.812 19.547 1 98.06 104 PRO B N 1
ATOM 5174 C CA . PRO B 1 104 ? -3.621 46.156 19.906 1 98.06 104 PRO B CA 1
ATOM 5175 C C . PRO B 1 104 ? -4.719 47 20.531 1 98.06 104 PRO B C 1
ATOM 5177 O O . PRO B 1 104 ? -5.883 46.906 20.125 1 98.06 104 PRO B O 1
ATOM 5180 N N . VAL B 1 105 ? -4.246 47.781 21.406 1 95.88 105 VAL B N 1
ATOM 5181 C CA . VAL B 1 105 ? -5.152 48.75 22.031 1 95.88 105 VAL B CA 1
ATOM 5182 C C . VAL B 1 105 ? -5.137 50.062 21.266 1 95.88 105 VAL B C 1
ATOM 5184 O O . VAL B 1 105 ? -6.113 50.812 21.297 1 95.88 105 VAL B O 1
ATOM 5187 N N . TRP B 1 106 ? -4.051 50.344 20.594 1 95.62 106 TRP B N 1
ATOM 5188 C CA . TRP B 1 106 ? -3.941 51.562 19.844 1 95.62 106 TRP B CA 1
ATOM 5189 C C . TRP B 1 106 ? -4.789 51.5 18.562 1 95.62 106 TRP B C 1
ATOM 5191 O O . TRP B 1 106 ? -5.27 50.438 18.188 1 95.62 106 TRP B O 1
ATOM 5201 N N . THR B 1 107 ? -5.035 52.656 17.906 1 94.62 107 THR B N 1
ATOM 5202 C CA . THR B 1 107 ? -5.91 52.812 16.75 1 94.62 107 THR B CA 1
ATOM 5203 C C . THR B 1 107 ? -5.199 52.344 15.469 1 94.62 107 THR B C 1
ATOM 5205 O O . THR B 1 107 ? -4.062 52.75 15.219 1 94.62 107 THR B O 1
ATOM 5208 N N . PRO B 1 108 ? -5.84 51.5 14.797 1 94.94 108 PRO B N 1
ATOM 5209 C CA . PRO B 1 108 ? -5.234 51.094 13.531 1 94.94 108 PRO B CA 1
ATOM 5210 C C . PRO B 1 108 ? -5.117 52.219 12.531 1 94.94 108 PRO B C 1
ATOM 5212 O O . PRO B 1 108 ? -5.945 53.156 12.531 1 94.94 108 PRO B O 1
ATOM 5215 N N . LYS B 1 109 ? -4.168 52.062 11.68 1 89.81 109 LYS B N 1
ATOM 5216 C CA . LYS B 1 109 ? -4 53.031 10.625 1 89.81 109 LYS B CA 1
ATOM 5217 C C . LYS B 1 109 ? -5.121 52.938 9.594 1 89.81 109 LYS B C 1
ATOM 5219 O O . LYS B 1 109 ? -5.594 53.969 9.078 1 89.81 109 LYS B O 1
ATOM 5224 N N . ASN B 1 110 ? -5.492 51.844 9.312 1 90.06 110 ASN B N 1
ATOM 5225 C CA . ASN B 1 110 ? -6.617 51.594 8.414 1 90.06 110 ASN B CA 1
ATOM 5226 C C . ASN B 1 110 ? -7.938 51.531 9.172 1 90.06 110 ASN B C 1
ATOM 5228 O O . ASN B 1 110 ? -8.031 50.844 10.195 1 90.06 110 ASN B O 1
ATOM 5232 N N . SER B 1 111 ? -8.961 52.125 8.609 1 91.31 111 SER B N 1
ATOM 5233 C CA . SER B 1 111 ? -10.25 52.188 9.281 1 91.31 111 SER B CA 1
ATOM 5234 C C . SER B 1 111 ? -10.898 50.812 9.367 1 91.31 111 SER B C 1
ATOM 5236 O O . SER B 1 111 ? -11.789 50.562 10.188 1 91.31 111 SER B O 1
ATOM 5238 N N . THR B 1 112 ? -10.414 49.969 8.555 1 94.19 112 THR B N 1
ATOM 5239 C CA . THR B 1 112 ? -11.016 48.656 8.531 1 94.19 112 THR B CA 1
ATOM 5240 C C . THR B 1 112 ? -10.445 47.75 9.641 1 94.19 112 THR B C 1
ATOM 5242 O O . THR B 1 112 ? -10.992 46.688 9.938 1 94.19 112 THR B O 1
ATOM 5245 N N . GLY B 1 113 ? -9.344 48.156 10.289 1 98 113 GLY B N 1
ATOM 5246 C CA . GLY B 1 113 ? -8.758 47.438 11.406 1 98 113 GLY B CA 1
ATOM 5247 C C . GLY B 1 113 ? -7.402 46.844 11.086 1 98 113 GLY B C 1
ATOM 5248 O O . GLY B 1 113 ? -6.875 47.062 9.984 1 98 113 GLY B O 1
ATOM 5249 N N . PHE B 1 114 ? -6.812 46.156 12.07 1 98.62 114 PHE B N 1
ATOM 5250 C CA . PHE B 1 114 ? -5.523 45.5 11.898 1 98.62 114 PHE B CA 1
ATOM 5251 C C . PHE B 1 114 ? -5.688 44.156 11.172 1 98.62 114 PHE B C 1
ATOM 5253 O O . PHE B 1 114 ? -6.676 43.469 11.367 1 98.62 114 PHE B O 1
ATOM 5260 N N . PRO B 1 115 ? -4.723 43.844 10.289 1 98.62 115 PRO B N 1
ATOM 5261 C CA . PRO B 1 115 ? -4.734 42.5 9.734 1 98.62 115 PRO B CA 1
ATOM 5262 C C . PRO B 1 115 ? -4.734 41.438 10.82 1 98.62 115 PRO B C 1
ATOM 5264 O O . PRO B 1 115 ? -4.184 41.625 11.906 1 98.62 115 PRO B O 1
ATOM 5267 N N . VAL B 1 116 ? -5.328 40.25 10.516 1 98.88 116 VAL B N 1
ATOM 5268 C CA . VAL B 1 116 ? -5.523 39.188 11.508 1 98.88 116 VAL B CA 1
ATOM 5269 C C . VAL B 1 116 ? -4.684 37.969 11.133 1 98.88 116 VAL B C 1
ATOM 5271 O O . VAL B 1 116 ? -4.711 37.531 9.977 1 98.88 116 VAL B O 1
ATOM 5274 N N . LEU B 1 117 ? -3.883 37.469 12.031 1 98.81 117 LEU B N 1
ATOM 5275 C CA . LEU B 1 117 ? -3.238 36.156 11.953 1 98.81 117 LEU B CA 1
ATOM 5276 C C . LEU B 1 117 ? -4.012 35.125 12.758 1 98.81 117 LEU B C 1
ATOM 5278 O O . LEU B 1 117 ? -4.168 35.281 13.977 1 98.81 117 LEU B O 1
ATOM 5282 N N . PHE B 1 118 ? -4.512 34.188 12.078 1 98.88 118 PHE B N 1
ATOM 5283 C CA . PHE B 1 118 ? -5.281 33.094 12.664 1 98.88 118 PHE B CA 1
ATOM 5284 C C . PHE B 1 118 ? -4.453 31.812 12.703 1 98.88 118 PHE B C 1
ATOM 5286 O O . PHE B 1 118 ? -4.199 31.188 11.664 1 98.88 118 PHE B O 1
ATOM 5293 N N . TYR B 1 119 ? -4.105 31.328 13.906 1 98.56 119 TYR B N 1
ATOM 5294 C CA . TYR B 1 119 ? -3.152 30.234 14.039 1 98.56 119 TYR B CA 1
ATOM 5295 C C . TYR B 1 119 ? -3.859 28.938 14.414 1 98.56 119 TYR B C 1
ATOM 5297 O O . TYR B 1 119 ? -4.672 28.922 15.336 1 98.56 119 TYR B O 1
ATOM 5305 N N . ILE B 1 120 ? -3.502 27.875 13.688 1 98.62 120 ILE B N 1
ATOM 5306 C CA . ILE B 1 120 ? -3.965 26.531 13.953 1 98.62 120 ILE B CA 1
ATOM 5307 C C . ILE B 1 120 ? -2.783 25.641 14.359 1 98.62 120 ILE B C 1
ATOM 5309 O O . ILE B 1 120 ? -1.858 25.438 13.57 1 98.62 120 ILE B O 1
ATOM 5313 N N . HIS B 1 121 ? -2.84 25.078 15.562 1 96.81 121 HIS B N 1
ATOM 5314 C CA . HIS B 1 121 ? -1.715 24.312 16.078 1 96.81 121 HIS B CA 1
ATOM 5315 C C . HIS B 1 121 ? -1.629 22.938 15.414 1 96.81 121 HIS B C 1
ATOM 5317 O O . HIS B 1 121 ? -2.605 22.469 14.828 1 96.81 121 HIS B O 1
ATOM 5323 N N . GLY B 1 122 ? -0.44 22.391 15.547 1 95.62 122 GLY B N 1
ATOM 5324 C CA . GLY B 1 122 ? -0.19 21.078 14.992 1 95.62 122 GLY B CA 1
ATOM 5325 C C . GLY B 1 122 ? -0.496 19.938 15.953 1 95.62 122 GLY B C 1
ATOM 5326 O O . GLY B 1 122 ? -1.505 19.984 16.656 1 95.62 122 GLY B O 1
ATOM 5327 N N . GLY B 1 123 ? 0.299 18.891 15.875 1 93.62 123 GLY B N 1
ATOM 5328 C CA . GLY B 1 123 ? 0.124 17.75 16.766 1 93.62 123 GLY B CA 1
ATOM 5329 C C . GLY B 1 123 ? -0.432 16.531 16.062 1 93.62 123 GLY B C 1
ATOM 5330 O O . GLY B 1 123 ? -1.102 15.703 16.688 1 93.62 123 GLY B O 1
ATOM 5331 N N . GLY B 1 124 ? -0.22 16.422 14.805 1 94.75 124 GLY B N 1
ATOM 5332 C CA . GLY B 1 124 ? -0.647 15.25 14.055 1 94.75 124 GLY B CA 1
ATOM 5333 C C . GLY B 1 124 ? -2.146 15.016 14.117 1 94.75 124 GLY B C 1
ATOM 5334 O O . GLY B 1 124 ? -2.604 13.875 14.109 1 94.75 124 GLY B O 1
ATOM 5335 N N . PHE B 1 125 ? -2.867 16 14.406 1 97 125 PHE B N 1
ATOM 5336 C CA . PHE B 1 125 ? -4.32 16 14.531 1 97 125 PHE B CA 1
ATOM 5337 C C . PHE B 1 125 ? -4.758 15.344 15.836 1 97 125 PHE B C 1
ATOM 5339 O O . PHE B 1 125 ? -5.953 15.289 16.141 1 97 125 PHE B O 1
ATOM 5346 N N . ILE B 1 126 ? -3.832 14.852 16.672 1 96.19 126 ILE B N 1
ATOM 5347 C CA . ILE B 1 126 ? -4.273 14.031 17.797 1 96.19 126 ILE B CA 1
ATOM 5348 C C . ILE B 1 126 ? -3.764 14.625 19.109 1 96.19 126 ILE B C 1
ATOM 5350 O O . ILE B 1 126 ? -4.133 14.164 20.188 1 96.19 126 ILE B O 1
ATOM 5354 N N . SER B 1 127 ? -2.896 15.609 18.938 1 93.81 127 SER B N 1
ATOM 5355 C CA . SER B 1 127 ? -2.316 16.172 20.156 1 93.81 127 SER B CA 1
ATOM 5356 C C . SER B 1 127 ? -1.983 17.656 19.984 1 93.81 127 SER B C 1
ATOM 5358 O O . SER B 1 127 ? -2.322 18.25 18.953 1 93.81 127 SER B O 1
ATOM 5360 N N . ASP B 1 128 ? -1.448 18.281 21.031 1 92.75 128 ASP B N 1
ATOM 5361 C CA . ASP B 1 128 ? -0.999 19.672 21.109 1 92.75 128 ASP B CA 1
ATOM 5362 C C . ASP B 1 128 ? -2.137 20.594 21.531 1 92.75 128 ASP B C 1
ATOM 5364 O O . ASP B 1 128 ? -3.145 20.141 22.078 1 92.75 128 ASP B O 1
ATOM 5368 N N . SER B 1 129 ? -1.888 21.906 21.609 1 94.25 129 SER B N 1
ATOM 5369 C CA . SER B 1 129 ? -2.848 22.906 22.047 1 94.25 129 SER B CA 1
ATOM 5370 C C . SER B 1 129 ? -2.312 24.328 21.812 1 94.25 129 SER B C 1
ATOM 5372 O O . SER B 1 129 ? -1.114 24.516 21.594 1 94.25 129 SER B O 1
ATOM 5374 N N . ALA B 1 130 ? -3.189 25.25 21.891 1 93.75 130 ALA B N 1
ATOM 5375 C CA . ALA B 1 130 ? -2.822 26.656 21.75 1 93.75 130 ALA B CA 1
ATOM 5376 C C . ALA B 1 130 ? -1.938 27.094 22.922 1 93.75 130 ALA B C 1
ATOM 5378 O O . ALA B 1 130 ? -1.182 28.062 22.797 1 93.75 130 ALA B O 1
ATOM 5379 N N . HIS B 1 131 ? -1.932 26.406 24 1 90.69 131 HIS B N 1
ATOM 5380 C CA . HIS B 1 131 ? -1.141 26.719 25.188 1 90.69 131 HIS B CA 1
ATOM 5381 C C . HIS B 1 131 ? 0.349 26.75 24.859 1 90.69 131 HIS B C 1
ATOM 5383 O O . HIS B 1 131 ? 1.077 27.625 25.359 1 90.69 131 HIS B O 1
ATOM 5389 N N . LYS B 1 132 ? 0.646 25.875 24.094 1 89.25 132 LYS B N 1
ATOM 5390 C CA . LYS B 1 132 ? 2.057 25.594 23.828 1 89.25 132 LYS B CA 1
ATOM 5391 C C . LYS B 1 132 ? 2.721 26.781 23.125 1 89.25 132 LYS B C 1
ATOM 5393 O O . LYS B 1 132 ? 3.936 26.969 23.234 1 89.25 132 LYS B O 1
ATOM 5398 N N . TYR B 1 133 ? 1.994 27.672 22.531 1 90.19 133 TYR B N 1
ATOM 5399 C CA . TYR B 1 133 ? 2.562 28.688 21.656 1 90.19 133 TYR B CA 1
ATOM 5400 C C . TYR B 1 133 ? 2.66 30.031 22.375 1 90.19 133 TYR B C 1
ATOM 5402 O O . TYR B 1 133 ? 3.201 30.984 21.812 1 90.19 133 TYR B O 1
ATOM 5410 N N . GLY B 1 134 ? 2.148 30.078 23.578 1 88.69 134 GLY B N 1
ATOM 5411 C CA . GLY B 1 134 ? 2.383 31.219 24.453 1 88.69 134 GLY B CA 1
ATOM 5412 C C . GLY B 1 134 ? 1.327 32.312 24.328 1 88.69 134 GLY B C 1
ATOM 5413 O O . GLY B 1 134 ? 0.404 32.188 23.516 1 88.69 134 GLY B O 1
ATOM 5414 N N . ASP B 1 135 ? 1.481 33.344 25.188 1 93.25 135 ASP B N 1
ATOM 5415 C CA . ASP B 1 135 ? 0.607 34.5 25.188 1 93.25 135 ASP B CA 1
ATOM 5416 C C . ASP B 1 135 ? 1.42 35.812 25.203 1 93.25 135 ASP B C 1
ATOM 5418 O O . ASP B 1 135 ? 1.407 36.562 24.234 1 93.25 135 ASP B O 1
ATOM 5422 N N . LEU B 1 136 ? 2.301 35.969 26.219 1 93.94 136 LEU B N 1
ATOM 5423 C CA . LEU B 1 136 ? 3.1 37.188 26.328 1 93.94 136 LEU B CA 1
ATOM 5424 C C . LEU B 1 136 ? 4.035 37.312 25.141 1 93.94 136 LEU B C 1
ATOM 5426 O O . LEU B 1 136 ? 4.211 38.438 24.609 1 93.94 136 LEU B O 1
ATOM 5430 N N . SER B 1 137 ? 4.652 36.25 24.75 1 94.75 137 SER B N 1
ATOM 5431 C CA . SER B 1 137 ? 5.578 36.312 23.609 1 94.75 137 SER B CA 1
ATOM 5432 C C . SER B 1 137 ? 4.863 36.719 22.328 1 94.75 137 SER B C 1
ATOM 5434 O O . SER B 1 137 ? 5.41 37.469 21.516 1 94.75 137 SER B O 1
ATOM 5436 N N . ILE B 1 138 ? 3.676 36.219 22.125 1 97.06 138 ILE B N 1
ATOM 5437 C CA . ILE B 1 138 ? 2.861 36.594 20.969 1 97.06 138 ILE B CA 1
ATOM 5438 C C . ILE B 1 138 ? 2.588 38.094 21 1 97.06 138 ILE B C 1
ATOM 5440 O O . ILE B 1 138 ? 2.727 38.781 19.984 1 97.06 138 ILE B O 1
ATOM 5444 N N . CYS B 1 139 ? 2.197 38.625 22.156 1 97.69 139 CYS B N 1
ATOM 5445 C CA . CYS B 1 139 ? 1.916 40.031 22.328 1 97.69 139 CYS B CA 1
ATOM 5446 C C . CYS B 1 139 ? 3.152 40.875 22.031 1 97.69 139 CYS B C 1
ATOM 5448 O O . CYS B 1 139 ? 3.068 41.875 21.312 1 97.69 139 CYS B O 1
ATOM 5450 N N . GLN B 1 140 ? 4.266 40.406 22.5 1 96.44 140 GLN B N 1
ATOM 5451 C CA . GLN B 1 140 ? 5.508 41.156 22.422 1 96.44 140 GLN B CA 1
ATOM 5452 C C . GLN B 1 140 ? 6.059 41.188 21 1 96.44 140 GLN B C 1
ATOM 5454 O O . GLN B 1 140 ? 6.605 42.188 20.547 1 96.44 140 GLN B O 1
ATOM 5459 N N . HIS B 1 141 ? 5.895 40.094 20.312 1 96.94 141 HIS B N 1
ATOM 5460 C CA . HIS B 1 141 ? 6.695 39.938 19.094 1 96.94 141 HIS B CA 1
ATOM 5461 C C . HIS B 1 141 ? 5.828 40.031 17.844 1 96.94 141 HIS B C 1
ATOM 5463 O O . HIS B 1 141 ? 6.328 40.344 16.766 1 96.94 141 HIS B O 1
ATOM 5469 N N . LEU B 1 142 ? 4.566 39.719 17.922 1 98.38 142 LEU B N 1
ATOM 5470 C CA . LEU B 1 142 ? 3.693 39.75 16.75 1 98.38 142 LEU B CA 1
ATOM 5471 C C . LEU B 1 142 ? 2.73 40.938 16.828 1 98.38 142 LEU B C 1
ATOM 5473 O O . LEU B 1 142 ? 2.721 41.812 15.953 1 98.38 142 LEU B O 1
ATOM 5477 N N . VAL B 1 143 ? 1.996 41.094 17.906 1 98.56 143 VAL B N 1
ATOM 5478 C CA . VAL B 1 143 ? 0.925 42.062 18 1 98.56 143 VAL B CA 1
ATOM 5479 C C . VAL B 1 143 ? 1.512 43.469 17.938 1 98.56 143 VAL B C 1
ATOM 5481 O O . VAL B 1 143 ? 0.903 44.375 17.375 1 98.56 143 VAL B O 1
ATOM 5484 N N . THR B 1 144 ? 2.648 43.688 18.484 1 96.94 144 THR B N 1
ATOM 5485 C CA . THR B 1 144 ? 3.287 45 18.5 1 96.94 144 THR B CA 1
ATOM 5486 C C . THR B 1 144 ? 3.68 45.406 17.094 1 96.94 144 THR B C 1
ATOM 5488 O O . THR B 1 144 ? 4.055 46.562 16.859 1 96.94 144 THR B O 1
ATOM 5491 N N . LYS B 1 145 ? 3.52 44.531 16.188 1 97.44 145 LYS B N 1
ATOM 5492 C CA . LYS B 1 145 ? 3.811 44.844 14.789 1 97.44 145 LYS B CA 1
ATOM 5493 C C . LYS B 1 145 ? 2.523 45.031 13.992 1 97.44 145 LYS B C 1
ATOM 5495 O O . LYS B 1 145 ? 2.465 44.688 12.812 1 97.44 145 LYS B O 1
ATOM 5500 N N . ASP B 1 146 ? 1.517 45.406 14.625 1 97.75 146 ASP B N 1
ATOM 5501 C CA . ASP B 1 146 ? 0.276 45.906 14.031 1 97.75 146 ASP B CA 1
ATOM 5502 C C . ASP B 1 146 ? -0.531 44.75 13.414 1 97.75 146 ASP B C 1
ATOM 5504 O O . ASP B 1 146 ? -0.988 44.875 12.273 1 97.75 146 ASP B O 1
ATOM 5508 N N . VAL B 1 147 ? -0.646 43.656 14.148 1 98.62 147 VAL B N 1
ATOM 5509 C CA . VAL B 1 147 ? -1.55 42.594 13.758 1 98.62 147 VAL B CA 1
ATOM 5510 C C . VAL B 1 147 ? -2.357 42.125 14.969 1 98.62 147 VAL B C 1
ATOM 5512 O O . VAL B 1 147 ? -1.934 42.312 16.109 1 98.62 147 VAL B O 1
ATOM 5515 N N . VAL B 1 148 ? -3.521 41.594 14.734 1 98.81 148 VAL B N 1
ATOM 5516 C CA . VAL B 1 148 ? -4.273 40.844 15.719 1 98.81 148 VAL B CA 1
ATOM 5517 C C . VAL B 1 148 ? -3.953 39.344 15.562 1 98.81 148 VAL B C 1
ATOM 5519 O O . VAL B 1 148 ? -3.859 38.844 14.438 1 98.81 148 VAL B O 1
ATOM 5522 N N . VAL B 1 149 ? -3.717 38.656 16.656 1 98.88 149 VAL B N 1
ATOM 5523 C CA . VAL B 1 149 ? -3.439 37.219 16.594 1 98.88 149 VAL B CA 1
ATOM 5524 C C . VAL B 1 149 ? -4.57 36.438 17.266 1 98.88 149 VAL B C 1
ATOM 5526 O O . VAL B 1 149 ? -5.004 36.812 18.359 1 98.88 149 VAL B O 1
ATOM 5529 N N . VAL B 1 150 ? -5.055 35.469 16.562 1 98.88 150 VAL B N 1
ATOM 5530 C CA . VAL B 1 150 ? -6.055 34.562 17.078 1 98.88 150 VAL B CA 1
ATOM 5531 C C . VAL B 1 150 ? -5.48 33.125 17.125 1 98.88 150 VAL B C 1
ATOM 5533 O O . VAL B 1 150 ? -4.867 32.688 16.141 1 98.88 150 VAL B O 1
ATOM 5536 N N . THR B 1 151 ? -5.559 32.406 18.219 1 98.56 151 THR B N 1
ATOM 5537 C CA . THR B 1 151 ? -5.234 31 18.328 1 98.56 151 THR B CA 1
ATOM 5538 C C . THR B 1 151 ? -6.453 30.203 18.766 1 98.56 151 THR B C 1
ATOM 5540 O O . THR B 1 151 ? -7.312 30.703 19.484 1 98.56 151 THR B O 1
ATOM 5543 N N . ILE B 1 152 ? -6.508 28.922 18.344 1 98.5 152 ILE B N 1
ATOM 5544 C CA . ILE B 1 152 ? -7.75 28.203 18.609 1 98.5 152 ILE B CA 1
ATOM 5545 C C . ILE B 1 152 ? -7.438 26.828 19.172 1 98.5 152 ILE B C 1
ATOM 5547 O O . ILE B 1 152 ? -6.336 26.297 18.969 1 98.5 152 ILE B O 1
ATOM 5551 N N . GLN B 1 153 ? -8.383 26.328 19.891 1 98 153 GLN B N 1
ATOM 5552 C CA . GLN B 1 153 ? -8.508 24.906 20.188 1 98 153 GLN B CA 1
ATOM 5553 C C . GLN B 1 153 ? -9.578 24.266 19.312 1 98 153 GLN B C 1
ATOM 5555 O O . GLN B 1 153 ? -10.477 24.938 18.812 1 98 153 GLN B O 1
ATOM 5560 N N . TYR B 1 154 ? -9.484 23.062 19.031 1 98.44 154 TYR B N 1
ATOM 5561 C CA . TYR B 1 154 ? -10.445 22.266 18.281 1 98.44 154 TYR B CA 1
ATOM 5562 C C . TYR B 1 154 ? -10.438 20.812 18.734 1 98.44 154 TYR B C 1
ATOM 5564 O O . TYR B 1 154 ? -9.57 20.406 19.516 1 98.44 154 TYR B O 1
ATOM 5572 N N . ARG B 1 155 ? -11.438 20.016 18.406 1 97.88 155 ARG B N 1
ATOM 5573 C CA . ARG B 1 155 ? -11.469 18.609 18.781 1 97.88 155 ARG B CA 1
ATOM 5574 C C . ARG B 1 155 ? -10.297 17.859 18.156 1 97.88 155 ARG B C 1
ATOM 5576 O O . ARG B 1 155 ? -9.977 18.062 16.984 1 97.88 155 ARG B O 1
ATOM 5583 N N . LEU B 1 156 ? -9.711 16.891 18.891 1 98.12 156 LEU B N 1
ATOM 5584 C CA . LEU B 1 156 ? -8.516 16.172 18.453 1 98.12 156 LEU B CA 1
ATOM 5585 C C . LEU B 1 156 ? -8.82 14.703 18.203 1 98.12 156 LEU B C 1
ATOM 5587 O O . LEU B 1 156 ? -9.789 14.164 18.75 1 98.12 156 LEU B O 1
ATOM 5591 N N . GLY B 1 157 ? -7.973 14.109 17.438 1 97.62 157 GLY B N 1
ATOM 5592 C CA . GLY B 1 157 ? -7.957 12.664 17.266 1 97.62 157 GLY B CA 1
ATOM 5593 C C . GLY B 1 157 ? -9.305 12.094 16.891 1 97.62 157 GLY B C 1
ATOM 5594 O O . GLY B 1 157 ? -9.969 12.602 15.977 1 97.62 157 GLY B O 1
ATOM 5595 N N . TYR B 1 158 ? -9.68 11.055 17.578 1 98 158 TYR B N 1
ATOM 5596 C CA . TYR B 1 158 ? -10.906 10.328 17.266 1 98 158 TYR B CA 1
ATOM 5597 C C . TYR B 1 158 ? -12.133 11.203 17.516 1 98 158 TYR B C 1
ATOM 5599 O O . TYR B 1 158 ? -13.148 11.062 16.828 1 98 158 TYR B O 1
ATOM 5607 N N . LEU B 1 159 ? -12.039 12.156 18.391 1 98.5 159 LEU B N 1
ATOM 5608 C CA . LEU B 1 159 ? -13.18 13.031 18.641 1 98.5 159 LEU B CA 1
ATOM 5609 C C . LEU B 1 159 ? -13.359 14.023 17.5 1 98.5 159 LEU B C 1
ATOM 5611 O O . LEU B 1 159 ? -14.469 14.477 17.234 1 98.5 159 LEU B O 1
ATOM 5615 N N . GLY B 1 160 ? -12.281 1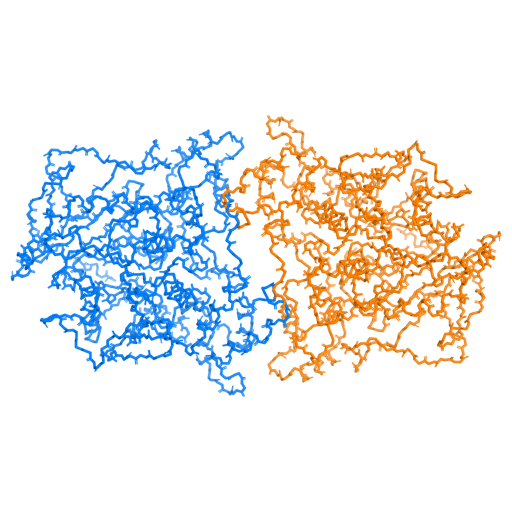4.312 16.828 1 98.44 160 GLY B N 1
ATOM 5616 C CA . GLY B 1 160 ? -12.328 15.266 15.734 1 98.44 160 GLY B CA 1
ATOM 5617 C C . GLY B 1 160 ? -12.5 14.609 14.383 1 98.44 160 GLY B C 1
ATOM 5618 O O . GLY B 1 160 ? -12.891 15.266 13.414 1 98.44 160 GLY B O 1
ATOM 5619 N N . PHE B 1 161 ? -12.203 13.281 14.328 1 98.44 161 PHE B N 1
ATOM 5620 C CA . PHE B 1 161 ? -12.156 12.672 13.008 1 98.44 161 PHE B CA 1
ATOM 5621 C C . PHE B 1 161 ? -12.82 11.305 13.008 1 98.44 161 PHE B C 1
ATOM 5623 O O . PHE B 1 161 ? -12.523 10.461 12.156 1 98.44 161 PHE B O 1
ATOM 5630 N N . TRP B 1 162 ? -13.695 11.07 13.922 1 97.81 162 TRP B N 1
ATOM 5631 C CA . TRP B 1 162 ? -14.461 9.828 13.883 1 97.81 162 TRP B CA 1
ATOM 5632 C C . TRP B 1 162 ? -15.305 9.742 12.617 1 97.81 162 TRP B C 1
ATOM 5634 O O . TRP B 1 162 ? -15.812 10.758 12.133 1 97.81 162 TRP B O 1
ATOM 5644 N N . THR B 1 163 ? -15.453 8.539 12.086 1 97.38 163 THR B N 1
ATOM 5645 C CA . THR B 1 163 ? -16.328 8.305 10.945 1 97.38 163 THR B CA 1
ATOM 5646 C C . THR B 1 163 ? -17.047 6.969 11.078 1 97.38 163 THR B C 1
ATOM 5648 O O . THR B 1 163 ? -16.5 6.012 11.625 1 97.38 163 THR B O 1
ATOM 5651 N N . THR B 1 164 ? -18.266 6.965 10.641 1 95.62 164 THR B N 1
ATOM 5652 C CA . THR B 1 164 ? -19.031 5.723 10.57 1 95.62 164 THR B CA 1
ATOM 5653 C C . THR B 1 164 ? -19.062 5.184 9.148 1 95.62 164 THR B C 1
ATOM 5655 O O . THR B 1 164 ? -19.656 4.137 8.883 1 95.62 164 THR B O 1
ATOM 5658 N N . GLY B 1 165 ? -18.422 5.949 8.266 1 93.19 165 GLY B N 1
ATOM 5659 C CA . GLY B 1 165 ? -18.328 5.512 6.887 1 93.19 165 GLY B CA 1
ATOM 5660 C C . GLY B 1 165 ? -19.609 5.727 6.098 1 93.19 165 GLY B C 1
ATOM 5661 O O . GLY B 1 165 ? -19.672 5.391 4.91 1 93.19 165 GLY B O 1
ATOM 5662 N N . ASP B 1 166 ? -20.578 6.172 6.777 1 90.88 166 ASP B N 1
ATOM 5663 C CA . ASP B 1 166 ? -21.828 6.555 6.145 1 90.88 166 ASP B CA 1
ATOM 5664 C C . ASP B 1 166 ? -22.266 7.957 6.57 1 90.88 166 ASP B C 1
ATOM 5666 O O . ASP B 1 166 ? -21.438 8.75 7.035 1 90.88 166 ASP B O 1
ATOM 5670 N N . SER B 1 167 ? -23.469 8.367 6.293 1 90.38 167 SER B N 1
ATOM 5671 C CA . SER B 1 167 ? -23.875 9.742 6.527 1 90.38 167 SER B CA 1
ATOM 5672 C C . SER B 1 167 ? -24.531 9.898 7.895 1 90.38 167 SER B C 1
ATOM 5674 O O . SER B 1 167 ? -25.203 10.906 8.156 1 90.38 167 SER B O 1
ATOM 5676 N N . SER B 1 168 ? -24.328 8.867 8.781 1 92.88 168 SER B N 1
ATOM 5677 C CA . SER B 1 168 ? -24.969 8.906 10.094 1 92.88 168 SER B CA 1
ATOM 5678 C C . SER B 1 168 ? -24.406 10.039 10.945 1 92.88 168 SER B C 1
ATOM 5680 O O . SER B 1 168 ? -25.125 10.625 11.766 1 92.88 168 SER B O 1
ATOM 5682 N N . ILE B 1 169 ? -23.172 10.305 10.852 1 95 169 ILE B N 1
ATOM 5683 C CA . ILE B 1 169 ? -22.547 11.445 11.508 1 95 169 ILE B CA 1
ATOM 5684 C C . ILE B 1 169 ? -21.672 12.203 10.508 1 95 169 ILE B C 1
ATOM 5686 O O . ILE B 1 169 ? -21.25 11.641 9.492 1 95 169 ILE B O 1
ATOM 5690 N N . PRO B 1 170 ? -21.438 13.531 10.805 1 97.06 170 PRO B N 1
ATOM 5691 C CA . PRO B 1 170 ? -20.547 14.289 9.914 1 97.06 170 PRO B CA 1
ATOM 5692 C C . PRO B 1 170 ? -19.094 13.844 10 1 97.06 170 PRO B C 1
ATOM 5694 O O . PRO B 1 170 ? -18.641 13.398 11.062 1 97.06 170 PRO B O 1
ATOM 5697 N N . ASP B 1 171 ? -18.422 13.906 8.867 1 97.88 171 ASP B N 1
ATOM 5698 C CA . ASP B 1 171 ? -16.984 13.625 8.812 1 97.88 171 ASP B CA 1
ATOM 5699 C C . ASP B 1 171 ? -16.172 14.891 9.039 1 97.88 171 ASP B C 1
ATOM 5701 O O . ASP B 1 171 ? -16.688 16 8.922 1 97.88 171 ASP B O 1
ATOM 5705 N N . ASN B 1 172 ? -14.875 14.758 9.422 1 98.69 172 ASN B N 1
ATOM 5706 C CA . ASN B 1 172 ? -13.898 15.844 9.5 1 98.69 172 ASN B CA 1
ATOM 5707 C C . ASN B 1 172 ? -14.352 16.938 10.461 1 98.69 172 ASN B C 1
ATOM 5709 O O . ASN B 1 172 ? -14.258 18.125 10.156 1 98.69 172 ASN B O 1
ATOM 5713 N N . LEU B 1 173 ? -14.836 16.531 11.602 1 98.81 173 LEU B N 1
ATOM 5714 C CA . LEU B 1 173 ? -15.422 17.453 12.555 1 98.81 173 LEU B CA 1
ATOM 5715 C C . LEU B 1 173 ? -14.383 18.469 13.031 1 98.81 173 LEU B C 1
ATOM 5717 O O . LEU B 1 173 ? -14.711 19.625 13.289 1 98.81 173 LEU B O 1
ATOM 5721 N N . ALA B 1 174 ? -13.125 18.062 13.188 1 98.88 174 ALA B N 1
ATOM 5722 C CA . ALA B 1 174 ? -12.078 19 13.578 1 98.88 174 ALA B CA 1
ATOM 5723 C C . ALA B 1 174 ? -11.961 20.141 12.578 1 98.88 174 ALA B C 1
ATOM 5725 O O . ALA B 1 174 ? -11.805 21.312 12.961 1 98.88 174 ALA B O 1
ATOM 5726 N N . LEU B 1 175 ? -12.016 19.844 11.289 1 98.94 175 LEU B N 1
ATOM 5727 C CA . LEU B 1 175 ? -11.945 20.859 10.258 1 98.94 175 LEU B CA 1
ATOM 5728 C C . LEU B 1 175 ? -13.164 21.781 10.312 1 98.94 175 LEU B C 1
ATOM 5730 O O . LEU B 1 175 ? -13.062 22.984 10.07 1 98.94 175 LEU B O 1
ATOM 5734 N N . HIS B 1 176 ? -14.297 21.203 10.641 1 98.88 176 HIS B N 1
ATOM 5735 C CA . HIS B 1 176 ? -15.5 22 10.828 1 98.88 176 HIS B CA 1
ATOM 5736 C C . HIS B 1 176 ? -15.383 22.891 12.055 1 98.88 176 HIS B C 1
ATOM 5738 O O . HIS B 1 176 ? -15.906 24.016 12.07 1 98.88 176 HIS B O 1
ATOM 5744 N N . ASP B 1 177 ? -14.758 22.359 13.109 1 98.94 177 ASP B N 1
ATOM 5745 C CA . ASP B 1 177 ? -14.5 23.203 14.266 1 98.94 177 ASP B CA 1
ATOM 5746 C C . ASP B 1 177 ? -13.672 24.422 13.867 1 98.94 177 ASP B C 1
ATOM 5748 O O . ASP B 1 177 ? -14.008 25.547 14.234 1 98.94 177 ASP B O 1
ATOM 5752 N N . MET B 1 178 ? -12.625 24.219 13.141 1 98.94 178 MET B N 1
ATOM 5753 C CA . MET B 1 178 ? -11.75 25.297 12.688 1 98.94 178 MET B CA 1
ATOM 5754 C C . MET B 1 178 ? -12.523 26.312 11.844 1 98.94 178 MET B C 1
ATOM 5756 O O . MET B 1 178 ? -12.352 27.516 12 1 98.94 178 MET B O 1
ATOM 5760 N N . THR B 1 179 ? -13.383 25.797 10.977 1 98.88 179 THR B N 1
ATOM 5761 C CA . THR B 1 179 ? -14.211 26.641 10.133 1 98.88 179 THR B CA 1
ATOM 5762 C C . THR B 1 179 ? -15.172 27.469 10.977 1 98.88 179 THR B C 1
ATOM 5764 O O . THR B 1 179 ? -15.375 28.656 10.711 1 98.88 179 THR B O 1
ATOM 5767 N N . PHE B 1 180 ? -15.703 26.844 11.977 1 98.88 180 PHE B N 1
ATOM 5768 C CA . PHE B 1 180 ? -16.641 27.531 12.852 1 98.88 180 PHE B CA 1
ATOM 5769 C C . PHE B 1 180 ? -15.938 28.641 13.633 1 98.88 180 PHE B C 1
ATOM 5771 O O . PHE B 1 180 ? -16.484 29.719 13.836 1 98.88 180 PHE B O 1
ATOM 5778 N N . ALA B 1 181 ? -14.75 28.375 14.078 1 98.88 181 ALA B N 1
ATOM 5779 C CA . ALA B 1 181 ? -13.93 29.391 14.719 1 98.88 181 ALA B CA 1
ATOM 5780 C C . ALA B 1 181 ? -13.672 30.562 13.773 1 98.88 181 ALA B C 1
ATOM 5782 O O . ALA B 1 181 ? -13.727 31.719 14.18 1 98.88 181 ALA B O 1
ATOM 5783 N N . LEU B 1 182 ? -13.398 30.266 12.547 1 98.81 182 LEU B N 1
ATOM 5784 C CA . LEU B 1 182 ? -13.156 31.281 11.531 1 98.81 182 LEU B CA 1
ATOM 5785 C C . LEU B 1 182 ? -14.391 32.156 11.328 1 98.81 182 LEU B C 1
ATOM 5787 O O . LEU B 1 182 ? -14.281 33.375 11.164 1 98.81 182 LEU B O 1
ATOM 5791 N N . LYS B 1 183 ? -15.508 31.531 11.289 1 98.75 183 LYS B N 1
ATOM 5792 C CA . LYS B 1 183 ? -16.75 32.281 11.164 1 98.75 183 LYS B CA 1
ATOM 5793 C C . LYS B 1 183 ? -16.953 33.219 12.344 1 98.75 183 LYS B C 1
ATOM 5795 O O . LYS B 1 183 ? -17.359 34.375 12.172 1 98.75 183 LYS B O 1
ATOM 5800 N N . TRP B 1 184 ? -16.703 32.688 13.508 1 98.75 184 TRP B N 1
ATOM 5801 C CA . TRP B 1 184 ? -16.766 33.531 14.695 1 98.75 184 TRP B CA 1
ATOM 5802 C C . TRP B 1 184 ? -15.836 34.75 14.562 1 98.75 184 TRP B C 1
ATOM 5804 O O . TRP B 1 184 ? -16.219 35.875 14.898 1 98.75 184 TRP B O 1
ATOM 5814 N N . VAL B 1 185 ? -14.641 34.5 14.109 1 98.88 185 VAL B N 1
ATOM 5815 C CA . VAL B 1 185 ? -13.648 35.562 13.945 1 98.88 185 VAL B CA 1
ATOM 5816 C C . VAL B 1 185 ? -14.141 36.594 12.922 1 98.88 185 VAL B C 1
ATOM 5818 O O . VAL B 1 185 ? -14.078 37.781 13.156 1 98.88 185 VAL B O 1
ATOM 5821 N N . LYS B 1 186 ? -14.609 36.156 11.867 1 98.06 186 LYS B N 1
ATOM 5822 C CA . LYS B 1 186 ? -15.117 37.062 10.836 1 98.06 186 LYS B CA 1
ATOM 5823 C C . LYS B 1 186 ? -16.219 37.969 11.383 1 98.06 186 LYS B C 1
ATOM 5825 O O . LYS B 1 186 ? -16.281 39.156 11.062 1 98.06 186 LYS B O 1
ATOM 5830 N N . GLU B 1 187 ? -17 37.438 12.234 1 98 187 GLU B N 1
ATOM 5831 C CA . GLU B 1 187 ? -18.156 38.125 12.781 1 98 187 GLU B CA 1
ATOM 5832 C C . GLU B 1 187 ? -17.734 39.094 13.883 1 98 187 GLU B C 1
ATOM 5834 O O . GLU B 1 187 ? -18.344 40.156 14.047 1 98 187 GLU B O 1
ATOM 5839 N N . ASN B 1 188 ? -16.703 38.75 14.633 1 98.69 188 ASN B N 1
ATOM 5840 C CA . ASN B 1 188 ? -16.5 39.438 15.898 1 98.69 188 ASN B CA 1
ATOM 5841 C C . ASN B 1 188 ? -15.195 40.219 15.883 1 98.69 188 ASN B C 1
ATOM 5843 O O . ASN B 1 188 ? -14.984 41.125 16.719 1 98.69 188 ASN B O 1
ATOM 5847 N N . ILE B 1 189 ? -14.305 40.031 14.977 1 98.69 189 ILE B N 1
ATOM 5848 C CA . ILE B 1 189 ? -12.922 40.469 15.141 1 98.69 189 ILE B CA 1
ATOM 5849 C C . ILE B 1 189 ? -12.852 41.969 15.055 1 98.69 189 ILE B C 1
ATOM 5851 O O . ILE B 1 189 ? -11.898 42.594 15.555 1 98.69 189 ILE B O 1
ATOM 5855 N N . GLY B 1 190 ? -13.828 42.594 14.367 1 98.06 190 GLY B N 1
ATOM 5856 C CA . GLY B 1 190 ? -13.906 44.062 14.336 1 98.06 190 GLY B CA 1
ATOM 5857 C C . GLY B 1 190 ? -13.992 44.656 15.719 1 98.06 190 GLY B C 1
ATOM 5858 O O . GLY B 1 190 ? -13.484 45.781 15.945 1 98.06 190 GLY B O 1
ATOM 5859 N N . LEU B 1 191 ? -14.594 43.969 16.656 1 97.75 191 LEU B N 1
ATOM 5860 C CA . LEU B 1 191 ? -14.742 44.438 18.016 1 97.75 191 LEU B CA 1
ATOM 5861 C C . LEU B 1 191 ? -13.398 44.438 18.75 1 97.75 191 LEU B C 1
ATOM 5863 O O . LEU B 1 191 ? -13.258 45.062 19.797 1 97.75 191 LEU B O 1
ATOM 5867 N N . PHE B 1 192 ? -12.453 43.781 18.172 1 98.31 192 PHE B N 1
ATOM 5868 C CA . PHE B 1 192 ? -11.109 43.656 18.734 1 98.31 192 PHE B CA 1
ATOM 5869 C C . PHE B 1 192 ? -10.109 44.469 17.906 1 98.31 192 PHE B C 1
ATOM 5871 O O . PHE B 1 192 ? -8.906 44.25 18 1 98.31 192 PHE B O 1
ATOM 5878 N N . ASN B 1 193 ? -10.609 45.281 17.031 1 97.69 193 ASN B N 1
ATOM 5879 C CA . ASN B 1 193 ? -9.812 46.156 16.172 1 97.69 193 ASN B CA 1
ATOM 5880 C C . ASN B 1 193 ? -9.211 45.375 15.008 1 97.69 193 ASN B C 1
ATOM 5882 O O . ASN B 1 193 ? -8.242 45.844 14.383 1 97.69 193 ASN B O 1
ATOM 5886 N N . GLY B 1 194 ? -9.672 44.219 14.758 1 98.62 194 GLY B N 1
ATOM 5887 C CA . GLY B 1 194 ? -9.219 43.406 13.625 1 98.62 194 GLY B CA 1
ATOM 5888 C C . GLY B 1 194 ? -10.016 43.688 12.359 1 98.62 194 GLY B C 1
ATOM 5889 O O . GLY B 1 194 ? -11.188 44.062 12.43 1 98.62 194 GLY B O 1
ATOM 5890 N N . ASP B 1 195 ? -9.406 43.5 11.234 1 98.69 195 ASP B N 1
ATOM 5891 C CA . ASP B 1 195 ? -10.047 43.625 9.93 1 98.69 195 ASP B CA 1
ATOM 5892 C C . ASP B 1 195 ? -10.602 42.281 9.453 1 98.69 195 ASP B C 1
ATOM 5894 O O . ASP B 1 195 ? -9.844 41.375 9.102 1 98.69 195 ASP B O 1
ATOM 5898 N N . PRO B 1 196 ? -11.906 42.094 9.414 1 98.31 196 PRO B N 1
ATOM 5899 C CA . PRO B 1 196 ? -12.484 40.812 8.984 1 98.31 196 PRO B CA 1
ATOM 5900 C C . PRO B 1 196 ? -12.234 40.531 7.504 1 98.31 196 PRO B C 1
ATOM 5902 O O . PRO B 1 196 ? -12.508 39.406 7.031 1 98.31 196 PRO B O 1
ATOM 5905 N N . ASN B 1 197 ? -11.703 41.469 6.766 1 98.12 197 ASN B N 1
ATOM 5906 C CA . ASN B 1 197 ? -11.445 41.281 5.34 1 98.12 197 ASN B CA 1
ATOM 5907 C C . ASN B 1 197 ? -9.945 41.156 5.059 1 98.12 197 ASN B C 1
ATOM 5909 O O . ASN B 1 197 ? -9.516 41.281 3.912 1 98.12 197 ASN B O 1
ATOM 5913 N N . ASN B 1 198 ? -9.188 40.938 6.031 1 98.5 198 ASN B N 1
ATOM 5914 C CA . ASN B 1 198 ? -7.754 40.719 5.922 1 98.5 198 ASN B CA 1
ATOM 5915 C C . ASN B 1 198 ? -7.27 39.688 6.93 1 98.5 198 ASN B C 1
ATOM 5917 O O . ASN B 1 198 ? -6.508 40 7.844 1 98.5 198 ASN B O 1
ATOM 5921 N N . ILE B 1 199 ? -7.676 38.438 6.703 1 98.88 199 ILE B N 1
ATOM 5922 C CA . ILE B 1 199 ? -7.379 37.344 7.594 1 98.88 199 ILE B CA 1
ATOM 5923 C C . ILE B 1 199 ? -6.395 36.375 6.918 1 98.88 199 ILE B C 1
ATOM 5925 O O . ILE B 1 199 ? -6.617 35.938 5.785 1 98.88 199 ILE B O 1
ATOM 5929 N N . THR B 1 200 ? -5.281 36.125 7.578 1 98.94 200 THR B N 1
ATOM 5930 C CA . THR B 1 200 ? -4.285 35.156 7.168 1 98.94 200 THR B CA 1
ATOM 5931 C C . THR B 1 200 ? -4.328 33.906 8.078 1 98.94 200 THR B C 1
ATOM 5933 O O . THR B 1 200 ? -4.191 34.031 9.297 1 98.94 200 THR B O 1
ATOM 5936 N N . LEU B 1 201 ? -4.516 32.719 7.488 1 98.88 201 LEU B N 1
ATOM 5937 C CA . LEU B 1 201 ? -4.41 31.5 8.258 1 98.88 201 LEU B CA 1
ATOM 5938 C C . LEU B 1 201 ? -2.969 31 8.289 1 98.88 201 LEU B C 1
ATOM 5940 O O . LEU B 1 201 ? -2.303 30.938 7.254 1 98.88 201 LEU B O 1
ATOM 5944 N N . MET B 1 202 ? -2.535 30.688 9.422 1 98.75 202 MET B N 1
ATOM 5945 C CA . MET B 1 202 ? -1.217 30.094 9.625 1 98.75 202 MET B CA 1
ATOM 5946 C C . MET B 1 202 ? -1.312 28.828 10.477 1 98.75 202 MET B C 1
ATOM 5948 O O . MET B 1 202 ? -2.166 28.734 11.352 1 98.75 202 MET B O 1
ATOM 5952 N N . GLY B 1 203 ? -0.494 27.859 10.219 1 98.38 203 GLY B N 1
ATOM 5953 C CA . GLY B 1 203 ? -0.48 26.641 11 1 98.38 203 GLY B CA 1
ATOM 5954 C C . GLY B 1 203 ? 0.798 25.844 10.836 1 98.38 203 GLY B C 1
ATOM 5955 O O . GLY B 1 203 ? 1.511 26 9.844 1 98.38 203 GLY B O 1
ATOM 5956 N N . GLN B 1 204 ? 1.065 25 11.805 1 97 204 GLN B N 1
ATOM 5957 C CA . GLN B 1 204 ? 2.27 24.172 11.852 1 97 204 GLN B CA 1
ATOM 5958 C C . GLN B 1 204 ? 1.929 22.688 11.742 1 97 204 GLN B C 1
ATOM 5960 O O . GLN B 1 204 ? 1.015 22.219 12.422 1 97 204 GLN B O 1
ATOM 5965 N N . SER B 1 205 ? 2.715 21.938 10.891 1 95.56 205 SER B N 1
ATOM 5966 C CA . SER B 1 205 ? 2.559 20.484 10.797 1 95.56 205 SER B CA 1
ATOM 5967 C C . SER B 1 205 ? 1.137 20.109 10.398 1 95.56 205 SER B C 1
ATOM 5969 O O . SER B 1 205 ? 0.64 20.547 9.359 1 95.56 205 SER B O 1
ATOM 5971 N N . ALA B 1 206 ? 0.359 19.422 11.312 1 97.12 206 ALA B N 1
ATOM 5972 C CA . ALA B 1 206 ? -1.046 19.125 11.047 1 97.12 206 ALA B CA 1
ATOM 5973 C C . ALA B 1 206 ? -1.859 20.406 10.922 1 97.12 206 ALA B C 1
ATOM 5975 O O . ALA B 1 206 ? -2.814 20.469 10.141 1 97.12 206 ALA B O 1
ATOM 5976 N N . GLY B 1 207 ? -1.432 21.438 11.625 1 98.38 207 GLY B N 1
ATOM 5977 C CA . GLY B 1 207 ? -2.053 22.734 11.461 1 98.38 207 GLY B CA 1
ATOM 5978 C C . GLY B 1 207 ? -1.829 23.344 10.094 1 98.38 207 GLY B C 1
ATOM 5979 O O . GLY B 1 207 ? -2.723 23.984 9.539 1 98.38 207 GLY B O 1
ATOM 5980 N N . GLY B 1 208 ? -0.584 23.156 9.594 1 98.69 208 GLY B N 1
ATOM 5981 C CA . GLY B 1 208 ? -0.316 23.578 8.227 1 98.69 208 GLY B CA 1
ATOM 5982 C C . GLY B 1 208 ? -1.155 22.844 7.195 1 98.69 208 GLY B C 1
ATOM 5983 O O . GLY B 1 208 ? -1.658 23.453 6.25 1 98.69 208 GLY B O 1
ATOM 5984 N N . ALA B 1 209 ? -1.318 21.578 7.383 1 98.69 209 ALA B N 1
ATOM 5985 C CA . ALA B 1 209 ? -2.199 20.812 6.512 1 98.69 209 ALA B CA 1
ATOM 5986 C C . ALA B 1 209 ? -3.639 21.312 6.605 1 98.69 209 ALA B C 1
ATOM 5988 O O . ALA B 1 209 ? -4.324 21.438 5.586 1 98.69 209 ALA B O 1
ATOM 5989 N N . SER B 1 210 ? -4.059 21.625 7.766 1 98.88 210 SER B N 1
ATOM 5990 C CA . SER B 1 210 ? -5.41 22.141 7.973 1 98.88 210 SER B CA 1
ATOM 5991 C C . SER B 1 210 ? -5.609 23.469 7.242 1 98.88 210 SER B C 1
ATOM 5993 O O . SER B 1 210 ? -6.637 23.672 6.586 1 98.88 210 SER B O 1
ATOM 5995 N N . VAL B 1 211 ? -4.617 24.312 7.34 1 98.81 211 VAL B N 1
ATOM 5996 C CA . VAL B 1 211 ? -4.66 25.609 6.668 1 98.81 211 VAL B CA 1
ATOM 5997 C C . VAL B 1 211 ? -4.867 25.406 5.168 1 98.81 211 VAL B C 1
ATOM 5999 O O . VAL B 1 211 ? -5.691 26.094 4.555 1 98.81 211 VAL B O 1
ATOM 6002 N N . ASP B 1 212 ? -4.148 24.484 4.66 1 98.88 212 ASP B N 1
ATOM 6003 C CA . ASP B 1 212 ? -4.25 24.203 3.23 1 98.88 212 ASP B CA 1
ATOM 6004 C C . ASP B 1 212 ? -5.609 23.594 2.885 1 98.88 212 ASP B C 1
ATOM 6006 O O . ASP B 1 212 ? -6.242 24 1.903 1 98.88 212 ASP B O 1
ATOM 6010 N N . PHE B 1 213 ? -6.141 22.703 3.658 1 98.88 213 PHE B N 1
ATOM 6011 C CA . PHE B 1 213 ? -7.465 22.141 3.441 1 98.88 213 PHE B CA 1
ATOM 6012 C C . PHE B 1 213 ? -8.539 23.219 3.508 1 98.88 213 PHE B C 1
ATOM 6014 O O . PHE B 1 213 ? -9.43 23.266 2.654 1 98.88 213 PHE B O 1
ATOM 6021 N N . LEU B 1 214 ? -8.461 24.078 4.5 1 98.94 214 LEU B N 1
ATOM 6022 C CA . LEU B 1 214 ? -9.43 25.156 4.652 1 98.94 214 LEU B CA 1
ATOM 6023 C C . LEU B 1 214 ? -9.414 26.078 3.438 1 98.94 214 LEU B C 1
ATOM 6025 O O . LEU B 1 214 ? -10.453 26.609 3.043 1 98.94 214 LEU B O 1
ATOM 6029 N N . SER B 1 215 ? -8.273 26.25 2.836 1 98.81 215 SER B N 1
ATOM 6030 C CA . SER B 1 215 ? -8.133 27.188 1.726 1 98.81 215 SER B CA 1
ATOM 6031 C C . SER B 1 215 ? -8.789 26.641 0.461 1 98.81 215 SER B C 1
ATOM 6033 O O . SER B 1 215 ? -9.07 27.406 -0.469 1 98.81 215 SER B O 1
ATOM 6035 N N . ILE B 1 216 ? -9.078 25.328 0.401 1 98.62 216 ILE B N 1
ATOM 6036 C CA . ILE B 1 216 ? -9.578 24.797 -0.855 1 98.62 216 ILE B CA 1
ATOM 6037 C C . ILE B 1 216 ? -10.984 24.234 -0.649 1 98.62 216 ILE B C 1
ATOM 6039 O O . ILE B 1 216 ? -11.711 23.984 -1.617 1 98.62 216 ILE B O 1
ATOM 6043 N N . SER B 1 217 ? -11.406 24.047 0.578 1 98.81 217 SER B N 1
ATOM 6044 C CA . SER B 1 217 ? -12.711 23.469 0.864 1 98.81 217 SER B CA 1
ATOM 6045 C C . SER B 1 217 ? -13.836 24.422 0.501 1 98.81 217 SER B C 1
ATOM 6047 O O . SER B 1 217 ? -13.797 25.609 0.857 1 98.81 217 SER B O 1
ATOM 6049 N N . PRO B 1 218 ? -14.922 23.922 -0.103 1 98.56 218 PRO B N 1
ATOM 6050 C CA . PRO B 1 218 ? -16.062 24.797 -0.402 1 98.56 218 PRO B CA 1
ATOM 6051 C C . PRO B 1 218 ? -16.734 25.344 0.856 1 98.56 218 PRO B C 1
ATOM 6053 O O . PRO B 1 218 ? -17.469 26.328 0.787 1 98.56 218 PRO B O 1
ATOM 6056 N N . VAL B 1 219 ? -16.422 24.766 1.963 1 98.31 219 VAL B N 1
ATOM 6057 C CA . VAL B 1 219 ? -17.062 25.125 3.223 1 98.31 219 VAL B CA 1
ATOM 6058 C C . VAL B 1 219 ? -16.359 26.328 3.844 1 98.31 219 VAL B C 1
ATOM 6060 O O . VAL B 1 219 ? -16.969 27.109 4.566 1 98.31 219 VAL B O 1
ATOM 6063 N N . SER B 1 220 ? -15.07 26.5 3.504 1 98.75 220 SER B N 1
ATOM 6064 C CA . SER B 1 220 ? -14.297 27.453 4.297 1 98.75 220 SER B CA 1
ATOM 6065 C C . SER B 1 220 ? -13.508 28.406 3.404 1 98.75 220 SER B C 1
ATOM 6067 O O . SER B 1 220 ? -13.055 29.469 3.854 1 98.75 220 SER B O 1
ATOM 6069 N N . ARG B 1 221 ? -13.305 28.141 2.164 1 98.5 221 ARG B N 1
ATOM 6070 C CA . ARG B 1 221 ? -12.312 28.766 1.298 1 98.5 221 ARG B CA 1
ATOM 6071 C C . ARG B 1 221 ? -12.617 30.25 1.094 1 98.5 221 ARG B C 1
ATOM 6073 O O . ARG B 1 221 ? -11.727 31.031 0.745 1 98.5 221 ARG B O 1
ATOM 6080 N N . ASP B 1 222 ? -13.82 30.703 1.36 1 98.44 222 ASP B N 1
ATOM 6081 C CA . ASP B 1 222 ? -14.195 32.094 1.074 1 98.44 222 ASP B CA 1
ATOM 6082 C C . ASP B 1 222 ? -14.156 32.938 2.34 1 98.44 222 ASP B C 1
ATOM 6084 O O . ASP B 1 222 ? -14.531 34.125 2.314 1 98.44 222 ASP B O 1
ATOM 6088 N N . LEU B 1 223 ? -13.578 32.406 3.434 1 98.62 223 LEU B N 1
ATOM 6089 C CA . LEU B 1 223 ? -13.711 33.062 4.727 1 98.62 223 LEU B CA 1
ATOM 6090 C C . LEU B 1 223 ? -12.438 33.812 5.074 1 98.62 223 LEU B C 1
ATOM 6092 O O . LEU B 1 223 ? -12.398 34.562 6.07 1 98.62 223 LEU B O 1
ATOM 6096 N N . PHE B 1 224 ? -11.422 33.781 4.297 1 98.75 224 PHE B N 1
ATOM 6097 C CA . PHE B 1 224 ? -10.141 34.406 4.609 1 98.75 224 PHE B CA 1
ATOM 6098 C C . PHE B 1 224 ? -9.359 34.688 3.336 1 98.75 224 PHE B C 1
ATOM 6100 O O . PHE B 1 224 ? -9.844 34.469 2.23 1 98.75 224 PHE B O 1
ATOM 6107 N N . HIS B 1 225 ? -8.039 35.156 3.512 1 98.69 225 HIS B N 1
ATOM 6108 C CA . HIS B 1 225 ? -7.5 35.875 2.361 1 98.69 225 HIS B CA 1
ATOM 6109 C C . HIS B 1 225 ? -6.094 35.406 2.021 1 98.69 225 HIS B C 1
ATOM 6111 O O . HIS B 1 225 ? -5.645 35.531 0.88 1 98.69 225 HIS B O 1
ATOM 6117 N N . LYS B 1 226 ? -5.363 34.938 2.967 1 98.88 226 LYS B N 1
ATOM 6118 C CA . LYS B 1 226 ? -3.99 34.469 2.779 1 98.88 226 LYS B CA 1
ATOM 6119 C C . LYS B 1 226 ? -3.693 33.25 3.635 1 98.88 226 LYS B C 1
ATOM 6121 O O . LYS B 1 226 ? -4.422 32.969 4.586 1 98.88 226 LYS B O 1
ATOM 6126 N N . VAL B 1 227 ? -2.57 32.438 3.256 1 98.88 227 VAL B N 1
ATOM 6127 C CA . VAL B 1 227 ? -2.299 31.234 4.027 1 98.88 227 VAL B CA 1
ATOM 6128 C C . VAL B 1 227 ? -0.795 31.109 4.258 1 98.88 227 VAL B C 1
ATOM 6130 O O . VAL B 1 227 ? 0.007 31.438 3.385 1 98.88 227 VAL B O 1
ATOM 6133 N N . ILE B 1 228 ? -0.427 30.578 5.402 1 98.88 228 ILE B N 1
ATOM 6134 C CA . ILE B 1 228 ? 0.945 30.25 5.77 1 98.88 228 ILE B CA 1
ATOM 6135 C C . ILE B 1 228 ? 1.009 28.812 6.285 1 98.88 228 ILE B C 1
ATOM 6137 O O . ILE B 1 228 ? 1.151 28.594 7.488 1 98.88 228 ILE B O 1
ATOM 6141 N N . PRO B 1 229 ? 0.961 27.828 5.438 1 98.75 229 PRO B N 1
ATOM 6142 C CA . PRO B 1 229 ? 1.199 26.453 5.887 1 98.75 229 PRO B CA 1
ATOM 6143 C C . PRO B 1 229 ? 2.668 26.172 6.203 1 98.75 229 PRO B C 1
ATOM 6145 O O . PRO B 1 229 ? 3.516 26.219 5.309 1 98.75 229 PRO B O 1
ATOM 6148 N N . MET B 1 230 ? 2.916 25.875 7.488 1 98.38 230 MET B N 1
ATOM 6149 C CA . MET B 1 230 ? 4.281 25.641 7.945 1 98.38 230 MET B CA 1
ATOM 6150 C C . MET B 1 230 ? 4.496 24.172 8.289 1 98.38 230 MET B C 1
ATOM 6152 O O . MET B 1 230 ? 3.752 23.609 9.094 1 98.38 230 MET B O 1
ATOM 6156 N N . GLY B 1 231 ? 5.477 23.578 7.699 1 97.06 231 GLY B N 1
ATOM 6157 C CA . GLY B 1 231 ? 5.832 22.203 8.031 1 97.06 231 GLY B CA 1
ATOM 6158 C C . GLY B 1 231 ? 4.703 21.219 7.785 1 97.06 231 GLY B C 1
ATOM 6159 O O . GLY B 1 231 ? 4.543 20.25 8.531 1 97.06 231 GLY B O 1
ATOM 6160 N N . GLY B 1 232 ? 3.828 21.5 6.93 1 97.38 232 GLY B N 1
ATOM 6161 C CA . GLY B 1 232 ? 2.721 20.625 6.574 1 97.38 232 GLY B CA 1
ATOM 6162 C C . GLY B 1 232 ? 1.73 21.281 5.625 1 97.38 232 GLY B C 1
ATOM 6163 O O . GLY B 1 232 ? 1.454 22.469 5.734 1 97.38 232 GLY B O 1
ATOM 6164 N N . ASN B 1 233 ? 1.188 20.531 4.719 1 98.31 233 ASN B N 1
ATOM 6165 C CA . ASN B 1 233 ? 0.161 20.969 3.775 1 98.31 233 ASN B CA 1
ATOM 6166 C C . ASN B 1 233 ? -0.628 19.781 3.225 1 98.31 233 ASN B C 1
ATOM 6168 O O . ASN B 1 233 ? -0.338 18.625 3.553 1 98.31 233 ASN B O 1
ATOM 6172 N N . ALA B 1 234 ? -1.58 20.062 2.387 1 97.75 234 ALA B N 1
ATOM 6173 C CA . ALA B 1 234 ? -2.514 19.047 1.905 1 97.75 234 ALA B CA 1
ATOM 6174 C C . ALA B 1 234 ? -1.825 18.078 0.952 1 97.75 234 ALA B C 1
ATOM 6176 O O . ALA B 1 234 ? -2.367 17.016 0.641 1 97.75 234 ALA B O 1
ATOM 6177 N N . SER B 1 235 ? -0.62 18.422 0.479 1 96.25 235 SER B N 1
ATOM 6178 C CA . SER B 1 235 ? 0.088 17.578 -0.476 1 96.25 235 SER B CA 1
ATOM 6179 C C . SER B 1 235 ? 0.995 16.578 0.236 1 96.25 235 SER B C 1
ATOM 6181 O O . SER B 1 235 ? 1.596 15.719 -0.403 1 96.25 235 SER B O 1
ATOM 6183 N N . CYS B 1 236 ? 1.132 16.734 1.543 1 95.31 236 CYS B N 1
ATOM 6184 C CA . CYS B 1 236 ? 1.899 15.742 2.295 1 95.31 236 CYS B CA 1
ATOM 6185 C C . CYS B 1 236 ? 1.189 14.391 2.307 1 95.31 236 CYS B C 1
ATOM 6187 O O . CYS B 1 236 ? -0.034 14.336 2.441 1 95.31 236 CYS B O 1
ATOM 6189 N N . SER B 1 237 ? 1.936 13.32 2.236 1 91.62 237 SER B N 1
ATOM 6190 C CA . SER B 1 237 ? 1.379 11.984 2.072 1 91.62 237 SER B CA 1
ATOM 6191 C C . SER B 1 237 ? 0.55 11.578 3.287 1 91.62 237 SER B C 1
ATOM 6193 O O . SER B 1 237 ? -0.355 10.75 3.18 1 91.62 237 SER B O 1
ATOM 6195 N N . TRP B 1 238 ? 0.815 12.156 4.43 1 92.94 238 TRP B N 1
ATOM 6196 C CA . TRP B 1 238 ? 0.153 11.789 5.676 1 92.94 238 TRP B CA 1
ATOM 6197 C C . TRP B 1 238 ? -1.073 12.664 5.922 1 92.94 238 TRP B C 1
ATOM 6199 O O . TRP B 1 238 ? -1.793 12.469 6.902 1 92.94 238 TRP B O 1
ATOM 6209 N N . ALA B 1 239 ? -1.321 13.68 5.059 1 96.25 239 ALA B N 1
ATOM 6210 C CA . ALA B 1 239 ? -2.342 14.688 5.316 1 96.25 239 ALA B CA 1
ATOM 6211 C C . ALA B 1 239 ? -3.742 14.086 5.254 1 96.25 239 ALA B C 1
ATOM 6213 O O . ALA B 1 239 ? -4.629 14.484 6.012 1 96.25 239 ALA B O 1
ATOM 6214 N N . ILE B 1 240 ? -3.992 13.172 4.355 1 96.31 240 ILE B N 1
ATOM 6215 C CA . ILE B 1 240 ? -5.258 12.461 4.25 1 96.31 240 ILE B CA 1
ATOM 6216 C C . ILE B 1 240 ? -5.082 11.023 4.742 1 96.31 240 ILE B C 1
ATOM 6218 O O . ILE B 1 240 ? -4.188 10.312 4.289 1 96.31 240 ILE B O 1
ATOM 6222 N N . HIS B 1 241 ? -5.926 10.68 5.645 1 95.44 241 HIS B N 1
ATOM 6223 C CA . HIS B 1 241 ? -5.82 9.344 6.215 1 95.44 241 HIS B CA 1
ATOM 6224 C C . HIS B 1 241 ? -6.328 8.289 5.238 1 95.44 241 HIS B C 1
ATOM 6226 O O . HIS B 1 241 ? -7.406 8.438 4.66 1 95.44 241 HIS B O 1
ATOM 6232 N N . PRO B 1 242 ? -5.641 7.199 5.117 1 90.75 242 PRO B N 1
ATOM 6233 C CA . PRO B 1 242 ? -5.984 6.246 4.062 1 90.75 242 PRO B CA 1
ATOM 6234 C C . PRO B 1 242 ? -7.094 5.281 4.477 1 90.75 242 PRO B C 1
ATOM 6236 O O . PRO B 1 242 ? -7.746 4.68 3.619 1 90.75 242 PRO B O 1
ATOM 6239 N N . ARG B 1 243 ? -7.344 5.059 5.793 1 91.44 243 ARG B N 1
ATOM 6240 C CA . ARG B 1 243 ? -8.328 4.082 6.246 1 91.44 243 ARG B CA 1
ATOM 6241 C C . ARG B 1 243 ? -8.984 4.535 7.551 1 91.44 243 ARG B C 1
ATOM 6243 O O . ARG B 1 243 ? -8.977 3.799 8.539 1 91.44 243 ARG B O 1
ATOM 6250 N N . PRO B 1 244 ? -9.625 5.602 7.48 1 95.19 244 PRO B N 1
ATOM 6251 C CA . PRO B 1 244 ? -10.156 6.164 8.727 1 95.19 244 PRO B CA 1
ATOM 6252 C C . PRO B 1 244 ? -11.242 5.297 9.352 1 95.19 244 PRO B C 1
ATOM 6254 O O . PRO B 1 244 ? -11.305 5.16 10.578 1 95.19 244 PRO B O 1
ATOM 6257 N N . LEU B 1 245 ? -12.148 4.668 8.586 1 94.69 245 LEU B N 1
ATOM 6258 C CA . LEU B 1 245 ? -13.211 3.834 9.141 1 94.69 245 LEU B CA 1
ATOM 6259 C C . LEU B 1 245 ? -12.633 2.631 9.875 1 94.69 245 LEU B C 1
ATOM 6261 O O . LEU B 1 245 ? -13.078 2.289 10.969 1 94.69 245 LEU B O 1
ATOM 6265 N N . ASN B 1 246 ? -11.688 2.008 9.234 1 91.12 246 ASN B N 1
ATOM 6266 C CA . ASN B 1 246 ? -11.023 0.88 9.883 1 91.12 246 ASN B CA 1
ATOM 6267 C C . ASN B 1 246 ? -10.391 1.29 11.211 1 91.12 246 ASN B C 1
ATOM 6269 O O . ASN B 1 246 ? -10.484 0.563 12.203 1 91.12 246 ASN B O 1
ATOM 6273 N N . SER B 1 247 ? -9.734 2.422 11.234 1 93.56 247 SER B N 1
ATOM 6274 C CA . SER B 1 247 ? -9.125 2.936 12.453 1 93.56 247 SER B CA 1
ATOM 6275 C C . SER B 1 247 ? -10.172 3.186 13.539 1 93.56 247 SER B C 1
ATOM 6277 O O . SER B 1 247 ? -9.953 2.863 14.703 1 93.56 247 SER B O 1
ATOM 6279 N N . CYS B 1 248 ? -11.25 3.711 13.156 1 95.88 248 CYS B N 1
ATOM 6280 C CA . CYS B 1 248 ? -12.32 3.994 14.102 1 95.88 248 CYS B CA 1
ATOM 6281 C C . CYS B 1 248 ? -12.914 2.703 14.656 1 95.88 248 CYS B C 1
ATOM 6283 O O . CYS B 1 248 ? -13.156 2.592 15.859 1 95.88 248 CYS B O 1
ATOM 6285 N N . ARG B 1 249 ? -13.141 1.691 13.836 1 93.44 249 ARG B N 1
ATOM 6286 C CA . ARG B 1 249 ? -13.664 0.406 14.289 1 93.44 249 ARG B CA 1
ATOM 6287 C C . ARG B 1 249 ? -12.703 -0.264 15.266 1 93.44 249 ARG B C 1
ATOM 6289 O O . ARG B 1 249 ? -13.133 -0.823 16.281 1 93.44 249 ARG B O 1
ATOM 6296 N N . LYS B 1 250 ? -11.484 -0.23 14.914 1 92.25 250 LYS B N 1
ATOM 6297 C CA . LYS B 1 250 ? -10.477 -0.806 15.805 1 92.25 250 LYS B CA 1
ATOM 6298 C C . LYS B 1 250 ? -10.484 -0.111 17.156 1 92.25 250 LYS B C 1
ATOM 6300 O O . LYS B 1 250 ? -10.492 -0.771 18.203 1 92.25 250 LYS B O 1
ATOM 6305 N N . ARG B 1 251 ? -10.477 1.201 17.109 1 94.94 251 ARG B N 1
ATOM 6306 C CA . ARG B 1 251 ? -10.508 1.959 18.359 1 94.94 251 ARG B CA 1
ATOM 6307 C C . ARG B 1 251 ? -11.781 1.652 19.141 1 94.94 251 ARG B C 1
ATOM 6309 O O . ARG B 1 251 ? -11.734 1.497 20.375 1 94.94 251 ARG B O 1
ATOM 6316 N N . SER B 1 252 ? -12.859 1.603 18.469 1 95.94 252 SER B N 1
ATOM 6317 C CA . SER B 1 252 ? -14.125 1.282 19.109 1 95.94 252 SER B CA 1
ATOM 6318 C C . SER B 1 252 ? -14.031 -0.025 19.891 1 95.94 252 SER B C 1
ATOM 6320 O O . SER B 1 252 ? -14.453 -0.096 21.047 1 95.94 252 SER B O 1
ATOM 6322 N N . HIS B 1 253 ? -13.469 -1.013 19.297 1 92.62 253 HIS B N 1
ATOM 6323 C CA . HIS B 1 253 ? -13.305 -2.309 19.938 1 92.62 253 HIS B CA 1
ATOM 6324 C C . HIS B 1 253 ? -12.352 -2.209 21.141 1 92.62 253 HIS B C 1
ATOM 6326 O O . HIS B 1 253 ? -12.602 -2.807 22.188 1 92.62 253 HIS B O 1
ATOM 6332 N N . GLU B 1 254 ? -11.305 -1.464 20.953 1 92.88 254 GLU B N 1
ATOM 6333 C CA . GLU B 1 254 ? -10.305 -1.303 22.016 1 92.88 254 GLU B CA 1
ATOM 6334 C C . GLU B 1 254 ? -10.906 -0.663 23.25 1 92.88 254 GLU B C 1
ATOM 6336 O O . GLU B 1 254 ? -10.484 -0.953 24.375 1 92.88 254 GLU B O 1
ATOM 6341 N N . ILE B 1 255 ? -11.852 0.189 23 1 95.06 255 ILE B N 1
ATOM 6342 C CA . ILE B 1 255 ? -12.375 0.925 24.141 1 95.06 255 ILE B CA 1
ATOM 6343 C C . ILE B 1 255 ? -13.641 0.249 24.656 1 95.06 255 ILE B C 1
ATOM 6345 O O . ILE B 1 255 ? -14.359 0.809 25.484 1 95.06 255 ILE B O 1
ATOM 6349 N N . GLY B 1 256 ? -14.008 -0.888 24.094 1 91.94 256 GLY B N 1
ATOM 6350 C CA . GLY B 1 256 ? -15.039 -1.747 24.672 1 91.94 256 GLY B CA 1
ATOM 6351 C C . GLY B 1 256 ? -16.391 -1.561 24.016 1 91.94 256 GLY B C 1
ATOM 6352 O O . GLY B 1 256 ? -17.406 -2.029 24.547 1 91.94 256 GLY B O 1
ATOM 6353 N N . VAL B 1 257 ? -16.469 -0.828 22.938 1 94.38 257 VAL B N 1
ATOM 6354 C CA . VAL B 1 257 ? -17.734 -0.665 22.219 1 94.38 257 VAL B CA 1
ATOM 6355 C C . VAL B 1 257 ? -17.703 -1.468 20.922 1 94.38 257 VAL B C 1
ATOM 6357 O O . VAL B 1 257 ? -17.062 -1.065 19.953 1 94.38 257 VAL B O 1
ATOM 6360 N N . LEU B 1 258 ? -18.422 -2.5 20.938 1 86.06 258 LEU B N 1
ATOM 6361 C CA . LEU B 1 258 ? -18.469 -3.346 19.75 1 86.06 258 LEU B CA 1
ATOM 6362 C C . LEU B 1 258 ? -19.312 -2.703 18.656 1 86.06 258 LEU B C 1
ATOM 6364 O O . LEU B 1 258 ? -20.188 -1.881 18.953 1 86.06 258 LEU B O 1
ATOM 6368 N N . ASP B 1 259 ? -19.031 -3.016 17.406 1 77 259 ASP B N 1
ATOM 6369 C CA . ASP B 1 259 ? -19.688 -2.332 16.312 1 77 259 ASP B CA 1
ATOM 6370 C C . ASP B 1 259 ? -20.641 -3.275 15.57 1 77 259 ASP B C 1
ATOM 6372 O O . ASP B 1 259 ? -20.922 -3.074 14.391 1 77 259 ASP B O 1
ATOM 6376 N N . GLU B 1 260 ? -21.016 -4.227 16.281 1 80.06 260 GLU B N 1
ATOM 6377 C CA . GLU B 1 260 ? -21.969 -5.164 15.703 1 80.06 260 GLU B CA 1
ATOM 6378 C C . GLU B 1 260 ? -23.406 -4.703 15.922 1 80.06 260 GLU B C 1
ATOM 6380 O O . GLU B 1 260 ? -24.203 -5.426 16.516 1 80.06 260 GLU B O 1
ATOM 6385 N N . MET B 1 261 ? -23.734 -3.523 15.641 1 83.75 261 MET B N 1
ATOM 6386 C CA . MET B 1 261 ? -25.047 -2.908 15.789 1 83.75 261 MET B CA 1
ATOM 6387 C C . MET B 1 261 ? -25.281 -1.87 14.695 1 83.75 261 MET B C 1
ATOM 6389 O O . MET B 1 261 ? -24.406 -1.612 13.875 1 83.75 261 MET B O 1
ATOM 6393 N N . ASN B 1 262 ? -26.531 -1.5 14.641 1 87.62 262 ASN B N 1
ATOM 6394 C CA . ASN B 1 262 ? -26.781 -0.44 13.664 1 87.62 262 ASN B CA 1
ATOM 6395 C C . ASN B 1 262 ? -25.984 0.817 13.992 1 87.62 262 ASN B C 1
ATOM 6397 O O . ASN B 1 262 ? -25.609 1.045 15.148 1 87.62 262 ASN B O 1
ATOM 6401 N N . THR B 1 263 ? -25.719 1.592 13 1 92 263 THR B N 1
ATOM 6402 C CA . THR B 1 263 ? -24.781 2.709 13.086 1 92 263 THR B CA 1
ATOM 6403 C C . THR B 1 263 ? -25.25 3.721 14.125 1 92 263 THR B C 1
ATOM 6405 O O . THR B 1 263 ? -24.438 4.246 14.891 1 92 263 THR B O 1
ATOM 6408 N N . LEU B 1 264 ? -26.5 4.035 14.18 1 93 264 LEU B N 1
ATOM 6409 C CA . LEU B 1 264 ? -27.016 5.035 15.117 1 93 264 LEU B CA 1
ATOM 6410 C C . LEU B 1 264 ? -26.844 4.57 16.562 1 93 264 LEU B C 1
ATOM 6412 O O . LEU B 1 264 ? -26.469 5.363 17.422 1 93 264 LEU B O 1
ATOM 6416 N N . ASP B 1 265 ? -27.094 3.242 16.75 1 94.38 265 ASP B N 1
ATOM 6417 C CA . ASP B 1 265 ? -26.875 2.68 18.078 1 94.38 265 ASP B CA 1
ATOM 6418 C C . ASP B 1 265 ? -25.391 2.705 18.453 1 94.38 265 ASP B C 1
ATOM 6420 O O . ASP B 1 265 ? -25.031 2.977 19.609 1 94.38 265 ASP B O 1
ATOM 6424 N N . TRP B 1 266 ? -24.641 2.404 17.453 1 94.5 266 TRP B N 1
ATOM 6425 C CA . TRP B 1 266 ? -23.203 2.445 17.656 1 94.5 266 TRP B CA 1
ATOM 6426 C C . TRP B 1 266 ? -22.75 3.828 18.109 1 94.5 266 TRP B C 1
ATOM 6428 O O . TRP B 1 266 ? -22.031 3.955 19.094 1 94.5 266 TRP B O 1
ATOM 6438 N N . VAL B 1 267 ? -23.25 4.852 17.5 1 96.31 267 VAL B N 1
ATOM 6439 C CA . VAL B 1 267 ? -22.875 6.23 17.812 1 96.31 267 VAL B CA 1
ATOM 6440 C C . VAL B 1 267 ? -23.375 6.598 19.203 1 96.31 267 VAL B C 1
ATOM 6442 O O . VAL B 1 267 ? -22.672 7.238 19.984 1 96.31 267 VAL B O 1
ATOM 6445 N N . GLU B 1 268 ? -24.562 6.168 19.547 1 96.69 268 GLU B N 1
ATOM 6446 C CA . GLU B 1 268 ? -25.125 6.469 20.859 1 96.69 268 GLU B CA 1
ATOM 6447 C C . GLU B 1 268 ? -24.297 5.82 21.969 1 96.69 268 GLU B C 1
ATOM 6449 O O . GLU B 1 268 ? -24.078 6.434 23.016 1 96.69 268 GLU B O 1
ATOM 6454 N N . LYS B 1 269 ? -23.922 4.617 21.75 1 96.81 269 LYS B N 1
ATOM 6455 C CA . LYS B 1 269 ? -23.078 3.945 22.734 1 96.81 269 LYS B CA 1
ATOM 6456 C C . LYS B 1 269 ? -21.734 4.656 22.891 1 96.81 269 LYS B C 1
ATOM 6458 O O . LYS B 1 269 ? -21.203 4.762 24 1 96.81 269 LYS B O 1
ATOM 6463 N N . LEU B 1 270 ? -21.219 5.109 21.766 1 97.5 270 LEU B N 1
ATOM 6464 C CA . LEU B 1 270 ? -19.953 5.828 21.797 1 97.5 270 LEU B CA 1
ATOM 6465 C C . LEU B 1 270 ? -20.094 7.145 22.547 1 97.5 270 LEU B C 1
ATOM 6467 O O . LEU B 1 270 ? -19.141 7.602 23.188 1 97.5 270 LEU B O 1
ATOM 6471 N N . ARG B 1 271 ? -21.219 7.777 22.484 1 97.56 271 ARG B N 1
ATOM 6472 C CA . ARG B 1 271 ? -21.469 9.031 23.188 1 97.56 271 ARG B CA 1
ATOM 6473 C C . ARG B 1 271 ? -21.453 8.828 24.688 1 97.56 271 ARG B C 1
ATOM 6475 O O . ARG B 1 271 ? -21.266 9.789 25.453 1 97.56 271 ARG B O 1
ATOM 6482 N N . GLU B 1 272 ? -21.547 7.551 25.094 1 96.75 272 GLU B N 1
ATOM 6483 C CA . GLU B 1 272 ? -21.594 7.246 26.531 1 96.75 272 GLU B CA 1
ATOM 6484 C C . GLU B 1 272 ? -20.203 6.961 27.078 1 96.75 272 GLU B C 1
ATOM 6486 O O . GLU B 1 272 ? -20.016 6.926 28.297 1 96.75 272 GLU B O 1
ATOM 6491 N N . VAL B 1 273 ? -19.297 6.738 26.203 1 97.19 273 VAL B N 1
ATOM 6492 C CA . VAL B 1 273 ? -17.938 6.383 26.609 1 97.19 273 VAL B CA 1
ATOM 6493 C C . VAL B 1 273 ? -17.234 7.609 27.188 1 97.19 273 VAL B C 1
ATOM 6495 O O . VAL B 1 273 ? -17.344 8.711 26.641 1 97.19 273 VAL B O 1
ATOM 6498 N N . PRO B 1 274 ? -16.5 7.453 28.344 1 97.5 274 PRO B N 1
ATOM 6499 C CA . PRO B 1 274 ? -15.695 8.586 28.812 1 97.5 274 PRO B CA 1
ATOM 6500 C C . PRO B 1 274 ? -14.766 9.141 27.734 1 97.5 274 PRO B C 1
ATOM 6502 O O . PRO B 1 274 ? -14.133 8.375 27 1 97.5 274 PRO B O 1
ATOM 6505 N N . ALA B 1 275 ? -14.633 10.461 27.672 1 97.19 275 ALA B N 1
ATOM 6506 C CA . ALA B 1 275 ? -13.914 11.141 26.609 1 97.19 275 ALA B CA 1
ATOM 6507 C C . ALA B 1 275 ? -12.438 10.734 26.578 1 97.19 275 ALA B C 1
ATOM 6509 O O . ALA B 1 275 ? -11.828 10.656 25.516 1 97.19 275 ALA B O 1
ATOM 6510 N N . GLU B 1 276 ? -11.867 10.43 27.688 1 95.75 276 GLU B N 1
ATOM 6511 C CA . GLU B 1 276 ? -10.445 10.125 27.828 1 95.75 276 GLU B CA 1
ATOM 6512 C C . GLU B 1 276 ? -10.07 8.867 27.047 1 95.75 276 GLU B C 1
ATOM 6514 O O . GLU B 1 276 ? -8.914 8.703 26.641 1 95.75 276 GLU B O 1
ATOM 6519 N N . LYS B 1 277 ? -11.047 8.016 26.781 1 96.44 277 LYS B N 1
ATOM 6520 C CA . LYS B 1 277 ? -10.789 6.766 26.078 1 96.44 277 LYS B CA 1
ATOM 6521 C C . LYS B 1 277 ? -10.516 7.008 24.594 1 96.44 277 LYS B C 1
ATOM 6523 O O . LYS B 1 277 ? -9.977 6.137 23.906 1 96.44 277 LYS B O 1
ATOM 6528 N N . PHE B 1 278 ? -10.836 8.18 24.125 1 97.19 278 PHE B N 1
ATOM 6529 C CA . PHE B 1 278 ? -10.625 8.516 22.734 1 97.19 278 PHE B CA 1
ATOM 6530 C C . PHE B 1 278 ? -9.258 9.141 22.516 1 97.19 278 PHE B C 1
ATOM 6532 O O . PHE B 1 278 ? -8.836 9.375 21.391 1 97.19 278 PHE B O 1
ATOM 6539 N N . GLY B 1 279 ? -8.539 9.484 23.609 1 95.62 279 GLY B N 1
ATOM 6540 C CA . GLY B 1 279 ? -7.242 10.133 23.516 1 95.62 279 GLY B CA 1
ATOM 6541 C C . GLY B 1 279 ? -6.172 9.242 22.906 1 95.62 279 GLY B C 1
ATOM 6542 O O . GLY B 1 279 ? -6.191 8.023 23.109 1 95.62 279 GLY B O 1
ATOM 6543 N N . SER B 1 280 ? -5.312 9.844 22.109 1 91.62 280 SER B N 1
ATOM 6544 C CA . SER B 1 280 ? -4.176 9.141 21.531 1 91.62 280 SER B CA 1
ATOM 6545 C C . SER B 1 280 ? -2.881 9.922 21.734 1 91.62 280 SER B C 1
ATOM 6547 O O . SER B 1 280 ? -2.908 11.102 22.062 1 91.62 280 SER B O 1
ATOM 6549 N N . THR B 1 281 ? -1.782 9.18 21.5 1 85.5 281 THR B N 1
ATOM 6550 C CA . THR B 1 281 ? -0.463 9.789 21.625 1 85.5 281 THR B CA 1
ATOM 6551 C C . THR B 1 281 ? 0.243 9.852 20.281 1 85.5 281 THR B C 1
ATOM 6553 O O . THR B 1 281 ? 0.163 8.914 19.484 1 85.5 281 THR B O 1
ATOM 6556 N N . LEU B 1 282 ? 0.845 10.961 20.094 1 81.25 282 LEU B N 1
ATOM 6557 C CA . LEU B 1 282 ? 1.679 11.094 18.906 1 81.25 282 LEU B CA 1
ATOM 6558 C C . LEU B 1 282 ? 3.084 10.562 19.172 1 81.25 282 LEU B C 1
ATOM 6560 O O . LEU B 1 282 ? 3.732 10.953 20.141 1 81.25 282 LEU B O 1
ATOM 6564 N N . ASP B 1 283 ? 3.451 9.562 18.312 1 74 283 ASP B N 1
ATOM 6565 C CA . ASP B 1 283 ? 4.812 9.031 18.391 1 74 283 ASP B CA 1
ATOM 6566 C C . ASP B 1 283 ? 5.543 9.195 17.062 1 74 283 ASP B C 1
ATOM 6568 O O . ASP B 1 283 ? 5.43 8.352 16.172 1 74 283 ASP B O 1
ATOM 6572 N N . MET B 1 284 ? 6.324 10.25 17 1 67.44 284 MET B N 1
ATOM 6573 C CA . MET B 1 284 ? 7.02 10.57 15.758 1 67.44 284 MET B CA 1
ATOM 6574 C C . MET B 1 284 ? 8.125 9.562 15.477 1 67.44 284 MET B C 1
ATOM 6576 O O . MET B 1 284 ? 8.531 9.383 14.328 1 67.44 284 MET B O 1
ATOM 6580 N N . GLY B 1 285 ? 8.641 8.961 16.516 1 63.72 285 GLY B N 1
ATOM 6581 C CA . GLY B 1 285 ? 9.68 7.957 16.359 1 63.72 285 GLY B CA 1
ATOM 6582 C C . GLY B 1 285 ? 9.164 6.641 15.812 1 63.72 285 GLY B C 1
ATOM 6583 O O . GLY B 1 285 ? 9.945 5.805 15.352 1 63.72 285 GLY B O 1
ATOM 6584 N N . ALA B 1 286 ? 7.902 6.5 15.781 1 58.5 286 ALA B N 1
ATOM 6585 C CA . ALA B 1 286 ? 7.324 5.211 15.414 1 58.5 286 ALA B CA 1
ATOM 6586 C C . ALA B 1 286 ? 6.789 5.242 13.984 1 58.5 286 ALA B C 1
ATOM 6588 O O . ALA B 1 286 ? 6.105 4.309 13.547 1 58.5 286 ALA B O 1
ATOM 6589 N N . VAL B 1 287 ? 7.215 6.238 13.344 1 60.88 287 VAL B N 1
ATOM 6590 C CA . VAL B 1 287 ? 6.715 6.344 11.977 1 60.88 287 VAL B CA 1
ATOM 6591 C C . VAL B 1 287 ? 7.406 5.305 11.094 1 60.88 287 VAL B C 1
ATOM 6593 O O . VAL B 1 287 ? 8.633 5.191 11.102 1 60.88 287 VAL B O 1
ATOM 6596 N N . ASP B 1 288 ? 6.582 4.426 10.453 1 61.41 288 ASP B N 1
ATOM 6597 C CA . ASP B 1 288 ? 7.094 3.436 9.508 1 61.41 288 ASP B CA 1
ATOM 6598 C C . ASP B 1 288 ? 7.578 4.102 8.227 1 61.41 288 ASP B C 1
ATOM 6600 O O . ASP B 1 288 ? 6.828 4.832 7.574 1 61.41 288 ASP B O 1
ATOM 6604 N N . LEU B 1 289 ? 8.805 3.844 7.957 1 60.34 289 LEU B N 1
ATOM 6605 C CA . LEU B 1 289 ? 9.391 4.504 6.793 1 60.34 289 LEU B CA 1
ATOM 6606 C C . LEU B 1 289 ? 9.445 3.555 5.602 1 60.34 289 LEU B C 1
ATOM 6608 O O . LEU B 1 289 ? 9.969 3.912 4.543 1 60.34 289 LEU B O 1
ATOM 6612 N N . GLN B 1 290 ? 8.891 2.344 5.824 1 61.94 290 GLN B N 1
ATOM 6613 C CA . GLN B 1 290 ? 8.898 1.391 4.719 1 61.94 290 GLN B CA 1
ATOM 6614 C C . GLN B 1 290 ? 7.754 1.665 3.75 1 61.94 290 GLN B C 1
ATOM 6616 O O . GLN B 1 290 ? 7.75 1.157 2.627 1 61.94 290 GLN B O 1
ATOM 6621 N N . THR B 1 291 ? 6.828 2.457 4.277 1 67.75 291 THR B N 1
ATOM 6622 C CA . THR B 1 291 ? 5.695 2.916 3.479 1 67.75 291 THR B CA 1
ATOM 6623 C C . THR B 1 291 ? 5.43 4.398 3.719 1 67.75 291 THR B C 1
ATOM 6625 O O . THR B 1 291 ? 6.152 5.051 4.477 1 67.75 291 THR B O 1
ATOM 6628 N N . ASP B 1 292 ? 4.516 4.852 2.994 1 70.06 292 ASP B N 1
ATOM 6629 C CA . ASP B 1 292 ? 4.102 6.223 3.264 1 70.06 292 ASP B CA 1
ATOM 6630 C C . ASP B 1 292 ? 3.689 6.395 4.723 1 70.06 292 ASP B C 1
ATOM 6632 O O . ASP B 1 292 ? 2.965 5.562 5.273 1 70.06 292 ASP B O 1
ATOM 6636 N N . PRO B 1 293 ? 4.273 7.41 5.336 1 73 293 PRO B N 1
ATOM 6637 C CA . PRO B 1 293 ? 3.885 7.641 6.73 1 73 293 PRO B CA 1
ATOM 6638 C C . PRO B 1 293 ? 2.381 7.852 6.895 1 73 293 PRO B C 1
ATOM 6640 O O . PRO B 1 293 ? 1.743 8.461 6.035 1 73 293 PRO B O 1
ATOM 6643 N N . GLU B 1 294 ? 1.827 7.219 7.988 1 78.19 294 GLU B N 1
ATOM 6644 C CA . GLU B 1 294 ? 0.41 7.352 8.312 1 78.19 294 GLU B CA 1
ATOM 6645 C C . GLU B 1 294 ? 0.216 7.801 9.758 1 78.19 294 GLU B C 1
ATOM 6647 O O . GLU B 1 294 ? 0.961 7.387 10.648 1 78.19 294 GLU B O 1
ATOM 6652 N N . LEU B 1 295 ? -0.72 8.688 9.875 1 88.38 295 LEU B N 1
ATOM 6653 C CA . LEU B 1 295 ? -1.089 9.125 11.219 1 88.38 295 LEU B CA 1
ATOM 6654 C C . LEU B 1 295 ? -2.141 8.203 11.82 1 88.38 295 LEU B C 1
ATOM 6656 O O . LEU B 1 295 ? -2.689 7.34 11.125 1 88.38 295 LEU B O 1
ATOM 6660 N N . VAL B 1 296 ? -2.377 8.312 13.109 1 91.06 296 VAL B N 1
ATOM 6661 C CA . VAL B 1 296 ? -3.318 7.473 13.852 1 91.06 296 VAL B CA 1
ATOM 6662 C C . VAL B 1 296 ? -4.723 7.648 13.273 1 91.06 296 VAL B C 1
ATOM 6664 O O . VAL B 1 296 ? -5.445 6.668 13.078 1 91.06 296 VAL B O 1
ATOM 6667 N N . ILE B 1 297 ? -5.113 8.844 13.055 1 95.69 297 ILE B N 1
ATOM 6668 C CA . ILE B 1 297 ? -6.375 9.273 12.461 1 95.69 297 ILE B CA 1
ATOM 6669 C C . ILE B 1 297 ? -6.234 10.688 11.914 1 95.69 297 ILE B C 1
ATOM 6671 O O . ILE B 1 297 ? -5.309 11.414 12.273 1 95.69 297 ILE B O 1
ATOM 6675 N N . GLY B 1 298 ? -7.117 11.094 11.008 1 97.19 298 GLY B N 1
ATOM 6676 C CA . GLY B 1 298 ? -7.02 12.422 10.422 1 97.19 298 GLY B CA 1
ATOM 6677 C C . GLY B 1 298 ? -8.078 12.688 9.367 1 97.19 298 GLY B C 1
ATOM 6678 O O . GLY B 1 298 ? -9.078 11.961 9.289 1 97.19 298 GLY B O 1
ATOM 6679 N N . PRO B 1 299 ? -7.824 13.719 8.578 1 98.44 299 PRO B N 1
ATOM 6680 C CA . PRO B 1 299 ? -8.773 14.109 7.535 1 98.44 299 PRO B CA 1
ATOM 6681 C C . PRO B 1 299 ? -8.992 13.016 6.496 1 98.44 299 PRO B C 1
ATOM 6683 O O . PRO B 1 299 ? -8.102 12.188 6.273 1 98.44 299 PRO B O 1
ATOM 6686 N N . LYS B 1 300 ? -10.156 13.039 5.957 1 97.56 300 LYS B N 1
ATOM 6687 C CA . LYS B 1 300 ? -10.5 12.109 4.879 1 97.56 300 LYS B CA 1
ATOM 6688 C C . LYS B 1 300 ? -11.352 12.797 3.818 1 97.56 300 LYS B C 1
ATOM 6690 O O . LYS B 1 300 ? -11.93 13.859 4.066 1 97.56 300 LYS B O 1
ATOM 6695 N N . TYR B 1 301 ? -11.398 12.227 2.635 1 97.31 301 TYR B N 1
ATOM 6696 C CA . TYR B 1 301 ? -12.383 12.656 1.65 1 97.31 301 TYR B CA 1
ATOM 6697 C C . TYR B 1 301 ? -13.797 12.445 2.166 1 97.31 301 TYR B C 1
ATOM 6699 O O . TYR B 1 301 ? -14.086 11.43 2.809 1 97.31 301 TYR B O 1
ATOM 6707 N N . ASP B 1 302 ? -14.625 13.336 1.95 1 97.19 302 ASP B N 1
ATOM 6708 C CA . ASP B 1 302 ? -16.031 13.25 2.309 1 97.19 302 ASP B CA 1
ATOM 6709 C C . ASP B 1 302 ? -16.906 14.023 1.317 1 97.19 302 ASP B C 1
ATOM 6711 O O . ASP B 1 302 ? -16.406 14.516 0.304 1 97.19 302 ASP B O 1
ATOM 6715 N N . ASN B 1 303 ? -18.188 14.102 1.578 1 96 303 ASN B N 1
ATOM 6716 C CA . ASN B 1 303 ? -19.094 14.688 0.605 1 96 303 ASN B CA 1
ATOM 6717 C C . ASN B 1 303 ? -19.266 16.188 0.813 1 96 303 ASN B C 1
ATOM 6719 O O . ASN B 1 303 ? -19.891 16.859 0.005 1 96 303 ASN B O 1
ATOM 6723 N N . LEU B 1 304 ? -18.625 16.672 1.843 1 97.25 304 LEU B N 1
ATOM 6724 C CA . LEU B 1 304 ? -18.891 18.078 2.174 1 97.25 304 LEU B CA 1
ATOM 6725 C C . LEU B 1 304 ? -17.594 18.875 2.217 1 97.25 304 LEU B C 1
ATOM 6727 O O . LEU B 1 304 ? -17.375 19.75 1.376 1 97.25 304 LEU B O 1
ATOM 6731 N N . PHE B 1 305 ? -16.688 18.531 3.02 1 98.38 305 PHE B N 1
ATOM 6732 C CA . PHE B 1 305 ? -15.508 19.359 3.279 1 98.38 305 PHE B CA 1
ATOM 6733 C C . PHE B 1 305 ? -14.445 19.141 2.203 1 98.38 305 PHE B C 1
ATOM 6735 O O . PHE B 1 305 ? -13.867 20.109 1.702 1 98.38 305 PHE B O 1
ATOM 6742 N N . ILE B 1 306 ? -14.125 17.906 1.894 1 98.25 306 ILE B N 1
ATOM 6743 C CA . ILE B 1 306 ? -13.211 17.531 0.813 1 98.25 306 ILE B CA 1
ATOM 6744 C C . ILE B 1 306 ? -13.93 16.641 -0.186 1 98.25 306 ILE B C 1
ATOM 6746 O O . ILE B 1 306 ? -13.602 15.453 -0.316 1 98.25 306 ILE B O 1
ATOM 6750 N N . PRO B 1 307 ? -14.812 17.156 -0.975 1 97.5 307 PRO B N 1
ATOM 6751 C CA . PRO B 1 307 ? -15.742 16.359 -1.78 1 97.5 307 PRO B CA 1
ATOM 6752 C C . PRO B 1 307 ? -15.172 15.984 -3.145 1 97.5 307 PRO B C 1
ATOM 6754 O O . PRO B 1 307 ? -15.797 15.234 -3.895 1 97.5 307 PRO B O 1
ATOM 6757 N N . LYS B 1 308 ? -14.008 16.547 -3.543 1 97.31 308 LYS B N 1
ATOM 6758 C CA . LYS B 1 308 ? -13.344 16.312 -4.82 1 97.31 308 LYS B CA 1
ATOM 6759 C C . LYS B 1 308 ? -11.844 16.109 -4.625 1 97.31 308 LYS B C 1
ATOM 6761 O O . LYS B 1 308 ? -11.305 16.375 -3.545 1 97.31 308 LYS B O 1
ATOM 6766 N N . PRO B 1 309 ? -11.164 15.57 -5.672 1 96.25 309 PRO B N 1
ATOM 6767 C CA . PRO B 1 309 ? -9.703 15.523 -5.578 1 96.25 309 PRO B CA 1
ATOM 6768 C C . PRO B 1 309 ? -9.086 16.891 -5.301 1 96.25 309 PRO B C 1
ATOM 6770 O O . PRO B 1 309 ? -9.586 17.906 -5.777 1 96.25 309 PRO B O 1
ATOM 6773 N N . ILE B 1 310 ? -7.953 16.922 -4.613 1 96.94 310 ILE B N 1
ATOM 6774 C CA . ILE B 1 310 ? -7.305 18.125 -4.117 1 96.94 310 ILE B CA 1
ATOM 6775 C C . ILE B 1 310 ? -7.035 19.078 -5.277 1 96.94 310 ILE B C 1
ATOM 6777 O O . ILE B 1 310 ? -7.277 20.281 -5.172 1 96.94 310 ILE B O 1
ATOM 6781 N N . MET B 1 311 ? -6.578 18.578 -6.422 1 96.62 311 MET B N 1
ATOM 6782 C CA . MET B 1 311 ? -6.242 19.406 -7.574 1 96.62 311 MET B CA 1
ATOM 6783 C C . MET B 1 311 ? -7.484 20.109 -8.117 1 96.62 311 MET B C 1
ATOM 6785 O O . MET B 1 311 ? -7.41 21.266 -8.531 1 96.62 311 MET B O 1
ATOM 6789 N N . GLU B 1 312 ? -8.602 19.406 -8.086 1 97.38 312 GLU B N 1
ATOM 6790 C CA . GLU B 1 312 ? -9.844 20 -8.555 1 97.38 312 GLU B CA 1
ATOM 6791 C C . GLU B 1 312 ? -10.344 21.078 -7.594 1 97.38 312 GLU B C 1
ATOM 6793 O O . GLU B 1 312 ? -10.781 22.156 -8.023 1 97.38 312 GLU B O 1
ATOM 6798 N N . LEU B 1 313 ? -10.25 20.781 -6.324 1 98.19 313 LEU B N 1
ATOM 6799 C CA . LEU B 1 313 ? -10.641 21.766 -5.324 1 98.19 313 LEU B CA 1
ATOM 6800 C C . LEU B 1 313 ? -9.781 23.016 -5.43 1 98.19 313 LEU B C 1
ATOM 6802 O O . LEU B 1 313 ? -10.281 24.141 -5.285 1 98.19 313 LEU B O 1
ATOM 6806 N N . ARG B 1 314 ? -8.5 22.844 -5.637 1 97.94 314 ARG B N 1
ATOM 6807 C CA . ARG B 1 314 ? -7.586 23.969 -5.773 1 97.94 314 ARG B CA 1
ATOM 6808 C C . ARG B 1 314 ? -7.969 24.844 -6.957 1 97.94 314 ARG B C 1
ATOM 6810 O O . ARG B 1 314 ? -7.945 26.078 -6.859 1 97.94 314 ARG B O 1
ATOM 6817 N N . LYS B 1 315 ? -8.328 24.234 -8.023 1 97.5 315 LYS B N 1
ATOM 6818 C CA . LYS B 1 315 ? -8.711 24.953 -9.234 1 97.5 315 LYS B CA 1
ATOM 6819 C C . LYS B 1 315 ? -9.961 25.812 -9 1 97.5 315 LYS B C 1
ATOM 6821 O O . LYS B 1 315 ? -10.094 26.891 -9.57 1 97.5 315 LYS B O 1
ATOM 6826 N N . GLU B 1 316 ? -10.789 25.328 -8.156 1 97.88 316 GLU B N 1
ATOM 6827 C CA . GLU B 1 316 ? -12.086 25.969 -7.938 1 97.88 316 GLU B CA 1
ATOM 6828 C C . GLU B 1 316 ? -12 27.031 -6.844 1 97.88 316 GLU B C 1
ATOM 6830 O O . GLU B 1 316 ? -12.93 27.812 -6.66 1 97.88 316 GLU B O 1
ATOM 6835 N N . SER B 1 317 ? -10.914 27.094 -6.125 1 97.88 317 SER B N 1
ATOM 6836 C CA . SER B 1 317 ? -10.82 27.953 -4.949 1 97.88 317 SER B CA 1
ATOM 6837 C C . SER B 1 317 ? -10.352 29.359 -5.324 1 97.88 317 SER B C 1
ATOM 6839 O O . SER B 1 317 ? -9.742 29.562 -6.383 1 97.88 317 SER B O 1
ATOM 6841 N N . PRO B 1 318 ? -10.68 30.406 -4.492 1 97.88 318 PRO B N 1
ATOM 6842 C CA . PRO B 1 318 ? -10.102 31.734 -4.727 1 97.88 318 PRO B CA 1
ATOM 6843 C C . PRO B 1 318 ? -8.578 31.75 -4.613 1 97.88 318 PRO B C 1
ATOM 6845 O O . PRO B 1 318 ? -8.016 30.984 -3.818 1 97.88 318 PRO B O 1
ATOM 6848 N N . VAL B 1 319 ? -8.008 32.594 -5.41 1 98 319 VAL B N 1
ATOM 6849 C CA . VAL B 1 319 ? -6.559 32.781 -5.352 1 98 319 VAL B CA 1
ATOM 6850 C C . VAL B 1 319 ? -6.168 33.406 -4.012 1 98 319 VAL B C 1
ATOM 6852 O O . VAL B 1 319 ? -6.742 34.406 -3.602 1 98 319 VAL B O 1
ATOM 6855 N N . LYS B 1 320 ? -5.234 32.812 -3.311 1 98.44 320 LYS B N 1
ATOM 6856 C CA . LYS B 1 320 ? -4.727 33.312 -2.037 1 98.44 320 LYS B CA 1
ATOM 6857 C C . LYS B 1 320 ? -3.199 33.312 -2.006 1 98.44 320 LYS B C 1
ATOM 6859 O O . LYS B 1 320 ? -2.582 32.25 -2.232 1 98.44 320 LYS B O 1
ATOM 6864 N N . PRO B 1 321 ? -2.615 34.5 -1.71 1 98.75 321 PRO B N 1
ATOM 6865 C CA . PRO B 1 321 ? -1.169 34.469 -1.477 1 98.75 321 PRO B CA 1
ATOM 6866 C C . PRO B 1 321 ? -0.769 33.438 -0.422 1 98.75 321 PRO B C 1
ATOM 6868 O O . PRO B 1 321 ? -1.507 33.219 0.542 1 98.75 321 PRO B O 1
ATOM 6871 N N . ARG B 1 322 ? 0.439 32.875 -0.632 1 98.62 322 ARG B N 1
ATOM 6872 C CA . ARG B 1 322 ? 0.874 31.781 0.236 1 98.62 322 ARG B CA 1
ATOM 6873 C C . ARG B 1 322 ? 2.328 31.953 0.656 1 98.62 322 ARG B C 1
ATOM 6875 O O . ARG B 1 322 ? 3.168 32.375 -0.152 1 98.62 322 ARG B O 1
ATOM 6882 N N . LEU B 1 323 ? 2.559 31.797 1.867 1 98.75 323 LEU B N 1
ATOM 6883 C CA . LEU B 1 323 ? 3.881 31.625 2.461 1 98.75 323 LEU B CA 1
ATOM 6884 C C . LEU B 1 323 ? 4.078 30.219 2.982 1 98.75 323 LEU B C 1
ATOM 6886 O O . LEU B 1 323 ? 3.518 29.844 4.02 1 98.75 323 LEU B O 1
ATOM 6890 N N . VAL B 1 324 ? 4.891 29.375 2.223 1 98.56 324 VAL B N 1
ATOM 6891 C CA . VAL B 1 324 ? 4.965 27.938 2.502 1 98.56 324 VAL B CA 1
ATOM 6892 C C . VAL B 1 324 ? 6.422 27.531 2.686 1 98.56 324 VAL B C 1
ATOM 6894 O O . VAL B 1 324 ? 7.316 28.078 2.031 1 98.56 324 VAL B O 1
ATOM 6897 N N . GLY B 1 325 ? 6.633 26.656 3.65 1 97.62 325 GLY B N 1
ATOM 6898 C CA . GLY B 1 325 ? 7.996 26.156 3.812 1 97.62 325 GLY B CA 1
ATOM 6899 C C . GLY B 1 325 ? 8.156 25.234 5 1 97.62 325 GLY B C 1
ATOM 6900 O O . GLY B 1 325 ? 7.172 24.719 5.539 1 97.62 325 GLY B O 1
ATOM 6901 N N . CYS B 1 326 ? 9.414 24.859 5.234 1 95.81 326 CYS B N 1
ATOM 6902 C CA . CYS B 1 326 ? 9.758 23.984 6.344 1 95.81 326 CYS B CA 1
ATOM 6903 C C . CYS B 1 326 ? 11.18 24.234 6.828 1 95.81 326 CYS B C 1
ATOM 6905 O O . CYS B 1 326 ? 11.852 25.141 6.348 1 95.81 326 CYS B O 1
ATOM 6907 N N . ALA B 1 327 ? 11.516 23.5 7.883 1 96.12 327 ALA B N 1
ATOM 6908 C CA . ALA B 1 327 ? 12.867 23.609 8.445 1 96.12 327 ALA B CA 1
ATOM 6909 C C . ALA B 1 327 ? 13.883 22.891 7.559 1 96.12 327 ALA B C 1
ATOM 6911 O O . ALA B 1 327 ? 13.523 22.031 6.758 1 96.12 327 ALA B O 1
ATOM 6912 N N . ARG B 1 328 ? 15.055 23.234 7.742 1 96.69 328 ARG B N 1
ATOM 6913 C CA . ARG B 1 328 ? 16.141 22.734 6.91 1 96.69 328 ARG B CA 1
ATOM 6914 C C . ARG B 1 328 ? 16.25 21.219 7.016 1 96.69 328 ARG B C 1
ATOM 6916 O O . ARG B 1 328 ? 16.406 20.531 6.004 1 96.69 328 ARG B O 1
ATOM 6923 N N . SER B 1 329 ? 16.188 20.672 8.211 1 94.62 329 SER B N 1
ATOM 6924 C CA . SER B 1 329 ? 16.359 19.25 8.453 1 94.62 329 SER B CA 1
ATOM 6925 C C . SER B 1 329 ? 15.125 18.656 9.141 1 94.62 329 SER B C 1
ATOM 6927 O O . SER B 1 329 ? 15.219 18.141 10.258 1 94.62 329 SER B O 1
ATOM 6929 N N . GLU B 1 330 ? 14.078 18.578 8.438 1 92.56 330 GLU B N 1
ATOM 6930 C CA . GLU B 1 330 ? 12.797 18.125 8.977 1 92.56 330 GLU B CA 1
ATOM 6931 C C . GLU B 1 330 ? 12.891 16.719 9.531 1 92.56 330 GLU B C 1
ATOM 6933 O O . GLU B 1 330 ? 12.25 16.391 10.539 1 92.56 330 GLU B O 1
ATOM 6938 N N . GLY B 1 331 ? 13.727 15.938 8.992 1 90.12 331 GLY B N 1
ATOM 6939 C CA . GLY B 1 331 ? 13.812 14.539 9.383 1 90.12 331 GLY B CA 1
ATOM 6940 C C . GLY B 1 331 ? 14.531 14.336 10.695 1 90.12 331 GLY B C 1
ATOM 6941 O O . GLY B 1 331 ? 14.484 13.25 11.273 1 90.12 331 GLY B O 1
ATOM 6942 N N . LEU B 1 332 ? 15.156 15.297 11.164 1 88.19 332 LEU B N 1
ATOM 6943 C CA . LEU B 1 332 ? 15.984 15.164 12.359 1 88.19 332 LEU B CA 1
ATOM 6944 C C . LEU B 1 332 ? 15.133 14.789 13.57 1 88.19 332 LEU B C 1
ATOM 6946 O O . LEU B 1 332 ? 15.586 14.039 14.445 1 88.19 332 LEU B O 1
ATOM 6950 N N . VAL B 1 333 ? 13.93 15.219 13.578 1 80.44 333 VAL B N 1
ATOM 6951 C CA . VAL B 1 333 ? 13.023 14.922 14.688 1 80.44 333 VAL B CA 1
ATOM 6952 C C . VAL B 1 333 ? 12.719 13.43 14.719 1 80.44 333 VAL B C 1
ATOM 6954 O O . VAL B 1 333 ? 12.398 12.875 15.773 1 80.44 333 VAL B O 1
ATOM 6957 N N . MET B 1 334 ? 12.836 12.805 13.609 1 81.81 334 MET B N 1
ATOM 6958 C CA . MET B 1 334 ? 12.547 11.375 13.492 1 81.81 334 MET B CA 1
ATOM 6959 C C . MET B 1 334 ? 13.781 10.547 13.805 1 81.81 334 MET B C 1
ATOM 6961 O O . MET B 1 334 ? 13.711 9.312 13.844 1 81.81 334 MET B O 1
ATOM 6965 N N . CYS B 1 335 ? 14.859 11.117 13.961 1 79.5 335 CYS B N 1
ATOM 6966 C CA . CYS B 1 335 ? 16.125 10.43 14.203 1 79.5 335 CYS B CA 1
ATOM 6967 C C . CYS B 1 335 ? 16.547 10.555 15.664 1 79.5 335 CYS B C 1
ATOM 6969 O O . CYS B 1 335 ? 17.719 10.344 15.992 1 79.5 335 CYS B O 1
ATOM 6971 N N . MET B 1 336 ? 15.602 10.836 16.484 1 69.88 336 MET B N 1
ATOM 6972 C CA . MET B 1 336 ? 15.938 11.164 17.875 1 69.88 336 MET B CA 1
ATOM 6973 C C . MET B 1 336 ? 16.5 9.945 18.594 1 69.88 336 MET B C 1
ATOM 6975 O O . MET B 1 336 ? 17.203 10.094 19.609 1 69.88 336 MET B O 1
ATOM 6979 N N . PHE B 1 337 ? 16.219 8.75 18.047 1 65.19 337 PHE B N 1
ATOM 6980 C CA . PHE B 1 337 ? 16.734 7.586 18.75 1 65.19 337 PHE B CA 1
ATOM 6981 C C . PHE B 1 337 ? 17.984 7.051 18.062 1 65.19 337 PHE B C 1
ATOM 6983 O O . PHE B 1 337 ? 18.469 5.961 18.375 1 65.19 337 PHE B O 1
ATOM 6990 N N . GLY B 1 338 ? 18.484 7.805 17.297 1 65.81 338 GLY B N 1
ATOM 6991 C CA . GLY B 1 338 ? 19.75 7.461 16.656 1 65.81 338 GLY B CA 1
ATOM 6992 C C . GLY B 1 338 ? 19.562 6.859 15.281 1 65.81 338 GLY B C 1
ATOM 6993 O O . GLY B 1 338 ? 18.453 6.566 14.859 1 65.81 338 GLY B O 1
ATOM 6994 N N . LEU B 1 339 ? 20.547 6.98 14.5 1 74.81 339 LEU B N 1
ATOM 6995 C CA . LEU B 1 339 ? 20.641 6.395 13.172 1 74.81 339 LEU B CA 1
ATOM 6996 C C . LEU B 1 339 ? 21.797 5.402 13.094 1 74.81 339 LEU B C 1
ATOM 6998 O O . LEU B 1 339 ? 22.906 5.695 13.555 1 74.81 339 LEU B O 1
ATOM 7002 N N . ASN B 1 340 ? 21.438 4.152 12.711 1 71.81 340 ASN B N 1
ATOM 7003 C CA . ASN B 1 340 ? 22.484 3.176 12.469 1 71.81 340 ASN B CA 1
ATOM 7004 C C . ASN B 1 340 ? 23.234 3.465 11.172 1 71.81 340 ASN B C 1
ATOM 7006 O O . ASN B 1 340 ? 22.656 3.361 10.086 1 71.81 340 ASN B O 1
ATOM 7010 N N . THR B 1 341 ? 24.578 3.898 11.391 1 75.25 341 THR B N 1
ATOM 7011 C CA . THR B 1 341 ? 25.359 4.258 10.211 1 75.25 341 THR B CA 1
ATOM 7012 C C . THR B 1 341 ? 26.375 3.172 9.883 1 75.25 341 THR B C 1
ATOM 7014 O O . THR B 1 341 ? 27.406 3.445 9.258 1 75.25 341 THR B O 1
ATOM 7017 N N . LYS B 1 342 ? 26.125 1.958 10.375 1 82.12 342 LYS B N 1
ATOM 7018 C CA . LYS B 1 342 ? 27.062 0.89 10.055 1 82.12 342 LYS B CA 1
ATOM 7019 C C . LYS B 1 342 ? 27.109 0.638 8.547 1 82.12 342 LYS B C 1
ATOM 7021 O O . LYS B 1 342 ? 28.188 0.446 7.98 1 82.12 342 LYS B O 1
ATOM 7026 N N . HIS B 1 343 ? 26 0.714 7.941 1 86.94 343 HIS B N 1
ATOM 7027 C CA . HIS B 1 343 ? 25.875 0.579 6.496 1 86.94 343 HIS B CA 1
ATOM 7028 C C . HIS B 1 343 ? 24.984 1.667 5.914 1 86.94 343 HIS B C 1
ATOM 7030 O O . HIS B 1 343 ? 23.891 1.377 5.41 1 86.94 343 HIS B O 1
ATOM 7036 N N . PRO B 1 344 ? 25.531 2.879 5.906 1 87.94 344 PRO B N 1
ATOM 7037 C CA . PRO B 1 344 ? 24.672 4.023 5.578 1 87.94 344 PRO B CA 1
ATOM 7038 C C . PRO B 1 344 ? 24.156 3.973 4.145 1 87.94 344 PRO B C 1
ATOM 7040 O O . PRO B 1 344 ? 23.016 4.391 3.883 1 87.94 344 PRO B O 1
ATOM 7043 N N . LEU B 1 345 ? 24.984 3.457 3.252 1 88.5 345 LEU B N 1
ATOM 7044 C CA . LEU B 1 345 ? 24.531 3.361 1.867 1 88.5 345 LEU B CA 1
ATOM 7045 C C . LEU B 1 345 ? 23.344 2.424 1.748 1 88.5 345 LEU B C 1
ATOM 7047 O O . LEU B 1 345 ? 22.375 2.727 1.04 1 88.5 345 LEU B O 1
ATOM 7051 N N . HIS B 1 346 ? 23.391 1.312 2.43 1 88.25 346 HIS B N 1
ATOM 7052 C CA . HIS B 1 346 ? 22.25 0.386 2.451 1 88.25 346 HIS B CA 1
ATOM 7053 C C . HIS B 1 346 ? 21.016 1.053 3.02 1 88.25 346 HIS B C 1
ATOM 7055 O O . HIS B 1 346 ? 19.906 0.883 2.484 1 88.25 346 HIS B O 1
ATOM 7061 N N . GLY B 1 347 ? 21.219 1.792 4.031 1 87.69 347 GLY B N 1
ATOM 7062 C CA . GLY B 1 347 ? 20.109 2.48 4.668 1 87.69 347 GLY B CA 1
ATOM 7063 C C . GLY B 1 347 ? 19.422 3.471 3.75 1 87.69 347 GLY B C 1
ATOM 7064 O O . GLY B 1 347 ? 18.188 3.482 3.654 1 87.69 347 GLY B O 1
ATOM 7065 N N . ILE B 1 348 ? 20.219 4.273 3.084 1 91.12 348 ILE B N 1
ATOM 7066 C CA . ILE B 1 348 ? 19.594 5.289 2.242 1 91.12 348 ILE B CA 1
ATOM 7067 C C . ILE B 1 348 ? 18.969 4.633 1.012 1 91.12 348 ILE B C 1
ATOM 7069 O O . ILE B 1 348 ? 17.969 5.121 0.471 1 91.12 348 ILE B O 1
ATOM 7073 N N . GLN B 1 349 ? 19.516 3.527 0.565 1 90.38 349 GLN B N 1
ATOM 7074 C CA . GLN B 1 349 ? 18.922 2.793 -0.547 1 90.38 349 GLN B CA 1
ATOM 7075 C C . GLN B 1 349 ? 17.562 2.221 -0.167 1 90.38 349 GLN B C 1
ATOM 7077 O O . GLN B 1 349 ? 16.641 2.229 -0.976 1 90.38 349 GLN B O 1
ATOM 7082 N N . GLN B 1 350 ? 17.484 1.768 1.018 1 88.06 350 GLN B N 1
ATOM 7083 C CA . GLN B 1 350 ? 16.188 1.271 1.502 1 88.06 350 GLN B CA 1
ATOM 7084 C C . GLN B 1 350 ? 15.172 2.398 1.602 1 88.06 350 GLN B C 1
ATOM 7086 O O . GLN B 1 350 ? 14.023 2.242 1.176 1 88.06 350 GLN B O 1
ATOM 7091 N N . ASP B 1 351 ? 15.609 3.496 2.096 1 90 351 ASP B N 1
ATOM 7092 C CA . ASP B 1 351 ? 14.703 4.621 2.309 1 90 351 ASP B CA 1
ATOM 7093 C C . ASP B 1 351 ? 14.203 5.18 0.98 1 90 351 ASP B C 1
ATOM 7095 O O . ASP B 1 351 ? 13.008 5.449 0.825 1 90 351 ASP B O 1
ATOM 7099 N N . VAL B 1 352 ? 15.117 5.371 0.065 1 93.81 352 VAL B N 1
ATOM 7100 C CA . VAL B 1 352 ? 14.711 5.953 -1.21 1 93.81 352 VAL B CA 1
ATOM 7101 C C . VAL B 1 352 ? 13.812 4.973 -1.964 1 93.81 352 VAL B C 1
ATOM 7103 O O . VAL B 1 352 ? 12.906 5.387 -2.695 1 93.81 352 VAL B O 1
ATOM 7106 N N . SER B 1 353 ? 14.016 3.648 -1.775 1 93 353 SER B N 1
ATOM 7107 C CA . SER B 1 353 ? 13.195 2.635 -2.432 1 93 353 SER B CA 1
ATOM 7108 C C . SER B 1 353 ? 11.766 2.658 -1.914 1 93 353 SER B C 1
ATOM 7110 O O . SER B 1 353 ? 10.836 2.281 -2.629 1 93 353 SER B O 1
ATOM 7112 N N . ALA B 1 354 ? 11.602 3.078 -0.703 1 91.19 354 ALA B N 1
ATOM 7113 C CA . ALA B 1 354 ? 10.266 3.213 -0.141 1 91.19 354 ALA B CA 1
ATOM 7114 C C . ALA B 1 354 ? 9.516 4.379 -0.781 1 91.19 354 ALA B C 1
ATOM 7116 O O . ALA B 1 354 ? 8.297 4.32 -0.956 1 91.19 354 ALA B O 1
ATOM 7117 N N . ILE B 1 355 ? 10.258 5.414 -1.124 1 93.94 355 ILE B N 1
ATOM 7118 C CA . ILE B 1 355 ? 9.656 6.605 -1.717 1 93.94 355 ILE B CA 1
ATOM 7119 C C . ILE B 1 355 ? 9.391 6.363 -3.201 1 93.94 355 ILE B C 1
ATOM 7121 O O . ILE B 1 355 ? 8.258 6.543 -3.67 1 93.94 355 ILE B O 1
ATOM 7125 N N . LEU B 1 356 ? 10.422 5.996 -3.92 1 95.56 356 LEU B N 1
ATOM 7126 C CA . LEU B 1 356 ? 10.336 5.688 -5.344 1 95.56 356 LEU B CA 1
ATOM 7127 C C . LEU B 1 356 ? 10.305 4.18 -5.57 1 95.56 356 LEU B C 1
ATOM 7129 O O . LEU B 1 356 ? 11.227 3.615 -6.156 1 95.56 356 LEU B O 1
ATOM 7133 N N . SER B 1 357 ? 9.234 3.588 -5.207 1 92.38 357 SER B N 1
ATOM 7134 C CA . SER B 1 357 ? 9.109 2.137 -5.109 1 92.38 357 SER B CA 1
ATOM 7135 C C . SER B 1 357 ? 9.008 1.497 -6.492 1 92.38 357 SER B C 1
ATOM 7137 O O . SER B 1 357 ? 8.562 2.139 -7.445 1 92.38 357 SER B O 1
ATOM 7139 N N . GLU B 1 358 ? 9.344 0.237 -6.543 1 93 358 GLU B N 1
ATOM 7140 C CA . GLU B 1 358 ? 9.195 -0.542 -7.77 1 93 358 GLU B CA 1
ATOM 7141 C C . GLU B 1 358 ? 7.73 -0.766 -8.109 1 93 358 GLU B C 1
ATOM 7143 O O . GLU B 1 358 ? 7.383 -0.985 -9.273 1 93 358 GLU B O 1
ATOM 7148 N N . LYS B 1 359 ? 6.902 -0.723 -7.121 1 90.81 359 LYS B N 1
ATOM 7149 C CA . LYS B 1 359 ? 5.465 -0.817 -7.359 1 90.81 359 LYS B CA 1
ATOM 7150 C C . LYS B 1 359 ? 4.973 0.348 -8.211 1 90.81 359 LYS B C 1
ATOM 7152 O O . LYS B 1 359 ? 4.172 0.157 -9.133 1 90.81 359 LYS B O 1
ATOM 7157 N N . LEU B 1 360 ? 5.488 1.515 -7.926 1 93.12 360 LEU B N 1
ATOM 7158 C CA . LEU B 1 360 ? 5.086 2.721 -8.648 1 93.12 360 LEU B CA 1
ATOM 7159 C C . LEU B 1 360 ? 5.805 2.816 -9.984 1 93.12 360 LEU B C 1
ATOM 7161 O O . LEU B 1 360 ? 5.262 3.367 -10.945 1 93.12 360 LEU B O 1
ATOM 7165 N N . PHE B 1 361 ? 7.031 2.279 -10.016 1 95.19 361 PHE B N 1
ATOM 7166 C CA . PHE B 1 361 ? 7.863 2.391 -11.203 1 95.19 361 PHE B CA 1
ATOM 7167 C C . PHE B 1 361 ? 8.516 1.053 -11.539 1 95.19 361 PHE B C 1
ATOM 7169 O O . PHE B 1 361 ? 9.742 0.924 -11.492 1 95.19 361 PHE B O 1
ATOM 7176 N N . PRO B 1 362 ? 7.781 0.158 -12.023 1 94.5 362 PRO B N 1
ATOM 7177 C CA . PRO B 1 362 ? 8.25 -1.226 -12.125 1 94.5 362 PRO B CA 1
ATOM 7178 C C . PRO B 1 362 ? 9.523 -1.358 -12.961 1 94.5 362 PRO B C 1
ATOM 7180 O O . PRO B 1 362 ? 10.406 -2.154 -12.633 1 94.5 362 PRO B O 1
ATOM 7183 N N . LEU B 1 363 ? 9.703 -0.565 -14.031 1 95.12 363 LEU B N 1
ATOM 7184 C CA . LEU B 1 363 ? 10.844 -0.737 -14.914 1 95.12 363 LEU B CA 1
ATOM 7185 C C . LEU B 1 363 ? 11.859 0.383 -14.719 1 95.12 363 LEU B C 1
ATOM 7187 O O . LEU B 1 363 ? 12.969 0.324 -15.25 1 95.12 363 LEU B O 1
ATOM 7191 N N . LYS B 1 364 ? 11.516 1.373 -13.867 1 95.69 364 LYS B N 1
ATOM 7192 C CA . LYS B 1 364 ? 12.352 2.568 -13.828 1 95.69 364 LYS B CA 1
ATOM 7193 C C . LYS B 1 364 ? 12.789 2.885 -12.398 1 95.69 364 LYS B C 1
ATOM 7195 O O . LYS B 1 364 ? 13.531 3.846 -12.172 1 95.69 364 LYS B O 1
ATOM 7200 N N . ALA B 1 365 ? 12.398 2.104 -11.461 1 95.62 365 ALA B N 1
ATOM 7201 C CA . ALA B 1 365 ? 12.617 2.412 -10.047 1 95.62 365 ALA B CA 1
ATOM 7202 C C . ALA B 1 365 ? 14.094 2.625 -9.758 1 95.62 365 ALA B C 1
ATOM 7204 O O . ALA B 1 365 ? 14.477 3.627 -9.141 1 95.62 365 ALA B O 1
ATOM 7205 N N . ARG B 1 366 ? 14.969 1.746 -10.18 1 95.19 366 ARG B N 1
ATOM 7206 C CA . ARG B 1 366 ? 16.391 1.854 -9.852 1 95.19 366 ARG B CA 1
ATOM 7207 C C . ARG B 1 366 ? 16.984 3.146 -10.406 1 95.19 366 ARG B C 1
ATOM 7209 O O . ARG B 1 366 ? 17.703 3.852 -9.703 1 95.19 366 ARG B O 1
ATOM 7216 N N . GLU B 1 367 ? 16.688 3.389 -11.641 1 95.81 367 GLU B N 1
ATOM 7217 C CA . GLU B 1 367 ? 17.188 4.605 -12.281 1 95.81 367 GLU B CA 1
ATOM 7218 C C . GLU B 1 367 ? 16.766 5.848 -11.5 1 95.81 367 GLU B C 1
ATOM 7220 O O . GLU B 1 367 ? 17.594 6.711 -11.211 1 95.81 367 GLU B O 1
ATOM 7225 N N . TYR B 1 368 ? 15.5 5.965 -11.172 1 97.25 368 TYR B N 1
ATOM 7226 C CA . TYR B 1 368 ? 14.977 7.117 -10.453 1 97.25 368 TYR B CA 1
ATOM 7227 C C . TYR B 1 368 ? 15.578 7.215 -9.055 1 97.25 368 TYR B C 1
ATOM 7229 O O . TYR B 1 368 ? 15.875 8.312 -8.57 1 97.25 368 TYR B O 1
ATOM 7237 N N . GLN B 1 369 ? 15.758 6.039 -8.398 1 96.25 369 GLN B N 1
ATOM 7238 C CA . GLN B 1 369 ? 16.375 6.012 -7.074 1 96.25 369 GLN B CA 1
ATOM 7239 C C . GLN B 1 369 ? 17.812 6.527 -7.125 1 96.25 369 GLN B C 1
ATOM 7241 O O . GLN B 1 369 ? 18.219 7.344 -6.293 1 96.25 369 GLN B O 1
ATOM 7246 N N . GLU B 1 370 ? 18.562 6.098 -8.094 1 94.94 370 GLU B N 1
ATOM 7247 C CA . GLU B 1 370 ? 19.953 6.535 -8.242 1 94.94 370 GLU B CA 1
ATOM 7248 C C . GLU B 1 370 ? 20.031 8.039 -8.516 1 94.94 370 GLU B C 1
ATOM 7250 O O . GLU B 1 370 ? 20.891 8.727 -7.969 1 94.94 370 GLU B O 1
ATOM 7255 N N . GLN B 1 371 ? 19.125 8.523 -9.352 1 97.19 371 GLN B N 1
ATOM 7256 C CA . GLN B 1 371 ? 19.094 9.953 -9.633 1 97.19 371 GLN B CA 1
ATOM 7257 C C . GLN B 1 371 ? 18.766 10.758 -8.375 1 97.19 371 GLN B C 1
ATOM 7259 O O . GLN B 1 371 ? 19.359 11.812 -8.141 1 97.19 371 GLN B O 1
ATOM 7264 N N . ALA B 1 372 ? 17.844 10.281 -7.566 1 97.62 372 ALA B N 1
ATOM 7265 C CA . ALA B 1 372 ? 17.516 10.945 -6.305 1 97.62 372 ALA B CA 1
ATOM 7266 C C . ALA B 1 372 ? 18.703 10.945 -5.355 1 97.62 372 ALA B C 1
ATOM 7268 O O . ALA B 1 372 ? 18.984 11.953 -4.703 1 97.62 372 ALA B O 1
ATOM 7269 N N . LEU B 1 373 ? 19.422 9.797 -5.289 1 95.75 373 LEU B N 1
ATOM 7270 C CA . LEU B 1 373 ? 20.562 9.672 -4.391 1 95.75 373 LEU B CA 1
ATOM 7271 C C . LEU B 1 373 ? 21.703 10.578 -4.828 1 95.75 373 LEU B C 1
ATOM 7273 O O . LEU B 1 373 ? 22.422 11.117 -3.992 1 95.75 373 LEU B O 1
ATOM 7277 N N . GLU B 1 374 ? 21.859 10.758 -6.164 1 95.88 374 GLU B N 1
ATOM 7278 C CA . GLU B 1 374 ? 22.891 11.656 -6.68 1 95.88 374 GLU B CA 1
ATOM 7279 C C . GLU B 1 374 ? 22.672 13.086 -6.195 1 95.88 374 GLU B C 1
ATOM 7281 O O . GLU B 1 374 ? 23.625 13.836 -6 1 95.88 374 GLU B O 1
ATOM 7286 N N . LYS B 1 375 ? 21.438 13.398 -6.02 1 97.19 375 LYS B N 1
ATOM 7287 C CA . LYS B 1 375 ? 21.094 14.734 -5.539 1 97.19 375 LYS B CA 1
ATOM 7288 C C . LYS B 1 375 ? 21.219 14.82 -4.02 1 97.19 375 LYS B C 1
ATOM 7290 O O . LYS B 1 375 ? 21.109 15.906 -3.445 1 97.19 375 LYS B O 1
ATOM 7295 N N . LEU B 1 376 ? 21.406 13.688 -3.41 1 96.69 376 LEU B N 1
ATOM 7296 C CA . LEU B 1 376 ? 21.469 13.617 -1.954 1 96.69 376 LEU B CA 1
ATOM 7297 C C . LEU B 1 376 ? 22.922 13.633 -1.47 1 96.69 376 LEU B C 1
ATOM 7299 O O . LEU B 1 376 ? 23.281 14.43 -0.603 1 96.69 376 LEU B O 1
ATOM 7303 N N . ILE B 1 377 ? 23.672 12.727 -2.002 1 95.12 377 ILE B N 1
ATOM 7304 C CA . ILE B 1 377 ? 25.047 12.547 -1.578 1 95.12 377 ILE B CA 1
ATOM 7305 C C . ILE B 1 377 ? 25.828 11.82 -2.668 1 95.12 377 ILE B C 1
ATOM 7307 O O . ILE B 1 377 ? 25.281 10.969 -3.373 1 95.12 377 ILE B O 1
ATOM 7311 N N . ASP B 1 378 ? 27.078 12.156 -2.811 1 93 378 ASP B N 1
ATOM 7312 C CA . ASP B 1 378 ? 27.938 11.414 -3.727 1 93 378 ASP B CA 1
ATOM 7313 C C . ASP B 1 378 ? 28.281 10.039 -3.162 1 93 378 ASP B C 1
ATOM 7315 O O . ASP B 1 378 ? 29.188 9.914 -2.328 1 93 378 ASP B O 1
ATOM 7319 N N . THR B 1 379 ? 27.656 8.984 -3.674 1 86.5 379 THR B N 1
ATOM 7320 C CA . THR B 1 379 ? 27.797 7.656 -3.098 1 86.5 379 THR B CA 1
ATOM 7321 C C . THR B 1 379 ? 29.141 7.031 -3.473 1 86.5 379 THR B C 1
ATOM 7323 O O . THR B 1 379 ? 29.516 6 -2.924 1 86.5 379 THR B O 1
ATOM 7326 N N . GLY B 1 380 ? 29.875 7.605 -4.367 1 83.44 380 GLY B N 1
ATOM 7327 C CA . GLY B 1 380 ? 31.172 7.074 -4.801 1 83.44 380 GLY B CA 1
ATOM 7328 C C . GLY B 1 380 ? 32.344 7.637 -4.016 1 83.44 380 GLY B C 1
ATOM 7329 O O . GLY B 1 380 ? 33.469 7.199 -4.195 1 83.44 380 GLY B O 1
ATOM 7330 N N . SER B 1 381 ? 32.062 8.562 -3.143 1 87.88 381 SER B N 1
ATOM 7331 C CA . SER B 1 381 ? 33.125 9.219 -2.393 1 87.88 381 SER B CA 1
ATOM 7332 C C . SER B 1 381 ? 33.062 8.859 -0.913 1 87.88 381 SER B C 1
ATOM 7334 O O . SER B 1 381 ? 32.062 8.344 -0.435 1 87.88 381 SER B O 1
ATOM 7336 N N . ASP B 1 382 ? 34.156 9.047 -0.215 1 90.19 382 ASP B N 1
ATOM 7337 C CA . ASP B 1 382 ? 34.188 8.867 1.233 1 90.19 382 ASP B CA 1
ATOM 7338 C C . ASP B 1 382 ? 33.531 10.047 1.944 1 90.19 382 ASP B C 1
ATOM 7340 O O . ASP B 1 382 ? 33.688 11.195 1.537 1 90.19 382 ASP B O 1
ATOM 7344 N N . HIS B 1 383 ? 32.75 9.688 2.885 1 93.81 383 HIS B N 1
ATOM 7345 C CA . HIS B 1 383 ? 32.062 10.703 3.672 1 93.81 383 HIS B CA 1
ATOM 7346 C C . HIS B 1 383 ? 32.219 10.445 5.164 1 93.81 383 HIS B C 1
ATOM 7348 O O . HIS B 1 383 ? 32.438 9.305 5.586 1 93.81 383 HIS B O 1
ATOM 7354 N N . SER B 1 384 ? 32.188 11.484 5.906 1 93.75 384 SER B N 1
ATOM 7355 C CA . SER B 1 384 ? 32.219 11.367 7.359 1 93.75 384 SER B CA 1
ATOM 7356 C C . SER B 1 384 ? 30.922 10.766 7.898 1 93.75 384 SER B C 1
ATOM 7358 O O . SER B 1 384 ? 29.922 10.695 7.18 1 93.75 384 SER B O 1
ATOM 7360 N N . LYS B 1 385 ? 30.984 10.312 9.109 1 91.25 385 LYS B N 1
ATOM 7361 C CA . LYS B 1 385 ? 29.812 9.789 9.789 1 91.25 385 LYS B CA 1
ATOM 7362 C C . LYS B 1 385 ? 28.688 10.812 9.805 1 91.25 385 LYS B C 1
ATOM 7364 O O . LYS B 1 385 ? 27.516 10.469 9.547 1 91.25 385 LYS B O 1
ATOM 7369 N N . GLU B 1 386 ? 28.969 12 10.047 1 91.88 386 GLU B N 1
ATOM 7370 C CA . GLU B 1 386 ? 27.953 13.055 10.117 1 91.88 386 GLU B CA 1
ATOM 7371 C C . GLU B 1 386 ? 27.328 13.312 8.75 1 91.88 386 GLU B C 1
ATOM 7373 O O . GLU B 1 386 ? 26.125 13.562 8.648 1 91.88 386 GLU B O 1
ATOM 7378 N N . GLU B 1 387 ? 28.172 13.258 7.766 1 94.12 387 GLU B N 1
ATOM 7379 C CA . GLU B 1 387 ? 27.656 13.453 6.418 1 94.12 387 GLU B CA 1
ATOM 7380 C C . GLU B 1 387 ? 26.625 12.375 6.062 1 94.12 387 GLU B C 1
ATOM 7382 O O . GLU B 1 387 ? 25.578 12.672 5.477 1 94.12 387 GLU B O 1
ATOM 7387 N N . TRP B 1 388 ? 26.906 11.164 6.457 1 92.56 388 TRP B N 1
ATOM 7388 C CA . TRP B 1 388 ? 25.969 10.07 6.23 1 92.56 388 TRP B CA 1
ATOM 7389 C C . TRP B 1 388 ? 24.688 10.258 7.055 1 92.56 388 TRP B C 1
ATOM 7391 O O . TRP B 1 388 ? 23.594 10.031 6.559 1 92.56 388 TRP B O 1
ATOM 7401 N N . GLN B 1 389 ? 24.906 10.68 8.242 1 92.06 389 GLN B N 1
ATOM 7402 C CA . GLN B 1 389 ? 23.766 10.914 9.109 1 92.06 389 GLN B CA 1
ATOM 7403 C C . GLN B 1 389 ? 22.859 12 8.531 1 92.06 389 GLN B C 1
ATOM 7405 O O . GLN B 1 389 ? 21.625 11.883 8.562 1 92.06 389 GLN B O 1
ATOM 7410 N N . ARG B 1 390 ? 23.406 13.023 7.996 1 93.69 390 ARG B N 1
ATOM 7411 C CA . ARG B 1 390 ? 22.641 14.102 7.383 1 93.69 390 ARG B CA 1
ATOM 7412 C C . ARG B 1 390 ? 21.891 13.609 6.152 1 93.69 390 ARG B C 1
ATOM 7414 O O . ARG B 1 390 ? 20.734 13.977 5.945 1 93.69 390 ARG B O 1
ATOM 7421 N N . ALA B 1 391 ? 22.562 12.789 5.406 1 94 391 ALA B N 1
ATOM 7422 C CA . ALA B 1 391 ? 21.906 12.234 4.219 1 94 391 ALA B CA 1
ATOM 7423 C C . ALA B 1 391 ? 20.703 11.391 4.594 1 94 391 ALA B C 1
ATOM 7425 O O . ALA B 1 391 ? 19.625 11.523 4 1 94 391 ALA B O 1
ATOM 7426 N N . MET B 1 392 ? 20.891 10.555 5.551 1 92 392 MET B N 1
ATOM 7427 C CA . MET B 1 392 ? 19.797 9.711 6.023 1 92 392 MET B CA 1
ATOM 7428 C C . MET B 1 392 ? 18.641 10.555 6.559 1 92 392 MET B C 1
ATOM 7430 O O . MET B 1 392 ? 17.484 10.297 6.246 1 92 392 MET B O 1
ATOM 7434 N N . CYS B 1 393 ? 18.969 11.562 7.238 1 91.38 393 CYS B N 1
ATOM 7435 C CA . CYS B 1 393 ? 17.984 12.461 7.809 1 91.38 393 CYS B CA 1
ATOM 7436 C C . CYS B 1 393 ? 17.234 13.211 6.711 1 91.38 393 CYS B C 1
ATOM 7438 O O . CYS B 1 393 ? 16.016 13.414 6.809 1 91.38 393 CYS B O 1
ATOM 7440 N N . GLU B 1 394 ? 17.938 13.594 5.742 1 93.75 394 GLU B N 1
ATOM 7441 C CA . GLU B 1 394 ? 17.328 14.32 4.633 1 93.75 394 GLU B CA 1
ATOM 7442 C C . GLU B 1 394 ? 16.297 13.469 3.9 1 93.75 394 GLU B C 1
ATOM 7444 O O . GLU B 1 394 ? 15.242 13.961 3.512 1 93.75 394 GLU B O 1
ATOM 7449 N N . LEU B 1 395 ? 16.594 12.25 3.748 1 92.31 395 LEU B N 1
ATOM 7450 C CA . LEU B 1 395 ? 15.656 11.367 3.066 1 92.31 395 LEU B CA 1
ATOM 7451 C C . LEU B 1 395 ? 14.414 11.141 3.912 1 92.31 395 LEU B C 1
ATOM 7453 O O . LEU B 1 395 ? 13.305 11.062 3.379 1 92.31 395 LEU B O 1
ATOM 7457 N N . ARG B 1 396 ? 14.641 11.008 5.133 1 91 396 ARG B N 1
ATOM 7458 C CA . ARG B 1 396 ? 13.484 10.906 6.023 1 91 396 ARG B CA 1
ATOM 7459 C C . ARG B 1 396 ? 12.641 12.172 5.973 1 91 396 ARG B C 1
ATOM 7461 O O . ARG B 1 396 ? 11.406 12.109 6.004 1 91 396 ARG B O 1
ATOM 7468 N N . GLY B 1 397 ? 13.281 13.305 5.902 1 93.62 397 GLY B N 1
ATOM 7469 C CA . GLY B 1 397 ? 12.594 14.57 5.742 1 93.62 397 GLY B CA 1
ATOM 7470 C C . GLY B 1 397 ? 11.844 14.68 4.426 1 93.62 397 GLY B C 1
ATOM 7471 O O . GLY B 1 397 ? 10.781 15.312 4.355 1 93.62 397 GLY B O 1
ATOM 7472 N N . ASP B 1 398 ? 12.445 14.055 3.371 1 95.19 398 ASP B N 1
ATOM 7473 C CA . ASP B 1 398 ? 11.773 14.039 2.074 1 95.19 398 ASP B CA 1
ATOM 7474 C C . ASP B 1 398 ? 10.438 13.312 2.156 1 95.19 398 ASP B C 1
ATOM 7476 O O . ASP B 1 398 ? 9.414 13.82 1.697 1 95.19 398 ASP B O 1
ATOM 7480 N N . SER B 1 399 ? 10.477 12.18 2.76 1 92.38 399 SER B N 1
ATOM 7481 C CA . SER B 1 399 ? 9.266 11.383 2.902 1 92.38 399 SER B CA 1
ATOM 7482 C C . SER B 1 399 ? 8.242 12.086 3.797 1 92.38 399 SER B C 1
ATOM 7484 O O . SER B 1 399 ? 7.043 12.039 3.531 1 92.38 399 SER B O 1
ATOM 7486 N N . PHE B 1 400 ? 8.742 12.75 4.75 1 92.38 400 PHE B N 1
ATOM 7487 C CA . PHE B 1 400 ? 7.91 13.359 5.777 1 92.38 400 PHE B CA 1
ATOM 7488 C C . PHE B 1 400 ? 7.293 14.656 5.273 1 92.38 400 PHE B C 1
ATOM 7490 O O . PHE B 1 400 ? 6.082 14.852 5.375 1 92.38 400 PHE B O 1
ATOM 7497 N N . LEU B 1 401 ? 8.148 15.555 4.578 1 95.25 401 LEU B N 1
ATOM 7498 C CA . LEU B 1 401 ? 7.602 16.891 4.367 1 95.25 401 LEU B CA 1
ATOM 7499 C C . LEU B 1 401 ? 8.102 17.484 3.057 1 95.25 401 LEU B C 1
ATOM 7501 O O . LEU B 1 401 ? 7.332 18.078 2.305 1 95.25 401 LEU B O 1
ATOM 7505 N N . ASN B 1 402 ? 9.406 17.328 2.736 1 97.12 402 ASN B N 1
ATOM 7506 C CA . ASN B 1 402 ? 10.039 18.094 1.674 1 97.12 402 ASN B CA 1
ATOM 7507 C C . ASN B 1 402 ? 9.359 17.859 0.327 1 97.12 402 ASN B C 1
ATOM 7509 O O . ASN B 1 402 ? 9.109 18.812 -0.424 1 97.12 402 ASN B O 1
ATOM 7513 N N . ILE B 1 403 ? 9.062 16.641 0.059 1 97.25 403 ILE B N 1
ATOM 7514 C CA . ILE B 1 403 ? 8.383 16.328 -1.191 1 97.25 403 ILE B CA 1
ATOM 7515 C C . ILE B 1 403 ? 7.02 17.016 -1.221 1 97.25 403 ILE B C 1
ATOM 7517 O O . ILE B 1 403 ? 6.648 17.625 -2.225 1 97.25 403 ILE B O 1
ATOM 7521 N N . GLY B 1 404 ? 6.301 16.938 -0.114 1 97.31 404 GLY B N 1
ATOM 7522 C CA . GLY B 1 404 ? 4.988 17.562 -0.023 1 97.31 404 GLY B CA 1
ATOM 7523 C C . GLY B 1 404 ? 5.031 19.078 -0.196 1 97.31 404 GLY B C 1
ATOM 7524 O O . GLY B 1 404 ? 4.145 19.656 -0.829 1 97.31 404 GLY B O 1
ATOM 7525 N N . VAL B 1 405 ? 6.02 19.703 0.319 1 98.19 405 VAL B N 1
ATOM 7526 C CA . VAL B 1 405 ? 6.172 21.141 0.219 1 98.19 405 VAL B CA 1
ATOM 7527 C C . VAL B 1 405 ? 6.391 21.547 -1.238 1 98.19 405 VAL B C 1
ATOM 7529 O O . VAL B 1 405 ? 5.715 22.438 -1.753 1 98.19 405 VAL B O 1
ATOM 7532 N N . GLN B 1 406 ? 7.312 20.844 -1.874 1 98.12 406 GLN B N 1
ATOM 7533 C CA . GLN B 1 406 ? 7.57 21.156 -3.275 1 98.12 406 GLN B CA 1
ATOM 7534 C C . GLN B 1 406 ? 6.359 20.828 -4.145 1 98.12 406 GLN B C 1
ATOM 7536 O O . GLN B 1 406 ? 6.035 21.578 -5.07 1 98.12 406 GLN B O 1
ATOM 7541 N N . GLN B 1 407 ? 5.719 19.734 -3.857 1 97.88 407 GLN B N 1
ATOM 7542 C CA . GLN B 1 407 ? 4.52 19.375 -4.598 1 97.88 407 GLN B CA 1
ATOM 7543 C C . GLN B 1 407 ? 3.434 20.438 -4.445 1 97.88 407 GLN B C 1
ATOM 7545 O O . GLN B 1 407 ? 2.738 20.766 -5.41 1 97.88 407 GLN B O 1
ATOM 7550 N N . ASN B 1 408 ? 3.264 20.906 -3.258 1 98.31 408 ASN B N 1
ATOM 7551 C CA . ASN B 1 408 ? 2.273 21.953 -3.012 1 98.31 408 ASN B CA 1
ATOM 7552 C C . ASN B 1 408 ? 2.529 23.172 -3.881 1 98.31 408 ASN B C 1
ATOM 7554 O O . ASN B 1 408 ? 1.602 23.719 -4.488 1 98.31 408 ASN B O 1
ATOM 7558 N N . VAL B 1 409 ? 3.762 23.656 -3.955 1 98.62 409 VAL B N 1
ATOM 7559 C CA . VAL B 1 409 ? 4.129 24.812 -4.766 1 98.62 409 VAL B CA 1
ATOM 7560 C C . VAL B 1 409 ? 3.783 24.547 -6.227 1 98.62 409 VAL B C 1
ATOM 7562 O O . VAL B 1 409 ? 3.133 25.375 -6.875 1 98.62 409 VAL B O 1
ATOM 7565 N N . VAL B 1 410 ? 4.137 23.391 -6.711 1 98.12 410 VAL B N 1
ATOM 7566 C CA . VAL B 1 410 ? 3.912 23.047 -8.109 1 98.12 410 VAL B CA 1
ATOM 7567 C C . VAL B 1 410 ? 2.412 22.953 -8.383 1 98.12 410 VAL B C 1
ATOM 7569 O O . VAL B 1 410 ? 1.925 23.5 -9.375 1 98.12 410 VAL B O 1
ATOM 7572 N N . ASP B 1 411 ? 1.682 22.297 -7.496 1 97.25 411 ASP B N 1
ATOM 7573 C CA . ASP B 1 411 ? 0.244 22.125 -7.672 1 97.25 411 ASP B CA 1
ATOM 7574 C C . ASP B 1 411 ? -0.48 23.469 -7.711 1 97.25 411 ASP B C 1
ATOM 7576 O O . ASP B 1 411 ? -1.355 23.672 -8.555 1 97.25 411 ASP B O 1
ATOM 7580 N N . VAL B 1 412 ? -0.13 24.328 -6.824 1 98.44 412 VAL B N 1
ATOM 7581 C CA . VAL B 1 412 ? -0.768 25.625 -6.738 1 98.44 412 VAL B CA 1
ATOM 7582 C C . VAL B 1 412 ? -0.48 26.422 -8.008 1 98.44 412 VAL B C 1
ATOM 7584 O O . VAL B 1 412 ? -1.395 26.984 -8.625 1 98.44 412 VAL B O 1
ATOM 7587 N N . LEU B 1 413 ? 0.731 26.438 -8.445 1 98.31 413 LEU B N 1
ATOM 7588 C CA . LEU B 1 413 ? 1.124 27.219 -9.609 1 98.31 413 LEU B CA 1
ATOM 7589 C C . LEU B 1 413 ? 0.541 26.625 -10.891 1 98.31 413 LEU B C 1
ATOM 7591 O O . LEU B 1 413 ? 0.23 27.359 -11.828 1 98.31 413 LEU B O 1
ATOM 7595 N N . GLU B 1 414 ? 0.375 25.359 -10.906 1 97.12 414 GLU B N 1
ATOM 7596 C CA . GLU B 1 414 ? -0.233 24.719 -12.062 1 97.12 414 GLU B CA 1
ATOM 7597 C C . GLU B 1 414 ? -1.711 25.078 -12.188 1 97.12 414 GLU B C 1
ATOM 7599 O O . GLU B 1 414 ? -2.205 25.328 -13.289 1 97.12 414 GLU B O 1
ATOM 7604 N N . THR B 1 415 ? -2.393 25.094 -11.102 1 97.56 415 THR B N 1
ATOM 7605 C CA . THR B 1 415 ? -3.834 25.312 -11.109 1 97.56 415 THR B CA 1
ATOM 7606 C C . THR B 1 415 ? -4.152 26.812 -11.141 1 97.56 415 THR B C 1
ATOM 7608 O O . THR B 1 415 ? -5.148 27.234 -11.734 1 97.56 415 THR B O 1
ATOM 7611 N N . GLN B 1 416 ? -3.291 27.609 -10.461 1 97.81 416 GLN B N 1
ATOM 7612 C CA . GLN B 1 416 ? -3.455 29.062 -10.375 1 97.81 416 GLN B CA 1
ATOM 7613 C C . GLN B 1 416 ? -2.117 29.781 -10.531 1 97.81 416 GLN B C 1
ATOM 7615 O O . GLN B 1 416 ? -1.569 30.297 -9.555 1 97.81 416 GLN B O 1
ATOM 7620 N N . PRO B 1 417 ? -1.7 29.938 -11.711 1 96.81 417 PRO B N 1
ATOM 7621 C CA . PRO B 1 417 ? -0.348 30.438 -11.984 1 96.81 417 PRO B CA 1
ATOM 7622 C C . PRO B 1 417 ? -0.114 31.844 -11.461 1 96.81 417 PRO B C 1
ATOM 7624 O O . PRO B 1 417 ? 1.034 32.25 -11.273 1 96.81 417 PRO B O 1
ATOM 7627 N N . GLN B 1 418 ? -1.146 32.562 -11.227 1 96.38 418 GLN B N 1
ATOM 7628 C CA . GLN B 1 418 ? -1.004 33.938 -10.797 1 96.38 418 GLN B CA 1
ATOM 7629 C C . GLN B 1 418 ? -0.827 34.031 -9.281 1 96.38 418 GLN B C 1
ATOM 7631 O O . GLN B 1 418 ? -0.583 35.125 -8.742 1 96.38 418 GLN B O 1
ATOM 7636 N N . THR B 1 419 ? -0.914 32.938 -8.57 1 98.25 419 THR B N 1
ATOM 7637 C CA . THR B 1 419 ? -0.835 32.938 -7.113 1 98.25 419 THR B CA 1
ATOM 7638 C C . THR B 1 419 ? 0.56 33.375 -6.652 1 98.25 419 THR B C 1
ATOM 7640 O O . THR B 1 419 ? 1.556 32.75 -7.051 1 98.25 419 THR B O 1
ATOM 7643 N N . PRO B 1 420 ? 0.671 34.406 -5.809 1 98.62 420 PRO B N 1
ATOM 7644 C CA . PRO B 1 420 ? 1.966 34.656 -5.172 1 98.62 420 PRO B CA 1
ATOM 7645 C C . PRO B 1 420 ? 2.363 33.562 -4.18 1 98.62 420 PRO B C 1
ATOM 7647 O O . PRO B 1 420 ? 1.644 33.312 -3.209 1 98.62 420 PRO B O 1
ATOM 7650 N N . VAL B 1 421 ? 3.479 32.906 -4.453 1 98.81 421 VAL B N 1
ATOM 7651 C CA . VAL B 1 421 ? 3.969 31.844 -3.576 1 98.81 421 VAL B CA 1
ATOM 7652 C C . VAL B 1 421 ? 5.367 32.188 -3.074 1 98.81 421 VAL B C 1
ATOM 7654 O O . VAL B 1 421 ? 6.305 32.312 -3.865 1 98.81 421 VAL B O 1
ATOM 7657 N N . TYR B 1 422 ? 5.445 32.406 -1.822 1 98.88 422 TYR B N 1
ATOM 7658 C CA . TYR B 1 422 ? 6.73 32.625 -1.165 1 98.88 422 TYR B CA 1
ATOM 7659 C C . TYR B 1 422 ? 7.176 31.359 -0.428 1 98.88 422 TYR B C 1
ATOM 7661 O O . TYR B 1 422 ? 6.629 31.031 0.624 1 98.88 422 TYR B O 1
ATOM 7669 N N . LEU B 1 423 ? 8.195 30.672 -0.991 1 98.81 423 LEU B N 1
ATOM 7670 C CA . LEU B 1 423 ? 8.758 29.453 -0.407 1 98.81 423 LEU B CA 1
ATOM 7671 C C . LEU B 1 423 ? 9.945 29.797 0.495 1 98.81 423 LEU B C 1
ATOM 7673 O O . LEU B 1 423 ? 10.75 30.672 0.174 1 98.81 423 LEU B O 1
ATOM 7677 N N . TYR B 1 424 ? 10.039 29.047 1.669 1 98.69 424 TYR B N 1
ATOM 7678 C CA . TYR B 1 424 ? 11.188 29.312 2.527 1 98.69 424 TYR B CA 1
ATOM 7679 C C . TYR B 1 424 ? 11.773 28 3.062 1 98.69 424 TYR B C 1
ATOM 7681 O O . TYR B 1 424 ? 11.102 26.969 3.086 1 98.69 424 TYR B O 1
ATOM 7689 N N . SER B 1 425 ? 12.984 28.016 3.379 1 98.62 425 SER B N 1
ATOM 7690 C CA . SER B 1 425 ? 13.688 27.078 4.254 1 98.62 425 SER B CA 1
ATOM 7691 C C . SER B 1 425 ? 14.195 27.781 5.516 1 98.62 425 SER B C 1
ATOM 7693 O O . SER B 1 425 ? 14.984 28.719 5.438 1 98.62 425 SER B O 1
ATOM 7695 N N . PHE B 1 426 ? 13.68 27.375 6.652 1 98.25 426 PHE B N 1
ATOM 7696 C CA . PHE B 1 426 ? 14.172 27.938 7.906 1 98.25 426 PHE B CA 1
ATOM 7697 C C . PHE B 1 426 ? 15.461 27.25 8.336 1 98.25 426 PHE B C 1
ATOM 7699 O O . PHE B 1 426 ? 15.453 26.078 8.711 1 98.25 426 PHE B O 1
ATOM 7706 N N . ASP B 1 427 ? 16.547 28.016 8.398 1 97.69 427 ASP B N 1
ATOM 7707 C CA . ASP B 1 427 ? 17.859 27.375 8.477 1 97.69 427 ASP B CA 1
ATOM 7708 C C . ASP B 1 427 ? 18.562 27.734 9.781 1 97.69 427 ASP B C 1
ATOM 7710 O O . ASP B 1 427 ? 19.656 27.234 10.055 1 97.69 427 ASP B O 1
ATOM 7714 N N . TYR B 1 428 ? 17.953 28.562 10.555 1 96.06 428 TYR B N 1
ATOM 7715 C CA . TYR B 1 428 ? 18.562 28.953 11.828 1 96.06 428 TYR B CA 1
ATOM 7716 C C . TYR B 1 428 ? 18.188 27.969 12.93 1 96.06 428 TYR B C 1
ATOM 7718 O O . TYR B 1 428 ? 17.062 27.469 12.977 1 96.06 428 TYR B O 1
ATOM 7726 N N . TYR B 1 429 ? 19.172 27.734 13.805 1 90.88 429 TYR B N 1
ATOM 7727 C CA . TYR B 1 429 ? 18.906 26.953 15.008 1 90.88 429 TYR B CA 1
ATOM 7728 C C . TYR B 1 429 ? 19.844 27.375 16.141 1 90.88 429 TYR B C 1
ATOM 7730 O O . TYR B 1 429 ? 20.938 27.891 15.898 1 90.88 429 TYR B O 1
ATOM 7738 N N . ASN B 1 430 ? 19.25 27.219 17.312 1 90.31 430 ASN B N 1
ATOM 7739 C CA . ASN B 1 430 ? 20.078 27.375 18.516 1 90.31 430 ASN B CA 1
ATOM 7740 C C . ASN B 1 430 ? 20.734 26.062 18.922 1 90.31 430 ASN B C 1
ATOM 7742 O O . ASN B 1 430 ? 20.062 25.109 19.281 1 90.31 430 ASN B O 1
ATOM 7746 N N . PRO B 1 431 ? 22.016 25.953 18.859 1 82.62 431 PRO B N 1
ATOM 7747 C CA . PRO B 1 431 ? 22.688 24.688 19.172 1 82.62 431 PRO B CA 1
ATOM 7748 C C . PRO B 1 431 ? 22.406 24.203 20.578 1 82.62 431 PRO B C 1
ATOM 7750 O O . PRO B 1 431 ? 22.641 23.031 20.891 1 82.62 431 PRO B O 1
ATOM 7753 N N . LYS B 1 432 ? 21.875 24.969 21.453 1 78.44 432 LYS B N 1
ATOM 7754 C CA . LYS B 1 432 ? 21.594 24.562 22.828 1 78.44 432 LYS B CA 1
ATOM 7755 C C . LYS B 1 432 ? 20.125 24.141 22.969 1 78.44 432 LYS B C 1
ATOM 7757 O O . LYS B 1 432 ? 19.703 23.734 24.047 1 78.44 432 LYS B O 1
ATOM 7762 N N . ALA B 1 433 ? 19.359 24.266 21.953 1 70.75 433 ALA B N 1
ATOM 7763 C CA . ALA B 1 433 ? 17.906 24.062 22 1 70.75 433 ALA B CA 1
ATOM 7764 C C . ALA B 1 433 ? 17.562 22.609 22.25 1 70.75 433 ALA B C 1
ATOM 7766 O O . ALA B 1 433 ? 16.422 22.281 22.578 1 70.75 433 ALA B O 1
ATOM 7767 N N . TYR B 1 434 ? 18.406 21.625 22.297 1 66.88 434 TYR B N 1
ATOM 7768 C CA . TYR B 1 434 ? 18 20.234 22.297 1 66.88 434 TYR B CA 1
ATOM 7769 C C . TYR B 1 434 ? 18.078 19.625 23.688 1 66.88 434 TYR B C 1
ATOM 7771 O O . TYR B 1 434 ? 17.703 18.469 23.891 1 66.88 434 TYR B O 1
ATOM 7779 N N . GLY B 1 435 ? 18.266 20.391 24.578 1 64.44 435 GLY B N 1
ATOM 7780 C CA . GLY B 1 435 ? 18.344 19.891 25.938 1 64.44 435 GLY B CA 1
ATOM 7781 C C . GLY B 1 435 ? 19.062 18.547 26.031 1 64.44 435 GLY B C 1
ATOM 7782 O O . GLY B 1 435 ? 20.141 18.375 25.484 1 64.44 435 GLY B O 1
ATOM 7783 N N . ILE B 1 436 ? 18.328 17.609 26.734 1 62.38 436 ILE B N 1
ATOM 7784 C CA . ILE B 1 436 ? 18.906 16.297 27 1 62.38 436 ILE B CA 1
ATOM 7785 C C . ILE B 1 436 ? 18.906 15.469 25.719 1 62.38 436 ILE B C 1
ATOM 7787 O O . ILE B 1 436 ? 19.75 14.578 25.562 1 62.38 436 ILE B O 1
ATOM 7791 N N . MET B 1 437 ? 18.031 15.906 24.781 1 64.62 437 MET B N 1
ATOM 7792 C CA . MET B 1 437 ? 17.969 15.133 23.547 1 64.62 437 MET B CA 1
ATOM 7793 C C . MET B 1 437 ? 19.172 15.43 22.656 1 64.62 437 MET B C 1
ATOM 7795 O O . MET B 1 437 ? 19.406 14.727 21.672 1 64.62 437 MET B O 1
ATOM 7799 N N . ARG B 1 438 ? 19.906 16.391 23.125 1 65.56 438 ARG B N 1
ATOM 7800 C CA . ARG B 1 438 ? 21.078 16.797 22.359 1 65.56 438 ARG B CA 1
ATOM 7801 C C . ARG B 1 438 ? 22.031 15.641 22.141 1 65.56 438 ARG B C 1
ATOM 7803 O O . ARG B 1 438 ? 22.703 15.555 21.109 1 65.56 438 ARG B O 1
ATOM 7810 N N . TRP B 1 439 ? 21.906 14.742 23.062 1 68.19 439 TRP B N 1
ATOM 7811 C CA . TRP B 1 439 ? 22.891 13.672 23.016 1 68.19 439 TRP B CA 1
ATOM 7812 C C . TRP B 1 439 ? 22.406 12.531 22.109 1 68.19 439 TRP B C 1
ATOM 7814 O O . TRP B 1 439 ? 23.203 11.711 21.656 1 68.19 439 TRP B O 1
ATOM 7824 N N . LYS B 1 440 ? 21.172 12.625 21.828 1 73.19 440 LYS B N 1
ATOM 7825 C CA . LYS B 1 440 ? 20.641 11.516 21.031 1 73.19 440 LYS B CA 1
ATOM 7826 C C . LYS B 1 440 ? 20.531 11.891 19.562 1 73.19 440 LYS B C 1
ATOM 7828 O O . LYS B 1 440 ? 20.422 11.023 18.688 1 73.19 440 LYS B O 1
ATOM 7833 N N . LEU B 1 441 ? 20.609 13.227 19.391 1 81 441 LEU B N 1
ATOM 7834 C CA . LEU B 1 441 ? 20.516 13.672 18 1 81 441 LEU B CA 1
ATOM 7835 C C . LEU B 1 441 ? 21.844 13.414 17.266 1 81 441 LEU B C 1
ATOM 7837 O O . LEU B 1 441 ? 22.922 13.68 17.812 1 81 441 LEU B O 1
ATOM 7841 N N . PRO B 1 442 ? 21.781 12.93 16.125 1 86.19 442 PRO B N 1
ATOM 7842 C CA . PRO B 1 442 ? 23.016 12.656 15.383 1 86.19 442 PRO B CA 1
ATOM 7843 C C . PRO B 1 442 ? 23.781 13.93 15.031 1 86.19 442 PRO B C 1
ATOM 7845 O O . PRO B 1 442 ? 25 13.883 14.852 1 86.19 442 PRO B O 1
ATOM 7848 N N . PHE B 1 443 ? 23.094 15.023 14.891 1 88.62 443 PHE B N 1
ATOM 7849 C CA . PHE B 1 443 ? 23.672 16.344 14.648 1 88.62 443 PHE B CA 1
ATOM 7850 C C . PHE B 1 443 ? 22.688 17.438 15.023 1 88.62 443 PHE B C 1
ATOM 7852 O O . PHE B 1 443 ? 21.547 17.156 15.383 1 88.62 443 PHE B O 1
ATOM 7859 N N . LYS B 1 444 ? 23.156 18.641 15.055 1 88.88 444 LYS B N 1
ATOM 7860 C CA . LYS B 1 444 ? 22.297 19.781 15.383 1 88.88 444 LYS B CA 1
ATOM 7861 C C . LYS B 1 444 ? 21.953 20.578 14.141 1 88.88 444 LYS B C 1
ATOM 7863 O O . LYS B 1 444 ? 22.797 20.797 13.273 1 88.88 444 LYS B O 1
ATOM 7868 N N . ASP B 1 445 ? 20.641 20.953 14.062 1 92.06 445 ASP B N 1
ATOM 7869 C CA . ASP B 1 445 ? 20.141 21.719 12.93 1 92.06 445 ASP B CA 1
ATOM 7870 C C . ASP B 1 445 ? 18.703 22.172 13.164 1 92.06 445 ASP B C 1
ATOM 7872 O O . ASP B 1 445 ? 18.094 21.797 14.156 1 92.06 445 ASP B O 1
ATOM 7876 N N . ALA B 1 446 ? 18.234 23.125 12.344 1 93.38 446 ALA B N 1
ATOM 7877 C CA . ALA B 1 446 ? 16.812 23.438 12.391 1 93.38 446 ALA B CA 1
ATOM 7878 C C . ALA B 1 446 ? 15.961 22.25 11.984 1 93.38 446 ALA B C 1
ATOM 7880 O O . ALA B 1 446 ? 16.172 21.656 10.914 1 93.38 446 ALA B O 1
ATOM 7881 N N . THR B 1 447 ? 15.055 21.828 12.812 1 91.75 447 THR B N 1
ATOM 7882 C CA . THR B 1 447 ? 14.211 20.672 12.539 1 91.75 447 THR B CA 1
ATOM 7883 C C . THR B 1 447 ? 12.734 21.031 12.672 1 91.75 447 THR B C 1
ATOM 7885 O O . THR B 1 447 ? 12.383 22.203 12.719 1 91.75 447 THR B O 1
ATOM 7888 N N . HIS B 1 448 ? 11.906 20.016 12.648 1 90.81 448 HIS B N 1
ATOM 7889 C CA . HIS B 1 448 ? 10.461 20.188 12.664 1 90.81 448 HIS B CA 1
ATOM 7890 C C . HIS B 1 448 ? 10.031 21.078 13.836 1 90.81 448 HIS B C 1
ATOM 7892 O O . HIS B 1 448 ? 10.43 20.828 14.977 1 90.81 448 HIS B O 1
ATOM 7898 N N . CYS B 1 449 ? 9.312 22.219 13.586 1 91.06 449 CYS B N 1
ATOM 7899 C CA . CYS B 1 449 ? 8.734 23.141 14.539 1 91.06 449 CYS B CA 1
ATOM 7900 C C . CYS B 1 449 ? 9.781 24.156 15.023 1 91.06 449 CYS B C 1
ATOM 7902 O O . CYS B 1 449 ? 9.508 24.953 15.922 1 91.06 449 CYS B O 1
ATOM 7904 N N . THR B 1 450 ? 10.984 24.109 14.438 1 91.94 450 THR B N 1
ATOM 7905 C CA . THR B 1 450 ? 11.945 25.156 14.773 1 91.94 450 THR B CA 1
ATOM 7906 C C . THR B 1 450 ? 11.445 26.516 14.32 1 91.94 450 THR B C 1
ATOM 7908 O O . THR B 1 450 ? 11.57 27.5 15.047 1 91.94 450 THR B O 1
ATOM 7911 N N . ASP B 1 451 ? 10.898 26.609 13.18 1 94.81 451 ASP B N 1
ATOM 7912 C CA . ASP B 1 451 ? 10.453 27.859 12.594 1 94.81 451 ASP B CA 1
ATOM 7913 C C . ASP B 1 451 ? 9.367 28.516 13.445 1 94.81 451 ASP B C 1
ATOM 7915 O O . ASP B 1 451 ? 9.469 29.688 13.812 1 94.81 451 ASP B O 1
ATOM 7919 N N . ILE B 1 452 ? 8.375 27.703 13.859 1 95.38 452 ILE B N 1
ATOM 7920 C CA . ILE B 1 452 ? 7.254 28.266 14.609 1 95.38 452 ILE B CA 1
ATOM 7921 C C . ILE B 1 452 ? 7.742 28.812 15.945 1 95.38 452 ILE B C 1
ATOM 7923 O O . ILE B 1 452 ? 7.199 29.781 16.469 1 95.38 452 ILE B O 1
ATOM 7927 N N . SER B 1 453 ? 8.797 28.266 16.5 1 93.12 453 SER B N 1
ATOM 7928 C CA . SER B 1 453 ? 9.367 28.781 17.734 1 93.12 453 SER B CA 1
ATOM 7929 C C . SER B 1 453 ? 9.797 30.234 17.594 1 93.12 453 SER B C 1
ATOM 7931 O O . SER B 1 453 ? 9.664 31.031 18.531 1 93.12 453 SER B O 1
ATOM 7933 N N . TYR B 1 454 ? 10.258 30.578 16.453 1 95.06 454 TYR B N 1
ATOM 7934 C CA . TYR B 1 454 ? 10.773 31.922 16.234 1 95.06 454 TYR B CA 1
ATOM 7935 C C . TYR B 1 454 ? 9.68 32.844 15.711 1 95.06 454 TYR B C 1
ATOM 7937 O O . TYR B 1 454 ? 9.82 34.062 15.742 1 95.06 454 TYR B O 1
ATOM 7945 N N . VAL B 1 455 ? 8.609 32.281 15.227 1 96.88 455 VAL B N 1
ATOM 7946 C CA . VAL B 1 455 ? 7.453 33.062 14.836 1 96.88 455 VAL B CA 1
ATOM 7947 C C . VAL B 1 455 ? 6.703 33.531 16.078 1 96.88 455 VAL B C 1
ATOM 7949 O O . VAL B 1 455 ? 6.273 34.688 16.156 1 96.88 455 VAL B O 1
ATOM 7952 N N . VAL B 1 456 ? 6.613 32.688 17.078 1 94.94 456 VAL B N 1
ATOM 7953 C CA . VAL B 1 456 ? 5.809 33.031 18.25 1 94.94 456 VAL B CA 1
ATOM 7954 C C . VAL B 1 456 ? 6.719 33.5 19.391 1 94.94 456 VAL B C 1
ATOM 7956 O O . VAL B 1 456 ? 6.242 33.969 20.422 1 94.94 456 VAL B O 1
ATOM 7959 N N . GLY B 1 457 ? 8.008 33.312 19.219 1 92.31 457 GLY B N 1
ATOM 7960 C CA . GLY B 1 457 ? 8.969 33.719 20.234 1 92.31 457 GLY B CA 1
ATOM 7961 C C . GLY B 1 457 ? 8.891 32.906 21.5 1 92.31 457 GLY B C 1
ATOM 7962 O O . GLY B 1 457 ? 8.961 33.438 22.609 1 92.31 457 GLY B O 1
ATOM 7963 N N . ASN B 1 458 ? 8.594 31.641 21.312 1 88.06 458 ASN B N 1
ATOM 7964 C CA . ASN B 1 458 ? 8.484 30.688 22.406 1 88.06 458 ASN B CA 1
ATOM 7965 C C . ASN B 1 458 ? 9.125 29.344 22.047 1 88.06 458 ASN B C 1
ATOM 7967 O O . ASN B 1 458 ? 9.172 28.969 20.875 1 88.06 458 ASN B O 1
ATOM 7971 N N . HIS B 1 459 ? 9.625 28.703 23.109 1 79.62 459 HIS B N 1
ATOM 7972 C CA . HIS B 1 459 ? 10.219 27.391 22.859 1 79.62 459 HIS B CA 1
ATOM 7973 C C . HIS B 1 459 ? 9.141 26.328 22.672 1 79.62 459 HIS B C 1
ATOM 7975 O O . HIS B 1 459 ? 8.266 26.172 23.516 1 79.62 459 HIS B O 1
ATOM 7981 N N . ILE B 1 460 ? 9.109 25.625 21.609 1 74.31 460 ILE B N 1
ATOM 7982 C CA . ILE B 1 460 ? 8.062 24.641 21.312 1 74.31 460 ILE B CA 1
ATOM 7983 C C . ILE B 1 460 ? 8.625 23.234 21.438 1 74.31 460 ILE B C 1
ATOM 7985 O O . ILE B 1 460 ? 7.992 22.359 22.016 1 74.31 460 ILE B O 1
ATOM 7989 N N . VAL B 1 461 ? 9.789 22.969 20.922 1 65.38 461 VAL B N 1
ATOM 7990 C CA . VAL B 1 461 ? 10.344 21.609 20.922 1 65.38 461 VAL B CA 1
ATOM 7991 C C . VAL B 1 461 ? 11.078 21.344 22.234 1 65.38 461 VAL B C 1
ATOM 7993 O O . VAL B 1 461 ? 10.812 20.344 22.906 1 65.38 461 VAL B O 1
ATOM 7996 N N . MET B 1 462 ? 11.992 22.234 22.562 1 64.69 462 MET B N 1
ATOM 7997 C CA . MET B 1 462 ? 12.773 22.062 23.797 1 64.69 462 MET B CA 1
ATOM 7998 C C . MET B 1 462 ? 12.984 23.391 24.5 1 64.69 462 MET B C 1
ATOM 8000 O O . MET B 1 462 ? 13.031 24.438 23.844 1 64.69 462 MET B O 1
ATOM 8004 N N . SER B 1 463 ? 12.93 23.234 25.828 1 64.31 463 SER B N 1
ATOM 8005 C CA . SER B 1 463 ? 13.156 24.438 26.625 1 64.31 463 SER B CA 1
ATOM 8006 C C . SER B 1 463 ? 14.484 25.094 26.25 1 64.31 463 SER B C 1
ATOM 8008 O O . SER B 1 463 ? 15.5 24.422 26.094 1 64.31 463 SER B O 1
ATOM 8010 N N . LEU B 1 464 ? 14.359 26.328 25.781 1 66.5 464 LEU B N 1
ATOM 8011 C CA . LEU B 1 464 ? 15.523 27.062 25.281 1 66.5 464 LEU B CA 1
ATOM 8012 C C . LEU B 1 464 ? 15.57 28.469 25.859 1 66.5 464 LEU B C 1
ATOM 8014 O O . LEU B 1 464 ? 14.539 29.141 25.953 1 66.5 464 LEU B O 1
ATOM 8018 N N . ASP B 1 465 ? 16.734 28.734 26.516 1 78.38 465 ASP B N 1
ATOM 8019 C CA . ASP B 1 465 ? 16.969 30.156 26.781 1 78.38 465 ASP B CA 1
ATOM 8020 C C . ASP B 1 465 ? 17.438 30.875 25.531 1 78.38 465 ASP B C 1
ATOM 8022 O O . ASP B 1 465 ? 18.516 30.562 25 1 78.38 465 ASP B O 1
ATOM 8026 N N . PHE B 1 466 ? 16.562 31.766 25.016 1 88.75 466 PHE B N 1
ATOM 8027 C CA . PHE B 1 466 ? 16.922 32.531 23.828 1 88.75 466 PHE B CA 1
ATOM 8028 C C . PHE B 1 466 ? 18.156 33.375 24.078 1 88.75 466 PHE B C 1
ATOM 8030 O O . PHE B 1 466 ? 18.281 34 25.125 1 88.75 466 PHE B O 1
ATOM 8037 N N . ASN B 1 467 ? 19.094 33.312 23.234 1 91.44 467 ASN B N 1
ATOM 8038 C CA . ASN B 1 467 ? 20.25 34.188 23.266 1 91.44 467 ASN B CA 1
ATOM 8039 C C . ASN B 1 467 ? 20.047 35.406 22.344 1 91.44 467 ASN B C 1
ATOM 8041 O O . ASN B 1 467 ? 18.969 35.625 21.812 1 91.44 467 ASN B O 1
ATOM 8045 N N . GLU B 1 468 ? 21.016 36.25 22.203 1 94.62 468 GLU B N 1
ATOM 8046 C CA . GLU B 1 468 ? 20.922 37.469 21.422 1 94.62 468 GLU B CA 1
ATOM 8047 C C . GLU B 1 468 ? 20.594 37.188 19.969 1 94.62 468 GLU B C 1
ATOM 8049 O O . GLU B 1 468 ? 19.766 37.875 19.344 1 94.62 468 GLU B O 1
ATOM 8054 N N . ASP B 1 469 ? 21.203 36.156 19.469 1 95.56 469 ASP B N 1
ATOM 8055 C CA . ASP B 1 469 ? 20.938 35.75 18.078 1 95.56 469 ASP B CA 1
ATOM 8056 C C . ASP B 1 469 ? 19.516 35.25 17.922 1 95.56 469 ASP B C 1
ATOM 8058 O O . ASP B 1 469 ? 18.891 35.469 16.875 1 95.56 469 ASP B O 1
ATOM 8062 N N . ASP B 1 470 ? 19.062 34.594 18.922 1 95.06 470 ASP B N 1
ATOM 8063 C CA . ASP B 1 470 ? 17.688 34.125 18.875 1 95.06 470 ASP B CA 1
ATOM 8064 C C . ASP B 1 470 ? 16.719 35.312 18.797 1 95.06 470 ASP B C 1
ATOM 8066 O O . ASP B 1 470 ? 15.742 35.281 18.047 1 95.06 470 ASP B O 1
ATOM 8070 N N . TYR B 1 471 ? 16.969 36.312 19.578 1 95.56 471 TYR B N 1
ATOM 8071 C CA . TYR B 1 471 ? 16.094 37.469 19.562 1 95.56 471 TYR B CA 1
ATOM 8072 C C . TYR B 1 471 ? 16.156 38.188 18.219 1 95.56 471 TYR B C 1
ATOM 8074 O O . TYR B 1 471 ? 15.141 38.688 17.734 1 95.56 471 TYR B O 1
ATOM 8082 N N . LYS B 1 472 ? 17.297 38.25 17.641 1 97.19 472 LYS B N 1
ATOM 8083 C CA . LYS B 1 472 ? 17.422 38.781 16.281 1 97.19 472 LYS B CA 1
ATOM 8084 C C . LYS B 1 472 ? 16.594 37.969 15.297 1 97.19 472 LYS B C 1
ATOM 8086 O O . LYS B 1 472 ? 15.922 38.531 14.422 1 97.19 472 LYS B O 1
ATOM 8091 N N . MET B 1 473 ? 16.719 36.656 15.453 1 96.81 473 MET B N 1
ATOM 8092 C CA . MET B 1 473 ? 15.961 35.781 14.562 1 96.81 473 MET B CA 1
ATOM 8093 C C . MET B 1 473 ? 14.461 35.969 14.758 1 96.81 473 MET B C 1
ATOM 8095 O O . MET B 1 473 ? 13.695 35.938 13.797 1 96.81 473 MET B O 1
ATOM 8099 N N . ILE B 1 474 ? 14.016 36.125 16 1 96.88 474 ILE B N 1
ATOM 8100 C CA . ILE B 1 474 ? 12.609 36.406 16.281 1 96.88 474 ILE B CA 1
ATOM 8101 C C . ILE B 1 474 ? 12.18 37.688 15.57 1 96.88 474 ILE B C 1
ATOM 8103 O O . ILE B 1 474 ? 11.117 37.719 14.945 1 96.88 474 ILE B O 1
ATOM 8107 N N . GLU B 1 475 ? 13.016 38.656 15.594 1 97.44 475 GLU B N 1
ATOM 8108 C CA . GLU B 1 475 ? 12.703 39.938 14.945 1 97.44 475 GLU B CA 1
ATOM 8109 C C . GLU B 1 475 ? 12.586 39.75 13.43 1 97.44 475 GLU B C 1
ATOM 8111 O O . GLU B 1 475 ? 11.617 40.219 12.828 1 97.44 475 GLU B O 1
ATOM 8116 N N . ILE B 1 476 ? 13.516 39.062 12.828 1 97.88 476 ILE B N 1
ATOM 8117 C CA . ILE B 1 476 ? 13.508 38.844 11.391 1 97.88 476 ILE B CA 1
ATOM 8118 C C . ILE B 1 476 ? 12.258 38.062 11 1 97.88 476 ILE B C 1
ATOM 8120 O O . ILE B 1 476 ? 11.516 38.469 10.102 1 97.88 476 ILE B O 1
ATOM 8124 N N . THR B 1 477 ? 12.016 36.969 11.688 1 98.12 477 THR B N 1
ATOM 8125 C CA . THR B 1 477 ? 10.93 36.062 11.328 1 98.12 477 THR B CA 1
ATOM 8126 C C . THR B 1 477 ? 9.57 36.75 11.531 1 98.12 477 THR B C 1
ATOM 8128 O O . THR B 1 477 ? 8.711 36.688 10.648 1 98.12 477 THR B O 1
ATOM 8131 N N . THR B 1 478 ? 9.367 37.438 12.656 1 98.38 478 THR B N 1
ATOM 8132 C CA . THR B 1 478 ? 8.078 38.062 12.938 1 98.38 478 THR B CA 1
ATOM 8133 C C . THR B 1 478 ? 7.824 39.219 11.984 1 98.38 478 THR B C 1
ATOM 8135 O O . THR B 1 478 ? 6.684 39.5 11.602 1 98.38 478 THR B O 1
ATOM 8138 N N . ARG B 1 479 ? 8.852 39.938 11.578 1 98.38 479 ARG B N 1
ATOM 8139 C CA . ARG B 1 479 ? 8.695 41 10.594 1 98.38 479 ARG B CA 1
ATOM 8140 C C . ARG B 1 479 ? 8.203 40.438 9.258 1 98.38 479 ARG B C 1
ATOM 8142 O O . ARG B 1 479 ? 7.25 40.938 8.672 1 98.38 479 ARG B O 1
ATOM 8149 N N . LEU B 1 480 ? 8.812 39.375 8.805 1 98.69 480 LEU B N 1
ATOM 8150 C CA . LEU B 1 480 ? 8.422 38.75 7.535 1 98.69 480 LEU B CA 1
ATOM 8151 C C . LEU B 1 480 ? 6.996 38.219 7.602 1 98.69 480 LEU B C 1
ATOM 8153 O O . LEU B 1 480 ? 6.211 38.406 6.672 1 98.69 480 LEU B O 1
ATOM 8157 N N . TRP B 1 481 ? 6.613 37.562 8.648 1 98.81 481 TRP B N 1
ATOM 8158 C CA . TRP B 1 481 ? 5.293 36.969 8.812 1 98.81 481 TRP B CA 1
ATOM 8159 C C . TRP B 1 481 ? 4.219 38.031 8.938 1 98.81 481 TRP B C 1
ATOM 8161 O O . TRP B 1 481 ? 3.152 37.938 8.32 1 98.81 481 TRP B O 1
ATOM 8171 N N . THR B 1 482 ? 4.473 39.094 9.727 1 98.75 482 THR B N 1
ATOM 8172 C CA . THR B 1 482 ? 3.473 40.156 9.891 1 98.75 482 THR B CA 1
ATOM 8173 C C . THR B 1 482 ? 3.344 41 8.617 1 98.75 482 THR B C 1
ATOM 8175 O O . THR B 1 482 ? 2.25 41.438 8.281 1 98.75 482 THR B O 1
ATOM 8178 N N . ASN B 1 483 ? 4.457 41.219 7.891 1 98.81 483 ASN B N 1
ATOM 8179 C CA . ASN B 1 483 ? 4.367 41.875 6.582 1 98.81 483 ASN B CA 1
ATOM 8180 C C . ASN B 1 483 ? 3.475 41.094 5.633 1 98.81 483 ASN B C 1
ATOM 8182 O O . ASN B 1 483 ? 2.633 41.656 4.941 1 98.81 483 ASN B O 1
ATOM 8186 N N . PHE B 1 484 ? 3.686 39.781 5.656 1 98.81 484 PHE B N 1
ATOM 8187 C CA . PHE B 1 484 ? 2.855 38.938 4.797 1 98.81 484 PHE B CA 1
ATOM 8188 C C . PHE B 1 484 ? 1.385 39.062 5.176 1 98.81 484 PHE B C 1
ATOM 8190 O O . PHE B 1 484 ? 0.517 39.156 4.305 1 98.81 484 PHE B O 1
ATOM 8197 N N . ALA B 1 485 ? 1.085 39.031 6.441 1 98.69 485 ALA B N 1
ATOM 8198 C CA . ALA B 1 485 ? -0.291 39.188 6.91 1 98.69 485 ALA B CA 1
ATOM 8199 C C . ALA B 1 485 ? -0.88 40.5 6.488 1 98.69 485 ALA B C 1
ATOM 8201 O O . ALA B 1 485 ? -2.051 40.594 6.109 1 98.69 485 ALA B O 1
ATOM 8202 N N . LYS B 1 486 ? -0.09 41.594 6.527 1 98.06 486 LYS B N 1
ATOM 8203 C CA . LYS B 1 486 ? -0.547 42.938 6.234 1 98.06 486 LYS B CA 1
ATOM 8204 C C . LYS B 1 486 ? -0.705 43.156 4.73 1 98.06 486 LYS B C 1
ATOM 8206 O O . LYS B 1 486 ? -1.699 43.719 4.281 1 98.06 486 LYS B O 1
ATOM 8211 N N . TYR B 1 487 ? 0.283 42.594 3.926 1 97.75 487 TYR B N 1
ATOM 8212 C CA . TYR B 1 487 ? 0.397 43.062 2.553 1 97.75 487 TYR B CA 1
ATOM 8213 C C . TYR B 1 487 ? 0.299 41.906 1.563 1 97.75 487 TYR B C 1
ATOM 8215 O O . TYR B 1 487 ? 0.229 42.125 0.352 1 97.75 487 TYR B O 1
ATOM 8223 N N . GLY B 1 488 ? 0.269 40.688 2.045 1 98.19 488 GLY B N 1
ATOM 8224 C CA . GLY B 1 488 ? 0.389 39.562 1.151 1 98.19 488 GLY B CA 1
ATOM 8225 C C . GLY B 1 488 ? 1.779 39.406 0.563 1 98.19 488 GLY B C 1
ATOM 8226 O O . GLY B 1 488 ? 1.985 38.594 -0.355 1 98.19 488 GLY B O 1
ATOM 8227 N N . ASP B 1 489 ? 2.705 40.156 1.02 1 98.5 489 ASP B N 1
ATOM 8228 C CA . ASP B 1 489 ? 4.105 40.219 0.609 1 98.5 489 ASP B CA 1
ATOM 8229 C C . ASP B 1 489 ? 5.027 40.344 1.818 1 98.5 489 ASP B C 1
ATOM 8231 O O . ASP B 1 489 ? 5.02 41.375 2.496 1 98.5 489 ASP B O 1
ATOM 8235 N N . PRO B 1 490 ? 5.879 39.344 2.094 1 98.75 490 PRO B N 1
ATOM 8236 C CA . PRO B 1 490 ? 6.707 39.375 3.303 1 98.75 490 PRO B CA 1
ATOM 8237 C C . PRO B 1 490 ? 7.762 40.469 3.266 1 98.75 490 PRO B C 1
ATOM 8239 O O . PRO B 1 490 ? 8.344 40.812 4.297 1 98.75 490 PRO B O 1
ATOM 8242 N N . ASN B 1 491 ? 7.992 41.094 2.135 1 98.38 491 ASN B N 1
ATOM 8243 C CA . ASN B 1 491 ? 8.977 42.156 2.031 1 98.38 491 ASN B CA 1
ATOM 8244 C C . ASN B 1 491 ? 8.484 43.438 2.717 1 98.38 491 ASN B C 1
ATOM 8246 O O . ASN B 1 491 ? 9.289 44.219 3.223 1 98.38 491 ASN B O 1
ATOM 8250 N N . GLY B 1 492 ? 7.23 43.656 2.73 1 97.62 492 GLY B N 1
ATOM 8251 C CA . GLY B 1 492 ? 6.637 44.812 3.398 1 97.62 492 GLY B CA 1
ATOM 8252 C C . GLY B 1 492 ? 6.633 46.062 2.541 1 97.62 492 GLY B C 1
ATOM 8253 O O . GLY B 1 492 ? 7.012 46 1.369 1 97.62 492 GLY B O 1
ATOM 8254 N N . GLU B 1 493 ? 6.086 47.125 3.117 1 95.62 493 GLU B N 1
ATOM 8255 C CA . GLU B 1 493 ? 5.988 48.438 2.5 1 95.62 493 GLU B CA 1
ATOM 8256 C C . GLU B 1 493 ? 6.219 49.531 3.527 1 95.62 493 GLU B C 1
ATOM 8258 O O . GLU B 1 493 ? 6.035 49.344 4.727 1 95.62 493 GLU B O 1
ATOM 8263 N N . GLY B 1 494 ? 6.676 50.656 3.035 1 94.69 494 GLY B N 1
ATOM 8264 C CA . GLY B 1 494 ? 6.832 51.812 3.895 1 94.69 494 GLY B CA 1
ATOM 8265 C C . GLY B 1 494 ? 7.738 51.562 5.086 1 94.69 494 GLY B C 1
ATOM 8266 O O . GLY B 1 494 ? 8.867 51.094 4.926 1 94.69 494 GLY B O 1
ATOM 8267 N N . GLU B 1 495 ? 7.191 51.75 6.25 1 93.19 495 GLU B N 1
ATOM 8268 C CA . GLU B 1 495 ? 7.965 51.625 7.484 1 93.19 495 GLU B CA 1
ATOM 8269 C C . GLU B 1 495 ? 8.148 50.156 7.859 1 93.19 495 GLU B C 1
ATOM 8271 O O . GLU B 1 495 ? 8.977 49.812 8.711 1 93.19 495 GLU B O 1
ATOM 8276 N N . ASP B 1 496 ? 7.445 49.312 7.184 1 95.94 496 ASP B N 1
ATOM 8277 C CA . ASP B 1 496 ? 7.457 47.906 7.527 1 95.94 496 ASP B CA 1
ATOM 8278 C C . ASP B 1 496 ? 8.398 47.125 6.613 1 95.94 496 ASP B C 1
ATOM 8280 O O . ASP B 1 496 ? 8.461 45.906 6.676 1 95.94 496 ASP B O 1
ATOM 8284 N N . ILE B 1 497 ? 9.172 47.781 5.805 1 97 497 ILE B N 1
ATOM 8285 C CA . ILE B 1 497 ? 10.047 47.094 4.855 1 97 497 ILE B CA 1
ATOM 8286 C C . ILE B 1 497 ? 11.055 46.219 5.609 1 97 497 ILE B C 1
ATOM 8288 O O . ILE B 1 497 ? 11.711 46.688 6.543 1 97 497 ILE B O 1
ATOM 8292 N N . ALA B 1 498 ? 11.094 44.969 5.246 1 96.5 498 ALA B N 1
ATOM 8293 C CA . ALA B 1 498 ? 12.047 44.031 5.852 1 96.5 498 ALA B CA 1
ATOM 8294 C C . ALA B 1 498 ? 13.477 44.375 5.43 1 96.5 498 ALA B C 1
ATOM 8296 O O . ALA B 1 498 ? 13.727 44.719 4.273 1 96.5 498 ALA B O 1
ATOM 8297 N N . GLN B 1 499 ? 14.375 44.25 6.34 1 93.25 499 GLN B N 1
ATOM 8298 C CA . GLN B 1 499 ? 15.789 44.5 6.059 1 93.25 499 GLN B CA 1
ATOM 8299 C C . GLN B 1 499 ? 16.469 43.25 5.508 1 93.25 499 GLN B C 1
ATOM 8301 O O . GLN B 1 499 ? 17.188 42.562 6.238 1 93.25 499 GLN B O 1
ATOM 8306 N N . LEU B 1 500 ? 16.312 43.031 4.262 1 95.62 500 LEU B N 1
ATOM 8307 C CA . LEU B 1 500 ? 16.906 41.906 3.562 1 95.62 500 LEU B CA 1
ATOM 8308 C C . LEU B 1 500 ? 17.938 42.344 2.547 1 95.62 500 LEU B C 1
ATOM 8310 O O . LEU B 1 500 ? 17.797 43.406 1.938 1 95.62 500 LEU B O 1
ATOM 8314 N N . GLU B 1 501 ? 18.969 41.562 2.412 1 93.44 501 GLU B N 1
ATOM 8315 C CA . GLU B 1 501 ? 19.953 41.875 1.378 1 93.44 501 GLU B CA 1
ATOM 8316 C C . GLU B 1 501 ? 19.359 41.75 -0.017 1 93.44 501 GLU B C 1
ATOM 8318 O O . GLU B 1 501 ? 19.688 42.5 -0.917 1 93.44 501 GLU B O 1
ATOM 8323 N N . GLN B 1 502 ? 18.547 40.75 -0.167 1 94.38 502 GLN B N 1
ATOM 8324 C CA . GLN B 1 502 ? 17.797 40.531 -1.401 1 94.38 502 GLN B CA 1
ATOM 8325 C C . GLN B 1 502 ? 16.297 40.375 -1.123 1 94.38 502 GLN B C 1
ATOM 8327 O O . GLN B 1 502 ? 15.906 39.781 -0.129 1 94.38 502 GLN B O 1
ATOM 8332 N N . LYS B 1 503 ? 15.586 40.906 -2.066 1 96.25 503 LYS B N 1
ATOM 8333 C CA . LYS B 1 503 ? 14.141 40.781 -1.952 1 96.25 503 LYS B CA 1
ATOM 8334 C C . LYS B 1 503 ? 13.711 39.312 -2 1 96.25 503 LYS B C 1
ATOM 8336 O O . LYS B 1 503 ? 14.258 38.531 -2.773 1 96.25 503 LYS B O 1
ATOM 8341 N N . TRP B 1 504 ? 12.758 38.938 -1.149 1 98.5 504 TRP B N 1
ATOM 8342 C CA . TRP B 1 504 ? 12.148 37.625 -1.223 1 98.5 504 TRP B CA 1
ATOM 8343 C C . TRP B 1 504 ? 11.289 37.5 -2.475 1 98.5 504 TRP B C 1
ATOM 8345 O O . TRP B 1 504 ? 10.141 37.938 -2.502 1 98.5 504 TRP B O 1
ATOM 8355 N N . GLU B 1 505 ? 11.805 36.844 -3.469 1 98.25 505 GLU B N 1
ATOM 8356 C CA . GLU B 1 505 ? 11.102 36.656 -4.73 1 98.25 505 GLU B CA 1
ATOM 8357 C C . GLU B 1 505 ? 10.148 35.469 -4.668 1 98.25 505 GLU B C 1
ATOM 8359 O O . GLU B 1 505 ? 10.453 34.469 -4.012 1 98.25 505 GLU B O 1
ATOM 8364 N N . ARG B 1 506 ? 9.102 35.562 -5.391 1 98.25 506 ARG B N 1
ATOM 8365 C CA . ARG B 1 506 ? 8.094 34.5 -5.457 1 98.25 506 ARG B CA 1
ATOM 8366 C C . ARG B 1 506 ? 8.594 33.312 -6.277 1 98.25 506 ARG B C 1
ATOM 8368 O O . ARG B 1 506 ? 9.367 33.5 -7.219 1 98.25 506 ARG B O 1
ATOM 8375 N N . ALA B 1 507 ? 8.164 32.125 -5.906 1 98.62 507 ALA B N 1
ATOM 8376 C CA . ALA B 1 507 ? 8.273 30.984 -6.809 1 98.62 507 ALA B CA 1
ATOM 8377 C C . ALA B 1 507 ? 7.324 31.125 -7.992 1 98.62 507 ALA B C 1
ATOM 8379 O O . ALA B 1 507 ? 6.23 31.688 -7.859 1 98.62 507 ALA B O 1
ATOM 8380 N N . THR B 1 508 ? 7.719 30.703 -9.195 1 98.06 508 THR B N 1
ATOM 8381 C CA . THR B 1 508 ? 6.918 30.75 -10.414 1 98.06 508 THR B CA 1
ATOM 8382 C C . THR B 1 508 ? 6.848 29.391 -11.07 1 98.06 508 THR B C 1
ATOM 8384 O O . THR B 1 508 ? 7.5 28.438 -10.625 1 98.06 508 THR B O 1
ATOM 8387 N N . VAL B 1 509 ? 6 29.328 -12.102 1 97.44 509 VAL B N 1
ATOM 8388 C CA . VAL B 1 509 ? 5.891 28.078 -12.852 1 97.44 509 VAL B CA 1
ATOM 8389 C C . VAL B 1 509 ? 7.254 27.703 -13.43 1 97.44 509 VAL B C 1
ATOM 8391 O O . VAL B 1 509 ? 7.645 26.531 -13.406 1 97.44 509 VAL B O 1
ATOM 8394 N N . GLU B 1 510 ? 8.047 28.656 -13.852 1 97.31 510 GLU B N 1
ATOM 8395 C CA . GLU B 1 510 ? 9.359 28.438 -14.453 1 97.31 510 GLU B CA 1
ATOM 8396 C C . GLU B 1 510 ? 10.406 28.109 -13.391 1 97.31 510 GLU B C 1
ATOM 8398 O O . GLU B 1 510 ? 11.328 27.328 -13.641 1 97.31 510 GLU B O 1
ATOM 8403 N N . ASN B 1 511 ? 10.234 28.688 -12.203 1 97.75 511 ASN B N 1
ATOM 8404 C CA . ASN B 1 511 ? 11.188 28.5 -11.109 1 97.75 511 ASN B CA 1
ATOM 8405 C C . ASN B 1 511 ? 10.469 28.172 -9.805 1 97.75 511 ASN B C 1
ATOM 8407 O O . ASN B 1 511 ? 10.516 28.953 -8.852 1 97.75 511 ASN B O 1
ATOM 8411 N N . PRO B 1 512 ? 9.953 26.984 -9.734 1 98.31 512 PRO B N 1
ATOM 8412 C CA . PRO B 1 512 ? 9.133 26.641 -8.57 1 98.31 512 PRO B CA 1
ATOM 8413 C C . PRO B 1 512 ? 9.969 26.375 -7.32 1 98.31 512 PRO B C 1
ATOM 8415 O O . PRO B 1 512 ? 9.422 26.141 -6.242 1 98.31 512 PRO B O 1
ATOM 8418 N N . GLN B 1 513 ? 11.305 26.469 -7.422 1 98.44 513 GLN B N 1
ATOM 8419 C CA . GLN B 1 513 ? 12.18 26.156 -6.293 1 98.44 513 GLN B CA 1
ATOM 8420 C C . GLN B 1 513 ? 12.648 27.438 -5.602 1 98.44 513 GLN B C 1
ATOM 8422 O O . GLN B 1 513 ? 13.25 27.375 -4.527 1 98.44 513 GLN B O 1
ATOM 8427 N N . THR B 1 514 ? 12.461 28.609 -6.258 1 98.56 514 THR B N 1
ATOM 8428 C CA . THR B 1 514 ? 12.914 29.859 -5.66 1 98.56 514 THR B CA 1
ATOM 8429 C C . THR B 1 514 ? 12.406 29.984 -4.227 1 98.56 514 THR B C 1
ATOM 8431 O O . THR B 1 514 ? 11.219 29.812 -3.969 1 98.56 514 THR B O 1
ATOM 8434 N N . HIS B 1 515 ? 13.398 30.203 -3.266 1 98.69 515 HIS B N 1
ATOM 8435 C CA . HIS B 1 515 ? 13 30.281 -1.864 1 98.69 515 HIS B CA 1
ATOM 8436 C C . HIS B 1 515 ? 13.969 31.156 -1.065 1 98.69 515 HIS B C 1
ATOM 8438 O O . HIS B 1 515 ? 15.062 31.453 -1.533 1 98.69 515 HIS B O 1
ATOM 8444 N N . LEU B 1 516 ? 13.492 31.578 0.018 1 98.69 516 LEU B N 1
ATOM 8445 C CA . LEU B 1 516 ? 14.352 32.312 0.944 1 98.69 516 LEU B CA 1
ATOM 8446 C C . LEU B 1 516 ? 14.898 31.375 2.025 1 98.69 516 LEU B C 1
ATOM 8448 O O . LEU B 1 516 ? 14.125 30.719 2.729 1 98.69 516 LEU B O 1
ATOM 8452 N N . SER B 1 517 ? 16.203 31.234 2.088 1 98.38 517 SER B N 1
ATOM 8453 C CA . SER B 1 517 ? 16.844 30.625 3.25 1 98.38 517 SER B CA 1
ATOM 8454 C C . SER B 1 517 ? 16.875 31.594 4.434 1 98.38 517 SER B C 1
ATOM 8456 O O . SER B 1 517 ? 17.594 32.594 4.406 1 98.38 517 SER B O 1
ATOM 8458 N N . ILE B 1 518 ? 16.141 31.266 5.461 1 98.38 518 ILE B N 1
ATOM 8459 C CA . ILE B 1 518 ? 15.953 32.219 6.559 1 98.38 518 ILE B CA 1
ATOM 8460 C C . ILE B 1 518 ? 16.922 31.875 7.688 1 98.38 518 ILE B C 1
ATOM 8462 O O . ILE B 1 518 ? 16.828 30.828 8.312 1 98.38 518 ILE B O 1
ATOM 8466 N N . SER B 1 519 ? 17.828 32.688 7.883 1 97.5 519 SER B N 1
ATOM 8467 C CA . SER B 1 519 ? 18.844 32.688 8.938 1 97.5 519 SER B CA 1
ATOM 8468 C C . SER B 1 519 ? 19.125 34.094 9.414 1 97.5 519 SER B C 1
ATOM 8470 O O . SER B 1 519 ? 18.328 35 9.203 1 97.5 519 SER B O 1
ATOM 8472 N N . LEU B 1 520 ? 20.266 34.25 10.141 1 97 520 LEU B N 1
ATOM 8473 C CA . LEU B 1 520 ? 20.594 35.594 10.625 1 97 520 LEU B CA 1
ATOM 8474 C C . LEU B 1 520 ? 20.906 36.531 9.469 1 97 520 LEU B C 1
ATOM 8476 O O . LEU B 1 520 ? 20.797 37.75 9.609 1 97 520 LEU B O 1
ATOM 8480 N N . GLN B 1 521 ? 21.234 35.969 8.359 1 96.5 521 GLN B N 1
ATOM 8481 C CA . GLN B 1 521 ? 21.406 36.656 7.082 1 96.5 521 GLN B CA 1
ATOM 8482 C C . GLN B 1 521 ? 20.656 35.969 5.969 1 96.5 521 GLN B C 1
ATOM 8484 O O . GLN B 1 521 ? 21.25 35.25 5.16 1 96.5 521 GLN B O 1
ATOM 8489 N N . PRO B 1 522 ? 19.328 36.25 5.883 1 97.88 522 PRO B N 1
ATOM 8490 C CA . PRO B 1 522 ? 18.516 35.531 4.895 1 97.88 522 PRO B CA 1
ATOM 8491 C C . PRO B 1 522 ? 19.047 35.719 3.471 1 97.88 522 PRO B C 1
ATOM 8493 O O . PRO B 1 522 ? 19.5 36.781 3.102 1 97.88 522 PRO B O 1
ATOM 8496 N N . LYS B 1 523 ? 18.984 34.656 2.66 1 97.62 523 LYS B N 1
ATOM 8497 C CA . LYS B 1 523 ? 19.484 34.656 1.29 1 97.62 523 LYS B CA 1
ATOM 8498 C C . LYS B 1 523 ? 18.484 34 0.335 1 97.62 523 LYS B C 1
ATOM 8500 O O . LYS B 1 523 ? 17.875 33 0.665 1 97.62 523 LYS B O 1
ATOM 8505 N N . LEU B 1 524 ? 18.266 34.719 -0.783 1 98.06 524 LEU B N 1
ATOM 850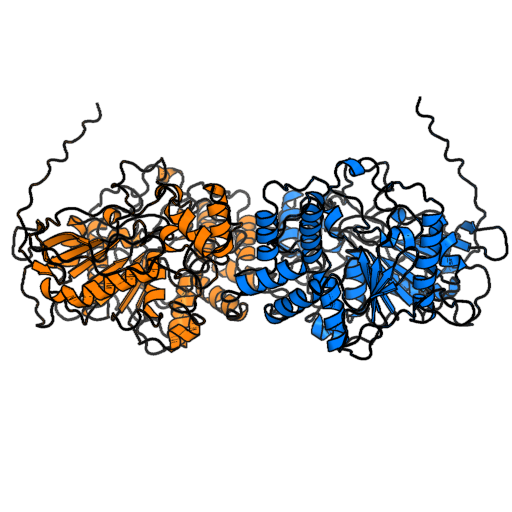6 C CA . LEU B 1 524 ? 17.453 34.125 -1.836 1 98.06 524 LEU B CA 1
ATOM 8507 C C . LEU B 1 524 ? 18.188 33 -2.549 1 98.06 524 LEU B C 1
ATOM 8509 O O . LEU B 1 524 ? 19.344 33.156 -2.934 1 98.06 524 LEU B O 1
ATOM 8513 N N . GLN B 1 525 ? 17.562 31.844 -2.629 1 97.69 525 GLN B N 1
ATOM 8514 C CA . GLN B 1 525 ? 18.141 30.688 -3.299 1 97.69 525 GLN B CA 1
ATOM 8515 C C . GLN B 1 525 ? 17.266 30.234 -4.465 1 97.69 525 GLN B C 1
ATOM 8517 O O . GLN B 1 525 ? 16.031 30.344 -4.406 1 97.69 525 GLN B O 1
ATOM 8522 N N . GLN B 1 526 ? 17.875 29.641 -5.473 1 97.69 526 GLN B N 1
ATOM 8523 C CA . GLN B 1 526 ? 17.156 29.25 -6.68 1 97.69 526 GLN B CA 1
ATOM 8524 C C . GLN B 1 526 ? 16.906 27.75 -6.707 1 97.69 526 GLN B C 1
ATOM 8526 O O . GLN B 1 526 ? 16.078 27.266 -7.488 1 97.69 526 GLN B O 1
ATOM 8531 N N . VAL B 1 527 ? 17.672 27.047 -5.922 1 97.88 527 VAL B N 1
ATOM 8532 C CA . VAL B 1 527 ? 17.516 25.594 -5.887 1 97.88 527 VAL B CA 1
ATOM 8533 C C . VAL B 1 527 ? 17.203 25.141 -4.465 1 97.88 527 VAL B C 1
ATOM 8535 O O . VAL B 1 527 ? 17.906 25.484 -3.52 1 97.88 527 VAL B O 1
ATOM 8538 N N . TYR B 1 528 ? 16.156 24.453 -4.348 1 97.62 528 TYR B N 1
ATOM 8539 C CA . TYR B 1 528 ? 15.672 23.969 -3.059 1 97.62 528 TYR B CA 1
ATOM 8540 C C . TYR B 1 528 ? 16.141 22.531 -2.811 1 97.62 528 TYR B C 1
ATOM 8542 O O . TYR B 1 528 ? 15.789 21.625 -3.562 1 97.62 528 TYR B O 1
ATOM 8550 N N . LYS B 1 529 ? 17 22.359 -1.77 1 97.12 529 LYS B N 1
ATOM 8551 C CA . LYS B 1 529 ? 17.5 21.062 -1.314 1 97.12 529 LYS B CA 1
ATOM 8552 C C . LYS B 1 529 ? 18.031 20.234 -2.48 1 97.12 529 LYS B C 1
ATOM 8554 O O . LYS B 1 529 ? 17.641 19.078 -2.668 1 97.12 529 LYS B O 1
ATOM 8559 N N . ASN B 1 530 ? 18.812 20.844 -3.297 1 96.69 530 ASN B N 1
ATOM 8560 C CA . ASN B 1 530 ? 19.516 20.266 -4.43 1 96.69 530 ASN B CA 1
ATOM 8561 C C . ASN B 1 530 ? 18.562 19.719 -5.48 1 96.69 530 ASN B C 1
ATOM 8563 O O . ASN B 1 530 ? 18.906 18.797 -6.227 1 96.69 530 ASN B O 1
ATOM 8567 N N . GLY B 1 531 ? 17.281 20.188 -5.473 1 97.81 531 GLY B N 1
ATOM 8568 C CA . GLY B 1 531 ? 16.297 19.828 -6.48 1 97.81 531 GLY B CA 1
ATOM 8569 C C . GLY B 1 531 ? 15.68 18.453 -6.246 1 97.81 531 GLY B C 1
ATOM 8570 O O . GLY B 1 531 ? 14.844 18.016 -7.035 1 97.81 531 GLY B O 1
ATOM 8571 N N . ARG B 1 532 ? 16.062 17.797 -5.168 1 97.44 532 ARG B N 1
ATOM 8572 C CA . ARG B 1 532 ? 15.664 16.422 -4.906 1 97.44 532 ARG B CA 1
ATOM 8573 C C . ARG B 1 532 ? 14.164 16.328 -4.641 1 97.44 532 ARG B C 1
ATOM 8575 O O . ARG B 1 532 ? 13.469 15.5 -5.234 1 97.44 532 ARG B O 1
ATOM 8582 N N . PRO B 1 533 ? 13.578 17.234 -3.818 1 97.94 533 PRO B N 1
ATOM 8583 C CA . PRO B 1 533 ? 12.133 17.156 -3.576 1 97.94 533 PRO B CA 1
ATOM 8584 C C . PRO B 1 533 ? 11.312 17.422 -4.836 1 97.94 533 PRO B C 1
ATOM 8586 O O . PRO B 1 533 ? 10.289 16.75 -5.059 1 97.94 533 PRO B O 1
ATOM 8589 N N . LEU B 1 534 ? 11.719 18.375 -5.68 1 98.38 534 LEU B N 1
ATOM 8590 C CA . LEU B 1 534 ? 11 18.656 -6.918 1 98.38 534 LEU B CA 1
ATOM 8591 C C . LEU B 1 534 ? 11.039 17.453 -7.859 1 98.38 534 LEU B C 1
ATOM 8593 O O . LEU B 1 534 ? 10.016 17.078 -8.438 1 98.38 534 LEU B O 1
ATOM 8597 N N . PHE B 1 535 ? 12.266 16.875 -7.965 1 98.19 535 PHE B N 1
ATOM 8598 C CA . PHE B 1 535 ? 12.445 15.695 -8.805 1 98.19 535 PHE B CA 1
ATOM 8599 C C . PHE B 1 535 ? 11.484 14.586 -8.391 1 98.19 535 PHE B C 1
ATOM 8601 O O . PHE B 1 535 ? 10.766 14.039 -9.227 1 98.19 535 PHE B O 1
ATOM 8608 N N . MET B 1 536 ? 11.422 14.297 -7.121 1 98.06 536 MET B N 1
ATOM 8609 C CA . MET B 1 536 ? 10.594 13.203 -6.617 1 98.06 536 MET B CA 1
ATOM 8610 C C . MET B 1 536 ? 9.117 13.562 -6.699 1 98.06 536 MET B C 1
ATOM 8612 O O . MET B 1 536 ? 8.289 12.711 -7.023 1 98.06 536 MET B O 1
ATOM 8616 N N . ALA B 1 537 ? 8.781 14.805 -6.414 1 97.56 537 ALA B N 1
ATOM 8617 C CA . ALA B 1 537 ? 7.395 15.25 -6.492 1 97.56 537 ALA B CA 1
ATOM 8618 C C . ALA B 1 537 ? 6.832 15.055 -7.898 1 97.56 537 ALA B C 1
ATOM 8620 O O . ALA B 1 537 ? 5.703 14.594 -8.062 1 97.56 537 ALA B O 1
ATOM 8621 N N . GLN B 1 538 ? 7.57 15.375 -8.875 1 96.75 538 GLN B N 1
ATOM 8622 C CA . GLN B 1 538 ? 7.129 15.266 -10.266 1 96.75 538 GLN B CA 1
ATOM 8623 C C . GLN B 1 538 ? 6.926 13.812 -10.664 1 96.75 538 GLN B C 1
ATOM 8625 O O . GLN B 1 538 ? 5.941 13.469 -11.32 1 96.75 538 GLN B O 1
ATOM 8630 N N . LEU B 1 539 ? 7.875 12.953 -10.25 1 96.69 539 LEU B N 1
ATOM 8631 C CA . LEU B 1 539 ? 7.754 11.531 -10.547 1 96.69 539 LEU B CA 1
ATOM 8632 C C . LEU B 1 539 ? 6.52 10.938 -9.875 1 96.69 539 LEU B C 1
ATOM 8634 O O . LEU B 1 539 ? 5.762 10.195 -10.5 1 96.69 539 LEU B O 1
ATOM 8638 N N . LEU B 1 540 ? 6.316 11.25 -8.641 1 95.44 540 LEU B N 1
ATOM 8639 C CA . LEU B 1 540 ? 5.215 10.688 -7.875 1 95.44 540 LEU B CA 1
ATOM 8640 C C . LEU B 1 540 ? 3.871 11.18 -8.398 1 95.44 540 LEU B C 1
ATOM 8642 O O . LEU B 1 540 ? 2.891 10.43 -8.422 1 95.44 540 LEU B O 1
ATOM 8646 N N . LYS B 1 541 ? 3.826 12.422 -8.789 1 93 541 LYS B N 1
ATOM 8647 C CA . LYS B 1 541 ? 2.602 12.961 -9.375 1 93 541 LYS B CA 1
ATOM 8648 C C . LYS B 1 541 ? 2.211 12.203 -10.641 1 93 541 LYS B C 1
ATOM 8650 O O . LYS B 1 541 ? 1.03 11.93 -10.867 1 93 541 LYS B O 1
ATOM 8655 N N . GLU B 1 542 ? 3.162 11.852 -11.367 1 90.94 542 GLU B N 1
ATOM 8656 C CA . GLU B 1 542 ? 2.918 11.102 -12.594 1 90.94 542 GLU B CA 1
ATOM 8657 C C . GLU B 1 542 ? 2.455 9.68 -12.297 1 90.94 542 GLU B C 1
ATOM 8659 O O . GLU B 1 542 ? 1.606 9.133 -13 1 90.94 542 GLU B O 1
ATOM 8664 N N . ALA B 1 543 ? 2.977 9.141 -11.297 1 92.19 543 ALA B N 1
ATOM 8665 C CA . ALA B 1 543 ? 2.758 7.727 -11.016 1 92.19 543 ALA B CA 1
ATOM 8666 C C . ALA B 1 543 ? 1.451 7.512 -10.258 1 92.19 543 ALA B C 1
ATOM 8668 O O . ALA B 1 543 ? 0.871 6.426 -10.305 1 92.19 543 ALA B O 1
ATOM 8669 N N . ARG B 1 544 ? 0.976 8.469 -9.523 1 87.56 544 ARG B N 1
ATOM 8670 C CA . ARG B 1 544 ? -0.207 8.32 -8.68 1 87.56 544 ARG B CA 1
ATOM 8671 C C . ARG B 1 544 ? -1.437 8.922 -9.359 1 87.56 544 ARG B C 1
ATOM 8673 O O . ARG B 1 544 ? -1.487 10.125 -9.617 1 87.56 544 ARG B O 1
ATOM 8680 N N . PRO B 1 545 ? -2.406 8.062 -9.57 1 84.81 545 PRO B N 1
ATOM 8681 C CA . PRO B 1 545 ? -3.641 8.594 -10.156 1 84.81 545 PRO B CA 1
ATOM 8682 C C . PRO B 1 545 ? -4.473 9.391 -9.156 1 84.81 545 PRO B C 1
ATOM 8684 O O . PRO B 1 545 ? -4.285 9.25 -7.941 1 84.81 545 PRO B O 1
ATOM 8687 N N . PRO B 1 546 ? -5.387 10.234 -9.719 1 86.75 546 PRO B N 1
ATOM 8688 C CA . PRO B 1 546 ? -6.352 10.852 -8.805 1 86.75 546 PRO B CA 1
ATOM 8689 C C . PRO B 1 546 ? -7.199 9.828 -8.055 1 86.75 546 PRO B C 1
ATOM 8691 O O . PRO B 1 546 ? -7.422 8.727 -8.555 1 86.75 546 PRO B O 1
ATOM 8694 N N . PRO B 1 547 ? -7.598 10.219 -6.848 1 88.81 547 PRO B N 1
ATOM 8695 C CA . PRO B 1 547 ? -8.43 9.281 -6.098 1 88.81 547 PRO B CA 1
ATOM 8696 C C . PRO B 1 547 ? -9.727 8.938 -6.824 1 88.81 547 PRO B C 1
ATOM 8698 O O . PRO B 1 547 ? -10.32 9.797 -7.48 1 88.81 547 PRO B O 1
ATOM 8701 N N . ASN B 1 548 ? -10.164 7.688 -6.691 1 87.31 548 ASN B N 1
ATOM 8702 C CA . ASN B 1 548 ? -11.414 7.18 -7.262 1 87.31 548 ASN B CA 1
ATOM 8703 C C . ASN B 1 548 ? -12.602 7.453 -6.34 1 87.31 548 ASN B C 1
ATOM 8705 O O . ASN B 1 548 ? -13.078 6.547 -5.656 1 87.31 548 ASN B O 1
ATOM 8709 N N . LEU B 1 549 ? -13.133 8.742 -6.414 1 91.31 549 LEU B N 1
ATOM 8710 C CA . LEU B 1 549 ? -14.156 9.156 -5.465 1 91.31 549 LEU B CA 1
ATOM 8711 C C . LEU B 1 549 ? -15.531 8.664 -5.902 1 91.31 549 LEU B C 1
ATOM 8713 O O . LEU B 1 549 ? -15.844 8.656 -7.098 1 91.31 549 LEU B O 1
#

Secondary structure (DSSP, 8-state):
-----------PPEEEEEE-SS-EEEEEEEE-SSS--EEEEEEEE-S----GGGTTS---PPPP--SPEE-BSPPPBPS----TTS-SPPPB-S---EEEEEEESSPPSSTT-EEEEEEE--STTTS--GGGG-SHHHHHHTGGGT-EEEEE----HHHHH---SSSSS-S-HHHHHHHHHHHHHHHHGGGGTEEEEEEEEEEETHHHHHHHHHHH-TTTTTS-SEEEEES--TTSTTSS-S-HHHHHHHHHHHTT----S-HHHHHHHHHTS-GGGG-----GGG--SSS----SS-----SSSS-S-HHHHHHHSPP--EEEEEETTGGGGGGTT----SSHHHHHHHHHHHHS-TTT-TTTHHHHHHHHHHTT--TTS---HHHHHHHHHHHHHIIIIIHHHHHHHHHHHHH-TT--EEEEEE----TTTTGGGGGTSSS----TTHHHHHHHTS-SSS-----HHHHHHHHHHHHHHHHHHHHS-TT--GGG----SS--PPB-SS-TT-EEEESSS-EEESSSGGGHHHHHHHHHHHHSPPP--/-----------PPEEEEEE-SS-EEEEEEEE-SSS--EEEEEEEE-S----GGGTTS---PPPP--SPEE-BSPPPBPS----TTS-SPPPB-S---EEEEEEESSPPSSTT-EEEEEEE--STTTS--GGGG-SHHHHHHTGGGT-EEEEE----HHHHH---SSSSS-S-HHHHHHHHHHHHHHHHGGGGTEEEEEEEEEEETHHHHHHHHHHH-TTTTTS-SEEEEES--TTSTTSS-S-HHHHHHHHHHHTT----S-HHHHHHHHHTS-GGGG-----GGG--SSS----SS-----SSSS-S-HHHHHHHSPP--EEEEEETTGGGGGGTT----SSHHHHHHHHHHHHS-TTT-TTTHHHHHHHHHHTT--TTS---HHHHHHHHHHHHHIIIIIHHHHHHHHHHHHH-TT--EEEEEE----TTTTGGGGGTSSS----TTHHHHHHHTS-SSS-----HHHHHHHHHHHHHHHHHHHHS-TT--GGG----SS--PPB-SS-TT-EEEESSS-EEESSSGGGHHHHHHHHHHHHSPPP--

Radius of gyration: 34.61 Å; Cα contacts (8 Å, |Δi|>4): 2541; chains: 2; bounding box: 63×109×83 Å

Organism: Caenorhabditis remanei (NCBI:txid31234)

Solvent-accessible surface area (backbone atoms only — not comparable to full-atom values): 56815 Å² total; per-residue (Å²): 131,81,74,75,71,72,73,74,76,78,83,61,53,72,30,74,74,41,74,48,98,41,30,31,35,32,22,25,20,76,39,77,63,77,78,70,22,25,32,34,35,19,34,42,68,55,30,36,62,44,49,60,86,34,42,66,41,76,78,43,78,44,78,69,46,83,62,75,38,80,15,73,45,75,54,37,28,34,42,43,39,77,59,84,85,54,73,96,68,80,57,62,28,71,62,16,42,19,30,29,44,35,23,48,67,57,82,53,90,45,94,65,29,20,26,24,42,39,40,34,54,30,42,61,46,20,36,69,45,47,73,62,50,57,58,67,38,32,45,66,56,40,24,68,63,63,26,22,40,32,38,37,43,41,52,20,24,49,67,10,33,41,46,80,61,52,86,88,43,63,64,41,40,26,61,47,35,51,43,44,45,48,51,46,42,50,74,38,29,56,77,50,45,16,15,53,88,31,29,19,35,30,15,35,32,40,10,0,17,46,40,44,45,40,46,31,13,86,79,37,29,84,70,54,52,32,38,27,26,28,52,31,31,63,54,20,71,48,43,49,39,54,45,49,45,63,44,40,53,52,49,32,48,74,68,69,44,70,73,89,56,57,67,69,59,38,50,55,56,56,51,68,49,67,68,71,71,51,31,40,64,84,58,67,72,69,57,53,63,75,44,78,46,72,61,88,45,42,40,52,61,39,86,62,58,39,60,58,54,67,70,59,30,50,52,71,30,70,85,43,32,32,43,37,37,37,32,65,34,41,15,48,63,52,29,48,86,46,74,82,64,88,52,42,68,61,50,44,50,53,46,42,40,35,71,45,23,33,61,54,20,51,70,45,20,50,61,55,38,50,56,45,41,60,42,62,46,68,85,91,54,93,71,54,72,60,56,47,51,50,46,47,26,46,51,48,13,33,68,62,39,45,21,18,54,41,36,40,50,49,52,45,32,70,58,40,67,83,43,51,32,37,33,37,32,31,56,49,63,62,87,67,32,43,56,82,53,48,76,34,33,84,69,84,69,13,20,66,61,44,55,57,20,32,50,29,56,33,59,65,83,34,76,48,86,77,49,74,66,46,54,51,39,24,51,53,43,21,47,32,53,44,20,25,43,68,67,65,36,43,50,44,56,83,93,52,46,55,94,58,89,52,76,79,55,60,27,40,84,91,41,60,39,20,20,32,38,39,44,96,73,48,41,70,37,69,63,44,72,66,43,33,30,51,56,49,29,55,53,50,56,71,56,50,73,80,72,54,109,133,81,72,74,72,72,73,74,78,78,84,59,52,70,30,74,74,40,74,46,96,43,30,33,34,32,22,25,20,74,38,76,61,78,81,70,22,26,33,33,34,19,34,42,67,56,29,34,62,44,50,60,85,34,41,66,42,74,75,42,77,43,80,68,48,83,61,73,39,82,14,73,45,76,53,38,26,34,41,43,41,76,59,83,85,55,71,97,68,81,58,63,28,71,62,17,43,19,30,30,42,34,23,49,67,56,82,55,90,44,92,64,28,21,27,24,41,38,40,36,55,30,41,62,45,20,36,69,44,47,72,62,50,56,57,68,37,32,46,68,55,40,25,68,61,64,25,23,40,34,38,38,44,41,52,22,25,49,66,10,32,42,46,81,60,52,85,88,41,62,65,42,38,24,61,47,34,52,44,45,44,47,51,44,41,50,74,38,30,55,78,52,45,16,16,56,87,30,30,20,36,31,14,35,32,40,10,1,17,45,39,44,46,39,45,30,14,86,78,38,28,85,69,53,52,31,40,29,27,30,52,31,30,61,53,19,72,47,43,50,39,54,46,49,45,62,45,39,52,52,49,32,48,73,68,70,44,70,76,89,57,59,68,68,59,39,51,54,55,55,51,67,49,66,66,70,71,50,31,39,64,83,59,68,73,68,58,54,63,76,43,78,47,72,61,89,46,43,42,53,63,39,87,63,57,38,60,58,54,68,70,59,29,50,54,72,31,70,84,42,33,34,42,38,37,36,33,63,34,40,15,48,63,53,28,48,86,45,75,84,64,89,51,44,68,61,50,44,52,52,47,41,39,36,73,46,23,33,60,53,19,50,68,45,19,50,63,54,38,51,55,46,41,60,43,63,47,67,84,89,54,92,70,55,72,61,57,47,52,50,44,48,26,46,53,48,13,33,70,61,41,46,20,19,52,39,37,41,50,48,52,46,31,70,58,39,67,83,43,52,31,38,33,38,33,31,56,50,61,64,89,69,33,43,56,83,53,48,76,34,33,82,68,85,69,14,20,66,59,44,55,57,20,31,51,27,56,33,59,65,84,33,77,51,85,77,49,74,67,47,53,51,39,24,51,54,44,21,46,31,53,44,20,26,43,68,66,65,36,43,49,42,56,82,93,54,47,54,94,56,89,51,76,79,55,59,28,40,84,91,42,61,39,22,20,32,40,38,43,96,72,48,41,72,39,70,63,44,74,67,42,33,29,51,54,50,29,55,54,49,56,71,56,50,74,80,72,55,109

Foldseek 3Di:
DPDPPPPPPPDFDKDDWFQAPQGIEIEGFLADDDDWIKTKFAFAALFDQCAQVNQLAATHGDHHDYDYYYRHDHFAAAQADDDPPDPDDGHYDSRFWGKMKMATPDAAPDPLFFFEEEEEEAALQFDDAPVLLDDSLQSVQFRSLGYMYMYTHFHGFCSQAPDQPDVLGDGRNRLSSSQSVLVSCLRGVVSRRYRQAQYEYEYAQLSLQSQQLLCLWPSRVPRHAAYEREQDHVLALANAADCQNVLNQVLCVVQPQHDPDDPNVSVNVVSVRPSNSRHYHDDLLPFDLLAQGYGSHHHHADCHSNPFFSLVSLLVGDFHAYEYEYAPQALLVNQLQHDDVPPLVVLLLSNLCRLQPCVLVVPCSVVLSVVLVVLQDDPPDDDDPLSSLSSNRVSSSLSGGLLSRLLVLLSNCVSPQVHFYAYAYEWDDDLCFCPPSNVRGSDDTTYRCSLSCLCSVHRNNGDDDQDPQSVLLSNQSSLQVSQCSRPVASCHDDPSGHDAPDGRGTAGNVQSQFHWHRGSHIDTDRHHSSCSSVSSSVSVVVSDDTDPD/DPDPPPPPPPDFDKDDWFQAPQGIEIEGFLADDDDWIKTKFAFAALFDQCAQVNQLAATHGDHHDYDYHYRHDHFAAAQADDDPPDPDDGHYDSRFWGKMKMATPDAAPDPLFFFEEEEEEAALQFDDAPVLLDDSLQSVQFRSLGYMYMYTHFHGFCSQAPDQPDVLGDGRNRLSSSQSVLVSCLRGVVSRRYRQAQYEYEYAQLSLQSQQLLCLWPSRVVRHAAYEREQDHVLALANAADCQNVLNQVLCVVQPQHDPDDPNVSVNVVSVRPSNSRHYHDDLLPFDLLAQGYGSHHHHADCHSNPFFSLVSLLVGDFHAYEYEYAPQALLVNQLQHDDVPPLVVLLLSNLCRLQPCVLVVPCSVVLSVVLVVLQDDPPDDDDPLSSLSSNRVSSSLSRGLLSRLLVLLSNCVSPQVHFYAYAYEWDDDLCQCPPSNVRGSDDTTYRCSLSCLCSVHRNNGDDDQDPQSVLLSNQSSLQVSQCSRPVASCHDDPSGHPAPDGRGTAGNVQSQFHWYRGSHIDTDRHHSSCSSVSSSVSVVVSDDTDPD

InterPro domains:
  IPR002018 Carboxylesterase, type B [PF00135] (15-532)
  IPR029058 Alpha/Beta hydrolase fold [G3DSA:3.40.50.1820] (2-545)
  IPR029058 Alpha/Beta hydrolase fold [SSF53474] (14-515)